Protein AF-A0A534UCF2-F1 (afdb_monomer_lite)

Sequence (1030 aa):
MIGRDHESVDVAGEALGDPFARQGLFRIEEVRRFRKRCRRGGRLLVVQRNRQRVGGQSPPADLVAHGVARLAQIVQGNEEGPVGLVPGPDRGHVPLHASDLVGAHPVEFAGQGWSERLCAGKARGSVERLHHHQHRSVAADPLDQLLDLLHRGNVFGQQFLEAGAYFQTRGQLHAHGHHKGGNQQDRNGPVEARPGQRRDHSAPQGRSVHRRSVPQALRPKRLFALPAAPVSGPRARRSTEGISPASRIVMAEDEMVELVIVVPCFNEGRRLRAQGFRPLLSHPGTRILFVDDGSRDDTREVLASVCAQLGPGALRLDLPRNQGKAEAVRQGLLEALQMGARMVGFLDADLATPAEEMLRLVSTLRSSRAQAAFAARVALLGTTIERHATRHYLGRVFATAASLILDLRVYDTQCGAKAFHATPLLAAALEEPFHARWAFDVELIGRLLAGAPGIPGLQATDLLEMPLRTWTDVPESKLRFMQFPRLGIELARIHFALGRRRASAAARGQAGKVALTDPPAAAGRAPRQLWAVPALLAAIVALRSAGFVFGVLNIDESDFAVIAKRMLQGAVPFAEIADIKPPLAYLPFTSAALFGGLSILPVHILGVFWVLATCLVLGRAARRLTGSQVAAAAAPWLALLASQCELPSVSTELLMALPAAGALLFHVRAETGGSLADVLLAGVCIGGASLIRQQAGILLAAFGLALCWHALRNGDHRRLLRLLPLTAGFALPWALTVMAFAKVGALSEFWDWVVARNVHYGAPSGPRDAFLLAAQAVPLCVGSAIVPWVLATRETIRPTVRGPARTGLVLALWLTWISVSVGGRFYEHYFLQFVAPLALLASPQAAALVQSWPAFPRARRALVVLACVFPALIVVSYSFGRGIAGRYPDQEPHARALAGWLARNTTAEERLFIWGHYSPIYFLAGRLPGTRYVTTSVHVGNFDPAHLPDGIDLAAFRSDRDVAFTLRDLETNRVPIFVDTAPAGIHHWERVPLSVVPALDRYLHEHYALVADVEGSRVYRRLSHGAGRP

Foldseek 3Di:
DDDDDDDDDDDDDDDDDDPPPPDPDDDDDDDPDPDDDDPDDDDDDDDDDDDDDDDDDDDDDDDDDDDPPPVVPPPDDDDDDDDDWDDDPDDDTDDDDPVPDDDDDDDDDDDDDDDDDDDDDDDDDDDDDDDDDDDDDDPDDPVVVLVVVLVLAALLSCLVVVVVVVVVVVVPPDDDDDDDDDDDDDDDDDDDDDDDDDDDDDDDDDDDDDDDDDDDDDDDDDDDDDDDDDDDDDDDDDDDDDDDDDDDPDDDPDQQQAEEAEEEDAPCLVQQDLVQQLVQPPDGNYAYEYEYQAYDDCVVVSLVVSCVVNDPSYHYHYDNHHPAPQVSQLVSQLVCVVVVHQKYKYAYRNPLPGPVQLVVQVVVLVVAQAFKEAEDADDDVQAARADDPVVVVVQQVVQVLLCLLQVHNGHGLQHRIMMGGSDPQQVQLSVDGALDRRCVSSLSLLSQQLTDVVGHHDDNRNYHYHYDRYGHDDPPDPDDPVCVVVVVVSSVVSSVVSVVSNVVSVVVVVVVVPDDDDDDDDPDPDPVVSCLLVVLLVLLCLLLVLCVVQVFADLLLLLLLQQLVCVVVVADELPFAAAQFFDVQSVLSVLLCVPVFGGCVSSLVVLSVLLSLLLQLLLLQLCLQPVDNQLSSQLSLLLVLLQLLDASDCDLLSVLSNLLSQLLSLLSQCFSPHDLVSLLSNLLSLLVSCSSPVLSVLLLVLLQVLLVCCCVVVVVVVSNVSNVSNPCSNCVSVVVVLVVCVVVVNNVSCCVRHPVLVVVLLPADDPVQLVSQCVPQVVSSCQSSVLLNVLLVCCVVPPPGDGSSVSSLNSQQPSLVVSCSRRSNNDSSSSSSNSNSSSSSSSVSSSVCVVCVVVDDPVVNVVVVCSSVVSSCSSSVSSVVCSVVLNRLLSDVQLLQQLVVLLVVDDLAQAEAEAASGSSSCSSNSHHHLGNYSYDCQQQQNDQLSPDDPPDLSLVRGDVVVVVRVLVSCVVSVRFKYKYCLQLCSSPSVSPGPVSPVVVVVCCVVFWDFDDQGSRMTMTGGDDPVDDDD

Secondary structure (DSSP, 8-state):
------------------TT---------------SS------------SS----------------TTSSSSSSSS---PPP---PPSSS------TTS-----------------------------------------HHHHHHHHHHSS-HHHHHHHHHHHHHHHTTSS-------------------------------------------------------------------------------------EEEEEEESS-TTT--HHHHGGGGGSTTEEEEEEE---SSTHHHHHHHHHHHH-TTEEEEE-SS---HHHHHHHHHHHHHHTT-SEEEEE-TT-SS-HHHHHHHHHHHHTSS-SEEEEE----TT-EEE--HHHHHHHHHHHHHHHHHHTS--S-TT-SEEEEE--HHHHHHHSSPPS-SSTHHHHHHHHHHH-BTTBPPPPGGGEEEEE-SEEE--TT-S--GGGHHHHHHHHHHHHHHHHHHHHHHHHHHHHTT-SS-PPP------GGGTTHHHHHHHHHHHHTHHHHHT----HHHHHHHHHHHHHHTTPPBTTTBB-SS-GGGSGGGGGGGTTSS--SHHHHHHHHHHHHHHHHHHHHHHHHHH--HHHHHHHHHHHHHHT-SS-SS--HHHHHHHHHHHHHHHHHHHHTT--HHHHHHHHHHHHHHHTT-GGGGHHHHHHHHHHHHHHHHHT-GGGGGGHHHHHHHHHHHHHHHHHHHHHHT-HHHHIIIIIIHHHHHTPPPPHHHHHHHHHHHHHHHHHHTHHHHHHHHHHHHS-SS-SHHHHHHHHHHHHHHHHHHTTS---GGGGGGGHHHHHHHHHHHHHHHHHHGGGS-HHHHHHHHHHHHHHHHHHHHHHHHHHHTT-SGGG-HHHHHHHHHHHHHS-SS--EEEESS-THHHHHHT--BSSSBSSSGGGBTT--GGGPPTT--SGGGB-HHHHHHHHHHHHHTT-SEEEE-TTTTGGGGGGS-GGGSHHHHHHHHHHEEEEEEETTEEEEEEPPTT----

Structure (mmCIF, N/CA/C/O backbone):
data_AF-A0A534UCF2-F1
#
_entry.id   AF-A0A534UCF2-F1
#
loop_
_atom_site.group_PDB
_atom_site.id
_atom_site.type_symbol
_atom_site.label_atom_id
_atom_site.label_alt_id
_atom_site.label_comp_id
_atom_site.label_asym_id
_atom_site.label_entity_id
_atom_site.label_seq_id
_atom_site.pdbx_PDB_ins_code
_atom_site.Cartn_x
_atom_site.Cartn_y
_atom_site.Cartn_z
_atom_site.occupancy
_atom_site.B_iso_or_equiv
_atom_site.auth_seq_id
_atom_site.auth_comp_id
_atom_site.auth_asym_id
_atom_site.auth_atom_id
_atom_site.pdbx_PDB_model_num
ATOM 1 N N . MET A 1 1 ? -40.288 -41.199 16.483 1.00 24.20 1 MET A N 1
ATOM 2 C CA . MET A 1 1 ? -39.667 -42.544 16.549 1.00 24.20 1 MET A CA 1
ATOM 3 C C . MET A 1 1 ? -38.736 -42.721 15.341 1.00 24.20 1 MET A C 1
ATOM 5 O O . MET A 1 1 ? -38.550 -41.755 14.613 1.00 24.20 1 MET A O 1
ATOM 9 N N . ILE A 1 2 ? -38.092 -43.881 15.187 1.00 29.44 2 ILE A N 1
ATOM 10 C CA . ILE A 1 2 ? -37.166 -44.258 14.087 1.00 29.44 2 ILE A CA 1
ATOM 11 C C . ILE A 1 2 ? -37.981 -44.476 12.781 1.00 29.44 2 ILE A C 1
ATOM 13 O O . ILE A 1 2 ? -39.144 -44.839 12.909 1.00 29.44 2 ILE A O 1
ATOM 17 N N . GLY A 1 3 ? -37.502 -44.320 11.531 1.00 29.16 3 GLY A N 1
ATOM 18 C CA . GLY A 1 3 ? -36.207 -43.889 10.949 1.00 29.16 3 GLY A CA 1
ATOM 19 C C . GLY A 1 3 ? -35.920 -44.599 9.591 1.00 29.16 3 GLY A C 1
ATOM 20 O O . GLY A 1 3 ? -36.719 -45.453 9.221 1.00 29.16 3 GLY A O 1
ATOM 21 N N . ARG A 1 4 ? -34.755 -44.335 8.945 1.00 32.19 4 ARG A N 1
ATOM 22 C CA . ARG A 1 4 ? -34.167 -45.003 7.728 1.00 32.19 4 ARG A CA 1
ATOM 23 C C . ARG A 1 4 ? -34.731 -44.624 6.337 1.00 32.19 4 ARG A C 1
ATOM 25 O O . ARG A 1 4 ? -35.885 -44.230 6.267 1.00 32.19 4 ARG A O 1
ATOM 32 N N . ASP A 1 5 ? -34.012 -44.756 5.203 1.00 31.56 5 ASP A N 1
ATOM 33 C CA . ASP A 1 5 ? -32.551 -44.895 4.906 1.00 31.56 5 ASP A CA 1
ATOM 34 C C . ASP A 1 5 ? -32.229 -44.409 3.449 1.00 31.56 5 ASP A C 1
ATOM 36 O O . ASP A 1 5 ? -33.086 -43.810 2.807 1.00 31.56 5 ASP A O 1
ATOM 40 N N . HIS A 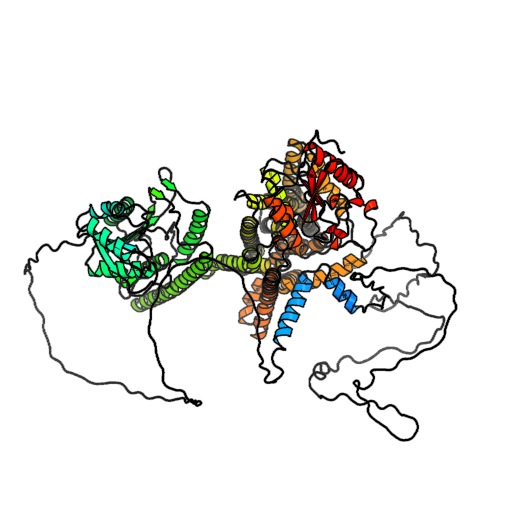1 6 ? -30.984 -44.595 2.969 1.00 32.12 6 HIS A N 1
ATOM 41 C CA . HIS A 1 6 ? -30.297 -43.844 1.889 1.00 32.12 6 HIS A CA 1
ATOM 42 C C . HIS A 1 6 ? -30.399 -44.326 0.417 1.00 32.12 6 HIS A C 1
ATOM 44 O O . HIS A 1 6 ? -30.839 -45.432 0.115 1.00 32.12 6 HIS A O 1
ATOM 50 N N . GLU A 1 7 ? -29.881 -43.458 -0.468 1.00 27.20 7 GLU A N 1
ATOM 51 C CA . GLU A 1 7 ? -29.681 -43.587 -1.922 1.00 27.20 7 GLU A CA 1
ATOM 52 C C . GLU A 1 7 ? -28.646 -44.649 -2.367 1.00 27.20 7 GLU A C 1
ATOM 54 O O . GLU A 1 7 ? -27.838 -45.151 -1.581 1.00 27.20 7 GLU A O 1
ATOM 59 N N . SER A 1 8 ? -28.591 -44.880 -3.685 1.00 22.31 8 SER A N 1
ATOM 60 C CA . SER A 1 8 ? -27.464 -45.485 -4.410 1.00 22.31 8 SER A CA 1
ATOM 61 C C . SER A 1 8 ? -26.837 -44.475 -5.380 1.00 22.31 8 SER A C 1
ATOM 63 O O . SER A 1 8 ? -27.562 -43.819 -6.125 1.00 22.31 8 SER A O 1
ATOM 65 N N . VAL A 1 9 ? -25.504 -44.396 -5.417 1.00 25.36 9 VAL A N 1
ATOM 66 C CA . VAL A 1 9 ? -24.736 -43.618 -6.408 1.00 25.36 9 VAL A CA 1
ATOM 67 C C . VAL A 1 9 ? -24.035 -44.587 -7.352 1.00 25.36 9 VAL A C 1
ATOM 69 O O . VAL A 1 9 ? -23.456 -45.569 -6.888 1.00 25.36 9 VAL A O 1
ATOM 72 N N . ASP A 1 10 ? -24.062 -44.282 -8.647 1.00 24.77 10 ASP A N 1
ATOM 73 C CA . ASP A 1 10 ? -23.341 -45.009 -9.692 1.00 24.77 10 ASP A CA 1
ATOM 74 C C . ASP A 1 10 ? -22.296 -44.084 -10.340 1.00 24.77 10 ASP A C 1
ATOM 76 O O . ASP A 1 10 ? -22.509 -42.870 -10.421 1.00 24.77 10 ASP A O 1
ATOM 80 N N . VAL A 1 11 ? -21.149 -44.630 -10.750 1.00 26.92 11 VAL A N 1
ATOM 81 C CA . VAL A 1 11 ? -20.021 -43.855 -11.303 1.00 26.92 11 VAL A CA 1
ATOM 82 C C . VAL A 1 11 ? -19.381 -44.623 -12.454 1.00 26.92 11 VAL A C 1
ATOM 84 O O . VAL A 1 11 ? -18.556 -45.512 -12.246 1.00 26.92 11 VAL A O 1
ATOM 87 N N . ALA A 1 12 ? -19.719 -44.225 -13.679 1.00 26.69 12 ALA A N 1
ATOM 88 C CA . ALA A 1 12 ? -18.949 -44.590 -14.861 1.00 26.69 12 ALA A CA 1
ATOM 89 C C . ALA A 1 12 ? -17.615 -43.822 -14.885 1.00 26.69 12 ALA A C 1
ATOM 91 O O . ALA A 1 12 ? -17.548 -42.665 -14.462 1.00 26.69 12 ALA A O 1
ATOM 92 N N . GLY A 1 13 ? -16.562 -44.445 -15.413 1.00 23.77 13 GLY A N 1
ATOM 93 C CA . GLY A 1 13 ? -15.265 -43.800 -15.580 1.00 23.77 13 GLY A CA 1
ATOM 94 C C . GLY A 1 13 ? -14.478 -44.396 -16.738 1.00 23.77 13 GLY A C 1
ATOM 95 O O . GLY A 1 13 ? -14.223 -45.591 -16.748 1.00 23.77 13 GLY A O 1
ATOM 96 N N . GLU A 1 14 ? -14.088 -43.535 -17.675 1.00 29.67 14 GLU A N 1
ATOM 97 C CA . GLU A 1 14 ? -13.064 -43.713 -18.711 1.00 29.67 14 GLU A CA 1
ATOM 98 C C . GLU A 1 14 ? -12.820 -42.313 -19.333 1.00 29.67 14 GLU A C 1
ATOM 100 O O . GLU A 1 14 ? -13.728 -41.484 -19.337 1.00 29.67 14 GLU A O 1
ATOM 105 N N . ALA A 1 15 ? -11.634 -41.930 -19.811 1.00 26.53 15 ALA A N 1
ATOM 106 C CA . ALA A 1 15 ? -10.360 -42.644 -19.852 1.00 26.53 15 ALA A CA 1
ATOM 107 C C . ALA A 1 15 ? -9.169 -41.684 -19.636 1.00 26.53 15 ALA A C 1
ATOM 109 O O . ALA A 1 15 ? -9.212 -40.518 -20.023 1.00 26.53 15 ALA A O 1
ATOM 110 N N . LEU A 1 16 ? -8.074 -42.215 -19.085 1.00 27.73 16 LEU A N 1
ATOM 111 C CA . LEU A 1 16 ? -6.719 -41.658 -19.165 1.00 27.73 16 LEU A CA 1
ATOM 112 C C . LEU A 1 16 ? -5.758 -42.834 -19.383 1.00 27.73 16 LEU A C 1
ATOM 114 O O . LEU A 1 16 ? -5.837 -43.827 -18.662 1.00 27.73 16 LEU A O 1
ATOM 118 N N . GLY A 1 17 ? -4.895 -42.750 -20.397 1.00 27.17 17 GLY A N 1
ATOM 119 C CA . GLY A 1 17 ? -3.964 -43.828 -20.748 1.00 27.17 17 GLY A CA 1
ATOM 120 C C . GLY A 1 17 ? -2.741 -43.876 -19.828 1.00 27.17 17 GLY A C 1
ATOM 121 O O . GLY A 1 17 ? -2.155 -42.837 -19.534 1.00 27.17 17 GLY A O 1
ATOM 122 N N . ASP A 1 18 ? -2.336 -45.080 -19.416 1.00 32.44 18 ASP A N 1
ATOM 123 C CA . ASP A 1 18 ? -1.214 -45.321 -18.498 1.00 32.44 18 ASP A CA 1
ATOM 124 C C . ASP A 1 18 ? -0.119 -46.211 -19.136 1.00 32.44 18 ASP A C 1
ATOM 126 O O . ASP A 1 18 ? -0.413 -47.341 -19.540 1.00 32.44 18 ASP A O 1
ATOM 130 N N . PRO A 1 19 ? 1.153 -45.764 -19.201 1.00 32.53 19 PRO A N 1
ATOM 131 C CA . PRO A 1 19 ? 2.280 -46.599 -19.625 1.00 32.53 19 PRO A CA 1
ATOM 132 C C . PRO A 1 19 ? 2.721 -47.676 -18.612 1.00 32.53 19 PRO A C 1
ATOM 134 O O . PRO A 1 19 ? 3.445 -48.598 -18.992 1.00 32.53 19 PRO A O 1
ATOM 137 N N . PHE A 1 20 ? 2.344 -47.585 -17.329 1.00 32.44 20 PHE A N 1
ATOM 138 C CA . PHE A 1 20 ? 2.945 -48.389 -16.250 1.00 32.44 20 PHE A CA 1
ATOM 139 C C . PHE A 1 20 ? 2.372 -49.807 -16.073 1.00 32.44 20 PHE A C 1
ATOM 141 O O . PHE A 1 20 ? 2.875 -50.581 -15.253 1.00 32.44 20 PHE A O 1
ATOM 148 N N . ALA A 1 21 ? 1.406 -50.223 -16.895 1.00 31.33 21 ALA A N 1
ATOM 149 C CA . ALA A 1 21 ? 0.732 -51.527 -16.820 1.00 31.33 21 ALA A CA 1
ATOM 150 C C . ALA A 1 21 ? 1.601 -52.777 -17.149 1.00 31.33 21 ALA A C 1
ATOM 152 O O . ALA A 1 21 ? 1.064 -53.857 -17.402 1.00 31.33 21 ALA A O 1
ATOM 153 N N . ARG A 1 22 ? 2.942 -52.683 -17.149 1.00 37.84 22 ARG A N 1
ATOM 154 C CA . ARG A 1 22 ? 3.878 -53.778 -17.499 1.00 37.84 22 ARG A CA 1
ATOM 155 C C . ARG A 1 22 ? 4.992 -54.025 -16.467 1.00 37.84 22 ARG A C 1
ATOM 157 O O . ARG A 1 22 ? 6.164 -54.098 -16.829 1.00 37.84 22 ARG A O 1
ATOM 164 N N . GLN A 1 23 ? 4.649 -54.215 -15.186 1.00 37.00 23 GLN A N 1
ATOM 165 C CA . GLN A 1 23 ? 5.627 -54.757 -14.215 1.00 37.00 23 GLN A CA 1
ATOM 166 C C . GLN A 1 23 ? 5.097 -55.666 -13.083 1.00 37.00 23 GLN A C 1
ATOM 168 O O . GLN A 1 23 ? 5.863 -56.049 -12.206 1.00 37.00 23 GLN A O 1
ATOM 173 N N . GLY A 1 24 ? 3.823 -56.082 -13.120 1.00 38.62 24 GLY A N 1
ATOM 174 C CA . GLY A 1 24 ? 3.353 -57.376 -12.575 1.00 38.62 24 GLY A CA 1
ATOM 175 C C . GLY A 1 24 ? 3.557 -57.718 -11.085 1.00 38.62 24 GLY A C 1
ATOM 176 O O . GLY A 1 24 ? 3.367 -58.875 -10.721 1.00 38.62 24 GLY A O 1
ATOM 177 N N . LEU A 1 25 ? 3.941 -56.771 -10.222 1.00 31.78 25 LEU A N 1
ATOM 178 C CA . LEU A 1 25 ? 4.462 -57.069 -8.874 1.00 31.78 25 LEU A CA 1
ATOM 179 C C . LEU A 1 25 ? 3.467 -56.949 -7.705 1.00 31.78 25 LEU A C 1
ATOM 181 O O . LEU A 1 25 ? 3.831 -57.270 -6.574 1.00 31.78 25 LEU A O 1
ATOM 185 N N . PHE A 1 26 ? 2.217 -56.536 -7.943 1.00 27.55 26 PHE A N 1
ATOM 186 C CA . PHE A 1 26 ? 1.219 -56.352 -6.882 1.00 27.55 26 PHE A CA 1
ATOM 187 C C . PHE A 1 26 ? -0.148 -56.929 -7.268 1.00 27.55 26 PHE A C 1
ATOM 189 O O . PHE A 1 26 ? -0.725 -56.550 -8.285 1.00 27.55 26 PHE A O 1
ATOM 196 N N . ARG A 1 27 ? -0.696 -57.809 -6.418 1.00 29.84 27 ARG A N 1
ATOM 197 C CA . ARG A 1 27 ? -2.084 -58.292 -6.491 1.00 29.84 27 ARG A CA 1
ATOM 198 C C . ARG A 1 27 ? -2.837 -57.799 -5.259 1.00 29.84 27 ARG A C 1
ATOM 200 O O . ARG A 1 27 ? -2.480 -58.159 -4.140 1.00 29.84 27 ARG A O 1
ATOM 207 N N . ILE A 1 28 ? -3.859 -56.973 -5.463 1.00 30.86 28 ILE A N 1
ATOM 208 C CA . ILE A 1 28 ? -4.724 -56.471 -4.390 1.00 30.86 28 ILE A CA 1
ATOM 209 C C . ILE A 1 28 ? -5.982 -57.343 -4.366 1.00 30.86 28 ILE A C 1
ATOM 211 O O . ILE A 1 28 ? -6.769 -57.308 -5.307 1.00 30.86 28 ILE A O 1
ATOM 215 N N . GLU A 1 29 ? -6.173 -58.126 -3.305 1.00 29.84 29 GLU A N 1
ATOM 216 C CA . GLU A 1 29 ? -7.404 -58.896 -3.085 1.00 29.84 29 GLU A CA 1
ATOM 217 C C . GLU A 1 29 ? -8.283 -58.204 -2.036 1.00 29.84 29 GLU A C 1
ATOM 219 O O . GLU A 1 29 ? -7.853 -57.934 -0.912 1.00 29.84 29 GLU A O 1
ATOM 224 N N . GLU A 1 30 ? -9.531 -57.897 -2.401 1.00 28.48 30 GLU A N 1
ATOM 225 C CA . GLU A 1 30 ? -10.468 -57.200 -1.519 1.00 28.48 30 GLU A CA 1
ATOM 226 C C . GLU A 1 30 ? -11.170 -58.184 -0.565 1.00 28.48 30 GLU A C 1
ATOM 228 O O . GLU A 1 30 ? -12.135 -58.868 -0.916 1.00 28.48 30 GLU A O 1
ATOM 233 N N . VAL A 1 31 ? -10.706 -58.248 0.687 1.00 29.86 31 VAL A N 1
ATOM 234 C CA . VAL A 1 31 ? -11.308 -59.114 1.713 1.00 29.86 31 VAL A CA 1
ATOM 235 C C . VAL A 1 31 ? -12.661 -58.552 2.172 1.00 29.86 31 VAL A C 1
ATOM 237 O O . VAL A 1 31 ? -12.749 -57.664 3.025 1.00 29.86 31 VAL A O 1
ATOM 240 N N . ARG A 1 32 ? -13.749 -59.102 1.621 1.00 30.08 32 ARG A N 1
ATOM 241 C CA . ARG A 1 32 ? -15.132 -58.714 1.942 1.00 30.08 32 ARG A CA 1
ATOM 242 C C . ARG A 1 32 ? -15.470 -58.873 3.436 1.00 30.08 32 ARG A C 1
ATOM 244 O O . ARG A 1 32 ? -15.583 -59.980 3.947 1.00 30.08 32 ARG A O 1
ATOM 251 N N . ARG A 1 33 ? -15.758 -57.739 4.092 1.00 31.53 33 ARG A N 1
ATOM 252 C CA . ARG A 1 33 ? -16.539 -57.564 5.344 1.00 31.53 33 ARG A CA 1
ATOM 253 C C . ARG A 1 33 ? -16.366 -58.628 6.453 1.00 31.53 33 ARG A C 1
ATOM 255 O O . ARG A 1 33 ? -17.205 -59.516 6.592 1.00 31.53 33 ARG A O 1
ATOM 262 N N . PHE A 1 34 ? -15.486 -58.369 7.425 1.00 29.33 34 PHE A N 1
ATOM 263 C CA . PHE A 1 34 ? -15.697 -58.884 8.790 1.00 29.33 34 PHE A CA 1
ATOM 264 C C . PHE A 1 34 ? -16.525 -57.879 9.613 1.00 29.33 34 PHE A C 1
ATOM 266 O O . PHE A 1 34 ? -16.028 -56.829 10.017 1.00 29.33 34 PHE A O 1
ATOM 273 N N . ARG A 1 35 ? -17.824 -58.152 9.822 1.00 34.50 35 ARG A N 1
ATOM 274 C CA . ARG A 1 35 ? -18.783 -57.183 10.403 1.00 34.50 35 ARG A CA 1
ATOM 275 C C . ARG A 1 35 ? -19.434 -57.672 11.706 1.00 34.50 35 ARG A C 1
ATOM 277 O O . ARG A 1 35 ? -20.642 -57.881 11.743 1.00 34.50 35 ARG A O 1
ATOM 284 N N . LYS A 1 36 ? -18.662 -57.786 12.796 1.00 32.62 36 LYS A N 1
ATOM 285 C CA . LYS A 1 36 ? -19.182 -57.892 14.181 1.00 32.62 36 LYS A CA 1
ATOM 286 C C . LYS A 1 36 ? -18.210 -57.251 15.192 1.00 32.62 36 LYS A C 1
ATOM 288 O O . LYS A 1 36 ? -17.024 -57.535 15.168 1.00 32.62 36 LYS A O 1
ATOM 293 N N . ARG A 1 37 ? -18.751 -56.376 16.056 1.00 38.97 37 ARG A N 1
ATOM 294 C CA . ARG A 1 37 ? -18.143 -55.741 17.254 1.00 38.97 37 ARG A CA 1
ATOM 295 C C . ARG A 1 37 ? -16.649 -55.338 17.192 1.00 38.97 37 ARG A C 1
ATOM 297 O O . ARG A 1 37 ? -15.822 -55.959 17.843 1.00 38.97 37 ARG A O 1
ATOM 304 N N . CYS A 1 38 ? -16.351 -54.172 16.604 1.00 28.02 38 CYS A N 1
ATOM 305 C CA . CYS A 1 38 ? -15.397 -53.223 17.210 1.00 28.02 38 CYS A CA 1
ATOM 306 C C . CYS A 1 38 ? -15.604 -51.787 16.677 1.00 28.02 38 CYS A C 1
ATOM 308 O O . CYS A 1 38 ? -15.941 -51.606 15.508 1.00 28.02 38 CYS A O 1
ATOM 310 N N . ARG A 1 39 ? -15.435 -50.752 17.518 1.00 41.03 39 ARG A N 1
ATOM 311 C CA . ARG A 1 39 ? -15.599 -49.325 17.143 1.00 41.03 39 ARG A CA 1
ATOM 312 C C . ARG A 1 39 ? -14.241 -48.616 17.022 1.00 41.03 39 ARG A C 1
ATOM 314 O O . ARG A 1 39 ? -13.848 -47.897 17.934 1.00 41.03 39 ARG A O 1
ATOM 321 N N . ARG A 1 40 ? -13.553 -48.783 15.887 1.00 35.09 40 ARG A N 1
ATOM 322 C CA . ARG A 1 40 ? -12.526 -47.861 15.341 1.00 35.09 40 ARG A CA 1
ATOM 323 C C . ARG A 1 40 ? -12.137 -48.329 13.936 1.00 35.09 40 ARG A C 1
ATOM 325 O O . ARG A 1 40 ? -11.763 -49.482 13.761 1.00 35.09 40 ARG A O 1
ATOM 332 N N . GLY A 1 41 ? -12.248 -47.451 12.941 1.00 26.97 41 GLY A N 1
ATOM 333 C CA . GLY A 1 41 ? -11.929 -47.764 11.544 1.00 26.97 41 GLY A CA 1
ATOM 334 C C . GLY A 1 41 ? -10.437 -47.638 11.243 1.00 26.97 41 GLY A C 1
ATOM 335 O O . GLY A 1 41 ? -10.031 -46.675 10.603 1.00 26.97 41 GLY A O 1
ATOM 336 N N . GLY A 1 42 ? -9.624 -48.584 11.715 1.00 26.36 42 GLY A N 1
ATOM 337 C CA . GLY A 1 42 ? -8.231 -48.712 11.281 1.00 26.36 42 GLY A CA 1
ATOM 338 C C . GLY A 1 42 ? -8.133 -49.528 9.990 1.00 26.36 42 GLY A C 1
ATOM 339 O O . GLY A 1 42 ? -8.725 -50.603 9.906 1.00 26.36 42 GLY A O 1
ATOM 340 N N . ARG A 1 43 ? -7.374 -49.051 8.997 1.00 26.56 43 ARG A N 1
ATOM 341 C CA . ARG A 1 43 ? -6.910 -49.897 7.884 1.00 26.56 43 ARG A CA 1
ATOM 342 C C . ARG A 1 43 ? -5.634 -50.603 8.342 1.00 26.56 43 ARG A C 1
ATOM 344 O O . ARG A 1 43 ? -4.660 -49.926 8.660 1.00 26.56 43 ARG A O 1
ATOM 351 N N . LEU A 1 44 ? -5.637 -51.933 8.394 1.00 25.08 44 LEU A N 1
ATOM 352 C CA . LEU A 1 44 ? -4.437 -52.709 8.708 1.00 25.08 44 LEU A CA 1
ATOM 353 C C . LEU A 1 44 ? -3.647 -52.947 7.415 1.00 25.08 44 LEU A C 1
ATOM 355 O O . LEU A 1 44 ? -4.104 -53.688 6.547 1.00 25.08 44 LEU A O 1
ATOM 359 N N . LEU A 1 45 ? -2.479 -52.319 7.278 1.00 26.22 45 LEU A N 1
ATOM 360 C CA . LEU A 1 45 ? -1.574 -52.575 6.159 1.00 26.22 45 LEU A CA 1
ATOM 361 C C . LEU A 1 45 ? -0.664 -53.760 6.516 1.00 26.22 45 LEU A C 1
ATOM 363 O O . LEU A 1 45 ? 0.263 -53.613 7.309 1.00 26.22 45 LEU A O 1
ATOM 367 N N . VAL A 1 46 ? -0.932 -54.938 5.951 1.00 26.27 46 VAL A N 1
ATOM 368 C CA . VAL A 1 46 ? -0.082 -56.124 6.143 1.00 26.27 46 VAL A CA 1
ATOM 369 C C . VAL A 1 46 ? 0.951 -56.182 5.021 1.00 26.27 46 VAL A C 1
ATOM 371 O O . VAL A 1 46 ? 0.653 -56.616 3.912 1.00 26.27 46 VAL A O 1
ATOM 374 N N . VAL A 1 47 ? 2.178 -55.751 5.314 1.00 25.72 47 VAL A N 1
ATOM 375 C CA . VAL A 1 47 ? 3.329 -55.936 4.421 1.00 25.72 47 VAL A CA 1
ATOM 376 C C . VAL A 1 47 ? 3.971 -57.285 4.744 1.00 25.72 47 VAL A C 1
ATOM 378 O O . VAL A 1 47 ? 4.554 -57.444 5.814 1.00 25.72 47 VAL A O 1
ATOM 381 N N . GLN A 1 48 ? 3.875 -58.260 3.836 1.00 27.09 48 GLN A N 1
ATOM 382 C CA . GLN A 1 48 ? 4.528 -59.563 4.000 1.00 27.09 48 GLN A CA 1
ATOM 383 C C . GLN A 1 48 ? 5.729 -59.689 3.055 1.00 27.09 48 GLN A C 1
ATOM 385 O O . GLN A 1 48 ? 5.578 -59.676 1.835 1.00 27.09 48 GLN A O 1
ATOM 390 N N . ARG A 1 49 ? 6.927 -59.859 3.624 1.00 27.92 49 ARG A N 1
ATOM 391 C CA . ARG A 1 49 ? 8.161 -60.185 2.893 1.00 27.92 49 ARG A CA 1
ATOM 392 C C . ARG A 1 49 ? 8.465 -61.679 3.063 1.00 27.92 49 ARG A C 1
ATOM 394 O O . ARG A 1 49 ? 8.350 -62.205 4.162 1.00 27.92 49 ARG A O 1
ATOM 401 N N . ASN A 1 50 ? 8.844 -62.351 1.977 1.00 35.72 50 ASN A N 1
ATOM 402 C CA . ASN A 1 50 ? 9.408 -63.711 1.940 1.00 35.72 50 ASN A CA 1
ATOM 403 C C . ASN A 1 50 ? 8.659 -64.821 2.725 1.00 35.72 50 ASN A C 1
ATOM 405 O O . ASN A 1 50 ? 9.238 -65.485 3.577 1.00 35.72 50 ASN A O 1
ATOM 409 N N . ARG A 1 51 ? 7.402 -65.100 2.343 1.00 34.78 51 ARG A N 1
ATOM 410 C CA . ARG A 1 51 ? 6.770 -66.446 2.392 1.00 34.78 51 ARG A CA 1
ATOM 411 C C . ARG A 1 51 ? 6.891 -67.290 3.688 1.00 34.78 51 ARG A C 1
ATOM 413 O O . ARG A 1 51 ? 6.840 -68.514 3.611 1.00 34.78 51 ARG A O 1
ATOM 420 N N . GLN A 1 52 ? 6.922 -66.691 4.878 1.00 28.97 52 GLN A N 1
ATOM 421 C CA . GLN A 1 52 ? 6.649 -67.425 6.125 1.00 28.97 52 GLN A CA 1
ATOM 422 C C . GLN A 1 52 ? 5.438 -66.866 6.881 1.00 28.97 52 GLN A C 1
ATOM 424 O O . GLN A 1 52 ? 5.145 -65.668 6.844 1.00 28.97 52 GLN A O 1
ATOM 429 N N . ARG A 1 53 ? 4.715 -67.772 7.551 1.00 30.44 53 ARG A N 1
ATOM 430 C CA . ARG A 1 53 ? 3.720 -67.476 8.589 1.00 30.44 53 ARG A CA 1
ATOM 431 C C . ARG A 1 53 ? 4.318 -67.874 9.932 1.00 30.44 53 ARG A C 1
ATOM 433 O O . ARG A 1 53 ? 4.780 -69.000 10.070 1.00 30.44 53 ARG A O 1
ATOM 440 N N . VAL A 1 54 ? 4.204 -66.996 10.919 1.00 29.19 54 VAL A N 1
ATOM 441 C CA . VAL A 1 54 ? 4.437 -67.308 12.331 1.00 29.19 54 VAL A CA 1
ATOM 442 C C . VAL A 1 54 ? 3.200 -66.833 13.094 1.00 29.19 54 VAL A C 1
ATOM 444 O O . VAL A 1 54 ? 2.787 -65.684 12.939 1.00 29.19 54 VAL A O 1
ATOM 447 N N . GLY A 1 55 ? 2.560 -67.727 13.853 1.00 27.48 55 GLY A N 1
ATOM 448 C CA . GLY A 1 55 ? 1.570 -67.331 14.862 1.00 27.48 55 GLY A CA 1
ATOM 449 C C . GLY A 1 55 ? 2.292 -66.713 16.068 1.00 27.48 55 GLY A C 1
ATOM 450 O O . GLY A 1 55 ? 3.441 -67.041 16.320 1.00 27.48 55 GLY A O 1
ATOM 451 N N . GLY A 1 56 ? 1.718 -65.805 16.849 1.00 26.09 56 GLY A N 1
ATOM 452 C CA . GLY A 1 56 ? 0.294 -65.579 17.061 1.00 26.09 56 GLY A CA 1
ATOM 453 C C . GLY A 1 56 ? -0.126 -66.192 18.394 1.00 26.09 56 GLY A C 1
ATOM 454 O O . GLY A 1 56 ? -0.439 -67.376 18.441 1.00 26.09 56 GLY A O 1
ATOM 455 N N . GLN A 1 57 ? -0.156 -65.380 19.456 1.00 26.61 57 GLN A N 1
ATOM 456 C CA . GLN A 1 57 ? -0.817 -65.698 20.724 1.00 26.61 57 GLN A CA 1
ATOM 457 C C . GLN A 1 57 ? -1.159 -64.419 21.510 1.00 26.61 57 GLN A C 1
ATOM 459 O O . GLN A 1 57 ? -0.306 -63.560 21.696 1.00 26.61 57 GLN A O 1
ATOM 464 N N . SER A 1 58 ? -2.404 -64.381 21.995 1.00 25.81 58 SER A N 1
ATOM 465 C CA . SER A 1 58 ? -2.946 -63.598 23.122 1.00 25.81 58 SER A CA 1
ATOM 466 C C . SER A 1 58 ? -2.944 -62.046 23.096 1.00 25.81 58 SER A C 1
ATOM 468 O O . SER A 1 58 ? -2.173 -61.435 22.360 1.00 25.81 58 SER A O 1
ATOM 470 N N . PRO A 1 59 ? -3.878 -61.378 23.827 1.00 29.64 59 PRO A N 1
ATOM 471 C CA . PRO A 1 59 ? -4.237 -59.976 23.573 1.00 29.64 59 PRO A CA 1
ATOM 472 C C . PRO A 1 59 ? -4.250 -59.145 24.909 1.00 29.64 59 PRO A C 1
ATOM 474 O O . PRO A 1 59 ? -3.399 -59.433 25.746 1.00 29.64 59 PRO A O 1
ATOM 477 N N . PRO A 1 60 ? -5.054 -58.076 25.163 1.00 46.41 60 PRO A N 1
ATOM 478 C CA . PRO A 1 60 ? -4.461 -56.830 25.675 1.00 46.41 60 PRO A CA 1
ATOM 479 C C . PRO A 1 60 ? -5.095 -56.249 26.962 1.00 46.41 60 PRO A C 1
ATOM 481 O O . PRO A 1 60 ? -6.269 -55.868 26.966 1.00 46.41 60 PRO A O 1
ATOM 484 N N . ALA A 1 61 ? -4.297 -56.045 28.011 1.00 25.58 61 ALA A N 1
ATOM 485 C CA . ALA A 1 61 ? -4.675 -55.250 29.184 1.00 25.58 61 ALA A CA 1
ATOM 486 C C . ALA A 1 61 ? -3.457 -54.540 29.802 1.00 25.58 61 ALA A C 1
ATOM 488 O O . ALA A 1 61 ? -2.339 -55.027 29.667 1.00 25.58 61 ALA A O 1
ATOM 489 N N . ASP A 1 62 ? -3.737 -53.422 30.481 1.00 24.08 62 ASP A N 1
ATOM 490 C CA . ASP A 1 62 ? -2.888 -52.670 31.420 1.00 24.08 62 ASP A CA 1
ATOM 491 C C . ASP A 1 62 ? -1.547 -52.079 30.896 1.00 24.08 62 ASP A C 1
ATOM 493 O O . ASP A 1 62 ? -0.889 -52.613 30.013 1.00 24.08 62 ASP A O 1
ATOM 497 N N . LEU A 1 63 ? -1.069 -50.915 31.357 1.00 27.75 63 LEU A N 1
ATOM 498 C CA . LEU A 1 63 ? -1.630 -49.968 32.329 1.00 27.75 63 LEU A CA 1
ATOM 499 C C . LEU A 1 63 ? -1.992 -48.627 31.666 1.00 27.75 63 LEU A C 1
ATOM 501 O O . LEU A 1 63 ? -1.196 -48.031 30.938 1.00 27.75 63 LEU A O 1
ATOM 505 N N . VAL A 1 64 ? -3.139 -48.066 32.055 1.00 33.66 64 VAL A N 1
ATOM 506 C CA . VAL A 1 64 ? -3.274 -46.605 32.169 1.00 33.66 64 VAL A CA 1
ATOM 507 C C . VAL A 1 64 ? -2.700 -46.192 33.527 1.00 33.66 64 VAL A C 1
ATOM 509 O O . VAL A 1 64 ? -2.870 -46.908 34.506 1.00 33.66 64 VAL A O 1
ATOM 512 N N . ALA A 1 65 ? -2.066 -45.017 33.575 1.00 27.80 65 ALA A N 1
ATOM 513 C CA . ALA A 1 65 ? -1.401 -44.430 34.740 1.00 27.80 65 ALA A CA 1
ATOM 514 C C . ALA A 1 65 ? -0.139 -45.168 35.231 1.00 27.80 65 ALA A C 1
ATOM 516 O O . ALA A 1 65 ? -0.196 -46.030 36.100 1.00 27.80 65 ALA A O 1
ATOM 517 N N . HIS A 1 66 ? 1.020 -44.689 34.766 1.00 24.89 66 HIS A N 1
ATOM 518 C CA . HIS A 1 66 ? 2.144 -44.289 35.625 1.00 24.89 66 HIS A CA 1
ATOM 519 C C . HIS A 1 66 ? 3.033 -43.270 34.881 1.00 24.89 66 HIS A C 1
ATOM 521 O O . HIS A 1 66 ? 3.161 -43.327 33.661 1.00 24.89 66 HIS A O 1
ATOM 527 N N . GLY A 1 67 ? 3.676 -42.349 35.609 1.00 27.25 67 GLY A N 1
ATOM 528 C CA . GLY A 1 67 ? 4.934 -41.748 35.142 1.00 27.25 67 GLY A CA 1
ATOM 529 C C . GLY A 1 67 ? 4.910 -40.535 34.196 1.00 27.25 67 GLY A C 1
ATOM 530 O O . GLY A 1 67 ? 5.769 -40.464 33.318 1.00 27.25 67 GLY A O 1
ATOM 531 N N . VAL A 1 68 ? 4.102 -39.491 34.444 1.00 30.08 68 VAL A N 1
ATOM 532 C CA . VAL A 1 68 ? 4.402 -38.116 33.941 1.00 30.08 68 VAL A CA 1
ATOM 533 C C . VAL A 1 68 ? 5.577 -37.515 34.748 1.00 30.08 68 VAL A C 1
ATOM 535 O O . VAL A 1 68 ? 5.476 -36.466 35.372 1.00 30.08 68 VAL A O 1
ATOM 538 N N . ALA A 1 69 ? 6.681 -38.265 34.817 1.00 29.38 69 ALA A N 1
ATOM 539 C CA . ALA A 1 69 ? 7.787 -38.072 35.759 1.00 29.38 69 ALA A CA 1
ATOM 540 C C . ALA A 1 69 ? 9.163 -38.524 35.217 1.00 29.38 69 ALA A C 1
ATOM 542 O O . ALA A 1 69 ? 10.168 -38.323 35.888 1.00 29.38 69 ALA A O 1
ATOM 543 N N . ARG A 1 70 ? 9.247 -39.098 34.002 1.00 28.66 70 ARG A N 1
ATOM 544 C CA . ARG A 1 70 ? 10.518 -39.523 33.363 1.00 28.66 70 ARG A CA 1
ATOM 545 C C . ARG A 1 70 ? 10.915 -38.733 32.105 1.00 28.66 70 ARG A C 1
ATOM 547 O O . ARG A 1 70 ? 11.679 -39.215 31.282 1.00 28.66 70 ARG A O 1
ATOM 554 N N . LEU A 1 71 ? 10.451 -37.486 31.993 1.00 27.86 71 LEU A N 1
ATOM 555 C CA . LEU A 1 71 ? 10.964 -36.500 31.021 1.00 27.86 71 LEU A CA 1
ATOM 556 C C . LEU A 1 71 ? 11.618 -35.270 31.683 1.00 27.86 71 LEU A C 1
ATOM 558 O O . LEU A 1 71 ? 12.027 -34.343 30.996 1.00 27.86 71 LEU A O 1
ATOM 562 N N . ALA A 1 72 ? 11.757 -35.284 33.013 1.00 28.12 72 ALA A N 1
ATOM 563 C CA . ALA A 1 72 ? 12.428 -34.247 33.805 1.00 28.12 72 ALA A CA 1
ATOM 564 C C . ALA A 1 72 ? 13.716 -34.756 34.493 1.00 28.12 72 ALA A C 1
ATOM 566 O O . ALA A 1 72 ? 14.230 -34.104 35.395 1.00 28.12 72 ALA A O 1
ATOM 567 N N . GLN A 1 73 ? 14.222 -35.931 34.093 1.00 29.56 73 GLN A N 1
ATOM 568 C CA . GLN A 1 73 ? 15.337 -36.626 34.760 1.00 29.56 73 GLN A CA 1
ATOM 569 C C . GLN A 1 73 ? 16.403 -37.176 33.788 1.00 29.56 73 GLN A C 1
ATOM 571 O O . GLN A 1 73 ? 17.105 -38.127 34.109 1.00 29.56 73 GLN A O 1
ATOM 576 N N . ILE A 1 74 ? 16.537 -36.565 32.602 1.00 30.48 74 ILE A N 1
ATOM 577 C CA . ILE A 1 74 ? 17.662 -36.790 31.662 1.00 30.48 74 ILE A CA 1
ATOM 578 C C . ILE A 1 74 ? 18.212 -35.434 31.155 1.00 30.48 74 ILE A C 1
ATOM 580 O O . ILE A 1 74 ? 18.527 -35.260 29.985 1.00 30.48 74 ILE A O 1
ATOM 584 N N . VAL A 1 75 ? 18.243 -34.426 32.040 1.00 31.22 75 VAL A N 1
ATOM 585 C CA . VAL A 1 75 ? 18.847 -33.090 31.794 1.00 31.22 75 VAL A CA 1
ATOM 586 C C . VAL A 1 75 ? 19.624 -32.582 33.032 1.00 31.22 75 VAL A C 1
ATOM 588 O O . VAL A 1 75 ? 20.200 -31.500 33.017 1.00 31.22 75 VAL A O 1
ATOM 591 N N . GLN A 1 76 ? 19.656 -33.350 34.128 1.00 35.09 76 GLN A N 1
ATOM 592 C CA . GLN A 1 76 ? 20.417 -33.040 35.342 1.00 35.09 76 GLN A CA 1
ATOM 593 C C . GLN A 1 76 ? 20.976 -34.338 35.931 1.00 35.09 76 GLN A C 1
ATOM 595 O O . GLN A 1 76 ? 20.221 -35.130 36.494 1.00 35.09 76 GLN A O 1
ATOM 600 N N . GLY A 1 77 ? 22.283 -34.550 35.778 1.00 29.39 77 GLY A N 1
ATOM 601 C CA . GLY A 1 77 ? 22.993 -35.721 36.294 1.00 29.39 77 GLY A CA 1
ATOM 602 C C . GLY A 1 77 ? 24.124 -36.168 35.369 1.00 29.39 77 GLY A C 1
ATOM 603 O O . GLY A 1 77 ? 23.853 -36.616 34.263 1.00 29.39 77 GLY A O 1
ATOM 604 N N . ASN A 1 78 ? 25.346 -36.074 35.891 1.00 27.23 78 ASN A N 1
ATOM 605 C CA . ASN A 1 78 ? 26.602 -36.658 35.414 1.00 27.23 78 ASN A CA 1
ATOM 606 C C . ASN A 1 78 ? 27.168 -36.224 34.046 1.00 27.23 78 ASN A C 1
ATOM 608 O O . ASN A 1 78 ? 26.663 -36.533 32.969 1.00 27.23 78 ASN A O 1
ATOM 612 N N . GLU A 1 79 ? 28.331 -35.580 34.153 1.00 43.41 79 GLU A N 1
ATOM 613 C CA . GLU A 1 79 ? 29.456 -35.709 33.225 1.00 43.41 79 GLU A CA 1
ATOM 614 C C . GLU A 1 79 ? 30.001 -37.164 33.250 1.00 43.41 79 GLU A C 1
ATOM 616 O O . GLU A 1 79 ? 29.581 -37.967 34.080 1.00 43.41 79 GLU A O 1
ATOM 621 N N . GLU A 1 80 ? 30.955 -37.482 32.368 1.00 36.47 80 GLU A N 1
ATOM 622 C CA . GLU A 1 80 ? 31.549 -38.821 32.137 1.00 36.47 80 GLU A CA 1
ATOM 623 C C . GLU A 1 80 ? 30.642 -39.855 31.427 1.00 36.47 80 GLU A C 1
ATOM 625 O O . GLU A 1 80 ? 29.680 -40.396 31.971 1.00 36.47 80 GLU A O 1
ATOM 630 N N . GLY A 1 81 ? 30.999 -40.173 30.174 1.00 29.14 81 GLY A N 1
ATOM 631 C CA . GLY A 1 81 ? 30.459 -41.307 29.413 1.00 29.14 81 GLY A CA 1
ATOM 632 C C . GLY A 1 81 ? 31.367 -42.546 29.527 1.00 29.14 81 GLY A C 1
ATOM 633 O O . GLY A 1 81 ? 32.585 -42.385 29.621 1.00 29.14 81 GLY A O 1
ATOM 634 N N . PRO A 1 82 ? 30.820 -43.777 29.529 1.00 28.91 82 PRO A N 1
ATOM 635 C CA . PRO A 1 82 ? 31.564 -44.974 29.925 1.00 28.91 82 PRO A CA 1
ATOM 636 C C . PRO A 1 82 ? 32.518 -45.528 28.853 1.00 28.91 82 PRO A C 1
ATOM 638 O O . PRO A 1 82 ? 32.262 -45.457 27.651 1.00 28.91 82 PRO A O 1
ATOM 641 N N . VAL A 1 83 ? 33.594 -46.163 29.327 1.00 28.48 83 VAL A N 1
ATOM 642 C CA . VAL A 1 83 ? 34.627 -46.844 28.528 1.00 28.48 83 VAL A CA 1
ATOM 643 C C . VAL A 1 83 ? 34.115 -48.168 27.945 1.00 28.48 83 VAL A C 1
ATOM 645 O O . VAL A 1 83 ? 33.474 -48.953 28.644 1.00 28.48 83 VAL A O 1
ATOM 648 N N . GLY A 1 84 ? 34.477 -48.460 26.692 1.00 26.69 84 GLY A N 1
ATOM 649 C CA . GLY A 1 84 ? 34.378 -49.792 26.084 1.00 26.69 84 GLY A CA 1
ATOM 650 C C . GLY A 1 84 ? 35.767 -50.372 25.801 1.00 26.69 84 GLY A C 1
ATOM 651 O O . GLY A 1 84 ? 36.580 -49.722 25.150 1.00 26.69 84 GLY A O 1
ATOM 652 N N . LEU A 1 85 ? 36.043 -51.584 26.289 1.00 29.78 85 LEU A N 1
ATOM 653 C CA . LEU A 1 85 ? 37.305 -52.304 26.067 1.00 29.78 85 LEU A CA 1
ATOM 654 C C . LEU A 1 85 ? 37.186 -53.294 24.900 1.00 29.78 85 LEU A C 1
ATOM 656 O O . LEU A 1 85 ? 36.142 -53.915 24.709 1.00 29.78 85 LEU A O 1
ATOM 660 N N . VAL A 1 86 ? 38.290 -53.500 24.178 1.00 32.72 86 VAL A N 1
ATOM 661 C CA . VAL A 1 86 ? 38.448 -54.549 23.156 1.00 32.72 86 VAL A CA 1
ATOM 662 C C . VAL A 1 86 ? 39.683 -55.393 23.519 1.00 32.72 86 VAL A C 1
ATOM 664 O O . VAL A 1 86 ? 40.692 -54.823 23.945 1.00 32.72 86 VAL A O 1
ATOM 667 N N . PRO A 1 87 ? 39.635 -56.736 23.425 1.00 29.25 87 PRO A N 1
ATOM 668 C CA . PRO A 1 87 ? 40.783 -57.585 23.730 1.00 29.25 87 PRO A CA 1
ATOM 669 C C . PRO A 1 87 ? 41.758 -57.669 22.547 1.00 29.25 87 PRO A C 1
ATOM 671 O O . PRO A 1 87 ? 41.355 -57.964 21.423 1.00 29.25 87 PRO A O 1
ATOM 674 N N . GLY A 1 88 ? 43.050 -57.473 22.817 1.00 35.62 88 GLY A N 1
ATOM 675 C CA . GLY A 1 88 ? 44.129 -57.923 21.934 1.00 35.62 88 GLY A CA 1
ATOM 676 C C . GLY A 1 88 ? 44.574 -59.350 22.290 1.00 35.62 88 GLY A C 1
ATOM 677 O O . GLY A 1 88 ? 44.363 -59.780 23.431 1.00 35.62 88 GLY A O 1
ATOM 678 N N . PRO A 1 89 ? 45.188 -60.099 21.355 1.00 36.66 89 PRO A N 1
ATOM 679 C CA . PRO A 1 89 ? 45.874 -61.340 21.696 1.00 36.66 89 PRO A CA 1
ATOM 680 C C . PRO A 1 89 ? 47.054 -61.055 22.642 1.00 36.66 89 PRO A C 1
ATOM 682 O O . PRO A 1 89 ? 47.732 -60.041 22.514 1.00 36.66 89 PRO A O 1
ATOM 685 N N . ASP A 1 90 ? 47.269 -61.964 23.593 1.00 38.91 90 ASP A N 1
ATOM 686 C CA . ASP A 1 90 ? 48.369 -61.982 24.565 1.00 38.91 90 ASP A CA 1
ATOM 687 C C . ASP A 1 90 ? 48.549 -60.754 25.487 1.00 38.91 90 ASP A C 1
ATOM 689 O O . ASP A 1 90 ? 49.495 -59.976 25.410 1.00 38.91 90 ASP A O 1
ATOM 693 N N . ARG A 1 91 ? 47.701 -60.740 26.529 1.00 40.28 91 ARG A N 1
ATOM 694 C CA . ARG A 1 91 ? 47.996 -60.216 27.883 1.00 40.28 91 ARG A CA 1
ATOM 695 C C . ARG A 1 91 ? 48.258 -58.705 28.028 1.00 40.28 91 ARG A C 1
ATOM 697 O O . ARG A 1 91 ? 49.187 -58.298 28.721 1.00 40.28 91 ARG A O 1
ATOM 704 N N . GLY A 1 92 ? 47.337 -57.872 27.546 1.00 35.50 92 GLY A N 1
ATOM 705 C CA . GLY A 1 92 ? 47.227 -56.487 28.018 1.00 35.50 92 GLY A CA 1
ATOM 706 C C . GLY A 1 92 ? 46.016 -55.740 27.463 1.00 35.50 92 GLY A C 1
ATOM 707 O O . GLY A 1 92 ? 45.686 -55.881 26.290 1.00 35.50 92 GLY A O 1
ATOM 708 N N . HIS A 1 93 ? 45.367 -54.918 28.291 1.00 32.16 93 HIS A N 1
ATOM 709 C CA . HIS A 1 93 ? 44.440 -53.887 27.815 1.00 32.16 93 HIS A CA 1
ATOM 710 C C . HIS A 1 93 ? 45.163 -52.538 27.805 1.00 32.16 93 HIS A C 1
ATOM 712 O O . HIS A 1 93 ? 45.702 -52.123 28.829 1.00 32.16 93 HIS A O 1
ATOM 718 N N . VAL A 1 94 ? 45.144 -51.850 26.663 1.00 36.72 94 VAL A N 1
ATOM 719 C CA . VAL A 1 94 ? 45.706 -50.504 26.491 1.00 36.72 94 VAL A CA 1
ATOM 720 C C . VAL A 1 94 ? 44.618 -49.601 25.896 1.00 36.72 94 VAL A C 1
ATOM 722 O O . VAL A 1 94 ? 44.021 -49.985 24.889 1.00 36.72 94 VAL A O 1
ATOM 725 N N . PRO A 1 95 ? 44.320 -48.431 26.490 1.00 32.81 95 PRO A N 1
ATOM 726 C CA . PRO A 1 95 ? 43.426 -47.451 25.885 1.00 32.81 95 PRO A CA 1
ATOM 727 C C . PRO A 1 95 ? 44.146 -46.688 24.762 1.00 32.81 95 PRO A C 1
ATOM 729 O O . PRO A 1 95 ? 45.285 -46.261 24.931 1.00 32.81 95 PRO A O 1
ATOM 732 N N . LEU A 1 96 ? 43.463 -46.480 23.635 1.00 30.73 96 LEU A N 1
ATOM 733 C CA . LEU A 1 96 ? 43.919 -45.647 22.517 1.00 30.73 96 LEU A CA 1
ATOM 734 C C . LEU A 1 96 ? 42.962 -44.467 22.337 1.00 30.73 96 LEU A C 1
ATOM 736 O O . LEU A 1 96 ? 41.743 -44.650 22.369 1.00 30.73 96 LEU A O 1
ATOM 740 N N . HIS A 1 97 ? 43.506 -43.266 22.135 1.00 34.28 97 HIS A N 1
ATOM 741 C CA . HIS A 1 97 ? 42.713 -42.073 21.845 1.00 34.28 97 HIS A CA 1
ATOM 742 C C . HIS A 1 97 ? 42.606 -41.830 20.333 1.00 34.28 97 HIS A C 1
ATOM 744 O O . HIS A 1 97 ? 43.452 -42.236 19.540 1.00 34.28 97 HIS A O 1
ATOM 750 N N . ALA A 1 98 ? 41.552 -41.120 19.922 1.00 32.31 98 ALA A N 1
ATOM 751 C CA . ALA A 1 98 ? 41.251 -40.839 18.514 1.00 32.31 98 ALA A CA 1
ATOM 752 C C . ALA A 1 98 ? 42.269 -39.914 17.800 1.00 32.31 98 ALA A C 1
ATOM 754 O O . ALA A 1 98 ? 42.078 -39.585 16.632 1.00 32.31 98 ALA A O 1
ATOM 755 N N . SER A 1 99 ? 43.334 -39.487 18.483 1.00 33.38 99 SER A N 1
ATOM 756 C CA . SER A 1 99 ? 44.473 -38.751 17.923 1.00 33.38 99 SER A CA 1
ATOM 757 C C . SER A 1 99 ? 45.467 -39.636 17.164 1.00 33.38 99 SER A C 1
ATOM 759 O O . SER A 1 99 ? 46.196 -39.130 16.315 1.00 33.38 99 SER A O 1
ATOM 761 N N . ASP A 1 100 ? 45.500 -40.942 17.448 1.00 33.31 100 ASP A N 1
ATOM 762 C CA . ASP A 1 100 ? 46.705 -41.757 17.224 1.00 33.31 100 ASP A CA 1
ATOM 763 C C . ASP A 1 100 ? 46.660 -42.607 15.935 1.00 33.31 100 ASP A C 1
ATOM 765 O O . ASP A 1 100 ? 47.536 -43.437 15.697 1.00 33.31 100 ASP A O 1
ATOM 769 N N . LEU A 1 101 ? 45.647 -42.409 15.079 1.00 31.28 101 LEU A N 1
ATOM 770 C CA . LEU A 1 101 ? 45.440 -43.167 13.835 1.00 31.28 101 LEU A CA 1
ATOM 771 C C . LEU A 1 101 ? 45.381 -42.265 12.593 1.00 31.28 101 LEU A C 1
ATOM 773 O O . LEU A 1 101 ? 44.375 -42.193 11.887 1.00 31.28 101 LEU A O 1
ATOM 777 N N . VAL A 1 102 ? 46.510 -41.620 12.289 1.00 32.22 102 VAL A N 1
ATOM 778 C CA . VAL A 1 102 ? 46.771 -40.997 10.982 1.00 32.22 102 VAL A CA 1
ATOM 779 C C . VAL A 1 102 ? 48.054 -41.571 10.381 1.00 32.22 102 VAL A C 1
ATOM 781 O O . VAL A 1 102 ? 49.146 -41.288 10.861 1.00 32.22 102 VAL A O 1
ATOM 784 N N . GLY A 1 103 ? 47.913 -42.305 9.271 1.00 30.39 103 GLY A N 1
ATOM 785 C CA . GLY A 1 103 ? 49.004 -42.582 8.330 1.00 30.39 103 GLY A CA 1
ATOM 786 C C . GLY A 1 103 ? 49.407 -44.050 8.159 1.00 30.39 103 GLY A C 1
ATOM 787 O O . GLY A 1 103 ? 50.184 -44.574 8.947 1.00 30.39 103 GLY A O 1
ATOM 788 N N . ALA A 1 104 ? 48.976 -44.659 7.047 1.00 23.92 104 ALA A N 1
ATOM 789 C CA . ALA A 1 104 ? 49.739 -45.666 6.298 1.00 23.92 104 ALA A CA 1
ATOM 790 C C . ALA A 1 104 ? 49.122 -45.901 4.901 1.00 23.92 104 ALA A C 1
ATOM 792 O O . ALA A 1 104 ? 47.948 -46.237 4.774 1.00 23.92 104 ALA A O 1
ATOM 793 N N . HIS A 1 105 ? 49.938 -45.763 3.855 1.00 30.23 105 HIS A N 1
ATOM 794 C CA . HIS A 1 105 ? 49.801 -46.516 2.596 1.00 30.23 105 HIS A CA 1
ATOM 795 C C . HIS A 1 105 ? 50.508 -47.889 2.799 1.00 30.23 105 HIS A C 1
ATOM 797 O O . HIS A 1 105 ? 51.314 -47.958 3.733 1.00 30.23 105 HIS A O 1
ATOM 803 N N . PRO A 1 106 ? 50.304 -48.953 1.975 1.00 34.81 106 PRO A N 1
ATOM 804 C CA . PRO A 1 106 ? 50.455 -48.874 0.513 1.00 34.81 106 PRO A CA 1
ATOM 805 C C . PRO A 1 106 ? 49.656 -49.911 -0.341 1.00 34.81 106 PRO A C 1
ATOM 807 O O . PRO A 1 106 ? 48.660 -50.465 0.103 1.00 34.81 106 PRO A O 1
ATOM 810 N N . VAL A 1 107 ? 50.102 -50.056 -1.602 1.00 26.58 107 VAL A N 1
ATOM 811 C CA . VAL A 1 107 ? 49.812 -51.012 -2.710 1.00 26.58 107 VAL A CA 1
ATOM 812 C C . VAL A 1 107 ? 48.965 -52.280 -2.449 1.00 26.58 107 VAL A C 1
ATOM 814 O O . VAL A 1 107 ? 49.188 -52.967 -1.464 1.00 26.58 107 VAL A O 1
ATOM 817 N N . GLU A 1 108 ? 48.139 -52.694 -3.432 1.00 24.52 108 GLU A N 1
ATOM 818 C CA . GLU A 1 108 ? 48.467 -53.803 -4.371 1.00 24.52 108 GLU A CA 1
ATOM 819 C C . GLU A 1 108 ? 47.387 -54.086 -5.459 1.00 24.52 108 GLU A C 1
ATOM 821 O O . GLU A 1 108 ? 46.294 -53.524 -5.447 1.00 24.52 108 GLU A O 1
ATOM 826 N N . PHE A 1 109 ? 47.763 -54.965 -6.403 1.00 26.45 109 PHE A N 1
ATOM 827 C CA . PHE A 1 109 ? 47.049 -55.563 -7.548 1.00 26.45 109 PHE A CA 1
ATOM 828 C C . PHE A 1 109 ? 46.717 -54.721 -8.796 1.00 26.45 109 PHE A C 1
ATOM 830 O O . PHE A 1 109 ? 46.010 -53.717 -8.782 1.00 26.45 109 PHE A O 1
ATOM 837 N N . ALA A 1 110 ? 47.247 -55.207 -9.926 1.00 25.88 110 ALA A N 1
ATOM 838 C CA . ALA A 1 110 ? 47.224 -54.585 -11.246 1.00 25.88 110 ALA A CA 1
ATOM 839 C C . ALA A 1 110 ? 46.182 -55.215 -12.193 1.00 25.88 110 ALA A C 1
ATOM 841 O O . ALA A 1 110 ? 45.783 -56.366 -12.025 1.00 25.88 110 ALA A O 1
ATOM 842 N N . GLY A 1 111 ? 45.817 -54.478 -13.248 1.00 25.56 111 GLY A N 1
ATOM 843 C CA . GLY A 1 111 ? 44.979 -54.947 -14.357 1.00 25.56 111 GLY A CA 1
ATOM 844 C C . GLY A 1 111 ? 45.410 -54.293 -15.674 1.00 25.56 111 GLY A C 1
ATOM 845 O O . GLY A 1 111 ? 45.344 -53.077 -15.813 1.00 25.56 111 GLY A O 1
ATOM 846 N N . GLN A 1 112 ? 45.907 -55.107 -16.605 1.00 28.20 112 GLN A N 1
ATOM 847 C CA . GLN A 1 112 ? 46.469 -54.727 -17.914 1.00 28.20 112 GLN A CA 1
ATOM 848 C C . GLN A 1 112 ? 45.429 -54.014 -18.815 1.00 28.20 112 GLN A C 1
ATOM 850 O O . GLN A 1 112 ? 44.240 -54.288 -18.693 1.00 28.20 112 GLN A O 1
ATOM 855 N N . GLY A 1 113 ? 45.787 -53.156 -19.781 1.00 25.28 113 GLY A N 1
ATOM 856 C CA . GLY A 1 113 ? 47.106 -52.667 -20.217 1.00 25.28 113 GLY A CA 1
ATOM 857 C C . GLY A 1 113 ? 47.027 -51.992 -21.608 1.00 25.28 113 GLY A C 1
ATOM 858 O O . GLY A 1 113 ? 45.930 -51.834 -22.130 1.00 25.28 113 GLY A O 1
ATOM 859 N N . TRP A 1 114 ? 48.190 -51.693 -22.217 1.00 25.69 114 TRP A N 1
ATOM 860 C CA . TRP A 1 114 ? 48.394 -51.159 -23.592 1.00 25.69 114 TRP A CA 1
ATOM 861 C C . TRP A 1 114 ? 47.887 -49.720 -23.880 1.00 25.69 114 TRP A C 1
ATOM 863 O O . TRP A 1 114 ? 46.840 -49.312 -23.398 1.00 25.69 114 TRP A O 1
ATOM 873 N N . SER A 1 115 ? 48.546 -48.889 -24.704 1.00 26.02 115 SER A N 1
ATOM 874 C CA . SER A 1 115 ? 49.964 -48.828 -25.132 1.00 26.02 115 SER A CA 1
ATOM 875 C C . SER A 1 115 ? 50.248 -47.479 -25.828 1.00 26.02 115 SER A C 1
ATOM 877 O O . SER A 1 115 ? 49.410 -47.043 -26.603 1.00 26.02 115 SER A O 1
ATOM 879 N N . GLU A 1 116 ? 51.423 -46.884 -25.564 1.00 27.28 116 GLU A N 1
ATOM 880 C CA . GLU A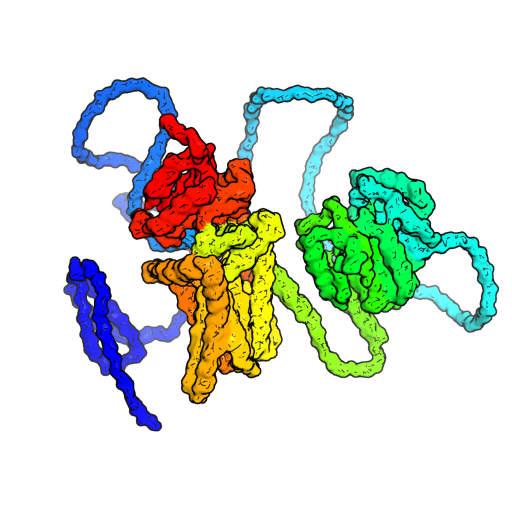 1 116 ? 52.274 -45.979 -26.390 1.00 27.28 116 GLU A CA 1
ATOM 881 C C . GLU A 1 116 ? 51.670 -45.129 -27.557 1.00 27.28 116 GLU A C 1
ATOM 883 O O . GLU A 1 116 ? 50.880 -45.603 -28.361 1.00 27.28 116 GLU A O 1
ATOM 888 N N . ARG A 1 117 ? 52.112 -43.889 -27.843 1.00 26.50 117 ARG A N 1
ATOM 889 C CA . ARG A 1 117 ? 53.514 -43.452 -28.087 1.00 26.50 117 ARG A CA 1
ATOM 890 C C . ARG A 1 117 ? 53.771 -41.957 -27.822 1.00 26.50 117 ARG A C 1
ATOM 892 O O . ARG A 1 117 ? 52.847 -41.159 -27.705 1.00 26.50 117 ARG A O 1
ATOM 899 N N . LEU A 1 118 ? 55.057 -41.591 -27.759 1.00 24.00 118 LEU A N 1
ATOM 900 C CA . LEU A 1 118 ? 55.576 -40.232 -27.533 1.00 24.00 118 LEU A CA 1
ATOM 901 C C . LEU A 1 118 ? 56.179 -39.593 -28.799 1.00 24.00 118 LEU A C 1
ATOM 903 O O . LEU A 1 118 ? 56.743 -40.308 -29.618 1.00 24.00 118 LEU A O 1
ATOM 907 N N . CYS A 1 119 ? 56.147 -38.253 -28.866 1.00 25.20 119 CYS A N 1
ATOM 908 C CA . CYS A 1 119 ? 57.212 -37.329 -29.330 1.00 25.20 119 CYS A CA 1
ATOM 909 C C . CYS A 1 119 ? 56.678 -35.880 -29.168 1.00 25.20 119 CYS A C 1
ATOM 911 O O . CYS A 1 119 ? 55.642 -35.549 -29.726 1.00 25.20 119 CYS A O 1
ATOM 913 N N . ALA A 1 120 ? 57.161 -35.045 -28.238 1.00 25.50 120 ALA A N 1
ATOM 914 C CA . ALA A 1 120 ? 58.434 -34.300 -28.235 1.00 25.50 120 ALA A CA 1
ATOM 915 C C . ALA A 1 120 ? 58.495 -33.165 -29.296 1.00 25.50 120 ALA A C 1
ATOM 917 O O . ALA A 1 120 ? 58.507 -33.456 -30.482 1.00 25.50 120 ALA A O 1
ATOM 918 N N . GLY A 1 121 ? 58.589 -31.869 -28.943 1.00 25.67 121 GLY A N 1
ATOM 919 C CA . GLY A 1 121 ? 58.544 -31.245 -27.606 1.00 25.67 121 GLY A CA 1
ATOM 920 C C . GLY A 1 121 ? 58.942 -29.748 -27.577 1.00 25.67 121 GLY A C 1
ATOM 921 O O . GLY A 1 121 ? 59.111 -29.128 -28.617 1.00 25.67 121 GLY A O 1
ATOM 922 N N . LYS A 1 122 ? 59.168 -29.215 -26.359 1.00 26.23 122 LYS A N 1
ATOM 923 C CA . LYS A 1 122 ? 59.728 -27.881 -25.997 1.00 26.23 122 LYS A CA 1
ATOM 924 C C . LYS A 1 122 ? 58.906 -26.602 -26.290 1.00 26.23 122 LYS A C 1
ATOM 926 O O . LYS A 1 122 ? 59.136 -25.913 -27.274 1.00 26.23 122 LYS A O 1
ATOM 931 N N . ALA A 1 123 ? 58.179 -26.145 -25.266 1.00 27.14 123 ALA A N 1
ATOM 932 C CA . ALA A 1 123 ? 58.223 -24.754 -24.783 1.00 27.14 123 ALA A CA 1
ATOM 933 C C . ALA A 1 123 ? 57.899 -24.732 -23.271 1.00 27.14 123 ALA A C 1
ATOM 935 O O . ALA A 1 123 ? 57.211 -25.630 -22.785 1.00 27.14 123 ALA A O 1
ATOM 936 N N . ARG A 1 124 ? 58.408 -23.752 -22.508 1.00 25.38 124 ARG A N 1
ATOM 937 C CA . ARG A 1 124 ? 58.073 -23.550 -21.081 1.00 25.38 124 ARG A CA 1
ATOM 938 C C . ARG A 1 124 ? 57.297 -22.243 -20.912 1.00 25.38 124 ARG A C 1
ATOM 940 O O . ARG A 1 124 ? 57.797 -21.195 -21.298 1.00 25.38 124 ARG A O 1
ATOM 947 N N . GLY A 1 125 ? 56.132 -22.317 -20.277 1.00 25.58 125 GLY A N 1
ATOM 948 C CA . GLY A 1 125 ? 55.315 -21.180 -19.849 1.00 25.58 125 GLY A CA 1
ATOM 949 C C . GLY A 1 125 ? 54.203 -21.689 -18.932 1.00 25.58 125 GLY A C 1
ATOM 950 O O . GLY A 1 125 ? 53.602 -22.724 -19.221 1.00 25.58 125 GLY A O 1
ATOM 951 N N . SER A 1 126 ? 53.989 -21.043 -17.788 1.00 23.62 126 SER A N 1
ATOM 952 C CA . SER A 1 126 ? 53.044 -21.503 -16.764 1.00 23.62 126 SER A CA 1
ATOM 953 C C . SER A 1 126 ? 51.601 -21.169 -17.137 1.00 23.62 126 SER A C 1
ATOM 955 O O . SER A 1 126 ? 51.266 -20.002 -17.310 1.00 23.62 126 SER A O 1
ATOM 957 N N . VAL A 1 127 ? 50.750 -22.195 -17.198 1.00 24.39 127 VAL A N 1
ATOM 958 C CA . VAL A 1 127 ? 49.296 -22.076 -17.363 1.00 24.39 127 VAL A CA 1
ATOM 959 C C . VAL A 1 127 ? 48.633 -22.699 -16.140 1.00 24.39 127 VAL A C 1
ATOM 961 O O . VAL A 1 127 ? 48.869 -23.874 -15.844 1.00 24.39 127 VAL A O 1
ATOM 964 N N . GLU A 1 128 ? 47.819 -21.916 -15.434 1.00 25.84 128 GLU A N 1
ATOM 965 C CA . GLU A 1 128 ? 46.968 -22.402 -14.346 1.00 25.84 128 GLU A CA 1
ATOM 966 C C . GLU A 1 128 ? 45.978 -23.436 -14.894 1.00 25.84 128 GLU A C 1
ATOM 968 O O . GLU A 1 128 ? 45.393 -23.245 -15.961 1.00 25.84 128 GLU A O 1
ATOM 973 N N . ARG A 1 129 ? 45.804 -24.565 -14.197 1.00 24.50 129 ARG A N 1
ATOM 974 C CA . ARG A 1 129 ? 44.992 -25.679 -14.701 1.00 24.50 129 ARG A CA 1
ATOM 975 C C . ARG A 1 129 ? 43.846 -25.989 -13.749 1.00 24.50 129 ARG A C 1
ATOM 977 O O . ARG A 1 129 ? 44.070 -26.264 -12.574 1.00 24.50 129 ARG A O 1
ATOM 984 N N . LEU A 1 130 ? 42.625 -25.960 -14.284 1.00 24.70 130 LEU A N 1
ATOM 985 C CA . LEU A 1 130 ? 41.406 -26.268 -13.543 1.00 24.70 130 LEU A CA 1
ATOM 986 C C . LEU A 1 130 ? 41.449 -27.703 -13.000 1.00 24.70 130 LEU A C 1
ATOM 988 O O . LEU A 1 130 ? 41.794 -28.638 -13.726 1.00 24.70 130 LEU A O 1
ATOM 992 N N . HIS A 1 131 ? 41.007 -27.884 -11.756 1.00 24.55 131 HIS A N 1
ATOM 993 C CA . HIS A 1 131 ? 40.698 -29.203 -11.212 1.00 24.55 131 HIS A CA 1
ATOM 994 C C . HIS A 1 131 ? 39.228 -29.555 -11.467 1.00 24.55 131 HIS A C 1
ATOM 996 O O . HIS A 1 131 ? 38.323 -28.997 -10.851 1.00 24.55 131 HIS A O 1
ATOM 1002 N N . HIS A 1 132 ? 38.992 -30.534 -12.343 1.00 24.28 132 HIS A N 1
ATOM 1003 C CA . HIS A 1 132 ? 37.715 -31.245 -12.387 1.00 24.28 132 HIS A CA 1
ATOM 1004 C C . HIS A 1 132 ? 37.538 -32.060 -11.098 1.00 24.28 132 HIS A C 1
ATOM 1006 O O . HIS A 1 132 ? 38.305 -32.991 -10.853 1.00 24.28 132 HIS A O 1
ATOM 1012 N N . HIS A 1 133 ? 36.482 -31.787 -10.331 1.00 26.67 133 HIS A N 1
ATOM 1013 C CA . HIS A 1 133 ? 35.957 -32.748 -9.362 1.00 26.67 133 HIS A CA 1
ATOM 1014 C C . HIS A 1 133 ? 34.828 -33.563 -9.997 1.00 26.67 133 HIS A C 1
ATOM 1016 O O . HIS A 1 133 ? 33.758 -33.042 -10.305 1.00 26.67 133 HIS A O 1
ATOM 1022 N N . GLN A 1 134 ? 35.059 -34.865 -10.178 1.00 26.56 134 GLN A N 1
ATOM 1023 C CA . GLN A 1 134 ? 33.987 -35.818 -10.455 1.00 26.56 134 GLN A CA 1
ATOM 1024 C C . GLN A 1 134 ? 33.260 -36.137 -9.144 1.00 26.56 134 GLN A C 1
ATOM 1026 O O . GLN A 1 134 ? 33.845 -36.734 -8.238 1.00 26.56 134 GLN A O 1
ATOM 1031 N N . HIS A 1 135 ? 31.982 -35.776 -9.039 1.00 28.83 135 HIS A N 1
ATOM 1032 C CA . HIS A 1 135 ? 31.155 -36.201 -7.913 1.00 28.83 135 HIS A CA 1
ATOM 1033 C C . HIS A 1 135 ? 30.799 -37.688 -8.043 1.00 28.83 135 HIS A C 1
ATOM 1035 O O . HIS A 1 135 ? 30.003 -38.074 -8.897 1.00 28.83 135 HIS A O 1
ATOM 1041 N N . ARG A 1 136 ? 31.330 -38.524 -7.143 1.00 25.16 136 ARG A N 1
ATOM 1042 C CA . ARG A 1 136 ? 30.664 -39.783 -6.779 1.00 25.16 136 ARG A CA 1
ATOM 1043 C C . ARG A 1 136 ? 29.572 -39.467 -5.761 1.00 25.16 136 ARG A C 1
ATOM 1045 O O . ARG A 1 136 ? 29.833 -38.799 -4.764 1.00 25.16 136 ARG A O 1
ATOM 1052 N N . SER A 1 137 ? 28.361 -39.951 -6.009 1.00 27.67 137 SER A N 1
ATOM 1053 C CA . SER A 1 137 ? 27.215 -39.753 -5.124 1.00 27.67 137 SER A CA 1
ATOM 1054 C C . SER A 1 137 ? 27.365 -40.560 -3.830 1.00 27.67 137 SER A C 1
ATOM 1056 O O . SER A 1 137 ? 27.125 -41.770 -3.816 1.00 27.67 137 SER A O 1
ATOM 1058 N N . VAL A 1 138 ? 27.710 -39.888 -2.733 1.00 28.88 138 VAL A N 1
ATOM 1059 C CA . VAL A 1 138 ? 27.354 -40.370 -1.391 1.00 28.88 138 VAL A CA 1
ATOM 1060 C C . VAL A 1 138 ? 25.840 -40.201 -1.235 1.00 28.88 138 VAL A C 1
ATOM 1062 O O . VAL A 1 138 ? 25.277 -39.213 -1.707 1.00 28.88 138 VAL A O 1
ATOM 1065 N N . ALA A 1 139 ? 25.164 -41.168 -0.615 1.00 30.09 139 ALA A N 1
ATOM 1066 C CA . ALA A 1 139 ? 23.742 -41.039 -0.316 1.00 30.09 139 ALA A CA 1
ATOM 1067 C C . ALA A 1 139 ? 23.546 -39.932 0.733 1.00 30.09 139 ALA A C 1
ATOM 1069 O O . ALA A 1 139 ? 23.933 -40.111 1.885 1.00 30.09 139 ALA A O 1
ATOM 1070 N N . ALA A 1 140 ? 22.992 -38.791 0.316 1.00 33.31 140 ALA A N 1
ATOM 1071 C CA . ALA A 1 140 ? 22.760 -37.647 1.196 1.00 33.31 140 ALA A CA 1
ATOM 1072 C C . ALA A 1 140 ? 21.803 -38.009 2.341 1.00 33.31 140 ALA A C 1
ATOM 1074 O O . ALA A 1 140 ? 20.801 -38.698 2.116 1.00 33.31 140 ALA A O 1
ATOM 1075 N N . ASP A 1 141 ? 22.095 -37.513 3.544 1.00 34.97 141 ASP A N 1
ATOM 1076 C CA . ASP A 1 141 ? 21.237 -37.706 4.710 1.00 34.97 141 ASP A CA 1
ATOM 1077 C C . ASP A 1 141 ? 19.851 -37.074 4.446 1.00 34.97 141 ASP A C 1
ATOM 1079 O O . ASP A 1 141 ? 19.768 -35.995 3.842 1.00 34.97 141 ASP A O 1
ATOM 1083 N N . PRO A 1 142 ? 18.735 -37.693 4.876 1.00 35.03 142 PRO A N 1
ATOM 1084 C CA . PRO A 1 142 ? 17.423 -37.048 4.848 1.00 35.03 142 PRO A CA 1
ATOM 1085 C C . PRO A 1 142 ? 17.396 -35.655 5.503 1.00 35.03 142 PRO A C 1
ATOM 1087 O O . PRO A 1 142 ? 16.589 -34.818 5.100 1.00 35.03 142 PRO A O 1
ATOM 1090 N N . LEU A 1 143 ? 18.274 -35.388 6.476 1.00 34.66 143 LEU A N 1
ATOM 1091 C CA . LEU A 1 143 ? 18.466 -34.072 7.082 1.00 34.66 143 LEU A CA 1
ATOM 1092 C C . LEU A 1 143 ? 19.126 -33.077 6.115 1.00 34.66 143 LEU A C 1
ATOM 1094 O O . LEU A 1 143 ? 18.649 -31.949 6.012 1.00 34.66 143 LEU A O 1
ATOM 1098 N N . ASP A 1 144 ? 20.153 -33.486 5.367 1.00 34.94 144 ASP A N 1
ATOM 1099 C CA . ASP A 1 144 ? 20.812 -32.634 4.365 1.00 34.94 144 ASP A CA 1
ATOM 1100 C C . ASP A 1 144 ? 19.849 -32.276 3.230 1.00 34.94 144 ASP A C 1
ATOM 1102 O O . ASP A 1 144 ? 19.755 -31.115 2.835 1.00 34.94 144 ASP A O 1
ATOM 1106 N N . GLN A 1 145 ? 19.052 -33.245 2.758 1.00 37.59 145 GLN A N 1
ATOM 1107 C CA . GLN A 1 145 ? 17.997 -32.981 1.771 1.00 37.59 145 GLN A CA 1
ATOM 1108 C C . GLN A 1 145 ? 16.941 -32.005 2.312 1.00 37.59 145 GLN A C 1
ATOM 1110 O O . GLN A 1 145 ? 16.458 -31.146 1.574 1.00 37.59 145 GLN A O 1
ATOM 1115 N N . LEU A 1 146 ? 16.589 -32.097 3.600 1.00 34.53 146 LEU A N 1
ATOM 1116 C CA . LEU A 1 146 ? 15.660 -31.164 4.239 1.00 34.53 146 LEU A CA 1
ATOM 1117 C C . LEU A 1 146 ? 16.259 -29.751 4.361 1.00 34.53 146 LEU A C 1
ATOM 1119 O O . LEU A 1 146 ? 15.550 -28.770 4.143 1.00 34.53 146 LEU A O 1
ATOM 1123 N N . LEU A 1 147 ? 17.549 -29.645 4.691 1.00 38.44 147 LEU A N 1
ATOM 1124 C CA . LEU A 1 147 ? 18.279 -28.381 4.825 1.00 38.44 147 LEU A CA 1
ATOM 1125 C C . LEU A 1 147 ? 18.501 -27.692 3.473 1.00 38.44 147 LEU A C 1
ATOM 1127 O O . LEU A 1 147 ? 18.320 -26.478 3.384 1.00 38.44 147 LEU A O 1
ATOM 1131 N N . ASP A 1 148 ? 18.819 -28.437 2.417 1.00 39.00 148 ASP A N 1
ATOM 1132 C CA . ASP A 1 148 ? 18.940 -27.912 1.051 1.00 39.00 148 ASP A CA 1
ATOM 1133 C C . ASP A 1 148 ? 17.571 -27.436 0.519 1.00 39.00 148 ASP A C 1
ATOM 1135 O O . ASP A 1 148 ? 17.429 -26.306 0.048 1.00 39.00 148 ASP A O 1
ATOM 1139 N N . LEU A 1 149 ? 16.499 -28.210 0.741 1.00 40.03 149 LEU A N 1
ATOM 1140 C CA . LEU A 1 149 ? 15.126 -27.767 0.450 1.00 40.03 149 LEU A CA 1
ATOM 1141 C C . LEU A 1 149 ? 14.708 -26.513 1.244 1.00 40.03 149 LEU A C 1
ATOM 1143 O O . LEU A 1 149 ? 13.911 -25.724 0.744 1.00 40.03 149 LEU A O 1
ATOM 1147 N N . LEU A 1 150 ? 15.233 -26.298 2.456 1.00 40.31 150 LEU A N 1
ATOM 1148 C CA . LEU A 1 150 ? 15.012 -25.065 3.227 1.00 40.31 150 LEU A CA 1
ATOM 1149 C C . LEU A 1 150 ? 15.787 -23.855 2.668 1.00 40.31 150 LEU A C 1
ATOM 1151 O O . LEU A 1 150 ? 15.373 -22.716 2.891 1.00 40.31 150 LEU A O 1
ATOM 1155 N N . HIS A 1 151 ? 16.879 -24.069 1.926 1.00 44.75 151 HIS A N 1
ATOM 1156 C CA . HIS A 1 151 ? 17.632 -22.989 1.277 1.00 44.75 151 HIS A CA 1
ATOM 1157 C C . HIS A 1 151 ? 16.992 -22.532 -0.043 1.00 44.75 151 HIS A C 1
ATOM 1159 O O . HIS A 1 151 ? 16.989 -21.335 -0.329 1.00 44.75 151 HIS A O 1
ATOM 1165 N N . ARG A 1 152 ? 16.406 -23.452 -0.818 1.00 42.38 152 ARG A N 1
ATOM 1166 C CA . ARG A 1 152 ? 15.970 -23.242 -2.217 1.00 42.38 152 ARG A CA 1
ATOM 1167 C C . ARG A 1 152 ? 14.669 -22.441 -2.437 1.00 42.38 152 ARG A C 1
ATOM 1169 O O . ARG A 1 152 ? 14.103 -22.520 -3.521 1.00 42.38 152 ARG A O 1
ATOM 1176 N N . GLY A 1 153 ? 14.188 -21.654 -1.467 1.00 42.19 153 GLY A N 1
ATOM 1177 C CA . GLY A 1 153 ? 13.072 -20.718 -1.725 1.00 42.19 153 GLY A CA 1
ATOM 1178 C C . GLY A 1 153 ? 12.248 -20.218 -0.532 1.00 42.19 153 GLY A C 1
ATOM 1179 O O . GLY A 1 153 ? 11.444 -19.305 -0.703 1.00 42.19 153 GLY A O 1
ATOM 1180 N N . ASN A 1 154 ? 12.421 -20.772 0.674 1.00 49.78 154 ASN A N 1
ATOM 1181 C CA . ASN A 1 154 ? 11.597 -20.415 1.836 1.00 49.78 154 ASN A CA 1
ATOM 1182 C C . ASN A 1 154 ? 12.269 -19.332 2.704 1.00 49.78 154 ASN A C 1
ATOM 1184 O O . ASN A 1 154 ? 12.985 -19.617 3.670 1.00 49.78 154 ASN A O 1
ATOM 1188 N N . VAL A 1 155 ? 12.021 -18.070 2.353 1.00 51.91 155 VAL A N 1
ATOM 1189 C CA . VAL A 1 155 ? 12.543 -16.872 3.031 1.00 51.91 155 VAL A CA 1
ATOM 1190 C C . VAL A 1 155 ? 12.068 -16.807 4.489 1.00 51.91 155 VAL A C 1
ATOM 1192 O O . VAL A 1 155 ? 12.799 -16.334 5.361 1.00 51.91 155 VAL A O 1
ATOM 1195 N N . PHE A 1 156 ? 10.888 -17.340 4.804 1.00 48.50 156 PHE A N 1
ATOM 1196 C CA . PHE A 1 156 ? 10.379 -17.442 6.174 1.00 48.50 156 PHE A CA 1
ATOM 1197 C C . PHE A 1 156 ? 11.022 -18.578 6.989 1.00 48.50 156 PHE A C 1
ATOM 1199 O O . PHE A 1 156 ? 11.202 -18.461 8.205 1.00 48.50 156 PHE A O 1
ATOM 1206 N N . GLY A 1 157 ? 11.437 -19.663 6.335 1.00 51.56 157 GLY A N 1
ATOM 1207 C CA . GLY A 1 157 ? 12.255 -20.708 6.951 1.00 51.56 157 GLY A CA 1
ATOM 1208 C C . GLY A 1 157 ? 13.606 -20.140 7.377 1.00 51.56 157 GLY A C 1
ATOM 1209 O O . GLY A 1 157 ? 14.014 -20.279 8.532 1.00 51.56 157 GLY A O 1
ATOM 1210 N N . GLN A 1 158 ? 14.241 -19.389 6.474 1.00 56.62 158 GLN A N 1
ATOM 1211 C CA . GLN A 1 158 ? 15.475 -18.655 6.754 1.00 56.62 158 GLN A CA 1
ATOM 1212 C C . GLN A 1 158 ? 15.293 -17.609 7.866 1.00 56.62 158 GLN A C 1
ATOM 1214 O O . GLN A 1 158 ? 16.143 -17.535 8.748 1.00 56.62 158 GLN A O 1
ATOM 1219 N N . GLN A 1 159 ? 14.172 -16.873 7.911 1.00 59.41 159 GLN A N 1
ATOM 1220 C CA . GLN A 1 159 ? 13.860 -15.933 9.005 1.00 59.41 159 GLN A CA 1
ATOM 1221 C C . GLN A 1 159 ? 13.968 -16.573 10.395 1.00 59.41 159 GLN A C 1
ATOM 1223 O O . GLN A 1 159 ? 14.558 -15.980 11.300 1.00 59.41 159 GLN A O 1
ATOM 1228 N N . PHE A 1 160 ? 13.419 -17.777 10.580 1.00 56.38 160 PHE A N 1
ATOM 1229 C CA . PHE A 1 160 ? 13.467 -18.473 11.869 1.00 56.38 160 PHE A CA 1
ATOM 1230 C C . PHE A 1 160 ? 14.835 -19.114 12.151 1.00 56.38 160 PHE A C 1
ATOM 1232 O O . PHE A 1 160 ? 15.305 -19.064 13.291 1.00 56.38 160 PHE A O 1
ATOM 1239 N N . LEU A 1 161 ? 15.493 -19.675 11.132 1.00 56.38 161 LEU A N 1
ATOM 1240 C CA . LEU A 1 161 ? 16.796 -20.335 11.268 1.00 56.38 161 LEU A CA 1
ATOM 1241 C C . LEU A 1 161 ? 17.944 -19.334 11.491 1.00 56.38 161 LEU A C 1
ATOM 1243 O O . LEU A 1 161 ? 18.702 -19.491 12.449 1.00 56.38 161 LEU A O 1
ATOM 1247 N N . GLU A 1 162 ? 18.040 -18.269 10.686 1.00 54.91 162 GLU A N 1
ATOM 1248 C CA . GLU A 1 162 ? 19.051 -17.215 10.863 1.00 54.91 162 GLU A CA 1
ATOM 1249 C C . GLU A 1 162 ? 18.856 -16.474 12.195 1.00 54.91 162 GLU A C 1
ATOM 1251 O O . GLU A 1 162 ? 19.837 -16.190 12.883 1.00 54.91 162 GLU A O 1
ATOM 1256 N N . ALA A 1 163 ? 17.611 -16.221 12.626 1.00 46.47 163 ALA A N 1
ATOM 1257 C CA . ALA A 1 163 ? 17.352 -15.654 13.951 1.00 46.47 163 ALA A CA 1
ATOM 1258 C C . ALA A 1 163 ? 17.832 -16.589 15.077 1.00 46.47 163 ALA A C 1
ATOM 1260 O O . ALA A 1 163 ? 18.494 -16.131 16.011 1.00 46.47 163 ALA A O 1
ATOM 1261 N N . GLY A 1 164 ? 17.556 -17.895 14.980 1.00 43.75 164 GLY A N 1
ATOM 1262 C CA . GLY A 1 164 ? 18.053 -18.898 15.927 1.00 43.75 164 GLY A CA 1
ATOM 1263 C C . GLY A 1 164 ? 19.584 -18.914 16.018 1.00 43.75 164 GLY A C 1
ATOM 1264 O O . GLY A 1 164 ? 20.139 -18.792 17.113 1.00 43.75 164 GLY A O 1
ATOM 1265 N N . ALA A 1 165 ? 20.265 -18.961 14.870 1.00 42.53 165 ALA A N 1
ATOM 1266 C CA . ALA A 1 165 ? 21.725 -18.922 14.782 1.00 42.53 165 ALA A CA 1
ATOM 1267 C C . ALA A 1 165 ? 22.321 -17.604 15.321 1.00 42.53 165 ALA A C 1
ATOM 1269 O O . ALA A 1 165 ? 23.349 -17.614 16.003 1.00 42.53 165 ALA A O 1
ATOM 1270 N N . TYR A 1 166 ? 21.662 -16.464 15.091 1.00 38.25 166 TYR A N 1
ATOM 1271 C CA . TYR A 1 166 ? 22.089 -15.158 15.606 1.00 38.25 166 TYR A CA 1
ATOM 1272 C C . TYR A 1 166 ? 21.963 -15.054 17.137 1.00 38.25 166 TYR A C 1
ATOM 1274 O O . TYR A 1 166 ? 22.796 -14.430 17.798 1.00 38.25 166 TYR A O 1
ATOM 1282 N N . PHE A 1 167 ? 20.956 -15.704 17.733 1.00 36.72 167 PHE A N 1
ATOM 1283 C CA . PHE A 1 167 ? 20.849 -15.804 19.190 1.00 36.72 167 PHE A CA 1
ATOM 1284 C C . PHE A 1 167 ? 21.846 -16.811 19.787 1.00 36.72 167 PHE A C 1
ATOM 1286 O O . PHE A 1 167 ? 22.398 -16.537 20.853 1.00 36.72 167 PHE A O 1
ATOM 1293 N N . GLN A 1 168 ? 22.146 -17.923 19.104 1.00 37.38 168 GLN A N 1
ATOM 1294 C CA . GLN A 1 168 ? 23.160 -18.889 19.553 1.00 37.38 168 GLN A CA 1
ATOM 1295 C C . GLN A 1 168 ? 24.596 -18.345 19.469 1.00 37.38 168 GLN A C 1
ATOM 1297 O O . GLN A 1 168 ? 25.363 -18.509 20.417 1.00 37.38 168 GLN A O 1
ATOM 1302 N N . THR A 1 169 ? 24.965 -17.634 18.398 1.00 35.75 169 THR A N 1
ATOM 1303 C CA . THR A 1 169 ? 26.333 -17.095 18.215 1.00 35.75 169 THR A CA 1
ATOM 1304 C C . THR A 1 169 ? 26.709 -16.007 19.229 1.00 35.75 169 THR A C 1
ATOM 1306 O O . THR A 1 169 ? 27.891 -15.808 19.505 1.00 35.75 169 THR A O 1
ATOM 1309 N N . ARG A 1 170 ? 25.734 -15.362 19.888 1.00 33.75 170 ARG A N 1
ATOM 1310 C CA . ARG A 1 170 ? 25.986 -14.502 21.064 1.00 33.75 170 ARG A CA 1
ATOM 1311 C C . ARG A 1 170 ? 26.179 -15.254 22.387 1.00 33.75 170 ARG A C 1
ATOM 1313 O O . ARG A 1 170 ? 26.579 -14.627 23.363 1.00 33.75 170 ARG A O 1
ATOM 1320 N N . GLY A 1 171 ? 25.944 -16.565 22.427 1.00 29.66 171 GLY A N 1
ATOM 1321 C CA . GLY A 1 171 ? 26.207 -17.420 23.589 1.00 29.66 171 GLY A CA 1
ATOM 1322 C C . GLY A 1 171 ? 27.641 -17.958 23.685 1.00 29.66 171 GLY A C 1
ATOM 1323 O O . GLY A 1 171 ? 28.031 -18.416 24.753 1.00 29.66 171 GLY A O 1
ATOM 1324 N N . GLN A 1 172 ? 28.437 -17.894 22.609 1.00 31.25 172 GLN A N 1
ATOM 1325 C CA . GLN A 1 172 ? 29.759 -18.546 22.518 1.00 31.25 172 GLN A CA 1
ATOM 1326 C C . GLN A 1 172 ? 30.955 -17.573 22.443 1.00 31.25 172 GLN A C 1
ATOM 1328 O O . GLN A 1 172 ? 32.036 -17.946 22.001 1.00 31.25 172 GLN A O 1
ATOM 1333 N N . LEU A 1 173 ? 30.803 -16.333 22.924 1.00 29.06 173 LEU A N 1
ATOM 1334 C CA . LEU A 1 173 ? 31.883 -15.329 22.977 1.00 29.06 173 LEU A CA 1
ATOM 1335 C C . LEU A 1 173 ? 32.418 -15.059 24.399 1.00 29.06 173 LEU A C 1
ATOM 1337 O O . LEU A 1 173 ? 32.784 -13.935 24.730 1.00 29.06 173 LEU A O 1
ATOM 1341 N N . HIS A 1 174 ? 32.498 -16.101 25.236 1.00 31.75 174 HIS A N 1
ATOM 1342 C CA . HIS A 1 174 ? 33.191 -16.062 26.535 1.00 31.75 174 HIS A CA 1
ATOM 1343 C C . HIS A 1 174 ? 33.842 -17.412 26.909 1.00 31.75 174 HIS A C 1
ATOM 1345 O O . HIS A 1 174 ? 33.484 -18.034 27.906 1.00 31.75 174 HIS A O 1
ATOM 1351 N N . ALA A 1 175 ? 34.843 -17.846 26.139 1.00 26.61 175 ALA A N 1
ATOM 1352 C CA . ALA A 1 175 ? 35.787 -18.884 26.561 1.00 26.61 175 ALA A CA 1
ATOM 1353 C C . ALA A 1 175 ? 37.155 -18.682 25.886 1.00 26.61 175 ALA A C 1
ATOM 1355 O O . ALA A 1 175 ? 37.209 -18.537 24.671 1.00 26.61 175 ALA A O 1
ATOM 1356 N N . HIS A 1 176 ? 38.233 -18.740 26.681 1.00 27.25 176 HIS A N 1
ATOM 1357 C CA . HIS A 1 176 ? 39.648 -18.639 26.275 1.00 27.25 176 HIS A CA 1
ATOM 1358 C C . HIS A 1 176 ? 40.082 -17.309 25.606 1.00 27.25 176 HIS A C 1
ATOM 1360 O O . HIS A 1 176 ? 39.312 -16.608 24.964 1.00 27.25 176 HIS A O 1
ATOM 1366 N N . GLY A 1 177 ? 41.334 -16.869 25.749 1.00 25.23 177 GLY A N 1
ATOM 1367 C CA . GLY A 1 177 ? 42.409 -17.408 26.591 1.00 25.23 177 GLY A CA 1
ATOM 1368 C C . GLY A 1 177 ? 43.775 -16.931 26.096 1.00 25.23 177 GLY A C 1
ATOM 1369 O O . GLY A 1 177 ? 44.132 -17.192 24.958 1.00 25.23 177 GLY A O 1
ATOM 1370 N N . HIS A 1 178 ? 44.509 -16.197 26.934 1.00 25.31 178 HIS A N 1
ATOM 1371 C CA . HIS A 1 178 ? 45.806 -15.570 26.639 1.00 25.31 178 HIS A CA 1
ATOM 1372 C C . HIS A 1 178 ? 46.757 -16.325 25.690 1.00 25.31 178 HIS A C 1
ATOM 1374 O O . HIS A 1 178 ? 47.151 -17.446 25.987 1.00 25.31 178 HIS A O 1
ATOM 1380 N N . HIS A 1 179 ? 47.346 -15.594 24.737 1.00 25.44 179 HIS A N 1
ATOM 1381 C CA . HIS A 1 179 ? 48.790 -15.679 24.487 1.00 25.44 179 HIS A CA 1
ATOM 1382 C C . HIS A 1 179 ? 49.396 -14.283 24.262 1.00 25.44 179 HIS A C 1
ATOM 1384 O O . HIS A 1 179 ? 48.688 -13.327 23.942 1.00 25.44 179 HIS A O 1
ATOM 1390 N N . LYS A 1 180 ? 50.703 -14.140 24.520 1.00 26.39 180 LYS A N 1
ATOM 1391 C CA . LYS A 1 180 ? 51.452 -12.871 24.464 1.00 26.39 180 LYS A CA 1
ATOM 1392 C C . LYS A 1 180 ? 52.501 -12.885 23.352 1.00 26.39 180 LYS A C 1
ATOM 1394 O O . LYS A 1 180 ? 53.254 -13.846 23.266 1.00 26.39 180 LYS A O 1
ATOM 1399 N N . GLY A 1 181 ? 52.695 -11.719 22.733 1.00 24.27 181 GLY A N 1
ATOM 1400 C CA . GLY A 1 181 ? 54.015 -11.249 22.293 1.00 24.27 181 GLY A CA 1
ATOM 1401 C C . GLY A 1 181 ? 54.456 -11.662 20.887 1.00 24.27 181 GLY A C 1
ATOM 1402 O O . GLY A 1 181 ? 54.257 -12.789 20.458 1.00 24.27 181 GLY A O 1
ATOM 1403 N N . GLY A 1 182 ? 55.092 -10.717 20.192 1.00 23.22 182 GLY A N 1
ATOM 1404 C CA . GLY A 1 182 ? 55.611 -10.876 18.833 1.00 23.22 182 GLY A CA 1
ATOM 1405 C C . GLY A 1 182 ? 55.642 -9.520 18.131 1.00 23.22 182 GLY A C 1
ATOM 1406 O O . GLY A 1 182 ? 54.627 -9.075 17.611 1.00 23.22 182 GLY A O 1
ATOM 1407 N N . ASN A 1 183 ? 56.782 -8.827 18.181 1.00 26.48 183 ASN A N 1
ATOM 1408 C CA . ASN A 1 183 ? 56.956 -7.497 17.593 1.00 26.48 183 ASN A CA 1
ATOM 1409 C C . ASN A 1 183 ? 58.241 -7.473 16.766 1.00 26.48 183 ASN A C 1
ATOM 1411 O O . ASN A 1 183 ? 59.321 -7.638 17.334 1.00 26.48 183 ASN A O 1
ATOM 1415 N N . GLN A 1 184 ? 58.134 -7.223 15.462 1.00 26.53 184 GLN A N 1
ATOM 1416 C CA . GLN A 1 184 ? 59.291 -6.988 14.601 1.00 26.53 184 GLN A CA 1
ATOM 1417 C C . GLN A 1 184 ? 58.937 -6.079 13.419 1.00 26.53 184 GLN A C 1
ATOM 1419 O O . GLN A 1 184 ? 57.770 -5.910 13.069 1.00 26.53 184 GLN A O 1
ATOM 1424 N N . GLN A 1 185 ? 59.963 -5.439 12.868 1.00 28.16 185 GLN A N 1
ATOM 1425 C CA . GLN A 1 185 ? 59.884 -4.360 11.884 1.00 28.16 185 GLN A CA 1
ATOM 1426 C C . GLN A 1 185 ? 60.524 -4.828 10.571 1.00 28.16 185 GLN A C 1
ATOM 1428 O O . GLN A 1 185 ? 61.519 -5.541 10.634 1.00 28.16 185 GLN A O 1
ATOM 1433 N N . ASP A 1 186 ? 60.035 -4.378 9.412 1.00 27.72 186 ASP A N 1
ATOM 1434 C CA . ASP A 1 186 ? 60.709 -3.334 8.612 1.00 27.72 186 ASP A CA 1
ATOM 1435 C C . ASP A 1 186 ? 60.102 -3.160 7.193 1.00 27.72 186 ASP A C 1
ATOM 1437 O O . ASP A 1 186 ? 59.772 -4.112 6.498 1.00 27.72 186 ASP A O 1
ATOM 1441 N N . ARG A 1 187 ? 59.961 -1.882 6.805 1.00 26.70 187 ARG A N 1
ATOM 1442 C CA . ARG A 1 187 ? 60.410 -1.230 5.551 1.00 26.70 187 ARG A CA 1
ATOM 1443 C C . ARG A 1 187 ? 60.279 -1.954 4.191 1.00 26.70 187 ARG A C 1
ATOM 1445 O O . ARG A 1 187 ? 61.023 -2.884 3.906 1.00 26.70 187 ARG A O 1
ATOM 1452 N N . ASN A 1 188 ? 59.590 -1.308 3.238 1.00 27.23 188 ASN A N 1
ATOM 1453 C CA . ASN A 1 188 ? 60.237 -0.405 2.254 1.00 27.23 188 ASN A CA 1
ATOM 1454 C C . ASN A 1 188 ? 59.227 0.264 1.284 1.00 27.23 188 ASN A C 1
ATOM 1456 O O . ASN A 1 188 ? 58.283 -0.371 0.827 1.00 27.23 188 ASN A O 1
ATOM 1460 N N . GLY A 1 189 ? 59.462 1.545 0.955 1.00 26.05 189 GLY A N 1
ATOM 1461 C CA . GLY A 1 189 ? 59.061 2.180 -0.323 1.00 26.05 189 GLY A CA 1
ATOM 1462 C C . GLY A 1 189 ? 60.236 2.132 -1.325 1.00 26.05 189 GLY A C 1
ATOM 1463 O O . GLY A 1 189 ? 61.235 1.497 -0.977 1.00 26.05 189 GLY A O 1
ATOM 1464 N N . PRO A 1 190 ? 60.199 2.778 -2.518 1.00 37.34 190 PRO A N 1
ATOM 1465 C CA . PRO A 1 190 ? 59.833 4.200 -2.741 1.00 37.34 190 PRO A CA 1
ATOM 1466 C C . PRO A 1 190 ? 58.621 4.414 -3.701 1.00 37.34 190 PRO A C 1
ATOM 1468 O O . PRO A 1 190 ? 58.163 3.450 -4.299 1.00 37.34 190 PRO A O 1
ATOM 1471 N N . VAL A 1 191 ? 57.901 5.557 -3.756 1.00 29.58 191 VAL A N 1
ATOM 1472 C CA . VAL A 1 191 ? 58.217 6.943 -4.246 1.00 29.58 191 VAL A CA 1
ATOM 1473 C C . VAL A 1 191 ? 58.467 6.964 -5.774 1.00 29.58 191 VAL A C 1
ATOM 1475 O O . VAL A 1 191 ? 59.306 6.214 -6.243 1.00 29.58 191 VAL A O 1
ATOM 1478 N N . GLU A 1 192 ? 57.649 7.634 -6.607 1.00 29.00 192 GLU A N 1
ATOM 1479 C CA . GLU A 1 192 ? 57.665 9.073 -7.000 1.00 29.00 192 GLU A CA 1
ATOM 1480 C C . GLU A 1 192 ? 56.326 9.502 -7.684 1.00 29.00 192 GLU A C 1
ATOM 1482 O O . GLU A 1 192 ? 55.564 8.634 -8.094 1.00 29.00 192 GLU A O 1
ATOM 1487 N N . ALA A 1 193 ? 55.928 10.776 -7.881 1.00 25.59 193 ALA A N 1
ATOM 1488 C CA . ALA A 1 193 ? 56.389 12.093 -7.395 1.00 25.59 193 ALA A CA 1
ATOM 1489 C C . ALA A 1 193 ? 55.271 13.178 -7.523 1.00 25.59 193 ALA A C 1
ATOM 1491 O O . ALA A 1 193 ? 54.238 12.968 -8.159 1.00 25.59 193 ALA A O 1
ATOM 1492 N N . ARG A 1 194 ? 55.498 14.372 -6.944 1.00 34.19 194 ARG A N 1
ATOM 1493 C CA . ARG A 1 194 ? 54.758 15.639 -7.179 1.00 34.19 194 ARG A CA 1
ATOM 1494 C C . ARG A 1 194 ? 55.730 16.833 -7.182 1.00 34.19 194 ARG A C 1
ATOM 1496 O O . ARG A 1 194 ? 56.611 16.870 -6.324 1.00 34.19 194 ARG A O 1
ATOM 1503 N N . PRO A 1 195 ? 55.460 17.881 -7.976 1.00 41.25 195 PRO A N 1
ATOM 1504 C CA . PRO A 1 195 ? 55.754 19.276 -7.604 1.00 41.25 195 PRO A CA 1
ATOM 1505 C C . PRO A 1 195 ? 54.487 20.167 -7.695 1.00 41.25 195 PRO A C 1
ATOM 1507 O O . PRO A 1 195 ? 53.532 19.801 -8.370 1.00 41.25 195 PRO A O 1
ATOM 1510 N N . GLY A 1 196 ? 54.364 21.336 -7.052 1.00 29.06 196 GLY A N 1
ATOM 1511 C CA . GLY A 1 196 ? 55.190 22.042 -6.054 1.00 29.06 196 GLY A CA 1
ATOM 1512 C C . GLY A 1 196 ? 54.293 23.020 -5.244 1.00 29.06 196 GLY A C 1
ATOM 1513 O O . GLY A 1 196 ? 53.181 23.296 -5.673 1.00 29.06 196 GLY A O 1
ATOM 1514 N N . GLN A 1 197 ? 54.595 23.374 -3.983 1.00 32.72 197 GLN A N 1
ATOM 1515 C CA . GLN A 1 197 ? 55.534 24.438 -3.533 1.00 32.72 197 GLN A CA 1
ATOM 1516 C C . GLN A 1 197 ? 54.999 25.870 -3.776 1.00 32.72 197 GLN A C 1
ATOM 1518 O O . GLN A 1 197 ? 54.373 26.098 -4.798 1.00 32.72 197 GLN A O 1
ATOM 1523 N N . ARG A 1 198 ? 55.175 26.890 -2.914 1.00 29.17 198 ARG A N 1
ATOM 1524 C CA . ARG A 1 198 ? 56.014 27.187 -1.708 1.00 29.17 198 ARG A CA 1
ATOM 1525 C C . ARG A 1 198 ? 55.245 28.243 -0.854 1.00 29.17 198 ARG A C 1
ATOM 1527 O O . ARG A 1 198 ? 54.341 28.850 -1.412 1.00 29.17 198 ARG A O 1
ATOM 1534 N N . ARG A 1 199 ? 55.503 28.596 0.420 1.00 31.52 199 ARG A N 1
ATOM 1535 C CA . ARG A 1 199 ? 56.343 28.166 1.584 1.00 31.52 199 ARG A CA 1
ATOM 1536 C C . ARG A 1 199 ? 55.625 28.750 2.853 1.00 31.52 199 ARG A C 1
ATOM 1538 O O . ARG A 1 199 ? 54.433 28.997 2.719 1.00 31.52 199 ARG A O 1
ATOM 1545 N N . ASP A 1 200 ? 56.093 29.005 4.086 1.00 25.53 200 ASP A N 1
ATOM 1546 C CA . ASP A 1 200 ? 57.304 28.914 4.951 1.00 25.53 200 ASP A CA 1
ATOM 1547 C C . ASP A 1 200 ? 56.765 28.593 6.391 1.00 25.53 200 ASP A C 1
ATOM 1549 O O . ASP A 1 200 ? 55.567 28.731 6.624 1.00 25.53 200 ASP A O 1
ATOM 1553 N N . HIS A 1 201 ? 57.435 27.912 7.336 1.00 30.95 201 HIS A N 1
ATOM 1554 C CA . HIS A 1 201 ? 58.518 28.324 8.266 1.00 30.95 201 HIS A CA 1
ATOM 1555 C C . HIS A 1 201 ? 58.187 29.570 9.134 1.00 30.95 201 HIS A C 1
ATOM 1557 O O . HIS A 1 201 ? 57.668 30.547 8.615 1.00 30.95 201 HIS A O 1
ATOM 1563 N N . SER A 1 202 ? 58.458 29.617 10.451 1.00 27.03 202 SER A N 1
ATOM 1564 C CA . SER A 1 202 ? 59.370 28.818 11.308 1.00 27.03 202 SER A CA 1
ATOM 1565 C C . SER A 1 202 ? 58.837 28.593 12.753 1.00 27.03 202 SER A C 1
ATOM 1567 O O . SER A 1 202 ? 57.722 28.996 13.072 1.00 27.03 202 SER A O 1
ATOM 1569 N N . ALA A 1 203 ? 59.606 27.911 13.626 1.00 26.75 203 ALA A N 1
ATOM 1570 C CA . ALA A 1 203 ? 59.256 27.629 15.034 1.00 26.75 203 ALA A CA 1
ATOM 1571 C C . ALA A 1 203 ? 60.496 27.364 15.930 1.00 26.75 203 ALA A C 1
ATOM 1573 O O . ALA A 1 203 ? 61.532 26.944 15.412 1.00 26.75 203 ALA A O 1
ATOM 1574 N N . PRO A 1 204 ? 60.364 27.483 17.268 1.00 38.25 204 PRO A N 1
ATOM 1575 C CA . PRO A 1 204 ? 61.057 26.645 18.265 1.00 38.25 204 PRO A CA 1
ATOM 1576 C C . PRO A 1 204 ? 60.031 25.876 19.148 1.00 38.25 204 PRO A C 1
ATOM 1578 O O . PRO A 1 204 ? 58.922 26.350 19.365 1.00 38.25 204 PRO A O 1
ATOM 1581 N N . GLN A 1 205 ? 60.211 24.607 19.547 1.00 27.92 205 GLN A N 1
ATOM 1582 C CA . GLN A 1 205 ? 61.189 24.037 20.504 1.00 27.92 205 GLN A CA 1
ATOM 1583 C C . GLN A 1 205 ? 61.131 24.669 21.919 1.00 27.92 205 GLN A C 1
ATOM 1585 O O . GLN A 1 205 ? 61.170 25.884 22.032 1.00 27.92 205 GLN A O 1
ATOM 1590 N N . GLY A 1 206 ? 61.097 23.927 23.041 1.00 26.03 206 GLY A N 1
ATOM 1591 C CA . GLY A 1 206 ? 60.985 22.468 23.245 1.00 26.03 206 GLY A CA 1
ATOM 1592 C C . GLY A 1 206 ? 61.378 22.014 24.676 1.00 26.03 206 GLY A C 1
ATOM 1593 O O . GLY A 1 206 ? 62.042 22.760 25.385 1.00 26.03 206 GLY A O 1
ATOM 1594 N N . ARG A 1 207 ? 61.048 20.755 25.043 1.00 24.97 207 ARG A N 1
ATOM 1595 C CA . ARG A 1 207 ? 61.259 20.048 26.349 1.00 24.97 207 ARG A CA 1
ATOM 1596 C C . ARG A 1 207 ? 60.309 20.461 27.499 1.00 24.97 207 ARG A C 1
ATOM 1598 O O . ARG A 1 207 ? 60.062 21.644 27.657 1.00 24.97 207 ARG A O 1
ATOM 1605 N N . SER A 1 208 ? 59.676 19.617 28.339 1.00 25.48 208 SER A N 1
ATOM 1606 C CA . SER A 1 208 ? 59.642 18.159 28.667 1.00 25.48 208 SER A CA 1
ATOM 1607 C C . SER A 1 208 ? 60.368 17.703 29.953 1.00 25.48 208 SER A C 1
ATOM 1609 O O . SER A 1 208 ? 61.596 17.652 29.964 1.00 25.48 208 SER A O 1
ATOM 1611 N N . VAL A 1 209 ? 59.617 17.227 30.965 1.00 26.86 209 VAL A N 1
ATOM 1612 C CA . VAL A 1 209 ? 60.116 16.470 32.144 1.00 26.86 209 VAL A CA 1
ATOM 1613 C C . VAL A 1 209 ? 59.162 15.299 32.505 1.00 26.86 209 VAL A C 1
ATOM 1615 O O . VAL A 1 209 ? 57.987 15.305 32.160 1.00 26.86 209 VAL A O 1
ATOM 1618 N N . HIS A 1 210 ? 59.733 14.266 33.128 1.00 25.12 210 HIS A N 1
ATOM 1619 C CA . HIS A 1 210 ? 59.343 12.863 33.372 1.00 25.12 210 HIS A CA 1
ATOM 1620 C C . HIS A 1 210 ? 57.906 12.392 33.749 1.00 25.12 210 HIS A C 1
ATOM 1622 O O . HIS A 1 210 ? 57.192 12.994 34.538 1.00 25.12 210 HIS A O 1
ATOM 1628 N N . ARG A 1 211 ? 57.608 11.158 33.272 1.00 27.38 211 ARG A N 1
ATOM 1629 C CA . ARG A 1 211 ? 57.220 9.906 34.009 1.00 27.38 211 ARG A CA 1
ATOM 1630 C C . ARG A 1 211 ? 57.076 10.024 35.556 1.00 27.38 211 ARG A C 1
ATOM 1632 O O . ARG A 1 211 ? 57.902 10.685 36.166 1.00 27.38 211 ARG A O 1
ATOM 1639 N N . ARG A 1 212 ? 56.218 9.265 36.277 1.00 26.00 212 ARG A N 1
ATOM 1640 C CA . ARG A 1 212 ? 55.998 7.781 36.269 1.00 26.00 212 ARG A CA 1
ATOM 1641 C C . ARG A 1 212 ? 54.795 7.363 37.188 1.00 26.00 212 ARG A C 1
ATOM 1643 O O . ARG A 1 212 ? 54.325 8.204 37.936 1.00 26.00 212 ARG A O 1
ATOM 1650 N N . SER A 1 213 ? 54.393 6.069 37.179 1.00 24.97 213 SER A N 1
ATOM 1651 C CA . SER A 1 213 ? 53.613 5.291 38.215 1.00 24.97 213 SER A CA 1
ATOM 1652 C C . SER A 1 213 ? 52.229 5.810 38.707 1.00 24.97 213 SER A C 1
ATOM 1654 O O . SER A 1 213 ? 52.159 6.857 39.326 1.00 24.97 213 SER A O 1
ATOM 1656 N N . VAL A 1 214 ? 51.074 5.157 38.449 1.00 25.81 214 VAL A N 1
ATOM 1657 C CA . VAL A 1 214 ? 50.516 3.923 39.101 1.00 25.81 214 VAL A CA 1
ATOM 1658 C C . VAL A 1 214 ? 50.485 4.045 40.645 1.00 25.81 214 VAL A C 1
ATOM 1660 O O . VAL A 1 214 ? 51.576 4.134 41.204 1.00 25.81 214 VAL A O 1
ATOM 1663 N N . PRO A 1 215 ? 49.311 4.021 41.347 1.00 31.12 215 PRO A N 1
ATOM 1664 C CA . PRO A 1 215 ? 48.548 2.770 41.530 1.00 31.12 215 PRO A CA 1
ATOM 1665 C C . PRO A 1 215 ? 46.998 2.835 41.713 1.00 31.12 215 PRO A C 1
ATOM 1667 O O . PRO A 1 215 ? 46.326 3.836 41.500 1.00 31.12 215 PRO A O 1
ATOM 1670 N N . GLN A 1 216 ? 46.483 1.651 42.063 1.00 25.92 216 GLN A N 1
ATOM 1671 C CA . GLN A 1 216 ? 45.131 1.111 42.266 1.00 25.92 216 GLN A CA 1
ATOM 1672 C C . GLN A 1 216 ? 44.125 1.860 43.183 1.00 25.92 216 GLN A C 1
ATOM 1674 O O . GLN A 1 216 ? 44.491 2.449 44.188 1.00 25.92 216 GLN A O 1
ATOM 1679 N N . ALA A 1 217 ? 42.836 1.658 42.855 1.00 24.94 217 ALA A N 1
ATOM 1680 C CA . ALA A 1 217 ? 41.667 1.329 43.706 1.00 24.94 217 ALA A CA 1
ATOM 1681 C C . ALA A 1 217 ? 41.431 1.965 45.102 1.00 24.94 217 ALA A C 1
ATOM 1683 O O . ALA A 1 217 ? 42.248 1.819 46.000 1.00 24.94 217 ALA A O 1
ATOM 1684 N N . LEU A 1 218 ? 40.178 2.410 45.349 1.00 27.33 218 LEU A N 1
ATOM 1685 C CA . LEU A 1 218 ? 39.253 1.846 46.371 1.00 27.33 218 LEU A CA 1
ATOM 1686 C C . LEU A 1 218 ? 37.847 2.513 46.360 1.00 27.33 218 LEU A C 1
ATOM 1688 O O . LEU A 1 218 ? 37.652 3.577 45.779 1.00 27.33 218 LEU A O 1
ATOM 1692 N N . ARG A 1 219 ? 36.852 1.874 47.005 1.00 32.81 219 ARG A N 1
ATOM 1693 C CA . ARG A 1 219 ? 35.523 2.431 47.377 1.00 32.81 219 ARG A CA 1
ATOM 1694 C C . ARG A 1 219 ? 35.351 2.320 48.903 1.00 32.81 219 ARG A C 1
ATOM 1696 O O . ARG A 1 219 ? 35.685 1.265 49.438 1.00 32.81 219 ARG A O 1
ATOM 1703 N N . PRO A 1 220 ? 34.738 3.307 49.583 1.00 33.69 220 PRO A N 1
ATOM 1704 C CA . PRO A 1 220 ? 33.395 3.110 50.181 1.00 33.69 220 PRO A CA 1
ATOM 1705 C C . PRO A 1 220 ? 32.463 4.334 49.949 1.00 33.69 220 PRO A C 1
ATOM 1707 O O . PRO A 1 220 ? 32.936 5.369 49.508 1.00 33.69 220 PRO A O 1
ATOM 1710 N N . LYS A 1 221 ? 31.117 4.328 50.036 1.00 25.16 221 LYS A N 1
ATOM 1711 C CA . LYS A 1 221 ? 30.068 3.711 50.900 1.00 25.16 221 LYS A CA 1
ATOM 1712 C C . LYS A 1 221 ? 29.733 4.481 52.211 1.00 25.16 221 LYS A C 1
ATOM 1714 O O . LYS A 1 221 ? 30.470 4.360 53.176 1.00 25.16 221 LYS A O 1
ATOM 1719 N N . ARG A 1 222 ? 28.483 4.999 52.254 1.00 26.39 222 ARG A N 1
ATOM 1720 C CA . ARG A 1 222 ? 27.526 5.142 53.398 1.00 26.39 222 ARG A CA 1
ATOM 1721 C C . ARG A 1 222 ? 27.500 6.395 54.316 1.00 26.39 222 ARG A C 1
ATOM 1723 O O . ARG A 1 222 ? 28.525 6.975 54.621 1.00 26.39 222 ARG A O 1
ATOM 1730 N N . LEU A 1 223 ? 26.269 6.612 54.834 1.00 24.45 223 LEU A N 1
ATOM 1731 C CA . LEU A 1 223 ? 25.777 7.409 55.992 1.00 24.45 223 LEU A CA 1
ATOM 1732 C C . LEU A 1 223 ? 25.833 8.951 55.838 1.00 24.45 223 LEU A C 1
ATOM 1734 O O . LEU A 1 223 ? 26.828 9.464 55.355 1.00 24.45 223 LEU A O 1
ATOM 1738 N N . PHE A 1 224 ? 24.767 9.755 56.027 1.00 27.36 224 PHE A N 1
ATOM 1739 C CA . PHE A 1 224 ? 23.665 9.897 57.026 1.00 27.36 224 PHE A CA 1
ATOM 1740 C C . PHE A 1 224 ? 23.984 10.880 58.173 1.00 27.36 224 PHE A C 1
ATOM 1742 O O . PHE A 1 224 ? 24.636 10.491 59.134 1.00 27.36 224 PHE A O 1
ATOM 1749 N N . ALA A 1 225 ? 23.410 12.093 58.116 1.00 24.38 225 ALA A N 1
ATOM 1750 C CA . ALA A 1 225 ? 23.045 12.927 59.275 1.00 24.38 225 ALA A CA 1
ATOM 1751 C C . ALA A 1 225 ? 22.049 14.048 58.875 1.00 24.38 225 ALA A C 1
ATOM 1753 O O . ALA A 1 225 ? 22.066 14.519 57.740 1.00 24.38 225 ALA A O 1
ATOM 1754 N N . LEU A 1 226 ? 21.196 14.456 59.822 1.00 30.70 226 LEU A N 1
ATOM 1755 C CA . LEU A 1 226 ? 20.332 15.657 59.830 1.00 30.70 226 LEU A CA 1
ATOM 1756 C C . LEU A 1 226 ? 20.883 16.633 60.906 1.00 30.70 226 LEU A C 1
ATOM 1758 O O . LEU A 1 226 ? 21.695 16.183 61.719 1.00 30.70 226 LEU A O 1
ATOM 1762 N N . PRO A 1 227 ? 20.516 17.936 60.937 1.00 32.94 227 PRO A N 1
ATOM 1763 C CA . PRO A 1 227 ? 19.308 18.377 61.669 1.00 32.94 227 PRO A CA 1
ATOM 1764 C C . PRO A 1 227 ? 18.588 19.601 61.040 1.00 32.94 227 PRO A C 1
ATOM 1766 O O . PRO A 1 227 ? 18.911 20.021 59.931 1.00 32.94 227 PRO A O 1
ATOM 1769 N N . ALA A 1 228 ? 17.584 20.162 61.733 1.00 26.67 228 ALA A N 1
ATOM 1770 C CA . ALA A 1 228 ? 16.756 21.283 61.262 1.00 26.67 228 ALA A CA 1
ATOM 1771 C C . ALA A 1 228 ? 16.271 22.222 62.395 1.00 26.67 228 ALA A C 1
ATOM 1773 O O . ALA A 1 228 ? 16.052 21.756 63.511 1.00 26.67 228 ALA A O 1
ATOM 1774 N N . ALA A 1 229 ? 15.977 23.488 62.036 1.00 24.23 229 ALA A N 1
ATOM 1775 C CA . ALA A 1 229 ? 15.227 24.507 62.812 1.00 24.23 229 ALA A CA 1
ATOM 1776 C C . ALA A 1 229 ? 15.874 24.957 64.159 1.00 24.23 229 ALA A C 1
ATOM 1778 O O . ALA A 1 229 ? 16.962 24.470 64.467 1.00 24.23 229 ALA A O 1
ATOM 1779 N N . PRO A 1 230 ? 15.255 25.828 65.005 1.00 41.38 230 PRO A N 1
ATOM 1780 C CA . PRO A 1 230 ? 14.143 26.799 64.819 1.00 41.38 230 PRO A CA 1
ATOM 1781 C C . PRO A 1 230 ? 14.427 28.228 65.421 1.00 41.38 230 PRO A C 1
ATOM 1783 O O . PRO A 1 230 ? 15.549 28.517 65.814 1.00 41.38 230 PRO A O 1
ATOM 1786 N N . VAL A 1 231 ? 13.363 29.053 65.598 1.00 27.73 231 VAL A N 1
ATOM 1787 C CA . VAL A 1 231 ? 13.103 30.060 66.691 1.00 27.73 231 VAL A CA 1
ATOM 1788 C C . VAL A 1 231 ? 12.979 31.577 66.330 1.00 27.73 231 VAL A C 1
ATOM 1790 O O . VAL A 1 231 ? 13.707 32.120 65.513 1.00 27.73 231 VAL A O 1
ATOM 1793 N N . SER A 1 232 ? 11.975 32.215 66.972 1.00 27.61 232 SER A N 1
ATOM 1794 C CA . SER A 1 232 ? 11.442 33.614 67.005 1.00 27.61 232 SER A CA 1
ATOM 1795 C C . SER A 1 232 ? 12.440 34.778 67.222 1.00 27.61 232 SER A C 1
ATOM 1797 O O . SER A 1 232 ? 13.562 34.507 67.619 1.00 27.61 232 SER A O 1
ATOM 1799 N N . GLY A 1 233 ? 12.129 36.093 67.134 1.00 24.19 233 GLY A N 1
ATOM 1800 C CA . GLY A 1 233 ? 10.901 36.951 67.145 1.00 24.19 233 GLY A CA 1
ATOM 1801 C C . GLY A 1 233 ? 11.300 38.385 67.635 1.00 24.19 233 GLY A C 1
ATOM 1802 O O . GLY A 1 233 ? 12.505 38.625 67.645 1.00 24.19 233 GLY A O 1
ATOM 1803 N N . PRO A 1 234 ? 10.428 39.326 68.111 1.00 37.41 234 PRO A N 1
ATOM 1804 C CA . PRO A 1 234 ? 8.955 39.362 68.201 1.00 37.41 234 PRO A CA 1
ATOM 1805 C C . PRO A 1 234 ? 8.241 40.700 67.770 1.00 37.41 234 PRO A C 1
ATOM 1807 O O . PRO A 1 234 ? 8.849 41.735 67.541 1.00 37.41 234 PRO A O 1
ATOM 1810 N N . ARG A 1 235 ? 6.895 40.643 67.738 1.00 28.56 235 ARG A N 1
ATOM 1811 C CA . ARG A 1 235 ? 5.811 41.680 67.762 1.00 28.56 235 ARG A CA 1
ATOM 1812 C C . ARG A 1 235 ? 6.086 43.210 67.849 1.00 28.56 235 ARG A C 1
ATOM 1814 O O . ARG A 1 235 ? 6.661 43.687 68.820 1.00 28.56 235 ARG A O 1
ATOM 1821 N N . ALA A 1 236 ? 5.290 43.958 67.062 1.00 27.08 236 ALA A N 1
ATOM 1822 C CA . ALA A 1 236 ? 4.591 45.209 67.447 1.00 27.08 236 ALA A CA 1
ATOM 1823 C C . ALA A 1 236 ? 3.142 45.231 66.859 1.00 27.08 236 ALA A C 1
ATOM 1825 O O . ALA A 1 236 ? 2.746 44.257 66.215 1.00 27.08 236 ALA A O 1
ATOM 1826 N N . ARG A 1 237 ? 2.305 46.260 67.116 1.00 26.77 237 ARG A N 1
ATOM 1827 C CA . ARG A 1 237 ? 0.839 46.277 66.828 1.00 26.77 237 ARG A CA 1
ATOM 1828 C C . ARG A 1 237 ? 0.325 47.588 66.191 1.00 26.77 237 ARG A C 1
ATOM 1830 O O . ARG A 1 237 ? 0.644 48.634 66.736 1.00 26.77 237 ARG A O 1
ATOM 1837 N N . ARG A 1 238 ? -0.682 47.462 65.294 1.00 27.80 238 ARG A N 1
ATOM 1838 C CA . ARG A 1 238 ? -1.763 48.452 64.971 1.00 27.80 238 ARG A CA 1
ATOM 1839 C C . ARG A 1 238 ? -1.293 49.788 64.322 1.00 27.80 238 ARG A C 1
ATOM 1841 O O . ARG A 1 238 ? -0.109 50.072 64.360 1.00 27.80 238 ARG A O 1
ATOM 1848 N N . SER A 1 239 ? -2.126 50.609 63.657 1.00 24.16 239 SER A N 1
ATOM 1849 C CA . SER A 1 239 ? -3.559 50.524 63.264 1.00 24.16 239 SER A CA 1
ATOM 1850 C C . SER A 1 239 ? -3.879 51.387 62.015 1.00 24.16 239 SER A C 1
ATOM 1852 O O . SER A 1 239 ? -3.046 52.166 61.580 1.00 24.16 239 SER A O 1
ATOM 1854 N N . THR A 1 240 ? -5.093 51.178 61.489 1.00 27.97 240 THR A N 1
ATOM 1855 C CA . THR A 1 240 ? -5.945 51.926 60.525 1.00 27.97 240 THR A CA 1
ATOM 1856 C C . THR A 1 240 ? -5.684 53.409 60.179 1.00 27.97 240 THR A C 1
ATOM 1858 O O . THR A 1 240 ? -5.193 54.164 61.006 1.00 27.97 240 THR A O 1
ATOM 1861 N N . GLU A 1 241 ? -6.231 53.803 59.007 1.00 26.69 241 GLU A N 1
ATOM 1862 C CA . GLU A 1 241 ? -6.363 55.168 58.427 1.00 26.69 241 GLU A CA 1
ATOM 1863 C C . GLU A 1 241 ? -5.056 55.786 57.872 1.00 26.69 241 GLU A C 1
ATOM 1865 O O . GLU A 1 241 ? -3.976 55.530 58.387 1.00 26.69 241 GLU A O 1
ATOM 1870 N N . GLY A 1 242 ? -5.053 56.565 56.778 1.00 28.70 242 GLY A N 1
ATOM 1871 C CA . GLY A 1 242 ? -6.128 56.952 55.846 1.00 28.70 242 GLY A CA 1
ATOM 1872 C C . GLY A 1 242 ? -5.611 57.899 54.733 1.00 28.70 242 GLY A C 1
ATOM 1873 O O . GLY A 1 242 ? -4.408 58.108 54.623 1.00 28.70 242 GLY A O 1
ATOM 1874 N N . ILE A 1 243 ? -6.528 58.525 53.974 1.00 28.16 243 ILE A N 1
ATOM 1875 C CA . ILE A 1 243 ? -6.290 59.640 53.013 1.00 28.16 243 ILE A CA 1
ATOM 1876 C C . ILE A 1 243 ? -5.680 59.252 51.634 1.00 28.16 243 ILE A C 1
ATOM 1878 O O . ILE A 1 243 ? -5.061 58.212 51.440 1.00 28.16 243 ILE A O 1
ATOM 1882 N N . SER A 1 244 ? -5.981 60.093 50.637 1.00 26.58 244 SER A N 1
ATOM 1883 C CA . SER A 1 244 ? -5.753 60.013 49.182 1.00 26.58 244 SER A CA 1
ATOM 1884 C C . SER A 1 244 ? -5.756 61.463 48.632 1.00 26.58 244 SER A C 1
ATOM 1886 O O . SER A 1 244 ? -6.246 62.332 49.359 1.00 26.58 244 SER A O 1
ATOM 1888 N N . PRO A 1 245 ? -5.374 61.790 47.377 1.00 45.81 245 PRO A N 1
ATOM 1889 C CA . PRO A 1 245 ? -4.394 61.206 46.454 1.00 45.81 245 PRO A CA 1
ATOM 1890 C C . PRO A 1 245 ? -3.229 62.206 46.173 1.00 45.81 245 PRO A C 1
ATOM 1892 O O . PRO A 1 245 ? -3.027 63.168 46.903 1.00 45.81 245 PRO A O 1
ATOM 1895 N N . ALA A 1 246 ? -2.541 62.022 45.037 1.00 37.22 246 ALA A N 1
ATOM 1896 C CA . ALA A 1 246 ? -1.745 63.018 44.301 1.00 37.22 246 ALA A CA 1
ATOM 1897 C C . ALA A 1 246 ? -0.355 63.422 44.846 1.00 37.22 246 ALA A C 1
ATOM 1899 O O . ALA A 1 246 ? -0.168 64.466 45.463 1.00 37.22 246 ALA A O 1
ATOM 1900 N N . SER A 1 247 ? 0.667 62.714 44.357 1.00 27.78 247 SER A N 1
ATOM 1901 C CA . SER A 1 247 ? 1.929 63.338 43.942 1.00 27.78 247 SER A CA 1
ATOM 1902 C C . SER A 1 247 ? 2.233 62.950 42.488 1.00 27.78 247 SER A C 1
ATOM 1904 O O . SER A 1 247 ? 2.454 61.786 42.160 1.00 27.78 247 SER A O 1
ATOM 1906 N N . ARG A 1 248 ? 2.200 63.929 41.571 1.00 35.03 248 ARG A N 1
ATOM 1907 C CA . ARG A 1 248 ? 2.679 63.735 40.192 1.00 35.03 248 ARG A CA 1
ATOM 1908 C C . ARG A 1 248 ? 4.204 63.717 40.216 1.00 35.03 248 ARG A C 1
ATOM 1910 O O . ARG A 1 248 ? 4.821 64.777 40.238 1.00 35.03 248 ARG A O 1
ATOM 1917 N N . ILE A 1 249 ? 4.806 62.534 40.158 1.00 33.12 249 ILE A N 1
ATOM 1918 C CA . ILE A 1 249 ? 6.198 62.424 39.718 1.00 33.12 249 ILE A CA 1
ATOM 1919 C C . ILE A 1 249 ? 6.184 62.525 38.191 1.00 33.12 249 ILE A C 1
ATOM 1921 O O . ILE A 1 249 ? 5.796 61.585 37.501 1.00 33.12 249 ILE A O 1
ATOM 1925 N N . VAL A 1 250 ? 6.571 63.689 37.669 1.00 36.22 250 VAL A N 1
ATOM 1926 C CA . VAL A 1 250 ? 6.854 63.863 36.241 1.00 36.22 250 VAL A CA 1
ATOM 1927 C C . VAL A 1 250 ? 8.227 63.253 35.978 1.00 36.22 250 VAL A C 1
ATOM 1929 O O . VAL A 1 250 ? 9.252 63.892 36.206 1.00 36.22 250 VAL A O 1
ATOM 1932 N N . MET A 1 251 ? 8.246 61.995 35.543 1.00 29.25 251 MET A N 1
ATOM 1933 C CA . MET A 1 251 ? 9.395 61.459 34.815 1.00 29.25 251 MET A CA 1
ATOM 1934 C C . MET A 1 251 ? 9.338 61.956 33.370 1.00 29.25 251 MET A C 1
ATOM 1936 O O . MET A 1 251 ? 8.253 62.199 32.838 1.00 29.25 251 MET A O 1
ATOM 1940 N N . ALA A 1 252 ? 10.510 62.142 32.767 1.00 30.34 252 ALA A N 1
ATOM 1941 C CA . ALA A 1 252 ? 10.624 62.522 31.366 1.00 30.34 252 ALA A CA 1
ATOM 1942 C C . ALA A 1 252 ? 10.100 61.409 30.442 1.00 30.34 252 ALA A C 1
ATOM 1944 O O . ALA A 1 252 ? 9.958 60.256 30.853 1.00 30.34 252 ALA A O 1
ATOM 1945 N N . GLU A 1 253 ? 9.831 61.762 29.187 1.00 37.44 253 GLU A N 1
ATOM 1946 C CA . GLU A 1 253 ? 9.392 60.827 28.150 1.00 37.44 253 GLU A CA 1
ATOM 1947 C C . GLU A 1 253 ? 10.561 59.946 27.673 1.00 37.44 253 GLU A C 1
ATOM 1949 O O . GLU A 1 253 ? 11.100 60.129 26.584 1.00 37.44 253 GLU A O 1
ATOM 1954 N N . ASP A 1 254 ? 10.942 58.963 28.495 1.00 45.38 254 ASP A N 1
ATOM 1955 C CA . ASP A 1 254 ? 11.628 57.766 28.001 1.00 45.38 254 ASP A CA 1
ATOM 1956 C C . ASP A 1 254 ? 10.759 57.138 26.899 1.00 45.38 254 ASP A C 1
ATOM 1958 O O . ASP A 1 254 ? 9.562 56.905 27.099 1.00 45.38 254 ASP A O 1
ATOM 1962 N N . GLU A 1 255 ? 11.347 56.864 25.729 1.00 57.50 255 GLU A N 1
ATOM 1963 C CA . GLU A 1 255 ? 10.632 56.273 24.593 1.00 57.50 255 GLU A CA 1
ATOM 1964 C C . GLU A 1 255 ? 9.968 54.946 24.996 1.00 57.50 255 GLU A C 1
ATOM 1966 O O . GLU A 1 255 ? 10.634 53.905 25.070 1.00 57.50 255 GLU A O 1
ATOM 1971 N N . MET A 1 256 ? 8.645 54.959 25.206 1.00 67.19 256 MET A N 1
ATOM 1972 C CA . MET A 1 256 ? 7.889 53.742 25.494 1.00 67.19 256 MET A CA 1
ATOM 1973 C C . MET A 1 256 ? 8.079 52.727 24.367 1.00 67.19 256 MET A C 1
ATOM 1975 O O . MET A 1 256 ? 7.673 52.945 23.224 1.00 67.19 256 MET A O 1
ATOM 1979 N N . VAL A 1 257 ? 8.665 51.585 24.720 1.00 83.25 257 VAL A N 1
ATOM 1980 C CA . VAL A 1 257 ? 8.937 50.493 23.790 1.00 83.25 257 VAL A CA 1
ATOM 1981 C C . VAL A 1 257 ? 7.613 49.809 23.453 1.00 83.25 257 VAL A C 1
ATOM 1983 O O . VAL A 1 257 ? 7.110 48.967 24.197 1.00 83.25 257 VAL A O 1
ATOM 1986 N N . GLU A 1 258 ? 6.983 50.199 22.348 1.00 90.31 258 GLU A N 1
ATOM 1987 C CA . GLU A 1 258 ? 5.684 49.635 21.984 1.00 90.31 258 GLU A CA 1
ATOM 1988 C C . GLU A 1 258 ? 5.829 48.193 21.483 1.00 90.31 258 GLU A C 1
ATOM 1990 O O . GLU A 1 258 ? 4.996 47.340 21.798 1.00 90.31 258 GLU A O 1
ATOM 1995 N N . LEU A 1 259 ? 6.902 47.915 20.733 1.00 95.00 259 LEU A N 1
ATOM 1996 C CA . LEU A 1 259 ? 7.119 46.645 20.048 1.00 95.00 259 LEU A CA 1
ATOM 1997 C C . LEU A 1 259 ? 8.605 46.267 19.997 1.00 95.00 259 LEU A C 1
ATOM 1999 O O . LEU A 1 259 ? 9.434 47.066 19.569 1.00 95.00 259 LEU A O 1
ATOM 2003 N N . VAL A 1 260 ? 8.937 45.015 20.325 1.00 97.56 260 VAL A N 1
ATOM 2004 C CA . VAL A 1 260 ? 10.253 44.429 20.006 1.00 97.56 260 VAL A CA 1
ATOM 2005 C C . VAL A 1 260 ? 10.093 43.190 19.131 1.00 97.56 260 VAL A C 1
ATOM 2007 O O . VAL A 1 260 ? 9.355 42.265 19.478 1.00 97.56 260 VAL A O 1
ATOM 2010 N N . ILE A 1 261 ? 10.804 43.154 18.001 1.00 97.75 261 ILE A N 1
ATOM 2011 C CA . ILE A 1 261 ? 10.842 42.006 17.085 1.00 97.75 261 ILE A CA 1
ATOM 2012 C C . ILE A 1 261 ? 12.203 41.315 17.190 1.00 97.75 261 ILE A C 1
ATOM 2014 O O . ILE A 1 261 ? 13.235 41.868 16.817 1.00 97.75 261 ILE A O 1
ATOM 2018 N N . VAL A 1 262 ? 12.191 40.083 17.687 1.00 98.06 262 VAL A N 1
ATOM 2019 C CA . VAL A 1 262 ? 13.367 39.225 17.852 1.00 98.06 262 VAL A CA 1
ATOM 2020 C C . VAL A 1 262 ? 13.708 38.535 16.530 1.00 98.06 262 VAL A C 1
ATOM 2022 O O . VAL A 1 262 ? 12.846 37.904 15.919 1.00 98.06 262 VAL A O 1
ATOM 2025 N N . VAL A 1 263 ? 14.969 38.599 16.102 1.00 97.50 263 VAL A N 1
ATOM 2026 C CA . VAL A 1 263 ? 15.452 37.965 14.865 1.00 97.50 263 VAL A CA 1
ATOM 2027 C C . VAL A 1 263 ? 16.565 36.961 15.205 1.00 97.50 263 VAL A C 1
ATOM 2029 O O . VAL A 1 263 ? 17.716 37.361 15.408 1.00 97.50 263 VAL A O 1
ATOM 2032 N N . PRO A 1 264 ? 16.257 35.652 15.322 1.00 96.25 264 PRO A N 1
ATOM 2033 C CA . PRO A 1 264 ? 17.234 34.635 15.700 1.00 96.25 264 PRO A CA 1
ATOM 2034 C C . PRO A 1 264 ? 18.173 34.311 14.530 1.00 96.25 264 PRO A C 1
ATOM 2036 O O . PRO A 1 264 ? 17.735 33.879 13.463 1.00 96.25 264 PRO A O 1
ATOM 2039 N N . CYS A 1 265 ? 19.474 34.471 14.752 1.00 94.12 265 CYS A N 1
ATOM 2040 C CA . CYS A 1 265 ? 20.527 34.298 13.757 1.00 94.12 265 CYS A CA 1
ATOM 2041 C C . CYS A 1 265 ? 21.462 33.144 14.154 1.00 94.12 265 CYS A C 1
ATOM 2043 O O . CYS A 1 265 ? 21.920 33.075 15.289 1.00 94.12 265 CYS A O 1
ATOM 2045 N N . PHE A 1 266 ? 21.778 32.244 13.220 1.00 92.75 266 PHE A N 1
ATOM 2046 C CA . PHE A 1 266 ? 22.868 31.274 13.379 1.00 92.75 266 PHE A CA 1
ATOM 2047 C C . PHE A 1 266 ? 23.476 30.926 12.026 1.00 92.75 266 PHE A C 1
ATOM 2049 O O . PHE A 1 266 ? 22.880 30.150 11.277 1.00 92.75 266 PHE A O 1
ATOM 2056 N N . ASN A 1 267 ? 24.662 31.440 11.715 1.00 92.31 267 ASN A N 1
ATOM 2057 C CA . ASN A 1 267 ? 25.275 31.344 10.392 1.00 92.31 267 ASN A CA 1
ATOM 2058 C C . ASN A 1 267 ? 24.348 31.904 9.287 1.00 92.31 267 ASN A C 1
ATOM 2060 O O . ASN A 1 267 ? 23.779 31.154 8.477 1.00 92.31 267 ASN A O 1
ATOM 2064 N N . GLU A 1 268 ? 24.136 33.224 9.321 1.00 88.75 268 GLU A N 1
ATOM 2065 C CA . GLU A 1 268 ? 23.263 34.017 8.437 1.00 88.75 268 GLU A CA 1
ATOM 2066 C C . GLU A 1 268 ? 24.010 35.068 7.590 1.00 88.75 268 GLU A C 1
ATOM 2068 O O . GLU A 1 268 ? 23.418 35.597 6.647 1.00 88.75 268 GLU A O 1
ATOM 2073 N N . GLY A 1 269 ? 25.290 35.357 7.874 1.00 86.75 269 GLY A N 1
ATOM 2074 C CA . GLY A 1 269 ? 26.041 36.510 7.342 1.00 86.75 269 GLY A CA 1
ATOM 2075 C C . GLY A 1 269 ? 25.911 36.748 5.831 1.00 86.75 269 GLY A C 1
ATOM 2076 O O . GLY A 1 269 ? 25.681 37.872 5.392 1.00 86.75 269 GLY A O 1
ATOM 2077 N N . ARG A 1 270 ? 25.924 35.682 5.020 1.00 86.00 270 ARG A N 1
ATOM 2078 C CA . ARG A 1 270 ? 25.796 35.765 3.549 1.00 86.00 270 ARG A CA 1
ATOM 2079 C C . ARG A 1 270 ? 24.452 36.303 3.032 1.00 86.00 270 ARG A C 1
ATOM 2081 O O . ARG A 1 270 ? 24.404 36.837 1.919 1.00 86.00 270 ARG A O 1
ATOM 2088 N N . ARG A 1 271 ? 23.360 36.137 3.789 1.00 83.44 271 ARG A N 1
ATOM 2089 C CA . ARG A 1 271 ? 21.982 36.459 3.354 1.00 83.44 271 ARG A CA 1
ATOM 2090 C C . ARG A 1 271 ? 21.267 37.506 4.207 1.00 83.44 271 ARG A C 1
ATOM 2092 O O . ARG A 1 271 ? 20.245 38.020 3.768 1.00 83.44 271 ARG A O 1
ATOM 2099 N N . LEU A 1 272 ? 21.810 37.880 5.363 1.00 88.25 272 LEU A N 1
ATOM 2100 C CA . LEU A 1 272 ? 21.231 38.917 6.218 1.00 88.25 272 LEU A CA 1
ATOM 2101 C C . LEU A 1 272 ? 21.427 40.308 5.576 1.00 88.25 272 LEU A C 1
ATOM 2103 O O . LEU A 1 272 ? 22.551 40.729 5.311 1.00 88.25 272 LEU A O 1
ATOM 2107 N N . ARG A 1 273 ? 20.331 41.025 5.280 1.00 87.50 273 ARG A N 1
ATOM 2108 C CA . ARG A 1 273 ? 20.351 42.328 4.578 1.00 87.50 273 ARG A CA 1
ATOM 2109 C C . ARG A 1 273 ? 19.543 43.380 5.337 1.00 87.50 273 ARG A C 1
ATOM 2111 O O . ARG A 1 273 ? 18.329 43.249 5.450 1.00 87.50 273 ARG A O 1
ATOM 2118 N N . ALA A 1 274 ? 20.192 44.465 5.772 1.00 89.12 274 ALA A N 1
ATOM 2119 C CA . ALA A 1 274 ? 19.555 45.552 6.532 1.00 89.12 274 ALA A CA 1
ATOM 2120 C C . ALA A 1 274 ? 18.278 46.102 5.871 1.00 89.12 274 ALA A C 1
ATOM 2122 O O . ALA A 1 274 ? 17.282 46.346 6.547 1.00 89.12 274 ALA A O 1
ATOM 2123 N N . GLN A 1 275 ? 18.288 46.260 4.544 1.00 88.38 275 GLN A N 1
ATOM 2124 C CA . GLN A 1 275 ? 17.180 46.848 3.783 1.00 88.38 275 GLN A CA 1
ATOM 2125 C C . GLN A 1 275 ? 15.837 46.136 4.014 1.00 88.38 275 GLN A C 1
ATOM 2127 O O . GLN A 1 275 ? 14.828 46.817 4.161 1.00 88.38 275 GLN A O 1
ATOM 2132 N N . GLY A 1 276 ? 15.824 44.802 4.124 1.00 89.06 276 GLY A N 1
ATOM 2133 C CA . GLY A 1 276 ? 14.592 44.028 4.325 1.00 89.06 276 GLY A CA 1
ATOM 2134 C C . GLY A 1 276 ? 13.977 44.161 5.723 1.00 89.06 276 GLY A C 1
ATOM 2135 O O . GLY A 1 276 ? 12.798 43.875 5.897 1.00 89.06 276 GLY A O 1
ATOM 2136 N N . PHE A 1 277 ? 14.742 44.633 6.713 1.00 92.94 277 PHE A N 1
ATOM 2137 C CA . PHE A 1 277 ? 14.246 44.881 8.072 1.00 92.94 277 PHE A CA 1
ATOM 2138 C C . PHE A 1 277 ? 13.808 46.338 8.297 1.00 92.94 277 PHE A C 1
ATOM 2140 O O . PHE A 1 277 ? 13.073 46.605 9.246 1.00 92.94 277 PHE A O 1
ATOM 2147 N N . ARG A 1 278 ? 14.205 47.279 7.422 1.00 92.12 278 ARG A N 1
ATOM 2148 C CA . ARG A 1 278 ? 13.845 48.709 7.530 1.00 92.12 278 ARG A CA 1
ATOM 2149 C C . ARG A 1 278 ? 12.344 48.987 7.695 1.00 92.12 278 ARG A C 1
ATOM 2151 O O . ARG A 1 278 ? 12.041 49.854 8.511 1.00 92.12 278 ARG A O 1
ATOM 2158 N N . PRO A 1 279 ? 11.411 48.284 7.016 1.00 93.38 279 PRO A N 1
ATOM 2159 C CA . PRO A 1 279 ? 9.980 48.523 7.201 1.00 93.38 279 PRO A CA 1
ATOM 2160 C C . PRO A 1 279 ? 9.526 48.358 8.656 1.00 93.38 279 PRO A C 1
ATOM 2162 O O . PRO A 1 279 ? 8.666 49.099 9.106 1.00 93.38 279 PRO A O 1
ATOM 2165 N N . LEU A 1 280 ? 10.140 47.458 9.435 1.00 91.75 280 LEU A N 1
ATOM 2166 C CA . LEU A 1 280 ? 9.764 47.250 10.839 1.00 91.75 280 LEU A CA 1
ATOM 2167 C C . LEU A 1 280 ? 9.972 48.509 11.697 1.00 91.75 280 LEU A C 1
ATOM 2169 O O . LEU A 1 280 ? 9.184 48.769 12.600 1.00 91.75 280 LEU A O 1
ATOM 2173 N N . LEU A 1 281 ? 10.999 49.308 11.391 1.00 91.50 281 LEU A N 1
ATOM 2174 C CA . LEU A 1 281 ? 11.331 50.539 12.116 1.00 91.50 281 LEU A CA 1
ATOM 2175 C C . LEU A 1 281 ? 10.520 51.762 11.647 1.00 91.50 281 LEU A C 1
ATOM 2177 O O . LEU A 1 281 ? 10.739 52.860 12.151 1.00 91.50 281 LEU A O 1
ATOM 2181 N N . SER A 1 282 ? 9.573 51.609 10.710 1.00 85.31 282 SER A N 1
ATOM 2182 C CA . SER A 1 282 ? 8.692 52.715 10.300 1.00 85.31 282 SER A CA 1
ATOM 2183 C C . SER A 1 282 ? 7.598 53.036 11.327 1.00 85.31 282 SER A C 1
ATOM 2185 O O . SER A 1 282 ? 6.921 54.054 11.198 1.00 85.31 282 SER A O 1
ATOM 2187 N N . HIS A 1 283 ? 7.392 52.171 12.325 1.00 81.62 283 HIS A N 1
ATOM 2188 C CA . HIS A 1 283 ? 6.481 52.414 13.441 1.00 81.62 283 HIS A CA 1
ATOM 2189 C C . HIS A 1 283 ? 7.249 52.957 14.661 1.00 81.62 283 HIS A C 1
ATOM 2191 O O . HIS A 1 283 ? 8.140 52.262 15.159 1.00 81.62 283 HIS A O 1
ATOM 2197 N N . PRO A 1 284 ? 6.891 54.147 15.190 1.00 80.69 284 PRO A N 1
ATOM 2198 C CA . PRO A 1 284 ? 7.468 54.681 16.426 1.00 80.69 284 PRO A CA 1
ATOM 2199 C C . PRO A 1 284 ? 7.424 53.674 17.583 1.00 80.69 284 PRO A C 1
ATOM 2201 O O . PRO A 1 284 ? 6.503 52.863 17.670 1.00 80.69 284 PRO A O 1
ATOM 2204 N N . GLY A 1 285 ? 8.434 53.698 18.455 1.00 85.44 285 GLY A N 1
ATOM 2205 C CA . GLY A 1 285 ? 8.547 52.759 19.577 1.00 85.44 285 GLY A CA 1
ATOM 2206 C C . GLY A 1 285 ? 8.827 51.297 19.187 1.00 85.44 285 GLY A C 1
ATOM 2207 O O . GLY A 1 285 ? 8.844 50.439 20.070 1.00 85.44 285 GLY A O 1
ATOM 2208 N N . THR A 1 286 ? 9.054 50.988 17.902 1.00 92.94 286 THR A N 1
ATOM 2209 C CA . THR A 1 286 ? 9.458 49.644 17.456 1.00 92.94 286 THR A CA 1
ATOM 2210 C C . THR A 1 286 ? 10.975 49.489 17.465 1.00 92.94 286 THR A C 1
ATOM 2212 O O . THR A 1 286 ? 11.694 50.318 16.909 1.00 92.94 286 THR A O 1
ATOM 2215 N N . ARG A 1 287 ? 11.468 48.389 18.044 1.00 95.88 287 ARG A N 1
ATOM 2216 C CA . ARG A 1 287 ? 12.884 47.996 18.013 1.00 95.88 287 ARG A CA 1
ATOM 2217 C C . ARG A 1 287 ? 13.048 46.567 17.479 1.00 95.88 287 ARG A C 1
ATOM 2219 O O . ARG A 1 287 ? 12.161 45.724 17.619 1.00 95.88 287 ARG A O 1
ATOM 2226 N N . ILE A 1 288 ? 14.185 46.283 16.853 1.00 97.38 288 ILE A N 1
ATOM 2227 C CA . ILE A 1 288 ? 14.577 44.950 16.375 1.00 97.38 288 ILE A CA 1
ATOM 2228 C C . ILE A 1 288 ? 15.704 44.443 17.271 1.00 97.38 288 ILE A C 1
ATOM 2230 O O . ILE A 1 288 ? 16.673 45.164 17.496 1.00 97.38 288 ILE A O 1
ATOM 2234 N N . LEU A 1 289 ? 15.610 43.200 17.742 1.00 97.69 289 LEU A N 1
ATOM 2235 C CA . LEU A 1 289 ? 16.654 42.545 18.527 1.00 97.69 289 LEU A CA 1
ATOM 2236 C C . LEU A 1 289 ? 17.197 41.329 17.770 1.00 97.69 289 LEU A C 1
ATOM 2238 O O . LEU A 1 289 ? 16.585 40.259 17.763 1.00 97.69 289 LEU A O 1
ATOM 2242 N N . PHE A 1 290 ? 18.355 41.484 17.134 1.00 97.75 290 PHE A N 1
ATOM 2243 C CA . PHE A 1 290 ? 19.060 40.379 16.487 1.00 97.75 290 PHE A CA 1
ATOM 2244 C C . PHE A 1 290 ? 19.771 39.524 17.543 1.00 97.75 290 PHE A C 1
ATOM 2246 O O . PHE A 1 290 ? 20.575 40.042 18.316 1.00 97.75 290 PHE A O 1
ATOM 2253 N N . VAL A 1 291 ? 19.501 38.217 17.577 1.00 97.62 291 VAL A N 1
ATOM 2254 C CA . VAL A 1 291 ? 20.094 37.296 18.563 1.00 97.62 291 VAL A CA 1
ATOM 2255 C C . VAL A 1 291 ? 21.033 36.320 17.865 1.00 97.62 291 VAL A C 1
ATOM 2257 O O . VAL A 1 291 ? 20.563 35.442 17.143 1.00 97.62 291 VAL A O 1
ATOM 2260 N N . ASP A 1 292 ? 22.342 36.438 18.087 1.00 96.62 292 ASP A N 1
ATOM 2261 C CA . ASP A 1 292 ? 23.319 35.467 17.588 1.00 96.62 292 ASP A CA 1
ATOM 2262 C C . ASP A 1 292 ? 23.353 34.217 18.479 1.00 96.62 292 ASP A C 1
ATOM 2264 O O . ASP A 1 292 ? 23.857 34.242 19.598 1.00 96.62 292 ASP A O 1
ATOM 2268 N N . ASP A 1 293 ? 22.879 33.087 17.961 1.00 94.94 293 ASP A N 1
ATOM 2269 C CA . ASP A 1 293 ? 22.928 31.762 18.589 1.00 94.94 293 ASP A CA 1
ATOM 2270 C C . ASP A 1 293 ? 24.317 31.114 18.410 1.00 94.94 293 ASP A C 1
ATOM 2272 O O . ASP A 1 293 ? 24.452 29.980 17.938 1.00 94.94 293 ASP A O 1
ATOM 2276 N N . GLY A 1 294 ? 25.367 31.867 18.756 1.00 92.88 294 GLY A N 1
ATOM 2277 C CA . GLY A 1 294 ? 26.770 31.457 18.713 1.00 92.88 294 GLY A CA 1
ATOM 2278 C C . GLY A 1 294 ? 27.252 31.017 17.330 1.00 92.88 294 GLY A C 1
ATOM 2279 O O . GLY A 1 294 ? 27.718 29.877 17.194 1.00 92.88 294 GLY A O 1
ATOM 2280 N N . SER A 1 295 ? 27.118 31.886 16.320 1.00 92.50 295 SER A N 1
ATOM 2281 C CA . SER A 1 295 ? 27.569 31.630 14.942 1.00 92.50 295 SER A CA 1
ATOM 2282 C C . SER A 1 295 ? 29.070 31.328 14.839 1.00 92.50 295 SER A C 1
ATOM 2284 O O . SER A 1 295 ? 29.861 31.605 15.741 1.00 92.50 295 SER A O 1
ATOM 2286 N N . ARG A 1 296 ? 29.460 30.714 13.716 1.00 90.69 296 ARG A N 1
ATOM 2287 C CA . ARG A 1 296 ? 30.846 30.306 13.400 1.00 90.69 296 ARG A CA 1
ATOM 2288 C C . ARG A 1 296 ? 31.380 30.878 12.083 1.00 90.69 296 ARG A C 1
ATOM 2290 O O . ARG A 1 296 ? 32.434 30.452 11.620 1.00 90.69 296 ARG A O 1
ATOM 2297 N N . ASP A 1 297 ? 30.618 31.764 11.464 1.00 90.94 297 ASP A N 1
ATOM 2298 C CA . ASP A 1 297 ? 30.978 32.548 10.287 1.00 90.94 297 ASP A CA 1
ATOM 2299 C C . ASP A 1 297 ? 30.923 34.049 10.634 1.00 90.94 297 ASP A C 1
ATOM 2301 O O . ASP A 1 297 ? 30.817 34.420 11.803 1.00 90.94 297 ASP A O 1
ATOM 2305 N N . ASP A 1 298 ? 30.965 34.897 9.611 1.00 91.31 298 ASP A N 1
ATOM 2306 C CA . ASP A 1 298 ? 30.959 36.364 9.650 1.00 91.31 298 ASP A CA 1
ATOM 2307 C C . ASP A 1 298 ? 29.629 37.005 10.110 1.00 91.31 298 ASP A C 1
ATOM 2309 O O . ASP A 1 298 ? 29.424 38.213 9.976 1.00 91.31 298 ASP A O 1
ATOM 2313 N N . THR A 1 299 ? 28.692 36.226 10.664 1.00 92.00 299 THR A N 1
ATOM 2314 C CA . THR A 1 299 ? 27.378 36.733 11.104 1.00 92.00 299 THR A CA 1
ATOM 2315 C C . THR A 1 299 ? 27.487 37.849 12.152 1.00 92.00 299 THR A C 1
ATOM 2317 O O . THR A 1 299 ? 26.651 38.750 12.150 1.00 92.00 299 THR A O 1
ATOM 2320 N N . ARG A 1 300 ? 28.496 37.846 13.034 1.00 92.38 300 ARG A N 1
ATOM 2321 C CA . ARG A 1 300 ? 28.628 38.849 14.115 1.00 92.38 300 ARG A CA 1
ATOM 2322 C C . ARG A 1 300 ? 29.050 40.215 13.581 1.00 92.38 300 ARG A C 1
ATOM 2324 O O . ARG A 1 300 ? 28.502 41.245 13.984 1.00 92.38 300 ARG A O 1
ATOM 2331 N N . GLU A 1 301 ? 29.990 40.200 12.648 1.00 92.31 301 GLU A N 1
ATOM 2332 C CA . GLU A 1 301 ? 30.519 41.338 11.908 1.00 92.31 301 GLU A CA 1
ATOM 2333 C C . GLU A 1 301 ? 29.430 41.921 10.995 1.00 92.31 301 GLU A C 1
ATOM 2335 O O . GLU A 1 301 ? 29.161 43.126 11.027 1.00 92.31 301 GLU A O 1
ATOM 2340 N N . VAL A 1 302 ? 28.714 41.057 10.262 1.00 93.06 302 VAL A N 1
ATOM 2341 C CA . VAL A 1 302 ? 27.563 41.454 9.438 1.00 93.06 302 VAL A CA 1
ATOM 2342 C C . VAL A 1 302 ? 26.467 42.082 10.300 1.00 93.06 302 VAL A C 1
ATOM 2344 O O . VAL A 1 302 ? 25.999 43.170 9.962 1.00 93.06 302 VAL A O 1
ATOM 2347 N N . LEU A 1 303 ? 26.101 41.483 11.439 1.00 93.94 303 LEU A N 1
ATOM 2348 C CA . LEU A 1 303 ? 25.106 42.048 12.358 1.00 93.94 303 LE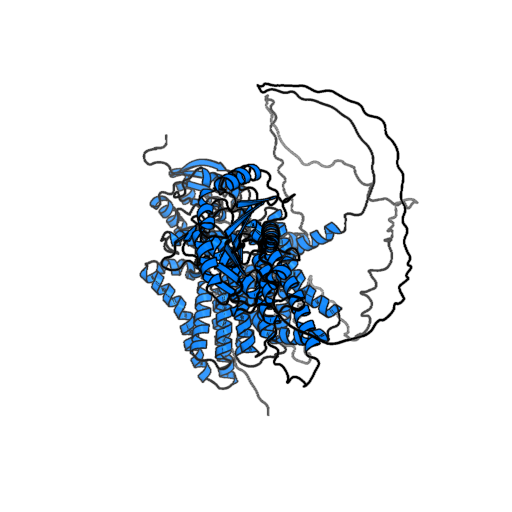U A CA 1
ATOM 2349 C C . LEU A 1 303 ? 25.507 43.430 12.893 1.00 93.94 303 LEU A C 1
ATOM 2351 O O . LEU A 1 303 ? 24.654 44.311 12.950 1.00 93.94 303 LEU A O 1
ATOM 2355 N N . ALA A 1 304 ? 26.786 43.666 13.213 1.00 91.31 304 ALA A N 1
ATOM 2356 C CA . ALA A 1 304 ? 27.251 45.003 13.602 1.00 91.31 304 ALA A CA 1
ATOM 2357 C C . ALA A 1 304 ? 27.022 46.032 12.478 1.00 91.31 304 ALA A C 1
ATOM 2359 O O . ALA A 1 304 ? 26.481 47.113 12.718 1.00 91.31 304 ALA A O 1
ATOM 2360 N N . SER A 1 305 ? 27.364 45.667 11.236 1.00 92.62 305 SER A N 1
ATOM 2361 C CA . SER A 1 305 ? 27.151 46.528 10.065 1.00 92.62 305 SER A CA 1
ATOM 2362 C C . SER A 1 305 ? 25.665 46.776 9.766 1.00 92.62 305 SER A C 1
ATOM 2364 O O . SER A 1 305 ? 25.304 47.841 9.265 1.00 92.62 305 SER A O 1
ATOM 2366 N N . VAL A 1 306 ? 24.796 45.809 10.078 1.00 93.06 306 VAL A N 1
ATOM 2367 C CA . VAL A 1 306 ? 23.349 45.883 9.844 1.00 93.06 306 VAL A CA 1
ATOM 2368 C C . VAL A 1 306 ? 22.656 46.731 10.906 1.00 93.06 306 VAL A C 1
ATOM 2370 O O . VAL A 1 306 ? 21.842 47.572 10.533 1.00 93.06 306 VAL A O 1
ATOM 2373 N N . CYS A 1 307 ? 23.016 46.606 12.188 1.00 93.94 307 CYS A N 1
ATOM 2374 C CA . CYS A 1 307 ? 22.501 47.507 13.222 1.00 93.94 307 CYS A CA 1
ATOM 2375 C C . CYS A 1 307 ? 22.898 48.964 12.925 1.00 93.94 307 CYS A C 1
ATOM 2377 O O . CYS A 1 307 ? 22.043 49.846 12.935 1.00 93.94 307 CYS A O 1
ATOM 2379 N N . ALA A 1 308 ? 24.150 49.216 12.521 1.00 92.00 308 ALA A N 1
ATOM 2380 C CA . ALA A 1 308 ? 24.597 50.551 12.111 1.00 92.00 308 ALA A CA 1
ATOM 2381 C C . ALA A 1 308 ? 23.812 51.123 10.905 1.00 92.00 308 ALA A C 1
ATOM 2383 O O . ALA A 1 308 ? 23.525 52.316 10.867 1.00 92.00 308 ALA A O 1
ATOM 2384 N N . GLN A 1 309 ? 23.410 50.284 9.940 1.00 93.19 309 GLN A N 1
ATOM 2385 C CA . GLN A 1 309 ? 22.585 50.678 8.779 1.00 93.19 309 GLN A CA 1
ATOM 2386 C C . GLN A 1 309 ? 21.087 50.871 9.082 1.00 93.19 309 GLN A C 1
ATOM 2388 O O . GLN A 1 309 ? 20.350 51.383 8.224 1.00 93.19 309 GLN A O 1
ATOM 2393 N N . LEU A 1 310 ? 20.632 50.414 10.251 1.00 92.00 310 LEU A N 1
ATOM 2394 C CA . LEU A 1 310 ? 19.253 50.508 10.739 1.00 92.00 310 LEU A CA 1
ATOM 2395 C C . LEU A 1 310 ? 19.074 51.603 11.805 1.00 92.00 310 LEU A C 1
ATOM 2397 O O . LEU A 1 310 ? 17.959 52.087 11.985 1.00 92.00 310 LEU A O 1
ATOM 2401 N N . GLY A 1 311 ? 20.153 52.030 12.464 1.00 90.62 311 GLY A N 1
ATOM 2402 C CA . GLY A 1 311 ? 20.128 53.072 13.490 1.00 90.62 311 GLY A CA 1
ATOM 2403 C C . GLY A 1 311 ? 19.740 52.548 14.883 1.00 90.62 311 GLY A C 1
ATOM 2404 O O . GLY A 1 311 ? 19.728 51.337 15.108 1.00 90.62 311 GLY A O 1
ATOM 2405 N N . PRO A 1 312 ? 19.415 53.441 15.840 1.00 86.25 312 PRO A N 1
ATOM 2406 C CA . PRO A 1 312 ? 19.241 53.088 17.257 1.00 86.25 312 PRO A CA 1
ATOM 2407 C C . PRO A 1 312 ? 18.071 52.129 17.540 1.00 86.25 312 PRO A C 1
ATOM 2409 O O . PRO A 1 312 ? 18.020 51.521 18.605 1.00 86.25 312 PRO A O 1
ATOM 2412 N N . GLY A 1 313 ? 17.155 51.945 16.584 1.00 88.31 313 GLY A N 1
ATOM 2413 C CA . GLY A 1 313 ? 16.097 50.937 16.665 1.00 88.31 313 GLY A CA 1
ATOM 2414 C C . GLY A 1 313 ? 16.579 49.487 16.498 1.00 88.31 313 GLY A C 1
ATOM 2415 O O . GLY A 1 313 ? 15.782 48.578 16.706 1.00 88.31 313 GLY A O 1
ATOM 2416 N N . ALA A 1 314 ? 17.840 49.237 16.123 1.00 94.75 314 ALA A N 1
ATOM 2417 C CA . ALA A 1 314 ? 18.387 47.892 15.930 1.00 94.75 314 ALA A CA 1
ATOM 2418 C C . ALA A 1 314 ? 19.446 47.530 16.984 1.00 94.75 314 ALA A C 1
ATOM 2420 O O . ALA A 1 314 ? 20.511 48.141 17.070 1.00 94.75 314 ALA A O 1
ATOM 2421 N N . LEU A 1 315 ? 19.158 46.481 17.753 1.00 95.44 315 LEU A N 1
ATOM 2422 C CA . LEU A 1 315 ? 19.948 45.985 18.879 1.00 95.44 315 LEU A CA 1
ATOM 2423 C C . LEU A 1 315 ? 20.486 44.573 18.587 1.00 95.44 315 LEU A C 1
ATOM 2425 O O . LEU A 1 315 ? 19.916 43.838 17.776 1.00 95.44 315 LEU A O 1
ATOM 2429 N N . ARG A 1 316 ? 21.569 44.172 19.267 1.00 95.38 316 ARG A N 1
ATOM 2430 C CA . ARG A 1 316 ? 22.186 42.839 19.137 1.00 95.38 316 ARG A CA 1
ATOM 2431 C C . ARG A 1 316 ? 22.385 42.181 20.505 1.00 95.38 316 ARG A C 1
ATOM 2433 O O . ARG A 1 316 ? 22.853 42.835 21.431 1.00 95.38 316 ARG A O 1
ATOM 2440 N N . LEU A 1 317 ? 22.082 40.888 20.599 1.00 96.19 317 LEU A N 1
ATOM 2441 C CA . LEU A 1 317 ? 22.349 40.022 21.751 1.00 96.19 317 LEU A CA 1
ATOM 2442 C C . LEU A 1 317 ? 23.182 38.815 21.296 1.00 96.19 317 LEU A C 1
ATOM 2444 O O . LEU A 1 317 ? 22.728 38.027 20.468 1.00 96.19 317 LEU A O 1
ATOM 2448 N N . ASP A 1 318 ? 24.388 38.649 21.839 1.00 95.56 318 ASP A N 1
ATOM 2449 C CA . ASP A 1 318 ? 25.309 37.576 21.443 1.00 95.56 318 ASP A CA 1
ATOM 2450 C C . ASP A 1 318 ? 25.313 36.425 22.459 1.00 95.56 318 ASP A C 1
ATOM 2452 O O . ASP A 1 318 ? 25.756 36.586 23.598 1.00 95.56 318 ASP A O 1
ATOM 2456 N N . LEU A 1 319 ? 24.869 35.231 22.056 1.00 94.81 319 LEU A N 1
ATOM 2457 C CA . LEU A 1 319 ? 24.933 34.040 22.904 1.00 94.81 319 LEU A CA 1
ATOM 2458 C C . LEU A 1 319 ? 26.330 33.385 22.830 1.00 94.81 319 LEU A C 1
ATOM 2460 O O . LEU A 1 319 ? 26.961 33.347 21.768 1.00 94.81 319 LEU A O 1
ATOM 2464 N N . PRO A 1 320 ? 26.846 32.810 23.936 1.00 88.75 320 PRO A N 1
ATOM 2465 C CA . PRO A 1 320 ? 28.228 32.317 24.000 1.00 88.75 320 PRO A CA 1
ATOM 2466 C C . PRO A 1 320 ? 28.481 31.028 23.198 1.00 88.75 320 PRO A C 1
ATOM 2468 O O . PRO A 1 320 ? 29.631 30.646 22.990 1.00 88.75 320 PRO A O 1
ATOM 2471 N N . ARG A 1 321 ? 27.426 30.317 22.782 1.00 91.56 321 ARG A N 1
ATOM 2472 C CA . ARG A 1 321 ? 27.484 29.080 21.984 1.00 91.56 321 ARG A CA 1
ATOM 2473 C C . ARG A 1 321 ? 26.119 28.789 21.368 1.00 91.56 321 ARG A C 1
ATOM 2475 O O . ARG A 1 321 ? 25.108 29.195 21.934 1.00 91.56 321 ARG A O 1
ATOM 2482 N N . ASN A 1 322 ? 26.085 27.976 20.313 1.00 92.19 322 ASN A N 1
ATOM 2483 C CA . ASN A 1 322 ? 24.826 27.480 19.762 1.00 92.19 322 ASN A CA 1
ATOM 2484 C C . ASN A 1 322 ? 24.039 26.620 20.763 1.00 92.19 322 ASN A C 1
ATOM 2486 O O . ASN A 1 322 ? 24.513 25.572 21.211 1.00 92.19 322 ASN A O 1
ATOM 2490 N N . GLN A 1 323 ? 22.813 27.045 21.059 1.00 88.81 323 GLN A N 1
ATOM 2491 C CA . GLN A 1 323 ? 21.818 26.330 21.861 1.00 88.81 323 GLN A CA 1
ATOM 2492 C C . GLN A 1 323 ? 20.568 25.996 21.025 1.00 88.81 323 GLN A C 1
ATOM 2494 O O . GLN A 1 323 ? 19.921 24.969 21.254 1.00 88.81 323 GLN A O 1
ATOM 2499 N N . GLY A 1 324 ? 20.336 26.702 19.917 1.00 89.38 324 GLY A N 1
ATOM 2500 C CA . GLY A 1 324 ? 19.318 26.429 18.897 1.00 89.38 324 GLY A CA 1
ATOM 2501 C C . GLY A 1 324 ? 18.232 27.502 18.864 1.00 89.38 324 GLY A C 1
ATOM 2502 O O . GLY A 1 324 ? 17.935 28.109 19.891 1.00 89.38 324 GLY A O 1
ATOM 2503 N N . LYS A 1 325 ? 17.572 27.657 17.704 1.00 91.56 325 LYS A N 1
ATOM 2504 C CA . LYS A 1 325 ? 16.511 28.653 17.440 1.00 91.56 325 LYS A CA 1
ATOM 2505 C C . LYS A 1 325 ? 15.531 28.852 18.604 1.00 91.56 325 LYS A C 1
ATOM 2507 O O . LYS A 1 325 ? 15.265 29.989 18.970 1.00 91.56 325 LYS A O 1
ATOM 2512 N N . ALA A 1 326 ? 15.034 27.766 19.199 1.00 93.19 326 ALA A N 1
ATOM 2513 C CA . ALA A 1 326 ? 14.130 27.814 20.350 1.00 93.19 326 ALA A CA 1
ATOM 2514 C C . ALA A 1 326 ? 14.673 28.635 21.535 1.00 93.19 326 ALA A C 1
ATOM 2516 O O . ALA A 1 326 ? 13.937 29.417 22.130 1.00 93.19 326 ALA A O 1
ATOM 2517 N N . GLU A 1 327 ? 15.955 28.475 21.870 1.00 95.38 327 GLU A N 1
ATOM 2518 C CA . GLU A 1 327 ? 16.603 29.191 22.972 1.00 95.38 327 GLU A CA 1
ATOM 2519 C C . GLU A 1 327 ? 16.988 30.616 22.564 1.00 95.38 327 GLU A C 1
ATOM 2521 O O . GLU A 1 327 ? 16.810 31.531 23.358 1.00 95.38 327 GLU A O 1
ATOM 2526 N N . ALA A 1 328 ? 17.422 30.836 21.318 1.00 95.62 328 ALA A N 1
ATOM 2527 C CA . ALA A 1 328 ? 17.690 32.180 20.797 1.00 95.62 328 ALA A CA 1
ATOM 2528 C C . ALA A 1 328 ? 16.434 33.069 20.812 1.00 95.62 328 ALA A C 1
ATOM 2530 O O . ALA A 1 328 ? 16.473 34.202 21.289 1.00 95.62 328 ALA A O 1
ATOM 2531 N N . VAL A 1 329 ? 15.292 32.522 20.377 1.00 97.00 329 VAL A N 1
ATOM 2532 C CA . VAL A 1 329 ? 13.986 33.187 20.482 1.00 97.00 329 VAL A CA 1
ATOM 2533 C C . VAL A 1 329 ? 13.587 33.388 21.946 1.00 97.00 329 VAL A C 1
ATOM 2535 O O . VAL A 1 329 ? 13.134 34.472 22.296 1.00 97.00 329 VAL A O 1
ATOM 2538 N N . ARG A 1 330 ? 13.785 32.394 22.826 1.00 97.38 330 ARG A N 1
ATOM 2539 C CA . ARG A 1 330 ? 13.455 32.523 24.258 1.00 97.38 330 ARG A CA 1
ATOM 2540 C C . ARG A 1 330 ? 14.239 33.649 24.935 1.00 97.38 330 ARG A C 1
ATOM 2542 O O . ARG A 1 330 ? 13.635 34.460 25.625 1.00 97.38 330 ARG A O 1
ATOM 2549 N N . GLN A 1 331 ? 15.552 33.710 24.712 1.00 97.50 331 GLN A N 1
ATOM 2550 C CA . GLN A 1 331 ? 16.429 34.740 25.272 1.00 97.50 331 GLN A CA 1
ATOM 2551 C C . GLN A 1 331 ? 16.060 36.127 24.736 1.00 97.50 331 GLN A C 1
ATOM 2553 O O . GLN A 1 331 ? 15.832 37.034 25.526 1.00 97.50 331 GLN A O 1
ATOM 2558 N N . GLY A 1 332 ? 15.882 36.279 23.418 1.00 97.19 332 GLY A N 1
ATOM 2559 C CA . GLY A 1 332 ? 15.455 37.556 22.837 1.00 97.19 332 GLY A CA 1
ATOM 2560 C C . GLY A 1 332 ? 14.078 38.026 23.319 1.00 97.19 332 GLY A C 1
ATOM 2561 O O . GLY A 1 332 ? 13.882 39.219 23.524 1.00 97.19 332 GLY A O 1
ATOM 2562 N N . LEU A 1 333 ? 13.123 37.115 23.545 1.00 97.56 333 LEU A N 1
ATOM 2563 C CA . LEU A 1 333 ? 11.809 37.476 24.093 1.00 97.56 333 LEU A CA 1
ATOM 2564 C C . LEU A 1 333 ? 11.877 37.845 25.586 1.00 97.56 333 LEU A C 1
ATOM 2566 O O . LEU A 1 333 ? 11.140 38.726 26.017 1.00 97.56 333 LEU A O 1
ATOM 2570 N N . LEU A 1 334 ? 12.754 37.216 26.376 1.00 97.19 334 LEU A N 1
ATOM 2571 C CA . LEU A 1 334 ? 12.996 37.605 27.773 1.00 97.19 334 LEU A CA 1
ATOM 2572 C C . LEU A 1 334 ? 13.709 38.961 27.874 1.00 97.19 334 LEU A C 1
ATOM 2574 O O . LEU A 1 334 ? 13.369 39.770 28.732 1.00 97.19 334 LEU A O 1
ATOM 2578 N N . GLU A 1 335 ? 14.660 39.229 26.985 1.00 96.75 335 GLU A N 1
ATOM 2579 C CA . GLU A 1 335 ? 15.342 40.520 26.861 1.00 96.75 335 GLU A CA 1
ATOM 2580 C C . GLU A 1 335 ? 14.353 41.630 26.465 1.00 96.75 335 GLU A C 1
ATOM 2582 O O . GLU A 1 335 ? 14.254 42.656 27.133 1.00 96.75 335 GLU A O 1
ATOM 2587 N N . ALA A 1 336 ? 13.509 41.376 25.461 1.00 95.81 336 ALA A N 1
ATOM 2588 C CA . ALA A 1 336 ? 12.435 42.278 25.052 1.00 95.81 336 ALA A CA 1
ATOM 2589 C C . ALA A 1 336 ? 11.446 42.615 26.187 1.00 95.81 336 ALA A C 1
ATOM 2591 O O . ALA A 1 336 ? 10.999 43.756 26.302 1.00 95.81 336 ALA A O 1
ATOM 2592 N N . LEU A 1 337 ? 11.114 41.644 27.046 1.00 95.00 337 LEU A N 1
ATOM 2593 C CA . LEU A 1 337 ? 10.266 41.874 28.221 1.00 95.00 337 LEU A CA 1
ATOM 2594 C C . LEU A 1 337 ? 10.979 42.706 29.304 1.00 95.00 337 LEU A C 1
ATOM 2596 O O . LEU A 1 337 ? 10.331 43.521 29.956 1.00 95.00 337 LEU A O 1
ATOM 2600 N N . GLN A 1 338 ? 12.297 42.550 29.474 1.00 93.56 338 GLN A N 1
ATOM 2601 C CA . GLN A 1 338 ? 13.103 43.384 30.381 1.00 93.56 338 GLN A CA 1
ATOM 2602 C C . GLN A 1 338 ? 13.243 44.829 29.879 1.00 93.56 338 GLN A C 1
ATOM 2604 O O . GLN A 1 338 ? 13.240 45.753 30.686 1.00 93.56 338 GLN A O 1
ATOM 2609 N N . MET A 1 339 ? 13.253 45.042 28.558 1.00 92.19 339 MET A N 1
ATOM 2610 C CA . MET A 1 339 ? 13.172 46.368 27.922 1.00 92.19 339 MET A CA 1
ATOM 2611 C C . MET A 1 339 ? 11.806 47.065 28.099 1.00 92.19 339 MET A C 1
ATOM 2613 O O . MET A 1 339 ? 11.591 48.134 27.533 1.00 92.19 339 MET A O 1
ATOM 2617 N N . GLY A 1 340 ? 10.860 46.472 28.839 1.00 91.19 340 GLY A N 1
ATOM 2618 C CA . GLY A 1 340 ? 9.537 47.051 29.089 1.00 91.19 340 GLY A CA 1
ATOM 2619 C C . GLY A 1 340 ? 8.600 47.036 27.877 1.00 91.19 340 GLY A C 1
ATOM 2620 O O . GLY A 1 340 ? 7.615 47.773 27.865 1.00 91.19 340 GLY A O 1
ATOM 2621 N N . ALA A 1 341 ? 8.890 46.219 26.858 1.00 94.06 341 ALA A N 1
ATOM 2622 C CA . ALA A 1 341 ? 8.126 46.198 25.615 1.00 94.06 341 ALA A CA 1
ATOM 2623 C C . ALA A 1 341 ? 6.650 45.840 25.843 1.00 94.06 341 ALA A C 1
ATOM 2625 O O . ALA A 1 341 ? 6.353 44.822 26.464 1.00 94.06 341 ALA A O 1
ATOM 2626 N N . ARG A 1 342 ? 5.708 46.623 25.298 1.00 94.31 342 ARG A N 1
ATOM 2627 C CA . ARG A 1 342 ? 4.257 46.352 25.423 1.00 94.31 342 ARG A CA 1
ATOM 2628 C C . ARG A 1 342 ? 3.793 45.170 24.562 1.00 94.31 342 ARG A C 1
ATOM 2630 O O . ARG A 1 342 ? 2.857 44.446 24.923 1.00 94.31 342 ARG A O 1
ATOM 2637 N N . MET A 1 343 ? 4.429 44.975 23.414 1.00 95.94 343 MET A N 1
ATOM 2638 C CA . MET A 1 343 ? 4.238 43.834 22.525 1.00 95.94 343 MET A CA 1
ATOM 2639 C C . MET A 1 343 ? 5.599 43.259 22.141 1.00 95.94 343 MET A C 1
ATOM 2641 O O . MET A 1 343 ? 6.577 43.985 21.966 1.00 95.94 343 MET A O 1
ATOM 2645 N N . VAL A 1 344 ? 5.663 41.942 21.985 1.00 97.56 344 VAL A N 1
ATOM 2646 C CA . VAL A 1 344 ? 6.881 41.243 21.568 1.00 97.56 344 VAL A CA 1
ATOM 2647 C C . VAL A 1 344 ? 6.556 40.251 20.466 1.00 97.56 344 VAL A C 1
ATOM 2649 O O . VAL A 1 344 ? 5.470 39.675 20.422 1.00 97.56 344 VAL A O 1
ATOM 2652 N N . GLY A 1 345 ? 7.493 40.025 19.560 1.00 96.75 345 GLY A N 1
ATOM 2653 C CA . GLY A 1 345 ? 7.341 39.036 18.506 1.00 96.75 345 GLY A CA 1
ATOM 2654 C C . GLY A 1 345 ? 8.680 38.507 18.033 1.00 96.75 345 GLY A C 1
ATOM 2655 O O . GLY A 1 345 ? 9.729 38.937 18.505 1.00 96.75 345 GLY A O 1
ATOM 2656 N N . PHE A 1 346 ? 8.647 37.579 17.085 1.00 97.00 346 PHE A N 1
ATOM 2657 C CA . PHE A 1 346 ? 9.849 37.153 16.381 1.00 97.00 346 PHE A CA 1
ATOM 2658 C C . PHE A 1 346 ? 9.591 36.951 14.890 1.00 97.00 346 PHE A C 1
ATOM 2660 O O . PHE A 1 346 ? 8.460 36.670 14.483 1.00 97.00 346 PHE A O 1
ATOM 2667 N N . LEU A 1 347 ? 10.656 37.110 14.105 1.00 95.94 347 LEU A N 1
ATOM 2668 C CA . LEU A 1 347 ? 10.676 36.979 12.652 1.00 95.94 347 LEU A CA 1
ATOM 2669 C C . LEU A 1 347 ? 11.958 36.259 12.213 1.00 95.94 347 LEU A C 1
ATOM 2671 O O . LEU A 1 347 ? 13.040 36.564 12.711 1.00 95.94 347 LEU A O 1
ATOM 2675 N N . ASP A 1 348 ? 11.852 35.308 11.286 1.00 93.19 348 ASP A N 1
ATOM 2676 C CA . ASP A 1 348 ? 13.012 34.552 10.799 1.00 93.19 348 ASP A CA 1
ATOM 2677 C C . ASP A 1 348 ? 13.961 35.408 9.939 1.00 93.19 348 ASP A C 1
ATOM 2679 O O . ASP A 1 348 ? 13.537 36.186 9.085 1.00 93.19 348 ASP A O 1
ATOM 2683 N N . ALA A 1 349 ? 15.270 35.238 10.162 1.00 91.19 349 ALA A N 1
ATOM 2684 C CA . ALA A 1 349 ? 16.331 36.065 9.576 1.00 91.19 349 ALA A CA 1
ATOM 2685 C C . ALA A 1 349 ? 16.495 35.936 8.047 1.00 91.19 349 ALA A C 1
ATOM 2687 O O . ALA A 1 349 ? 17.216 36.731 7.445 1.00 91.19 349 ALA A O 1
ATOM 2688 N N . ASP A 1 350 ? 15.843 34.949 7.421 1.00 88.12 350 ASP A N 1
ATOM 2689 C CA . ASP A 1 350 ? 15.818 34.764 5.966 1.00 88.12 350 ASP A CA 1
ATOM 2690 C C . ASP A 1 350 ? 14.764 35.632 5.253 1.00 88.12 350 ASP A C 1
ATOM 2692 O O . ASP A 1 350 ? 14.777 35.704 4.025 1.00 88.12 350 ASP A O 1
ATOM 2696 N N . LEU A 1 351 ? 13.873 36.292 6.009 1.00 88.69 351 LEU A N 1
ATOM 2697 C CA . LEU A 1 351 ? 12.749 37.095 5.511 1.00 88.69 351 LEU A CA 1
ATOM 2698 C C . LEU A 1 351 ? 11.841 36.362 4.502 1.00 88.69 351 LEU A C 1
ATOM 2700 O O . LEU A 1 351 ? 11.118 36.997 3.736 1.00 88.69 351 LEU A O 1
ATOM 2704 N N . ALA A 1 352 ? 11.779 35.023 4.567 1.00 87.00 352 ALA A N 1
ATOM 2705 C CA . ALA A 1 352 ? 10.806 34.227 3.811 1.00 87.00 352 ALA A CA 1
ATOM 2706 C C . ALA A 1 352 ? 9.355 34.648 4.126 1.00 87.00 352 ALA A C 1
ATOM 2708 O O . ALA A 1 352 ? 8.456 34.513 3.297 1.00 87.00 352 ALA A O 1
ATOM 2709 N N . THR A 1 353 ? 9.130 35.177 5.337 1.00 90.75 353 THR A N 1
ATOM 2710 C CA . THR A 1 353 ? 7.973 36.026 5.658 1.00 90.75 353 THR A CA 1
ATOM 2711 C C . THR A 1 353 ? 8.420 37.494 5.616 1.00 90.75 353 THR A C 1
ATOM 2713 O O . THR A 1 353 ? 9.281 37.854 6.422 1.00 90.75 353 THR A O 1
ATOM 2716 N N . PRO A 1 354 ? 7.865 38.342 4.728 1.00 91.75 354 PRO A N 1
ATOM 2717 C CA . PRO A 1 354 ? 8.253 39.750 4.633 1.00 91.75 354 PRO A CA 1
ATOM 2718 C C . PRO A 1 354 ? 7.944 40.568 5.897 1.00 91.75 354 PRO A C 1
ATOM 2720 O O . PRO A 1 354 ? 7.040 40.239 6.674 1.00 91.75 354 PRO A O 1
ATOM 2723 N N . ALA A 1 355 ? 8.663 41.678 6.075 1.00 93.12 355 ALA A N 1
ATOM 2724 C CA . ALA A 1 355 ? 8.500 42.588 7.209 1.00 93.12 355 ALA A CA 1
ATOM 2725 C C . ALA A 1 355 ? 7.081 43.186 7.287 1.00 93.12 355 ALA A C 1
ATOM 2727 O O . ALA A 1 355 ? 6.505 43.311 8.367 1.00 93.12 355 ALA A O 1
ATOM 2728 N N . GLU A 1 356 ? 6.480 43.480 6.138 1.00 93.38 356 GLU A N 1
ATOM 2729 C CA . GLU A 1 356 ? 5.132 44.032 5.981 1.00 93.38 356 GLU A CA 1
ATOM 2730 C C . GLU A 1 356 ? 4.059 43.074 6.518 1.00 93.38 356 GLU A C 1
ATOM 2732 O O . GLU A 1 356 ? 3.072 43.497 7.122 1.00 93.38 356 GLU A O 1
ATOM 2737 N N . GLU A 1 357 ? 4.265 41.765 6.356 1.00 94.44 357 GLU A N 1
ATOM 2738 C CA . GLU A 1 357 ? 3.358 40.739 6.873 1.00 94.44 357 GLU A CA 1
ATOM 2739 C C . GLU A 1 357 ? 3.495 40.564 8.392 1.00 94.44 357 GLU A C 1
ATOM 2741 O O . GLU A 1 357 ? 2.499 40.299 9.068 1.00 94.44 357 GLU A O 1
ATOM 2746 N N . MET A 1 358 ? 4.691 40.790 8.950 1.00 94.94 358 MET A N 1
ATOM 2747 C CA . MET A 1 358 ? 4.893 40.870 10.400 1.00 94.94 358 MET A CA 1
ATOM 2748 C C . MET A 1 358 ? 4.220 42.121 10.989 1.00 94.94 358 MET A C 1
ATOM 2750 O O . MET A 1 358 ? 3.525 42.023 12.002 1.00 94.94 358 MET A O 1
ATOM 2754 N N . LEU A 1 359 ? 4.320 43.277 10.324 1.00 93.44 359 LEU A N 1
ATOM 2755 C CA . LEU A 1 359 ? 3.569 44.478 10.711 1.00 93.44 359 LEU A CA 1
ATOM 2756 C C . LEU A 1 359 ? 2.054 44.259 10.631 1.00 93.44 359 LEU A C 1
ATOM 2758 O O . LEU A 1 359 ? 1.332 44.660 11.545 1.00 93.44 359 LEU A O 1
ATOM 2762 N N . ARG A 1 360 ? 1.562 43.568 9.592 1.00 94.75 360 ARG A N 1
ATOM 2763 C CA . ARG A 1 360 ? 0.147 43.184 9.471 1.00 94.75 360 ARG A CA 1
ATOM 2764 C C . ARG A 1 360 ? -0.295 42.231 10.584 1.00 94.75 360 ARG A C 1
ATOM 2766 O O . ARG A 1 360 ? -1.416 42.357 11.074 1.00 94.75 360 ARG A O 1
ATOM 2773 N N . LEU A 1 361 ? 0.564 41.306 11.015 1.00 95.19 361 LEU A N 1
ATOM 2774 C CA . LEU A 1 361 ? 0.290 40.405 12.139 1.00 95.19 361 LEU A CA 1
ATOM 2775 C C . LEU A 1 361 ? 0.160 41.187 13.457 1.00 95.19 361 LEU A C 1
ATOM 2777 O O . LEU A 1 361 ? -0.800 40.981 14.201 1.00 95.19 361 LEU A O 1
ATOM 2781 N N . VAL A 1 362 ? 1.081 42.120 13.720 1.00 94.50 362 VAL A N 1
ATOM 2782 C CA . VAL A 1 362 ? 1.076 42.954 14.933 1.00 94.50 362 VAL A CA 1
ATOM 2783 C C . VAL A 1 362 ? -0.088 43.945 14.943 1.00 94.50 362 VAL A C 1
ATOM 2785 O O . VAL A 1 362 ? -0.754 44.074 15.968 1.00 94.50 362 VAL A O 1
ATOM 2788 N N . SER A 1 363 ? -0.384 44.624 13.830 1.00 93.50 363 SER A N 1
ATOM 2789 C CA . SER A 1 363 ? -1.521 45.552 13.759 1.00 93.50 363 SER A CA 1
ATOM 2790 C C . SER A 1 363 ? -2.857 44.827 13.930 1.00 93.50 363 SER A C 1
ATOM 2792 O O . SER A 1 363 ? -3.706 45.298 14.688 1.00 93.50 363 SER A O 1
ATOM 2794 N N . THR A 1 364 ? -3.004 43.636 13.338 1.00 94.44 364 THR A N 1
ATOM 2795 C CA . THR A 1 364 ? -4.188 42.792 13.550 1.00 94.44 364 THR A CA 1
ATOM 2796 C C . THR A 1 364 ? -4.305 42.376 15.019 1.00 94.44 364 THR A C 1
ATOM 2798 O O . THR A 1 364 ? -5.372 42.561 15.603 1.00 94.44 364 THR A O 1
ATOM 2801 N N . LEU A 1 365 ? -3.218 41.908 15.652 1.00 95.38 365 LEU A N 1
ATOM 2802 C CA . LEU A 1 365 ? -3.205 41.556 17.079 1.00 95.38 365 LEU A CA 1
ATOM 2803 C C . LEU A 1 365 ? -3.610 42.749 17.962 1.00 95.38 365 LEU A C 1
ATOM 2805 O O . LEU A 1 365 ? -4.559 42.619 18.732 1.00 95.38 365 LEU A O 1
ATOM 2809 N N . ARG A 1 366 ? -2.978 43.919 17.770 1.00 92.88 366 ARG A N 1
ATOM 2810 C CA . ARG A 1 366 ? -3.259 45.182 18.486 1.00 92.88 366 ARG A CA 1
ATOM 2811 C C . ARG A 1 366 ? -4.729 45.621 18.363 1.00 92.88 366 ARG A C 1
ATOM 2813 O O . ARG A 1 366 ? -5.258 46.234 19.283 1.00 92.88 366 ARG A O 1
ATOM 2820 N N . SER A 1 367 ? -5.388 45.309 17.243 1.00 91.94 367 SER A N 1
ATOM 2821 C CA . SER A 1 367 ? -6.809 45.619 16.998 1.00 91.94 367 SER A CA 1
ATOM 2822 C C . SER A 1 367 ? -7.798 44.570 17.538 1.00 91.94 367 SER A C 1
ATOM 2824 O O . SER A 1 367 ? -9.012 44.766 17.473 1.00 91.94 367 SER A O 1
ATOM 2826 N N . SER A 1 368 ? -7.298 43.439 18.043 1.00 92.31 368 SER A N 1
ATOM 2827 C CA . SER A 1 368 ? -8.095 42.273 18.437 1.00 92.31 368 SER A CA 1
ATOM 2828 C C . SER A 1 368 ? -8.259 42.143 19.960 1.00 92.31 368 SER A C 1
ATOM 2830 O O . SER A 1 368 ? -7.723 42.928 20.736 1.00 92.31 368 SER A O 1
ATOM 2832 N N . ARG A 1 369 ? -8.990 41.110 20.403 1.00 91.06 369 ARG A N 1
ATOM 2833 C CA . ARG A 1 369 ? -9.007 40.664 21.813 1.00 91.06 369 ARG A CA 1
ATOM 2834 C C . ARG A 1 369 ? -8.034 39.506 22.098 1.00 91.06 369 ARG A C 1
ATOM 2836 O O . ARG A 1 369 ? -8.009 39.008 23.221 1.00 91.06 369 ARG A O 1
ATOM 2843 N N . ALA A 1 370 ? -7.273 39.053 21.099 1.00 93.75 370 ALA A N 1
ATOM 2844 C CA . ALA A 1 370 ? -6.319 37.962 21.261 1.00 93.75 370 ALA A CA 1
ATOM 2845 C C . ALA A 1 370 ? -5.077 38.422 22.042 1.00 93.75 370 ALA A C 1
ATOM 2847 O O . ALA A 1 370 ? -4.691 39.585 22.002 1.00 93.75 370 ALA A O 1
ATOM 2848 N N . GLN A 1 371 ? -4.435 37.490 22.741 1.00 95.62 371 GLN A N 1
ATOM 2849 C CA . GLN A 1 371 ? -3.182 37.707 23.469 1.00 95.62 371 GLN A CA 1
ATOM 2850 C C . GLN A 1 371 ? -1.954 37.308 22.636 1.00 95.62 371 GLN A C 1
ATOM 2852 O O . GLN A 1 371 ? -0.843 37.760 22.915 1.00 95.62 371 GLN A O 1
ATOM 2857 N N . ALA A 1 372 ? -2.146 36.483 21.601 1.00 96.50 372 ALA A N 1
ATOM 2858 C CA . ALA A 1 372 ? -1.101 36.064 20.671 1.00 96.50 372 ALA A CA 1
ATOM 2859 C C . ALA A 1 372 ? -1.636 35.902 19.241 1.00 96.50 372 ALA A C 1
ATOM 2861 O O . ALA A 1 372 ? -2.773 35.467 19.041 1.00 96.50 372 ALA A O 1
ATOM 2862 N N . ALA A 1 373 ? -0.795 36.196 18.250 1.00 96.31 373 ALA A N 1
ATOM 2863 C CA . ALA A 1 373 ? -1.074 36.010 16.832 1.00 96.31 373 ALA A CA 1
ATOM 2864 C C . ALA A 1 373 ? 0.052 35.235 16.129 1.00 96.31 373 ALA A C 1
ATOM 2866 O O . ALA A 1 373 ? 1.242 35.451 16.366 1.00 96.31 373 ALA A O 1
ATOM 2867 N N . PHE A 1 374 ? -0.342 34.340 15.228 1.00 95.50 374 PHE A N 1
ATOM 2868 C CA . PHE A 1 374 ? 0.516 33.393 14.525 1.00 95.50 374 PHE A CA 1
ATOM 2869 C C . PHE A 1 374 ? 0.282 33.535 13.021 1.00 95.50 374 PHE A C 1
ATOM 2871 O O . PHE A 1 374 ? -0.856 33.423 12.564 1.00 95.50 374 PHE A O 1
ATOM 2878 N N . ALA A 1 375 ? 1.335 33.770 12.238 1.00 94.88 375 ALA A N 1
ATOM 2879 C CA . ALA A 1 375 ? 1.229 33.685 10.784 1.00 94.88 375 ALA A CA 1
ATOM 2880 C C . ALA A 1 375 ? 1.052 32.223 10.330 1.00 94.88 375 ALA A C 1
ATOM 2882 O O . ALA A 1 375 ? 1.555 31.308 10.982 1.00 94.88 375 ALA A O 1
ATOM 2883 N N . ALA A 1 376 ? 0.388 32.001 9.194 1.00 92.88 376 ALA A N 1
ATOM 2884 C CA . ALA A 1 376 ? 0.204 30.678 8.599 1.00 92.88 376 ALA A CA 1
ATOM 2885 C C . ALA A 1 376 ? 0.353 30.709 7.068 1.00 92.88 376 ALA A C 1
ATOM 2887 O O . ALA A 1 376 ? -0.229 31.556 6.387 1.00 92.88 376 ALA A O 1
ATOM 2888 N N . ARG A 1 377 ? 1.095 29.748 6.497 1.00 90.38 377 ARG A N 1
ATOM 2889 C CA . ARG A 1 377 ? 1.319 29.643 5.040 1.00 90.38 377 ARG A CA 1
ATOM 2890 C C . ARG A 1 377 ? 0.161 28.915 4.356 1.00 90.38 377 ARG A C 1
ATOM 2892 O O . ARG A 1 377 ? 0.289 27.761 3.939 1.00 90.38 377 ARG A O 1
ATOM 2899 N N . VAL A 1 378 ? -0.985 29.586 4.284 1.00 87.56 378 VAL A N 1
ATOM 2900 C CA . VAL A 1 378 ? -2.192 29.091 3.608 1.00 87.56 378 VAL A CA 1
ATOM 2901 C C . VAL A 1 378 ? -2.229 29.639 2.184 1.00 87.56 378 VAL A C 1
ATOM 2903 O O . VAL A 1 378 ? -2.395 30.838 2.000 1.00 87.56 378 VAL A O 1
ATOM 2906 N N . ALA A 1 379 ? -2.105 28.769 1.180 1.00 83.88 379 ALA A N 1
ATOM 2907 C CA . ALA A 1 379 ? -2.287 29.155 -0.219 1.00 83.88 379 ALA A CA 1
ATOM 2908 C C . ALA A 1 379 ? -3.782 29.396 -0.498 1.00 83.88 379 ALA A C 1
ATOM 2910 O O . ALA A 1 379 ? -4.543 28.456 -0.732 1.00 83.88 379 ALA A O 1
ATOM 2911 N N . LEU A 1 380 ? -4.201 30.658 -0.409 1.00 85.19 380 LEU A N 1
ATOM 2912 C CA . LEU A 1 380 ? -5.549 31.128 -0.728 1.00 85.19 380 LEU A CA 1
ATOM 2913 C C . LEU A 1 380 ? -5.560 31.822 -2.098 1.00 85.19 380 LEU A C 1
ATOM 2915 O O . LEU A 1 380 ? -4.532 32.305 -2.578 1.00 85.19 380 LEU A O 1
ATOM 2919 N N . LEU A 1 381 ? -6.730 31.899 -2.733 1.00 80.12 381 LEU A N 1
ATOM 2920 C CA . LEU A 1 381 ? -6.887 32.633 -3.989 1.00 80.12 381 LEU A CA 1
ATOM 2921 C C . LEU A 1 381 ? -6.575 34.122 -3.753 1.00 80.12 381 LEU A C 1
ATOM 2923 O O . LEU A 1 381 ? -7.131 34.731 -2.841 1.00 80.12 381 LEU A O 1
ATOM 2927 N N . GLY A 1 382 ? -5.658 34.685 -4.547 1.00 81.56 382 GLY A N 1
ATOM 2928 C CA . GLY A 1 382 ? -5.123 36.037 -4.335 1.00 81.56 382 GLY A CA 1
ATOM 2929 C C . GLY A 1 382 ? -3.933 36.128 -3.365 1.00 81.56 382 GLY A C 1
ATOM 2930 O O . GLY A 1 382 ? -3.642 37.219 -2.882 1.00 81.56 382 GLY A O 1
ATOM 2931 N N . THR A 1 383 ? -3.247 35.016 -3.069 1.00 87.38 383 THR A N 1
ATOM 2932 C CA . THR A 1 383 ? -1.993 34.997 -2.284 1.00 87.38 383 THR A CA 1
ATOM 2933 C C . THR A 1 383 ? -0.838 34.384 -3.078 1.00 87.38 383 THR A C 1
ATOM 2935 O O . THR A 1 383 ? -1.038 33.436 -3.839 1.00 87.38 383 THR A O 1
ATOM 2938 N N . THR A 1 384 ? 0.375 34.898 -2.876 1.00 84.94 384 THR A N 1
ATOM 2939 C CA . THR A 1 384 ? 1.611 34.420 -3.513 1.00 84.94 384 THR A CA 1
ATOM 2940 C C . THR A 1 384 ? 2.385 33.561 -2.514 1.00 84.94 384 THR A C 1
ATOM 2942 O O . THR A 1 384 ? 3.262 34.051 -1.804 1.00 84.94 384 THR A O 1
ATOM 2945 N N . ILE A 1 385 ? 2.006 32.284 -2.407 1.00 84.69 385 ILE A N 1
ATOM 2946 C CA . ILE A 1 385 ? 2.601 31.309 -1.476 1.00 84.69 385 ILE A CA 1
ATOM 2947 C C . ILE A 1 385 ? 3.341 30.231 -2.280 1.00 84.69 385 ILE A C 1
ATOM 2949 O O . ILE A 1 385 ? 2.783 29.183 -2.610 1.00 84.69 385 ILE A O 1
ATOM 2953 N N . GLU A 1 386 ? 4.604 30.489 -2.608 1.00 78.69 386 GLU A N 1
ATOM 2954 C CA . GLU A 1 386 ? 5.431 29.590 -3.419 1.00 78.69 386 GLU A CA 1
ATOM 2955 C C . GLU A 1 386 ? 6.126 28.553 -2.533 1.00 78.69 386 GLU A C 1
ATOM 2957 O O . GLU A 1 386 ? 6.876 28.908 -1.625 1.00 78.69 386 GLU A O 1
ATOM 2962 N N . ARG A 1 387 ? 5.870 27.256 -2.763 1.00 77.00 387 ARG A N 1
ATOM 2963 C CA . ARG A 1 387 ? 6.418 26.166 -1.936 1.00 77.00 387 ARG A CA 1
ATOM 2964 C C . ARG A 1 387 ? 6.470 24.833 -2.674 1.00 77.00 387 ARG A C 1
ATOM 2966 O O . ARG A 1 387 ? 5.506 24.447 -3.331 1.00 77.00 387 ARG A O 1
ATOM 2973 N N . HIS A 1 388 ? 7.530 24.052 -2.465 1.00 74.19 388 HIS A N 1
ATOM 2974 C CA . HIS A 1 388 ? 7.581 22.677 -2.976 1.00 74.19 388 HIS A CA 1
ATOM 2975 C C . HIS A 1 388 ? 6.479 21.791 -2.359 1.00 74.19 388 HIS A C 1
ATOM 2977 O O . HIS A 1 388 ? 6.320 21.733 -1.134 1.00 74.19 388 HIS A O 1
ATOM 2983 N N . ALA A 1 389 ? 5.766 21.023 -3.192 1.00 68.19 389 ALA A N 1
ATOM 2984 C CA . ALA A 1 389 ? 4.640 20.181 -2.767 1.00 68.19 389 ALA A CA 1
ATOM 2985 C C . ALA A 1 389 ? 5.006 19.175 -1.653 1.00 68.19 389 ALA A C 1
ATOM 2987 O O . ALA A 1 389 ? 4.243 18.976 -0.707 1.00 68.19 389 ALA A O 1
ATOM 2988 N N . THR A 1 390 ? 6.211 18.599 -1.695 1.00 61.56 390 THR A N 1
ATOM 2989 C CA . THR A 1 390 ? 6.728 17.706 -0.642 1.00 61.56 390 THR A CA 1
ATOM 2990 C C . THR A 1 390 ? 6.826 18.409 0.717 1.00 61.56 390 THR A C 1
ATOM 2992 O O . THR A 1 390 ? 6.384 17.859 1.728 1.00 61.56 390 THR A O 1
ATOM 2995 N N . ARG A 1 391 ? 7.323 19.657 0.751 1.00 67.19 391 ARG A N 1
ATOM 2996 C CA . ARG A 1 391 ? 7.359 20.500 1.959 1.00 67.19 391 ARG A CA 1
ATOM 2997 C C . ARG A 1 391 ? 5.945 20.867 2.427 1.00 67.19 391 ARG A C 1
ATOM 2999 O O . ARG A 1 391 ? 5.725 20.902 3.637 1.00 67.19 391 ARG A O 1
ATOM 3006 N N . HIS A 1 392 ? 4.988 21.094 1.519 1.00 76.75 392 HIS A N 1
ATOM 3007 C CA . HIS A 1 392 ? 3.582 21.331 1.878 1.00 76.75 392 HIS A CA 1
ATOM 3008 C C . HIS A 1 392 ? 2.973 20.124 2.613 1.00 76.75 392 HIS A C 1
ATOM 3010 O O . HIS A 1 392 ? 2.540 20.265 3.759 1.00 76.75 392 HIS A O 1
ATOM 3016 N N . TYR A 1 393 ? 2.979 18.928 2.011 1.00 72.12 393 TYR A N 1
ATOM 3017 C CA . TYR A 1 393 ? 2.331 17.750 2.606 1.00 72.12 393 TYR A CA 1
ATOM 3018 C C . TYR A 1 393 ? 2.985 17.310 3.924 1.00 72.12 393 TYR A C 1
ATOM 3020 O O . TYR A 1 393 ? 2.276 17.029 4.892 1.00 72.12 393 TYR A O 1
ATOM 3028 N N . LEU A 1 394 ? 4.320 17.339 4.018 1.00 68.75 394 LEU A N 1
ATOM 3029 C CA . LEU A 1 394 ? 5.030 17.081 5.278 1.00 68.75 394 LEU A CA 1
ATOM 3030 C C . LEU A 1 394 ? 4.674 18.118 6.363 1.00 68.75 394 LEU A C 1
ATOM 3032 O O . LEU A 1 394 ? 4.494 17.758 7.528 1.00 68.75 394 LEU A O 1
ATOM 3036 N N . GLY A 1 395 ? 4.485 19.387 5.980 1.00 74.25 395 GLY A N 1
ATOM 3037 C CA . GLY A 1 395 ? 3.965 20.435 6.861 1.00 74.25 395 GLY A CA 1
ATOM 3038 C C . GLY A 1 395 ? 2.550 20.145 7.374 1.00 74.25 395 GLY A C 1
ATOM 3039 O O . GLY A 1 395 ? 2.291 20.302 8.565 1.00 74.25 395 GLY A O 1
ATOM 3040 N N . ARG A 1 396 ? 1.645 19.648 6.519 1.00 82.50 396 ARG A N 1
ATOM 3041 C CA . ARG A 1 396 ? 0.278 19.260 6.922 1.00 82.50 396 ARG A CA 1
ATOM 3042 C C . ARG A 1 396 ? 0.261 18.071 7.889 1.00 82.50 396 ARG A C 1
ATOM 3044 O O . ARG A 1 396 ? -0.547 18.068 8.820 1.00 82.50 396 ARG A O 1
ATOM 3051 N N . VAL A 1 397 ? 1.173 17.105 7.735 1.00 73.19 397 VAL A N 1
ATOM 3052 C CA . VAL A 1 397 ? 1.351 16.006 8.706 1.00 73.19 397 VAL A CA 1
ATOM 3053 C C . VAL A 1 397 ? 1.797 16.558 10.065 1.00 73.19 397 VAL A C 1
ATOM 3055 O O . VAL A 1 397 ? 1.188 16.228 11.085 1.00 73.19 397 VAL A O 1
ATOM 3058 N N . PHE A 1 398 ? 2.792 17.454 10.092 1.00 80.44 398 PHE A N 1
ATOM 3059 C CA . PHE A 1 398 ? 3.238 18.097 11.333 1.00 80.44 398 PHE A CA 1
ATOM 3060 C C . PHE A 1 398 ? 2.127 18.927 11.997 1.00 80.44 398 PHE A C 1
ATOM 3062 O O . PHE A 1 398 ? 1.881 18.767 13.190 1.00 80.44 398 PHE A O 1
ATOM 3069 N N . ALA A 1 399 ? 1.410 19.762 11.239 1.00 82.81 399 ALA A N 1
ATOM 3070 C CA . ALA A 1 399 ? 0.312 20.582 11.757 1.00 82.81 399 ALA A CA 1
ATOM 3071 C C . ALA A 1 399 ? -0.829 19.738 12.351 1.00 82.81 399 ALA A C 1
ATOM 3073 O O . ALA A 1 399 ? -1.414 20.102 13.372 1.00 82.81 399 ALA A O 1
ATOM 3074 N N . THR A 1 400 ? -1.100 18.568 11.762 1.00 78.81 400 THR A N 1
ATOM 3075 C CA . THR A 1 400 ? -2.061 17.598 12.306 1.00 78.81 400 THR A CA 1
ATOM 3076 C C . THR A 1 400 ? -1.579 17.035 13.647 1.00 78.81 400 THR A C 1
ATOM 3078 O O . THR A 1 400 ? -2.351 16.976 14.602 1.00 78.81 400 THR A O 1
ATOM 3081 N N . ALA A 1 401 ? -0.297 16.673 13.763 1.00 75.44 401 ALA A N 1
ATOM 3082 C CA . ALA A 1 401 ? 0.278 16.200 15.023 1.00 75.44 401 ALA A CA 1
ATOM 3083 C C . ALA A 1 401 ? 0.312 17.296 16.109 1.00 75.44 401 ALA A C 1
ATOM 3085 O O . ALA A 1 401 ? -0.042 17.028 17.257 1.00 75.44 401 ALA A O 1
ATOM 3086 N N . ALA A 1 402 ? 0.662 18.535 15.750 1.00 82.06 402 ALA A N 1
ATOM 3087 C CA . ALA A 1 402 ? 0.616 19.688 16.650 1.00 82.06 402 ALA A CA 1
ATOM 3088 C C . ALA A 1 402 ? -0.814 19.963 17.150 1.00 82.06 402 ALA A C 1
ATOM 3090 O O . ALA A 1 402 ? -1.020 20.102 18.355 1.00 82.06 402 ALA A O 1
ATOM 3091 N N . SER A 1 403 ? -1.804 19.942 16.250 1.00 83.81 403 SER A N 1
ATOM 3092 C CA . SER A 1 403 ? -3.231 20.076 16.583 1.00 83.81 403 SER A CA 1
ATOM 3093 C C . SER A 1 403 ? -3.685 19.037 17.617 1.00 83.81 403 SER A C 1
ATOM 3095 O O . SER A 1 403 ? -4.289 19.393 18.627 1.00 83.81 403 SER A O 1
ATOM 3097 N N . LEU A 1 404 ? -3.325 17.760 17.425 1.00 79.25 404 LEU A N 1
ATOM 3098 C CA . LEU A 1 404 ? -3.667 16.663 18.347 1.00 79.25 404 LEU A CA 1
ATOM 3099 C C . LEU A 1 404 ? -2.978 16.759 19.722 1.00 79.25 404 LEU A C 1
ATOM 3101 O O . LEU A 1 404 ? -3.505 16.245 20.706 1.00 79.25 404 LEU A O 1
ATOM 3105 N N . ILE A 1 405 ? -1.803 17.389 19.809 1.00 80.94 405 ILE A N 1
ATOM 3106 C CA . ILE A 1 405 ? -1.072 17.586 21.074 1.00 80.94 405 ILE A CA 1
ATOM 3107 C C . ILE A 1 405 ? -1.629 18.786 21.851 1.00 80.94 405 ILE A C 1
ATOM 3109 O O . ILE A 1 405 ? -1.772 18.725 23.077 1.00 80.94 405 ILE A O 1
ATOM 3113 N N . LEU A 1 406 ? -1.961 19.864 21.137 1.00 82.44 406 LEU A N 1
ATOM 3114 C CA . LEU A 1 406 ? -2.549 21.074 21.706 1.00 82.44 406 LEU A CA 1
ATOM 3115 C C . LEU A 1 406 ? -4.023 20.891 22.092 1.00 82.44 406 LEU A C 1
ATOM 3117 O O . LEU A 1 406 ? -4.452 21.520 23.055 1.00 82.44 406 LEU A O 1
ATOM 3121 N N . ASP A 1 407 ? -4.750 20.003 21.410 1.00 82.88 407 ASP A N 1
ATOM 3122 C CA . ASP A 1 407 ? -6.223 19.937 21.381 1.00 82.88 407 ASP A CA 1
ATOM 3123 C C . ASP A 1 407 ? -6.849 21.218 20.785 1.00 82.88 407 ASP A C 1
ATOM 3125 O O . ASP A 1 407 ? -7.849 21.753 21.257 1.00 82.88 407 ASP A O 1
ATOM 3129 N N . LEU A 1 408 ? -6.207 21.734 19.727 1.00 84.69 408 LEU A N 1
ATOM 3130 C CA . LEU A 1 408 ? -6.618 22.914 18.960 1.00 84.69 408 LEU A CA 1
ATOM 3131 C C . LEU A 1 408 ? -6.667 22.604 17.461 1.00 84.69 408 LEU A C 1
ATOM 3133 O O . LEU A 1 408 ? -6.001 21.692 16.979 1.00 84.69 408 LEU A O 1
ATOM 3137 N N . ARG A 1 409 ? -7.420 23.406 16.702 1.00 84.44 409 ARG A N 1
ATOM 3138 C CA . ARG A 1 409 ? -7.443 23.368 15.231 1.00 84.44 409 ARG A CA 1
ATOM 3139 C C . ARG A 1 409 ? -6.415 24.360 14.679 1.00 84.44 409 ARG A C 1
ATOM 3141 O O . ARG A 1 409 ? -6.783 25.500 14.429 1.00 84.44 409 ARG A O 1
ATOM 3148 N N . VAL A 1 410 ? -5.156 23.948 14.517 1.00 82.94 410 VAL A N 1
ATOM 3149 C CA . VAL A 1 410 ? -4.076 24.841 14.048 1.00 82.94 410 VAL A CA 1
ATOM 3150 C C . VAL A 1 410 ? -3.585 24.417 12.664 1.00 82.94 410 VAL A C 1
ATOM 3152 O O . VAL A 1 410 ? -3.350 23.232 12.411 1.00 82.94 410 VAL A O 1
ATOM 3155 N N . TYR A 1 411 ? -3.440 25.369 11.747 1.00 84.94 411 TYR A N 1
ATOM 3156 C CA . TYR A 1 411 ? -3.068 25.106 10.362 1.00 84.94 411 TYR A CA 1
ATOM 3157 C C . TYR A 1 411 ? -1.549 25.050 10.142 1.00 84.94 411 TYR A C 1
ATOM 3159 O O . TYR A 1 411 ? -1.093 24.170 9.405 1.00 84.94 411 TYR A O 1
ATOM 3167 N N . ASP A 1 412 ? -0.766 25.947 10.748 1.00 87.25 412 ASP A N 1
ATOM 3168 C CA . ASP A 1 412 ? 0.685 26.048 10.540 1.00 87.25 412 ASP A CA 1
ATOM 3169 C C . ASP A 1 412 ? 1.426 26.754 11.695 1.00 87.25 412 ASP A C 1
ATOM 3171 O O . ASP A 1 412 ? 1.896 27.884 11.572 1.00 87.25 412 ASP A O 1
ATOM 3175 N N . THR A 1 413 ? 1.664 26.043 12.804 1.00 85.56 413 THR A N 1
ATOM 3176 C CA . THR A 1 413 ? 2.534 26.538 13.894 1.00 85.56 413 THR A CA 1
ATOM 3177 C C . THR A 1 413 ? 3.984 26.804 13.465 1.00 85.56 413 THR A C 1
ATOM 3179 O O . THR A 1 413 ? 4.746 27.389 14.233 1.00 85.56 413 THR A O 1
ATOM 3182 N N . GLN A 1 414 ? 4.404 26.370 12.272 1.00 84.38 414 GLN A N 1
ATOM 3183 C CA . GLN A 1 414 ? 5.795 26.391 11.806 1.00 84.38 414 GLN A CA 1
ATOM 3184 C C . GLN A 1 414 ? 6.100 27.566 10.869 1.00 84.38 414 GLN A C 1
ATOM 3186 O O . GLN A 1 414 ? 7.103 27.526 10.150 1.00 84.38 414 GLN A O 1
ATOM 3191 N N . CYS A 1 415 ? 5.244 28.588 10.827 1.00 90.06 415 CYS A N 1
ATOM 3192 C CA . CYS A 1 415 ? 5.566 29.855 10.179 1.00 90.06 415 CYS A CA 1
ATOM 3193 C C . CYS A 1 415 ? 6.539 30.682 11.038 1.00 90.06 415 CYS A C 1
ATOM 3195 O O . CYS A 1 415 ? 6.461 30.668 12.270 1.00 90.06 415 CYS A O 1
ATOM 3197 N N . GLY A 1 416 ? 7.450 31.409 10.388 1.00 89.44 416 GLY A N 1
ATOM 3198 C CA . GLY A 1 416 ? 8.551 32.133 11.035 1.00 89.44 416 GLY A CA 1
ATOM 3199 C C . GLY A 1 416 ? 8.182 33.454 11.717 1.00 89.44 416 GLY A C 1
ATOM 3200 O O . GLY A 1 416 ? 9.071 34.093 12.261 1.00 89.44 416 GLY A O 1
ATOM 3201 N N . ALA A 1 417 ? 6.909 33.866 11.683 1.00 95.44 417 ALA A N 1
ATOM 3202 C CA . ALA A 1 417 ? 6.432 35.144 12.214 1.00 95.44 417 ALA A CA 1
ATOM 3203 C C . ALA A 1 417 ? 5.336 34.936 13.272 1.00 95.44 417 ALA A C 1
ATOM 3205 O O . ALA A 1 417 ? 4.313 34.294 12.997 1.00 95.44 417 ALA A O 1
ATOM 3206 N N . LYS A 1 418 ? 5.557 35.456 14.485 1.00 96.88 418 LYS A N 1
ATOM 3207 C CA . LYS A 1 418 ? 4.639 35.344 15.636 1.00 96.88 418 LYS A CA 1
ATOM 3208 C C . LYS A 1 418 ? 4.705 36.600 16.504 1.00 96.88 418 LYS A C 1
ATOM 3210 O O . LYS A 1 418 ? 5.791 37.138 16.704 1.00 96.88 418 LYS A O 1
ATOM 3215 N N . ALA A 1 419 ? 3.569 37.035 17.045 1.00 97.12 419 ALA A N 1
ATOM 3216 C CA . ALA A 1 419 ? 3.445 38.221 17.894 1.00 97.12 419 ALA A CA 1
ATOM 3217 C C . ALA A 1 419 ? 2.615 37.929 19.155 1.00 97.12 419 ALA A C 1
ATOM 3219 O O . ALA A 1 419 ? 1.709 37.097 19.133 1.00 97.12 419 ALA A O 1
ATOM 3220 N N . PHE A 1 420 ? 2.913 38.624 20.249 1.00 97.75 420 PHE A N 1
ATOM 3221 C CA . PHE A 1 420 ? 2.330 38.417 21.572 1.00 97.75 420 PHE A CA 1
ATOM 3222 C C . PHE A 1 420 ? 2.181 39.754 22.308 1.00 97.75 420 PHE A C 1
ATOM 3224 O O . PHE A 1 420 ? 3.030 40.640 22.183 1.00 97.75 420 PHE A O 1
ATOM 3231 N N . HIS A 1 421 ? 1.148 39.884 23.137 1.00 97.12 421 HIS A N 1
ATOM 3232 C CA . HIS A 1 421 ? 1.127 40.919 24.168 1.00 97.12 421 HIS A CA 1
ATOM 3233 C C . HIS A 1 421 ? 2.080 40.547 25.309 1.00 97.12 421 HIS A C 1
ATOM 3235 O O . HIS A 1 421 ? 2.101 39.400 25.773 1.00 97.12 421 HIS A O 1
ATOM 3241 N N . ALA A 1 422 ? 2.858 41.523 25.779 1.00 95.44 422 ALA A N 1
ATOM 3242 C CA . ALA A 1 422 ? 3.725 41.346 26.932 1.00 95.44 422 ALA A CA 1
ATOM 3243 C C . ALA A 1 422 ? 2.872 41.180 28.193 1.00 95.44 422 ALA A C 1
ATOM 3245 O O . ALA A 1 422 ? 2.239 42.115 28.681 1.00 95.44 422 ALA A O 1
ATOM 3246 N N . THR A 1 423 ? 2.808 39.948 28.688 1.00 95.12 423 THR A N 1
ATOM 3247 C CA . THR A 1 423 ? 1.945 39.555 29.804 1.00 95.12 423 THR A CA 1
ATOM 3248 C C . THR A 1 423 ? 2.729 38.723 30.819 1.00 95.12 423 THR A C 1
ATOM 3250 O O . THR A 1 423 ? 3.646 37.992 30.431 1.00 95.12 423 THR A O 1
ATOM 3253 N N . PRO A 1 424 ? 2.338 38.733 32.108 1.00 94.06 424 PRO A N 1
ATOM 3254 C CA . PRO A 1 424 ? 2.914 37.834 33.112 1.00 94.06 424 PRO A CA 1
ATOM 3255 C C . PRO A 1 424 ? 2.822 36.348 32.721 1.00 94.06 424 PRO A C 1
ATOM 3257 O O . PRO A 1 424 ? 3.701 35.559 33.060 1.00 94.06 424 PRO A O 1
ATOM 3260 N N . LEU A 1 425 ? 1.792 35.968 31.952 1.00 94.75 425 LEU A N 1
ATOM 3261 C CA . LEU A 1 425 ? 1.641 34.615 31.413 1.00 94.75 425 LEU A CA 1
ATOM 3262 C C . LEU A 1 425 ? 2.704 34.277 30.357 1.00 94.75 425 LEU A C 1
ATOM 3264 O O . LEU A 1 425 ? 3.221 33.161 30.358 1.00 94.75 425 LEU A O 1
ATOM 3268 N N . LEU A 1 426 ? 3.052 35.223 29.477 1.00 96.56 426 LEU A N 1
ATOM 3269 C CA . LEU A 1 426 ? 4.127 35.039 28.501 1.00 96.56 426 LEU A CA 1
ATOM 3270 C C . LEU A 1 426 ? 5.488 34.914 29.196 1.00 96.56 426 LEU A C 1
ATOM 3272 O O . LEU A 1 426 ? 6.239 33.995 28.880 1.00 96.56 426 LEU A O 1
ATOM 3276 N N . ALA A 1 427 ? 5.770 35.767 30.186 1.00 95.50 427 ALA A N 1
ATOM 3277 C CA . ALA A 1 427 ? 6.989 35.675 30.991 1.00 95.50 427 ALA A CA 1
ATOM 3278 C C . ALA A 1 427 ? 7.119 34.293 31.666 1.00 95.50 427 ALA A C 1
ATOM 3280 O O . ALA A 1 427 ? 8.118 33.601 31.474 1.00 95.50 427 ALA A O 1
ATOM 3281 N N . ALA A 1 428 ? 6.068 33.825 32.350 1.00 93.50 428 ALA A N 1
ATOM 3282 C CA . ALA A 1 428 ? 6.040 32.502 32.985 1.00 93.50 428 ALA A CA 1
ATOM 3283 C C . ALA A 1 428 ? 6.075 31.323 31.983 1.00 93.50 428 ALA A C 1
ATOM 3285 O O . ALA A 1 428 ? 6.494 30.214 32.323 1.00 93.50 428 ALA A O 1
ATOM 3286 N N . ALA A 1 429 ? 5.653 31.527 30.730 1.00 94.19 429 ALA A N 1
ATOM 3287 C CA . ALA A 1 429 ? 5.806 30.531 29.669 1.00 94.19 429 ALA A CA 1
ATOM 3288 C C . ALA A 1 429 ? 7.246 30.459 29.122 1.00 94.19 429 ALA A C 1
ATOM 3290 O O . ALA A 1 429 ? 7.640 29.404 28.613 1.00 94.19 429 ALA A O 1
ATOM 3291 N N . LEU A 1 430 ? 8.023 31.541 29.241 1.00 96.06 430 LEU A N 1
ATOM 3292 C CA . LEU A 1 430 ? 9.412 31.662 28.781 1.00 96.06 430 LEU A CA 1
ATOM 3293 C C . LEU A 1 430 ? 10.460 31.380 29.873 1.00 96.06 430 LEU A C 1
ATOM 3295 O O . LEU A 1 430 ? 11.611 31.129 29.530 1.00 96.06 430 LEU A O 1
ATOM 3299 N N . GLU A 1 431 ? 10.084 31.391 31.155 1.00 92.19 431 GLU A N 1
ATOM 3300 C CA . GLU A 1 431 ? 10.963 31.191 32.323 1.00 92.19 431 GLU A CA 1
ATOM 3301 C C . GLU A 1 431 ? 11.855 29.934 32.212 1.00 92.19 431 GLU A C 1
ATOM 3303 O O . GLU A 1 431 ? 13.085 30.020 32.257 1.00 92.19 431 GLU A O 1
ATOM 3308 N N . GLU A 1 432 ? 11.254 28.763 31.976 1.00 89.81 432 GLU A N 1
ATOM 3309 C CA . GLU A 1 432 ? 11.978 27.511 31.707 1.00 89.81 432 GLU A CA 1
ATOM 3310 C C . GLU A 1 432 ? 12.442 27.413 30.236 1.00 89.81 432 GLU A C 1
ATOM 3312 O O . GLU A 1 432 ? 11.651 27.700 29.333 1.00 89.81 432 GLU A O 1
ATOM 3317 N N . PRO A 1 433 ? 13.642 26.877 29.941 1.00 92.25 433 PRO A N 1
ATOM 3318 C CA . PRO A 1 433 ? 14.026 26.465 28.586 1.00 92.25 433 PRO A CA 1
ATOM 3319 C C . PRO A 1 433 ? 13.032 25.488 27.932 1.00 92.25 433 PRO A C 1
ATOM 3321 O O . PRO A 1 433 ? 12.339 24.730 28.616 1.00 92.25 433 PRO A O 1
ATOM 3324 N N . PHE A 1 434 ? 12.960 25.480 26.599 1.00 92.94 434 PHE A N 1
ATOM 3325 C CA . PHE A 1 434 ? 12.110 24.549 25.842 1.00 92.94 434 PHE A CA 1
ATOM 3326 C C . PHE A 1 434 ? 12.723 23.135 25.757 1.00 92.94 434 PHE A C 1
ATOM 3328 O O . PHE A 1 434 ? 13.939 22.967 25.681 1.00 92.94 434 PHE A O 1
ATOM 3335 N N . HIS A 1 435 ? 11.879 22.099 25.720 1.00 86.62 435 HIS A N 1
ATOM 3336 C CA . HIS A 1 435 ? 12.287 20.696 25.536 1.00 86.62 435 HIS A CA 1
ATOM 3337 C C . HIS A 1 435 ? 12.565 20.341 24.062 1.00 86.62 435 HIS A C 1
ATOM 3339 O O . HIS A 1 435 ? 13.206 19.321 23.777 1.00 86.62 435 HIS A O 1
ATOM 3345 N N . ALA A 1 436 ? 12.047 21.149 23.134 1.00 84.62 436 ALA A N 1
ATOM 3346 C CA . ALA A 1 436 ? 12.199 21.022 21.688 1.00 84.62 436 ALA A CA 1
ATOM 3347 C C . ALA A 1 436 ? 13.103 22.130 21.123 1.00 84.62 436 ALA A C 1
ATOM 3349 O O . ALA A 1 436 ? 12.977 23.285 21.522 1.00 84.62 436 ALA A O 1
ATOM 3350 N N . ARG A 1 437 ? 13.992 21.803 20.171 1.00 84.38 437 ARG A N 1
ATOM 3351 C CA . ARG A 1 437 ? 14.862 22.792 19.501 1.00 84.38 437 ARG A CA 1
ATOM 3352 C C . ARG A 1 437 ? 14.229 23.377 18.237 1.00 84.38 437 ARG A C 1
ATOM 3354 O O . ARG A 1 437 ? 14.601 24.483 17.852 1.00 84.38 437 ARG A O 1
ATOM 3361 N N . TRP A 1 438 ? 13.287 22.659 17.614 1.00 81.19 438 TRP A N 1
ATOM 3362 C CA . TRP A 1 438 ? 12.566 23.097 16.411 1.00 81.19 438 TRP A CA 1
ATOM 3363 C C . TRP A 1 438 ? 11.054 23.179 16.627 1.00 81.19 438 TRP A C 1
ATOM 3365 O O . TRP A 1 438 ? 10.447 24.181 16.266 1.00 81.19 438 TRP A O 1
ATOM 3375 N N . ALA A 1 439 ? 10.439 22.193 17.288 1.00 87.69 439 ALA A N 1
ATOM 3376 C CA . ALA A 1 439 ? 8.992 22.195 17.553 1.00 87.69 439 ALA A CA 1
ATOM 3377 C C . ALA A 1 439 ? 8.554 23.128 18.711 1.00 87.69 439 ALA A C 1
ATOM 3379 O O . ALA A 1 439 ? 7.436 23.000 19.213 1.00 87.69 439 ALA A O 1
ATOM 3380 N N . PHE A 1 440 ? 9.417 24.050 19.157 1.00 91.75 440 PHE A N 1
ATOM 3381 C CA . PHE A 1 440 ? 9.221 24.862 20.368 1.00 91.75 440 PHE A CA 1
ATOM 3382 C C . PHE A 1 440 ? 7.953 25.727 20.335 1.00 91.75 440 PHE A C 1
ATOM 3384 O O . PHE A 1 440 ? 7.339 25.930 21.375 1.00 91.75 440 PHE A O 1
ATOM 3391 N N . ASP A 1 441 ? 7.499 26.144 19.150 1.00 92.12 441 ASP A N 1
ATOM 3392 C CA . ASP A 1 441 ? 6.223 26.842 18.945 1.00 92.12 441 ASP A CA 1
ATOM 3393 C C . ASP A 1 441 ? 5.028 26.091 19.552 1.00 92.12 441 ASP A C 1
ATOM 3395 O O . ASP A 1 441 ? 4.157 26.680 20.191 1.00 92.12 441 ASP A O 1
ATOM 3399 N N . VAL A 1 442 ? 5.003 24.765 19.381 1.00 93.06 442 VAL A N 1
ATOM 3400 C CA . VAL A 1 442 ? 3.951 23.885 19.909 1.00 93.06 442 VAL A CA 1
ATOM 3401 C C . VAL A 1 442 ? 4.065 23.771 21.433 1.00 93.06 442 VAL A C 1
ATOM 3403 O O . VAL A 1 442 ? 3.057 23.647 22.126 1.00 93.06 442 VAL A O 1
ATOM 3406 N N . GLU A 1 443 ? 5.279 23.863 21.979 1.00 94.00 443 GLU A N 1
ATOM 3407 C CA . GLU A 1 443 ? 5.489 23.908 23.426 1.00 94.00 443 GLU A CA 1
ATOM 3408 C C . GLU A 1 443 ? 5.067 25.257 24.021 1.00 94.00 443 GLU A C 1
ATOM 3410 O O . GLU A 1 443 ? 4.384 25.269 25.040 1.00 94.00 443 GLU A O 1
ATOM 3415 N N . LEU A 1 444 ? 5.405 26.378 23.374 1.00 94.94 444 LEU A N 1
ATOM 3416 C CA . LEU A 1 444 ? 5.037 27.730 23.800 1.00 94.94 444 LEU A CA 1
ATOM 3417 C C . LEU A 1 444 ? 3.515 27.913 23.830 1.00 94.94 444 LEU A C 1
ATOM 3419 O O . LEU A 1 444 ? 2.972 28.272 24.873 1.00 94.94 444 LEU A O 1
ATOM 3423 N N . ILE A 1 445 ? 2.812 27.574 22.741 1.00 94.19 445 ILE A N 1
ATOM 3424 C CA . ILE A 1 445 ? 1.338 27.590 22.710 1.00 94.19 445 ILE A CA 1
ATOM 3425 C C . ILE A 1 445 ? 0.785 26.678 23.815 1.00 94.19 445 ILE A C 1
ATOM 3427 O O . ILE A 1 445 ? -0.086 27.079 24.583 1.00 94.19 445 ILE A O 1
ATOM 3431 N N . GLY A 1 446 ? 1.332 25.469 23.959 1.00 92.50 446 GLY A N 1
ATOM 3432 C CA . GLY A 1 446 ? 0.914 24.527 24.993 1.00 92.50 446 GLY A CA 1
ATOM 3433 C C . GLY A 1 446 ? 1.111 25.029 26.429 1.00 92.50 446 GLY A C 1
ATOM 3434 O O . GLY A 1 446 ? 0.284 24.724 27.289 1.00 92.50 446 GLY A O 1
ATOM 3435 N N . ARG A 1 447 ? 2.174 25.800 26.699 1.00 94.25 447 ARG A N 1
ATOM 3436 C CA . ARG A 1 447 ? 2.436 26.447 27.995 1.00 94.25 447 ARG A CA 1
ATOM 3437 C C . ARG A 1 447 ? 1.445 27.580 28.258 1.00 94.25 447 ARG A C 1
ATOM 3439 O O . ARG A 1 447 ? 0.845 27.595 29.327 1.00 94.25 447 ARG A O 1
ATOM 3446 N N . LEU A 1 448 ? 1.212 28.456 27.276 1.00 94.56 448 LEU A N 1
ATOM 3447 C CA . LEU A 1 448 ? 0.240 29.554 27.374 1.00 94.56 448 LEU A CA 1
ATOM 3448 C C . LEU A 1 448 ? -1.184 29.034 27.652 1.00 94.56 448 LEU A C 1
ATOM 3450 O O . LEU A 1 448 ? -1.868 29.557 28.527 1.00 94.56 448 LEU A O 1
ATOM 3454 N N . LEU A 1 449 ? -1.604 27.951 26.986 1.00 92.38 449 LEU A N 1
ATOM 3455 C CA . LEU A 1 449 ? -2.884 27.270 27.246 1.00 92.38 449 LEU A CA 1
ATOM 3456 C C . LEU A 1 449 ? -2.948 26.575 28.621 1.00 92.38 449 LEU A C 1
ATOM 3458 O O . LEU A 1 449 ? -4.031 26.366 29.161 1.00 92.38 449 LEU A O 1
ATOM 3462 N N . ALA A 1 450 ? -1.810 26.149 29.179 1.00 90.06 450 ALA A N 1
ATOM 3463 C CA . ALA A 1 450 ? -1.761 25.428 30.455 1.00 90.06 450 ALA A CA 1
ATOM 3464 C C . ALA A 1 450 ? -1.775 26.351 31.688 1.00 90.06 450 ALA A C 1
ATOM 3466 O O . ALA A 1 450 ? -2.066 25.873 32.788 1.00 90.06 450 ALA A O 1
ATOM 3467 N N . GLY A 1 451 ? -1.470 27.640 31.513 1.00 89.94 451 GLY A N 1
ATOM 3468 C CA . GLY A 1 451 ? -1.373 28.610 32.603 1.00 89.94 451 GLY A CA 1
ATOM 3469 C C . GLY A 1 451 ? -0.109 28.462 33.457 1.00 89.94 451 GLY A C 1
ATOM 3470 O O . GLY A 1 451 ? 0.734 27.582 33.248 1.00 89.94 451 GLY A O 1
ATOM 3471 N N . ALA A 1 452 ? 0.001 29.331 34.459 1.00 88.12 452 ALA A N 1
ATOM 3472 C CA . ALA A 1 452 ? 1.099 29.376 35.423 1.00 88.12 452 ALA A CA 1
ATOM 3473 C C . ALA A 1 452 ? 0.548 29.460 36.867 1.00 88.12 452 ALA A C 1
ATOM 3475 O O . ALA A 1 452 ? -0.664 29.596 37.057 1.00 88.12 452 ALA A O 1
ATOM 3476 N N . PRO A 1 453 ? 1.374 29.327 37.923 1.00 81.81 453 PRO A N 1
ATOM 3477 C CA . PRO A 1 453 ? 0.900 29.485 39.299 1.00 81.81 453 PRO A CA 1
ATOM 3478 C C . PRO A 1 453 ? 0.246 30.863 39.499 1.00 81.81 453 PRO A C 1
ATOM 3480 O O . PRO A 1 453 ? 0.881 31.885 39.276 1.00 81.81 453 PRO A O 1
ATOM 3483 N N . GLY A 1 454 ? -1.036 30.890 39.877 1.00 81.81 454 GLY A N 1
ATOM 3484 C CA . GLY A 1 454 ? -1.804 32.130 40.056 1.00 81.81 454 GLY A CA 1
ATOM 3485 C C . GLY A 1 454 ? -2.263 32.833 38.767 1.00 81.81 454 GLY A C 1
ATOM 3486 O O . GLY A 1 454 ? -3.003 33.806 38.865 1.00 81.81 454 GLY A O 1
ATOM 3487 N N . ILE A 1 455 ? -1.889 32.346 37.576 1.00 89.06 455 ILE A N 1
ATOM 3488 C CA . ILE A 1 455 ? -2.205 32.988 36.289 1.00 89.06 455 ILE A CA 1
ATOM 3489 C C . ILE A 1 455 ? -2.979 31.996 35.398 1.00 89.06 455 ILE A C 1
ATOM 3491 O O . ILE A 1 455 ? -2.435 30.936 35.063 1.00 89.06 455 ILE A O 1
ATOM 3495 N N . PRO A 1 456 ? -4.234 32.292 35.002 1.00 88.31 456 PRO A N 1
ATOM 3496 C CA . PRO A 1 456 ? -5.035 31.387 34.178 1.00 88.31 456 PRO A CA 1
ATOM 3497 C C . PRO A 1 456 ? -4.416 31.182 32.788 1.00 88.31 456 PRO A C 1
ATOM 3499 O O . PRO A 1 456 ? -3.757 32.068 32.251 1.00 88.31 456 PRO A O 1
ATOM 3502 N N . GLY A 1 457 ? -4.637 30.001 32.205 1.00 91.56 457 GLY A N 1
ATOM 3503 C CA . GLY A 1 457 ? -4.215 29.693 30.837 1.00 91.56 457 GLY A CA 1
ATOM 3504 C C . GLY A 1 457 ? -5.149 30.292 29.784 1.00 91.56 457 GLY A C 1
ATOM 3505 O O . GLY A 1 457 ? -6.359 30.402 30.008 1.00 91.56 457 GLY A O 1
ATOM 3506 N N . LEU A 1 458 ? -4.580 30.642 28.628 1.00 92.88 458 LEU A N 1
ATOM 3507 C CA . LEU A 1 458 ? -5.326 31.176 27.487 1.00 92.88 458 LEU A CA 1
ATOM 3508 C C . LEU A 1 458 ? -6.368 30.179 26.967 1.00 92.88 458 LEU A C 1
ATOM 3510 O O . LEU A 1 458 ? -6.166 28.963 26.994 1.00 92.88 458 LEU A O 1
ATOM 3514 N N . GLN A 1 459 ? -7.466 30.711 26.446 1.00 90.75 459 GLN A N 1
ATOM 3515 C CA . GLN A 1 459 ? -8.467 29.970 25.690 1.00 90.75 459 GLN A CA 1
ATOM 3516 C C . GLN A 1 459 ? -8.152 29.996 24.190 1.00 90.75 459 GLN A C 1
ATOM 3518 O O . GLN A 1 459 ? -7.365 30.807 23.704 1.00 90.75 459 GLN A O 1
ATOM 3523 N N . ALA A 1 460 ? -8.809 29.124 23.421 1.00 85.62 460 ALA A N 1
ATOM 3524 C CA . ALA A 1 460 ? -8.668 29.090 21.962 1.00 85.62 460 ALA A CA 1
ATOM 3525 C C . ALA A 1 460 ? -9.092 30.407 21.276 1.00 85.62 460 ALA A C 1
ATOM 3527 O O . ALA A 1 460 ? -8.623 30.701 20.184 1.00 85.62 460 ALA A O 1
ATOM 3528 N N . THR A 1 461 ? -9.963 31.194 21.916 1.00 88.88 461 THR A N 1
ATOM 3529 C CA . THR A 1 461 ? -10.398 32.533 21.480 1.00 88.88 461 THR A CA 1
ATOM 3530 C C . THR A 1 461 ? -9.326 33.607 21.620 1.00 88.88 461 THR A C 1
ATOM 3532 O O . THR A 1 461 ? -9.433 34.659 20.996 1.00 88.88 461 THR A O 1
ATOM 3535 N N . ASP A 1 462 ? -8.300 33.347 22.428 1.00 92.81 462 ASP A N 1
ATOM 3536 C CA . ASP A 1 462 ? -7.281 34.328 22.798 1.00 92.81 462 ASP A CA 1
ATOM 3537 C C . ASP A 1 462 ? -6.028 34.177 21.911 1.00 92.81 462 ASP A C 1
ATOM 3539 O O . ASP A 1 462 ? -5.010 34.833 22.133 1.00 92.81 462 ASP A O 1
ATOM 3543 N N . LEU A 1 463 ? -6.103 33.300 20.902 1.00 93.94 463 LEU A N 1
ATOM 3544 C CA . LEU A 1 463 ? -5.065 32.993 19.926 1.00 93.94 463 LEU A CA 1
ATOM 3545 C C . LEU A 1 463 ? -5.612 33.246 18.514 1.00 93.94 463 LEU A C 1
ATOM 3547 O O . LEU A 1 463 ? -6.651 32.702 18.143 1.00 93.94 463 LEU A O 1
ATOM 3551 N N . LEU A 1 464 ? -4.897 34.028 17.708 1.00 94.19 464 LEU A N 1
ATOM 3552 C CA . LEU A 1 464 ? -5.261 34.323 16.321 1.00 94.19 464 LEU A CA 1
ATOM 3553 C C . LEU A 1 464 ? -4.308 33.622 15.344 1.00 94.19 464 LEU A C 1
ATOM 3555 O O . LEU A 1 464 ? -3.105 33.859 15.386 1.00 94.19 464 LEU A O 1
ATOM 3559 N N . GLU A 1 465 ? -4.825 32.815 14.419 1.00 94.00 465 GLU A N 1
ATOM 3560 C CA . GLU A 1 465 ? -4.048 32.292 13.284 1.00 94.00 465 GLU A CA 1
ATOM 3561 C C . GLU A 1 465 ? -4.410 33.080 12.014 1.00 94.00 465 GLU A C 1
ATOM 3563 O O . GLU A 1 465 ? -5.578 33.142 11.629 1.00 94.00 465 GLU A O 1
ATOM 3568 N N . MET A 1 466 ? -3.421 33.719 11.384 1.00 93.62 466 MET A N 1
ATOM 3569 C CA . MET A 1 466 ? -3.612 34.647 10.267 1.00 93.62 466 MET A CA 1
ATOM 3570 C C . MET A 1 466 ? -2.921 34.127 8.993 1.00 93.62 466 MET A C 1
ATOM 3572 O O . MET A 1 466 ? -1.702 33.937 9.005 1.00 93.62 466 MET A O 1
ATOM 3576 N N . PRO A 1 467 ? -3.640 33.940 7.869 1.00 92.81 467 PRO A N 1
ATOM 3577 C CA . PRO A 1 467 ? -3.017 33.541 6.612 1.00 92.81 467 PRO A CA 1
ATOM 3578 C C . PRO A 1 467 ? -2.123 34.661 6.062 1.00 92.81 467 PRO A C 1
ATOM 3580 O O . PRO A 1 467 ? -2.502 35.840 6.079 1.00 92.81 467 PRO A O 1
ATOM 3583 N N . LEU A 1 468 ? -0.945 34.285 5.563 1.00 92.31 468 LEU A N 1
ATOM 3584 C CA . LEU A 1 468 ? -0.045 35.183 4.838 1.00 92.31 468 LEU A CA 1
ATOM 3585 C C . LEU A 1 468 ? -0.594 35.540 3.446 1.00 92.31 468 LEU A C 1
ATOM 3587 O O . LEU A 1 468 ? -1.288 34.744 2.818 1.00 92.31 468 LEU A O 1
ATOM 3591 N N . ARG A 1 469 ? -0.244 36.732 2.957 1.00 90.44 469 ARG A N 1
ATOM 3592 C CA . ARG A 1 469 ? -0.470 37.185 1.574 1.00 90.44 469 ARG A CA 1
ATOM 3593 C C . ARG A 1 469 ? 0.681 36.801 0.648 1.00 90.44 469 ARG A C 1
ATOM 3595 O O . ARG A 1 469 ? 0.427 36.437 -0.495 1.00 90.44 469 ARG A O 1
ATOM 3602 N N . THR A 1 470 ? 1.910 36.848 1.160 1.00 86.75 470 THR A N 1
ATOM 3603 C CA . THR A 1 470 ? 3.142 36.579 0.407 1.00 86.75 470 THR A CA 1
ATOM 3604 C C . THR A 1 470 ? 4.091 35.733 1.251 1.00 86.75 470 THR A C 1
ATOM 3606 O O . THR A 1 470 ? 4.335 36.056 2.414 1.00 86.75 470 THR A O 1
ATOM 3609 N N . TRP A 1 471 ? 4.621 34.654 0.675 1.00 88.19 471 TRP A N 1
ATOM 3610 C CA . TRP A 1 471 ? 5.651 33.802 1.274 1.00 88.19 471 TRP A CA 1
ATOM 3611 C C . TRP A 1 471 ? 6.381 33.017 0.179 1.00 88.19 471 TRP A C 1
ATOM 3613 O O . TRP A 1 471 ? 5.728 32.388 -0.656 1.00 88.19 471 TRP A O 1
ATOM 3623 N N . THR A 1 472 ? 7.713 33.005 0.198 1.00 80.56 472 THR A N 1
ATOM 3624 C CA . THR A 1 472 ? 8.541 32.296 -0.793 1.00 80.56 472 THR A CA 1
ATOM 3625 C C . THR A 1 472 ? 9.529 31.338 -0.121 1.00 80.56 472 THR A C 1
ATOM 3627 O O . THR A 1 472 ? 10.093 31.618 0.937 1.00 80.56 472 THR A O 1
ATOM 3630 N N . ASP A 1 473 ? 9.718 30.157 -0.715 1.00 78.06 473 ASP A N 1
ATOM 3631 C CA . ASP A 1 473 ? 10.515 29.068 -0.135 1.00 78.06 473 ASP A CA 1
ATOM 3632 C C . ASP A 1 473 ? 12.019 29.261 -0.411 1.00 78.06 473 ASP A C 1
ATOM 3634 O O . ASP A 1 473 ? 12.516 28.942 -1.492 1.00 78.06 473 ASP A O 1
ATOM 3638 N N . VAL A 1 474 ? 12.768 29.779 0.569 1.00 74.31 474 VAL A N 1
ATOM 3639 C CA . VAL A 1 474 ? 14.206 30.068 0.408 1.00 74.31 474 VAL A CA 1
ATOM 3640 C C . VAL A 1 474 ? 15.012 28.762 0.194 1.00 74.31 474 VAL A C 1
ATOM 3642 O O . VAL A 1 474 ? 14.903 27.827 1.005 1.00 74.31 474 VAL A O 1
ATOM 3645 N N . PRO A 1 475 ? 15.854 28.654 -0.862 1.00 51.31 475 PRO A N 1
ATOM 3646 C CA . PRO A 1 475 ? 16.500 27.386 -1.235 1.00 51.31 475 PRO A CA 1
ATOM 3647 C C . PRO A 1 475 ? 17.415 26.747 -0.174 1.00 51.31 475 PRO A C 1
ATOM 3649 O O . PRO A 1 475 ? 17.539 25.523 -0.132 1.00 51.31 475 PRO A O 1
ATOM 3652 N N . GLU A 1 476 ? 18.023 27.534 0.719 1.00 53.97 476 GLU A N 1
ATOM 3653 C CA . GLU A 1 476 ? 19.050 27.076 1.678 1.00 53.97 476 GLU A CA 1
ATOM 3654 C C . GLU A 1 476 ? 18.503 26.475 2.995 1.00 53.97 476 GLU A C 1
ATOM 3656 O O . GLU A 1 476 ? 19.215 26.415 4.001 1.00 53.97 476 GLU A O 1
ATOM 3661 N N . SER A 1 477 ? 17.240 26.031 3.028 1.00 53.91 477 SER A N 1
ATOM 3662 C CA . SER A 1 477 ? 16.586 25.580 4.268 1.00 53.91 477 SER A CA 1
ATOM 3663 C C . SER A 1 477 ? 17.390 24.519 5.042 1.00 53.91 477 SER A C 1
ATOM 3665 O O . SER A 1 477 ? 17.649 23.410 4.568 1.00 53.91 477 SER A O 1
ATOM 3667 N N . LYS A 1 478 ? 17.739 24.850 6.293 1.00 54.75 478 LYS A N 1
ATOM 3668 C CA . LYS A 1 478 ? 18.588 24.040 7.190 1.00 54.75 478 LYS A CA 1
ATOM 3669 C C . LYS A 1 478 ? 17.916 22.747 7.689 1.00 54.75 478 LYS A C 1
ATOM 3671 O O . LYS A 1 478 ? 18.586 21.907 8.296 1.00 54.75 478 LYS A O 1
ATOM 3676 N N . LEU A 1 479 ? 16.618 22.567 7.420 1.00 54.28 479 LEU A N 1
ATOM 3677 C CA . LEU A 1 479 ? 15.842 21.373 7.765 1.00 54.28 479 LEU A CA 1
ATOM 3678 C C . LEU A 1 479 ? 15.918 20.311 6.653 1.00 54.28 479 LEU A C 1
ATOM 3680 O O . LEU A 1 479 ? 15.287 20.429 5.603 1.00 54.28 479 LEU A O 1
ATOM 3684 N N . ARG A 1 480 ? 16.669 19.231 6.900 1.00 53.56 480 ARG A N 1
ATOM 3685 C CA . ARG A 1 480 ? 16.819 18.084 5.984 1.00 53.56 480 ARG A CA 1
ATOM 3686 C C . ARG A 1 480 ? 15.838 16.960 6.331 1.00 53.56 480 ARG A C 1
ATOM 3688 O O . ARG A 1 480 ? 15.553 16.718 7.501 1.00 53.56 480 ARG A O 1
ATOM 3695 N N . PHE A 1 481 ? 15.409 16.189 5.327 1.00 49.78 481 PHE A N 1
ATOM 3696 C CA . PHE A 1 481 ? 14.462 15.066 5.477 1.00 49.78 481 PHE A CA 1
ATOM 3697 C C . PHE A 1 481 ? 14.829 14.074 6.605 1.00 49.78 481 PHE A C 1
ATOM 3699 O O . PHE A 1 481 ? 13.966 13.620 7.353 1.00 49.78 481 PHE A O 1
ATOM 3706 N N . MET A 1 482 ? 16.124 13.828 6.828 1.00 45.22 482 MET A N 1
ATOM 3707 C CA . MET A 1 482 ? 16.619 12.931 7.886 1.00 45.22 482 MET A CA 1
ATOM 3708 C C . MET A 1 482 ? 16.410 13.443 9.329 1.00 45.22 482 MET A C 1
ATOM 3710 O O . MET A 1 482 ? 16.754 12.750 10.285 1.00 45.22 482 MET A O 1
ATOM 3714 N N . GLN A 1 483 ? 15.851 14.641 9.528 1.00 60.62 483 GLN A N 1
ATOM 3715 C CA . GLN A 1 483 ? 15.539 15.193 10.853 1.00 60.62 483 GLN A CA 1
ATOM 3716 C C . GLN A 1 483 ? 14.085 14.939 11.298 1.00 60.62 483 GLN A C 1
ATOM 3718 O O . GLN A 1 483 ? 13.800 15.056 12.490 1.00 60.62 483 GLN A O 1
ATOM 3723 N N . PHE A 1 484 ? 13.182 14.511 10.405 1.00 64.75 484 PHE A N 1
ATOM 3724 C CA . PHE A 1 484 ? 11.777 14.229 10.749 1.00 64.75 484 PHE A CA 1
ATOM 3725 C C . PHE A 1 484 ? 11.585 13.202 11.891 1.00 64.75 484 PHE A C 1
ATOM 3727 O O . PHE A 1 484 ? 10.744 13.452 12.758 1.00 64.75 484 PHE A O 1
ATOM 3734 N N . PRO A 1 485 ? 12.380 12.115 12.012 1.00 66.00 485 PRO A N 1
ATOM 3735 C CA . PRO A 1 485 ? 12.292 11.216 13.169 1.00 66.00 485 PRO A CA 1
ATOM 3736 C C . PRO A 1 485 ? 12.615 11.906 14.505 1.00 66.00 485 PRO A C 1
ATOM 3738 O O . PRO A 1 485 ? 11.997 11.609 15.525 1.00 66.00 485 PRO A O 1
ATOM 3741 N N . ARG A 1 486 ? 13.544 12.876 14.508 1.00 70.75 486 ARG A N 1
ATOM 3742 C CA . ARG A 1 486 ? 13.865 13.678 15.704 1.00 70.75 486 ARG A CA 1
ATOM 3743 C C . ARG A 1 486 ? 12.724 14.631 16.048 1.00 70.75 486 ARG A C 1
ATOM 3745 O O . ARG A 1 486 ? 12.387 14.761 17.219 1.00 70.75 486 ARG A O 1
ATOM 3752 N N . LEU A 1 487 ? 12.093 15.229 15.038 1.00 75.06 487 LEU A N 1
ATOM 3753 C CA . LEU A 1 487 ? 10.933 16.108 15.197 1.00 75.06 487 LEU A CA 1
ATOM 3754 C C . LEU A 1 487 ? 9.729 15.369 15.819 1.00 75.06 487 LEU A C 1
ATOM 3756 O O . LEU A 1 487 ? 9.061 15.907 16.698 1.00 75.06 487 LEU A O 1
ATOM 3760 N N . GLY A 1 488 ? 9.510 14.100 15.453 1.00 74.75 488 GLY A N 1
ATOM 3761 C CA . GLY A 1 488 ? 8.526 13.232 16.117 1.00 74.75 488 GLY A CA 1
ATOM 3762 C C . GLY A 1 488 ? 8.837 12.971 17.600 1.00 74.75 488 GLY A C 1
ATOM 3763 O O . GLY A 1 488 ? 7.931 12.972 18.433 1.00 74.75 488 GLY A O 1
ATOM 3764 N N . ILE A 1 489 ? 10.119 12.816 17.955 1.00 79.19 489 ILE A N 1
ATOM 3765 C CA . ILE A 1 489 ? 10.564 12.681 19.353 1.00 79.19 489 ILE A CA 1
ATOM 3766 C C . ILE A 1 489 ? 10.397 14.004 20.124 1.00 79.19 489 ILE A C 1
ATOM 3768 O O . ILE A 1 489 ? 9.998 13.971 21.288 1.00 79.19 489 ILE A O 1
ATOM 3772 N N . GLU A 1 490 ? 10.648 15.162 19.501 1.00 84.38 490 GLU A N 1
ATOM 3773 C CA . GLU A 1 490 ? 10.355 16.474 20.103 1.00 84.38 490 GLU A CA 1
ATOM 3774 C C . GLU A 1 490 ? 8.857 16.621 20.408 1.00 84.38 490 GLU A C 1
ATOM 3776 O O . GLU A 1 490 ? 8.498 16.901 21.550 1.00 84.38 490 GLU A O 1
ATOM 3781 N N . LEU A 1 491 ? 7.974 16.326 19.448 1.00 83.12 491 LEU A N 1
ATOM 3782 C CA . LEU A 1 491 ? 6.521 16.354 19.657 1.00 83.12 491 LEU A CA 1
ATOM 3783 C C . LEU A 1 491 ? 6.057 15.408 20.781 1.00 83.12 491 LEU A C 1
ATOM 3785 O O . LEU A 1 491 ? 5.232 15.793 21.612 1.00 83.12 491 LEU A O 1
ATOM 3789 N N . ALA A 1 492 ? 6.618 14.197 20.870 1.00 77.88 492 ALA A N 1
ATOM 3790 C CA . ALA A 1 492 ? 6.317 13.275 21.967 1.00 77.88 492 ALA A CA 1
ATOM 3791 C C . ALA A 1 492 ? 6.759 13.832 23.336 1.00 77.88 492 ALA A C 1
ATOM 3793 O O . ALA A 1 492 ? 6.006 13.755 24.310 1.00 77.88 492 ALA A O 1
ATOM 3794 N N . ARG A 1 493 ? 7.948 14.448 23.419 1.00 86.00 493 ARG A N 1
ATOM 3795 C CA . ARG A 1 493 ? 8.433 15.122 24.640 1.00 86.00 493 ARG A CA 1
ATOM 3796 C C . ARG A 1 493 ? 7.532 16.285 25.043 1.00 86.00 493 ARG A C 1
ATOM 3798 O O . ARG A 1 493 ? 7.184 16.377 26.219 1.00 86.00 493 ARG A O 1
ATOM 3805 N N . ILE A 1 494 ? 7.110 17.113 24.083 1.00 86.50 494 ILE A N 1
ATOM 3806 C CA . ILE A 1 494 ? 6.149 18.201 24.307 1.00 86.50 494 ILE A CA 1
ATOM 3807 C C . ILE A 1 494 ? 4.852 17.633 24.891 1.00 86.50 494 ILE A C 1
ATOM 3809 O O . ILE A 1 494 ? 4.405 18.112 25.929 1.00 86.50 494 ILE A O 1
ATOM 3813 N N . HIS A 1 495 ? 4.286 16.565 24.318 1.00 84.06 495 HIS A N 1
ATOM 3814 C CA . HIS A 1 495 ? 3.063 15.958 24.853 1.00 84.06 495 HIS A CA 1
ATOM 3815 C C . HIS A 1 495 ? 3.204 15.522 26.324 1.00 84.06 495 HIS A C 1
ATOM 3817 O O . HIS A 1 495 ? 2.343 15.845 27.143 1.00 84.06 495 HIS A O 1
ATOM 3823 N N . PHE A 1 496 ? 4.305 14.860 26.702 1.00 83.38 496 PHE A N 1
ATOM 3824 C CA . PHE A 1 496 ? 4.542 14.465 28.099 1.00 83.38 496 PHE A CA 1
ATOM 3825 C C . PHE A 1 496 ? 4.880 15.646 29.032 1.00 83.38 496 PHE A C 1
ATOM 3827 O O . PHE A 1 496 ? 4.568 15.598 30.225 1.00 83.38 496 PHE A O 1
ATOM 3834 N N . ALA A 1 497 ? 5.500 16.719 28.535 1.00 85.50 497 ALA A N 1
ATOM 3835 C CA . ALA A 1 497 ? 5.729 17.944 29.305 1.00 85.50 497 ALA A CA 1
ATOM 3836 C C . ALA A 1 497 ? 4.412 18.695 29.570 1.00 85.50 497 ALA A C 1
ATOM 3838 O O . ALA A 1 497 ? 4.091 18.997 30.723 1.00 85.50 497 ALA A O 1
ATOM 3839 N N . LEU A 1 498 ? 3.604 18.908 28.529 1.00 84.81 498 LEU A N 1
ATOM 3840 C CA . LEU A 1 498 ? 2.290 19.545 28.621 1.00 84.81 498 LEU A CA 1
ATOM 3841 C C . LEU A 1 498 ? 1.296 18.706 29.429 1.00 84.81 498 LEU A C 1
ATOM 3843 O O . LEU A 1 498 ? 0.548 19.263 30.224 1.00 84.81 498 LEU A O 1
ATOM 3847 N N . GLY A 1 499 ? 1.317 17.377 29.297 1.00 80.62 499 GLY A N 1
ATOM 3848 C CA . GLY A 1 499 ? 0.496 16.471 30.104 1.00 80.62 499 GLY A CA 1
ATOM 3849 C C . GLY A 1 499 ? 0.773 16.606 31.604 1.00 80.62 499 GLY A C 1
ATOM 3850 O O . GLY A 1 499 ? -0.165 16.699 32.394 1.00 80.62 499 GLY A O 1
ATOM 3851 N N . ARG A 1 500 ? 2.052 16.715 31.998 1.00 83.44 500 ARG A N 1
ATOM 3852 C CA . ARG A 1 500 ? 2.445 16.996 33.391 1.00 83.44 500 ARG A CA 1
ATOM 3853 C C . ARG A 1 500 ? 1.983 18.386 33.842 1.00 83.44 500 ARG A C 1
ATOM 3855 O O . ARG A 1 500 ? 1.335 18.483 34.879 1.00 83.44 500 ARG A O 1
ATOM 3862 N N . ARG A 1 501 ? 2.220 19.441 33.046 1.00 82.88 501 ARG A N 1
ATOM 3863 C CA . ARG A 1 501 ? 1.756 20.810 33.361 1.00 82.88 501 ARG A CA 1
ATOM 3864 C C . ARG A 1 501 ? 0.232 20.888 33.524 1.00 82.88 501 ARG A C 1
ATOM 3866 O O . ARG A 1 501 ? -0.234 21.425 34.526 1.00 82.88 501 ARG A O 1
ATOM 3873 N N . ARG A 1 502 ? -0.535 20.289 32.605 1.00 78.38 502 ARG A N 1
ATOM 3874 C CA . ARG A 1 502 ? -2.008 20.200 32.653 1.00 78.38 502 ARG A CA 1
ATOM 3875 C C . ARG A 1 502 ? -2.499 19.439 33.891 1.00 78.38 502 ARG A C 1
ATOM 3877 O O . ARG A 1 502 ? -3.421 19.909 34.548 1.00 78.38 502 ARG A O 1
ATOM 3884 N N . ALA A 1 503 ? -1.858 18.328 34.266 1.00 76.56 503 ALA A N 1
ATOM 3885 C CA . ALA A 1 503 ? -2.193 17.600 35.494 1.00 76.56 503 ALA A CA 1
ATOM 3886 C C . ALA A 1 503 ? -1.932 18.438 36.762 1.00 76.56 503 ALA A C 1
ATOM 3888 O O . ALA A 1 503 ? -2.799 18.529 37.630 1.00 76.56 503 ALA A O 1
ATOM 3889 N N . SER A 1 504 ? -0.782 19.118 36.850 1.00 74.56 504 SER A N 1
ATOM 3890 C CA . SER A 1 504 ? -0.475 20.025 37.965 1.00 74.56 504 SER A CA 1
ATOM 3891 C C . SER A 1 504 ? -1.389 21.256 38.005 1.00 74.56 504 SER A C 1
ATOM 3893 O O . SER A 1 504 ? -1.690 21.759 39.085 1.00 74.56 504 SER A O 1
ATOM 3895 N N . ALA A 1 505 ? -1.844 21.769 36.858 1.00 68.69 505 ALA A N 1
ATOM 3896 C CA . ALA A 1 505 ? -2.849 22.831 36.795 1.00 68.69 505 ALA A CA 1
ATOM 3897 C C . ALA A 1 505 ? -4.217 22.341 37.306 1.00 68.69 505 ALA A C 1
ATOM 3899 O O . ALA A 1 505 ? -4.793 22.974 38.187 1.00 68.69 505 ALA A O 1
ATOM 3900 N N . ALA A 1 506 ? -4.688 21.178 36.843 1.00 67.12 506 ALA A N 1
ATOM 3901 C CA . ALA A 1 506 ? -5.957 20.589 37.275 1.00 67.12 506 ALA A CA 1
ATOM 3902 C C . ALA A 1 506 ? -5.992 20.296 38.787 1.00 67.12 506 ALA A C 1
ATOM 3904 O O . ALA A 1 506 ? -6.953 20.668 39.456 1.00 67.12 506 ALA A O 1
ATOM 3905 N N . ALA A 1 507 ? -4.920 19.719 39.345 1.00 64.06 507 ALA A N 1
ATOM 3906 C CA . ALA A 1 507 ? -4.816 19.457 40.783 1.00 64.06 507 ALA A CA 1
ATOM 3907 C C . ALA A 1 507 ? -4.892 20.747 41.626 1.00 64.06 507 ALA A C 1
ATOM 3909 O O . ALA A 1 507 ? -5.575 20.784 42.648 1.00 64.06 507 ALA A O 1
ATOM 3910 N N . ARG A 1 508 ? -4.252 21.836 41.171 1.00 63.69 508 ARG A N 1
ATOM 3911 C CA . ARG A 1 508 ? -4.330 23.155 41.829 1.00 63.69 508 ARG A CA 1
ATOM 3912 C C . ARG A 1 508 ? -5.719 23.792 41.685 1.00 63.69 508 ARG A C 1
ATOM 3914 O O . ARG A 1 508 ? -6.232 24.346 42.651 1.00 63.69 508 ARG A O 1
ATOM 3921 N N . GLY A 1 509 ? -6.359 23.645 40.523 1.00 55.25 509 GLY A N 1
ATOM 3922 C CA . GLY A 1 509 ? -7.734 24.097 40.282 1.00 55.25 509 GLY A CA 1
ATOM 3923 C C . GLY A 1 509 ? -8.799 23.343 41.091 1.00 55.25 509 GLY A C 1
ATOM 3924 O O . GLY A 1 509 ? -9.845 23.912 41.389 1.00 55.25 509 GLY A O 1
ATOM 3925 N N . GLN A 1 510 ? -8.533 22.091 41.481 1.00 47.59 510 GLN A N 1
ATOM 3926 C CA . GLN A 1 510 ? -9.374 21.341 42.420 1.00 47.59 510 GLN A CA 1
ATOM 3927 C C . GLN A 1 510 ? -9.111 21.740 43.876 1.00 47.59 510 GLN A C 1
ATOM 3929 O O . GLN A 1 510 ? -10.068 21.927 44.621 1.00 47.59 510 GLN A O 1
ATOM 3934 N N . ALA A 1 511 ? -7.850 21.946 44.276 1.00 45.44 511 ALA A N 1
ATOM 3935 C CA . ALA A 1 511 ? -7.510 22.396 45.630 1.00 45.44 511 ALA A CA 1
ATOM 3936 C C . ALA A 1 511 ? -8.177 23.739 45.996 1.00 45.44 511 ALA A C 1
ATOM 3938 O O . ALA A 1 511 ? -8.663 23.899 47.110 1.00 45.44 511 ALA A O 1
ATOM 3939 N N . GLY A 1 512 ? -8.284 24.670 45.039 1.00 43.38 512 GLY A N 1
ATOM 3940 C CA . GLY A 1 512 ? -9.019 25.934 45.201 1.00 43.38 512 GLY A CA 1
ATOM 3941 C C . GLY A 1 512 ? -10.551 25.833 45.117 1.00 43.38 512 GLY A C 1
ATOM 3942 O O . GLY A 1 512 ? -11.214 26.866 45.120 1.00 43.38 512 GLY A O 1
ATOM 3943 N N . LYS A 1 513 ? -11.124 24.626 44.999 1.00 41.31 513 LYS A N 1
ATOM 3944 C CA . LYS A 1 513 ? -12.573 24.381 44.859 1.00 41.31 513 LYS A CA 1
ATOM 3945 C C . LYS A 1 513 ? -13.154 23.404 45.889 1.00 41.31 513 LYS A C 1
ATOM 3947 O O . LYS A 1 513 ? -14.296 22.983 45.739 1.00 41.31 513 LYS A O 1
ATOM 3952 N N . VAL A 1 514 ? -12.420 23.061 46.951 1.00 39.84 514 VAL A N 1
ATOM 3953 C CA . VAL A 1 514 ? -12.943 22.216 48.045 1.00 39.84 514 VAL A CA 1
ATOM 3954 C C . VAL A 1 514 ? -13.794 23.051 49.014 1.00 39.84 514 VAL A C 1
ATOM 3956 O O . VAL A 1 514 ? -13.443 23.251 50.173 1.00 39.84 514 VAL A O 1
ATOM 3959 N N . ALA A 1 515 ? -14.922 23.556 48.514 1.00 41.97 515 ALA A N 1
ATOM 3960 C CA . ALA A 1 515 ? -16.013 24.107 49.307 1.00 41.97 515 ALA A CA 1
ATOM 3961 C C . ALA A 1 515 ? -17.333 23.987 48.524 1.00 41.97 515 ALA A C 1
ATOM 3963 O O . ALA A 1 515 ? -17.476 24.600 47.470 1.00 41.97 515 ALA A O 1
ATOM 3964 N N . LEU A 1 516 ? -18.289 23.253 49.109 1.00 40.56 516 LEU A N 1
ATOM 3965 C CA . LEU A 1 516 ? -19.679 23.039 48.670 1.00 40.56 516 LEU A CA 1
ATOM 3966 C C . LEU A 1 516 ? -19.912 22.122 47.441 1.00 40.56 516 LEU A C 1
ATOM 3968 O O . LEU A 1 516 ? -19.353 22.319 46.370 1.00 40.56 516 LEU A O 1
ATOM 3972 N N . THR A 1 517 ? -20.838 21.177 47.670 1.00 35.91 517 THR A N 1
ATOM 3973 C CA . THR A 1 517 ? -21.555 20.247 46.764 1.00 35.91 517 THR A CA 1
ATOM 3974 C C . THR A 1 517 ? -20.783 19.155 46.001 1.00 35.91 517 THR A C 1
ATOM 3976 O O . THR A 1 517 ? -19.777 19.377 45.331 1.00 35.91 517 THR A O 1
ATOM 3979 N N . ASP A 1 518 ? -21.330 17.934 46.068 1.00 32.53 518 ASP A N 1
ATOM 3980 C CA . ASP A 1 518 ? -20.867 16.767 45.313 1.00 32.53 518 ASP A CA 1
ATOM 3981 C C . ASP A 1 518 ? -21.168 16.889 43.806 1.00 32.53 518 ASP A C 1
ATOM 3983 O O . ASP A 1 518 ? -22.259 17.326 43.419 1.00 32.53 518 ASP A O 1
ATOM 3987 N N . PRO A 1 519 ? -20.248 16.463 42.919 1.00 31.14 519 PRO A N 1
ATOM 3988 C CA . PRO A 1 519 ? -20.473 16.503 41.481 1.00 31.14 519 PRO A CA 1
ATOM 3989 C C . PRO A 1 519 ? -21.348 15.326 41.002 1.00 31.14 519 PRO A C 1
ATOM 3991 O O . PRO A 1 519 ? -21.081 14.174 41.359 1.00 31.14 519 PRO A O 1
ATOM 3994 N N . PRO A 1 520 ? -22.332 15.552 40.107 1.00 35.66 520 PRO A N 1
ATOM 3995 C CA . PRO A 1 520 ? -23.037 14.461 39.438 1.00 35.66 520 PRO A CA 1
ATOM 3996 C C . PRO A 1 520 ? -22.086 13.663 38.531 1.00 35.66 520 PRO A C 1
ATOM 3998 O O . PRO A 1 520 ? -21.072 14.176 38.052 1.00 35.66 520 PRO A O 1
ATOM 4001 N N . ALA A 1 521 ? -22.423 12.395 38.274 1.00 37.12 521 ALA A N 1
ATOM 4002 C CA . ALA A 1 521 ? -21.555 11.433 37.592 1.00 37.12 521 ALA A CA 1
ATOM 4003 C C . ALA A 1 521 ? -21.096 11.900 36.192 1.00 37.12 521 ALA A C 1
ATOM 4005 O O . ALA A 1 521 ? -21.811 11.775 35.196 1.00 37.12 521 ALA A O 1
ATOM 4006 N N . ALA A 1 522 ? -19.865 12.411 36.107 1.00 31.95 522 ALA A N 1
ATOM 4007 C CA . ALA A 1 522 ? -19.300 12.941 34.874 1.00 31.95 522 ALA A CA 1
ATOM 4008 C C . ALA A 1 522 ? -19.062 11.833 33.829 1.00 31.95 522 ALA A C 1
ATOM 4010 O O . ALA A 1 522 ? -18.218 10.951 34.006 1.00 31.95 522 ALA A O 1
ATOM 4011 N N . ALA A 1 523 ? -19.770 11.912 32.698 1.00 35.94 523 ALA A N 1
ATOM 4012 C CA . ALA A 1 523 ? -19.624 10.997 31.566 1.00 35.94 523 ALA A CA 1
ATOM 4013 C C . ALA A 1 523 ? -18.259 11.172 30.863 1.00 35.94 523 ALA A C 1
ATOM 4015 O O . ALA A 1 523 ? -18.127 11.889 29.868 1.00 35.94 523 ALA A O 1
ATOM 4016 N N . GLY A 1 524 ? -17.223 10.517 31.393 1.00 30.36 524 GLY A N 1
ATOM 4017 C CA . GLY A 1 524 ? -15.836 10.668 30.953 1.00 30.36 524 GLY A CA 1
ATOM 4018 C C . GLY A 1 524 ? -15.584 10.244 29.502 1.00 30.36 524 GLY A C 1
ATOM 4019 O O . GLY A 1 524 ? -15.315 9.074 29.220 1.00 30.36 524 GLY A O 1
ATOM 4020 N N . ARG A 1 525 ? -15.572 11.210 28.573 1.00 36.53 525 ARG A N 1
ATOM 4021 C CA . ARG A 1 525 ? -15.014 11.022 27.223 1.00 36.53 525 ARG A CA 1
ATOM 4022 C C . ARG A 1 525 ? -13.509 10.763 27.339 1.00 36.53 525 ARG A C 1
ATOM 4024 O O . ARG A 1 525 ? -12.742 11.635 27.731 1.00 36.53 525 ARG A O 1
ATOM 4031 N N . ALA A 1 526 ? -13.094 9.533 27.047 1.00 35.50 526 ALA A N 1
ATOM 4032 C CA . ALA A 1 526 ? -11.769 9.049 27.418 1.00 35.50 526 ALA A CA 1
ATOM 4033 C C . ALA A 1 526 ? -10.650 9.533 26.463 1.00 35.50 526 ALA A C 1
ATOM 4035 O O . ALA A 1 526 ? -10.669 9.164 25.285 1.00 35.50 526 ALA A O 1
ATOM 4036 N N . PRO A 1 527 ? -9.584 10.202 26.957 1.00 38.16 527 PRO A N 1
ATOM 4037 C CA . PRO A 1 527 ? -8.446 10.630 26.127 1.00 38.16 527 PRO A CA 1
ATOM 4038 C C . PRO A 1 527 ? -7.621 9.463 25.545 1.00 38.16 527 PRO A C 1
ATOM 4040 O O . PRO A 1 527 ? -6.748 9.665 24.705 1.00 38.16 527 PRO A O 1
ATOM 4043 N N . ARG A 1 528 ? -7.911 8.215 25.946 1.00 49.12 528 ARG A N 1
ATOM 4044 C CA . ARG A 1 528 ? -7.243 6.997 25.452 1.00 49.12 528 ARG A CA 1
ATOM 4045 C C . ARG A 1 528 ? -7.518 6.675 23.975 1.00 49.12 528 ARG A C 1
ATOM 4047 O O . ARG A 1 528 ? -6.755 5.907 23.401 1.00 49.12 528 ARG A O 1
ATOM 4054 N N . GLN A 1 529 ? -8.570 7.218 23.352 1.00 53.50 529 GLN A N 1
ATOM 4055 C CA . GLN A 1 529 ? -8.880 6.911 21.943 1.00 53.50 529 GLN A CA 1
ATOM 4056 C C . GLN A 1 529 ? -8.056 7.723 20.929 1.00 53.50 529 GLN A C 1
ATOM 4058 O O . GLN A 1 529 ? -7.772 7.207 19.850 1.00 53.50 529 GLN A O 1
ATOM 4063 N N . LEU A 1 530 ? -7.616 8.939 21.277 1.00 54.09 530 LEU A N 1
ATOM 4064 C CA . LEU A 1 530 ? -6.865 9.834 20.378 1.00 54.09 530 LEU A CA 1
ATOM 4065 C C . LEU A 1 530 ? -5.551 9.213 19.869 1.00 54.09 530 LEU A C 1
ATOM 4067 O O . LEU A 1 530 ? -5.175 9.395 18.715 1.00 54.09 530 LEU A O 1
ATOM 4071 N N . TRP A 1 531 ? -4.885 8.419 20.711 1.00 67.38 531 TRP A N 1
ATOM 4072 C CA . TRP A 1 531 ? -3.581 7.817 20.414 1.00 67.38 531 TRP A CA 1
ATOM 4073 C C . TRP A 1 531 ? -3.642 6.476 19.671 1.00 67.38 531 TRP A C 1
ATOM 4075 O O . TRP A 1 531 ? -2.607 5.993 19.216 1.00 67.38 531 TRP A O 1
ATOM 4085 N N . ALA A 1 532 ? -4.826 5.877 19.498 1.00 79.38 532 ALA A N 1
ATOM 4086 C CA . ALA A 1 532 ? -4.951 4.540 18.913 1.00 79.38 532 ALA A CA 1
ATOM 4087 C C . ALA A 1 532 ? -4.513 4.482 17.437 1.00 79.38 532 ALA A C 1
ATOM 4089 O O . ALA A 1 532 ? -3.808 3.555 17.041 1.00 79.38 532 ALA A O 1
ATOM 4090 N N . VAL A 1 533 ? -4.892 5.481 16.630 1.00 84.50 533 VAL A N 1
ATOM 4091 C CA . VAL A 1 533 ? -4.529 5.541 15.201 1.00 84.50 533 VAL A CA 1
ATOM 4092 C C . VAL A 1 533 ? -3.057 5.944 14.999 1.00 84.50 533 VAL A C 1
ATOM 4094 O O . VAL A 1 533 ? -2.379 5.247 14.245 1.00 84.50 533 VAL A O 1
ATOM 4097 N N . PRO A 1 534 ? -2.503 6.962 15.698 1.00 86.12 534 PRO A N 1
ATOM 4098 C CA . PRO A 1 534 ? -1.064 7.241 15.671 1.00 86.12 534 PRO A CA 1
ATOM 4099 C C . PRO A 1 534 ? -0.187 6.056 16.101 1.00 86.12 534 PRO A C 1
ATOM 4101 O O . PRO A 1 534 ? 0.817 5.782 15.448 1.00 86.12 534 PRO A O 1
ATOM 4104 N N . ALA A 1 535 ? -0.566 5.319 17.154 1.00 87.94 535 ALA A N 1
ATOM 4105 C CA . ALA A 1 535 ? 0.190 4.151 17.613 1.00 87.94 535 ALA A CA 1
ATOM 4106 C C . ALA A 1 535 ? 0.166 2.997 16.595 1.00 87.94 535 ALA A C 1
ATOM 4108 O O . ALA A 1 535 ? 1.195 2.365 16.357 1.00 87.94 535 ALA A O 1
ATOM 4109 N N . LEU A 1 536 ? -0.984 2.753 15.958 1.00 91.75 536 LEU A N 1
ATOM 4110 C CA . LEU A 1 536 ? -1.117 1.761 14.890 1.00 91.75 536 LEU A CA 1
ATOM 4111 C C . LEU A 1 536 ? -0.285 2.145 13.655 1.00 91.75 536 LEU A C 1
ATOM 4113 O O . LEU A 1 536 ? 0.439 1.307 13.126 1.00 91.75 536 LEU A O 1
ATOM 4117 N N . LEU A 1 537 ? -0.329 3.413 13.230 1.00 92.50 537 LEU A N 1
ATOM 4118 C CA . LEU A 1 537 ? 0.502 3.924 12.134 1.00 92.50 537 LEU A CA 1
ATOM 4119 C C . LEU A 1 537 ? 1.999 3.782 12.450 1.00 92.50 537 LEU A C 1
ATOM 4121 O O . LEU A 1 537 ? 2.753 3.305 11.607 1.00 92.50 537 LEU A O 1
ATOM 4125 N N . ALA A 1 538 ? 2.427 4.124 13.668 1.00 90.56 538 ALA A N 1
ATOM 4126 C CA . ALA A 1 538 ? 3.813 3.944 14.100 1.00 90.56 538 ALA A CA 1
ATOM 4127 C C . ALA A 1 538 ? 4.252 2.468 14.065 1.00 90.56 538 ALA A C 1
ATOM 4129 O O . ALA A 1 538 ? 5.369 2.181 13.643 1.00 90.56 538 ALA A O 1
ATOM 4130 N N . ALA A 1 539 ? 3.376 1.529 14.438 1.00 92.56 539 ALA A N 1
ATOM 4131 C CA . ALA A 1 539 ? 3.658 0.096 14.351 1.00 92.56 539 ALA A CA 1
ATOM 4132 C C . ALA A 1 539 ? 3.752 -0.410 12.897 1.00 92.56 539 ALA A C 1
ATOM 4134 O O . ALA A 1 539 ? 4.651 -1.188 12.586 1.00 92.56 539 ALA A O 1
ATOM 4135 N N . ILE A 1 540 ? 2.886 0.068 11.994 1.00 94.56 540 ILE A N 1
ATOM 4136 C CA . ILE A 1 540 ? 2.959 -0.245 10.553 1.00 94.56 540 ILE A CA 1
ATOM 4137 C C . ILE A 1 540 ? 4.274 0.282 9.958 1.00 94.56 540 ILE A C 1
ATOM 4139 O O . ILE A 1 540 ? 4.968 -0.447 9.253 1.00 94.56 540 ILE A O 1
ATOM 4143 N N . VAL A 1 541 ? 4.651 1.526 10.274 1.00 92.94 541 VAL A N 1
ATOM 4144 C CA . VAL A 1 541 ? 5.921 2.129 9.831 1.00 92.94 541 VAL A CA 1
ATOM 4145 C C . VAL A 1 541 ? 7.128 1.386 10.410 1.00 92.94 541 VAL A C 1
ATOM 4147 O O . VAL A 1 541 ? 8.107 1.194 9.696 1.00 92.94 541 VAL A O 1
ATOM 4150 N N . ALA A 1 542 ? 7.065 0.923 11.663 1.00 90.94 542 ALA A N 1
ATOM 4151 C CA . ALA A 1 542 ? 8.136 0.140 12.278 1.00 90.94 542 ALA A CA 1
ATOM 4152 C C . ALA A 1 542 ? 8.320 -1.225 11.594 1.00 90.94 542 ALA A C 1
ATOM 4154 O O . ALA A 1 542 ? 9.438 -1.556 11.205 1.00 90.94 542 ALA A O 1
ATOM 4155 N N . LEU A 1 543 ? 7.237 -1.977 11.370 1.00 91.44 543 LEU A N 1
ATOM 4156 C CA . LEU A 1 543 ? 7.279 -3.265 10.663 1.00 91.44 543 LEU A CA 1
ATOM 4157 C C . LEU A 1 543 ? 7.765 -3.119 9.213 1.00 91.44 543 LEU A C 1
ATOM 4159 O O . LEU A 1 543 ? 8.507 -3.964 8.725 1.00 91.44 543 LEU A O 1
ATOM 4163 N N . ARG A 1 544 ? 7.412 -2.016 8.539 1.00 91.56 544 ARG A N 1
ATOM 4164 C CA . ARG A 1 544 ? 7.842 -1.727 7.161 1.00 91.56 544 ARG A CA 1
ATOM 4165 C C . ARG A 1 544 ? 9.140 -0.915 7.060 1.00 91.56 544 ARG A C 1
ATOM 4167 O O . ARG A 1 544 ? 9.527 -0.518 5.964 1.00 91.56 544 ARG A O 1
ATOM 4174 N N . SER A 1 545 ? 9.837 -0.672 8.174 1.00 89.88 545 SER A N 1
ATOM 4175 C CA . SER A 1 545 ? 10.949 0.291 8.218 1.00 89.88 545 SER A CA 1
ATOM 4176 C C . SER A 1 545 ? 12.139 -0.084 7.329 1.00 89.88 545 SER A C 1
ATOM 4178 O O . SER A 1 545 ? 12.733 0.809 6.731 1.00 89.88 545 SER A O 1
ATOM 4180 N N . ALA A 1 546 ? 12.435 -1.374 7.132 1.00 86.56 546 ALA A N 1
ATOM 4181 C CA . ALA A 1 546 ? 13.487 -1.807 6.206 1.00 86.56 546 ALA A CA 1
ATOM 4182 C C . ALA A 1 546 ? 13.224 -1.356 4.753 1.00 86.56 546 ALA A C 1
ATOM 4184 O O . ALA A 1 546 ? 14.155 -0.931 4.072 1.00 86.56 546 ALA A O 1
ATOM 4185 N N . GLY A 1 547 ? 11.956 -1.326 4.318 1.00 85.38 547 GLY A N 1
ATOM 4186 C CA . GLY A 1 547 ? 11.549 -0.797 3.009 1.00 85.38 547 GLY A CA 1
ATOM 4187 C C . GLY A 1 547 ? 11.833 0.698 2.823 1.00 85.38 547 GLY A C 1
ATOM 4188 O O . GLY A 1 547 ? 11.934 1.169 1.693 1.00 85.38 547 GLY A O 1
ATOM 4189 N N . PHE A 1 548 ? 12.012 1.449 3.914 1.00 87.06 548 PHE A N 1
ATOM 4190 C CA . PHE A 1 548 ? 12.405 2.861 3.889 1.00 87.06 548 PHE A CA 1
ATOM 4191 C C . PHE A 1 548 ? 13.906 3.083 4.124 1.00 87.06 548 PHE A C 1
ATOM 4193 O O . PHE A 1 548 ? 14.430 4.110 3.701 1.00 87.06 548 PHE A O 1
ATOM 4200 N N . VAL A 1 549 ? 14.594 2.153 4.799 1.00 86.19 549 VAL A N 1
ATOM 4201 C CA . VAL A 1 549 ? 16.036 2.252 5.097 1.00 86.19 549 VAL A CA 1
ATOM 4202 C C . VAL A 1 549 ? 16.906 1.720 3.958 1.00 86.19 549 VAL A C 1
ATOM 4204 O O . VAL A 1 549 ? 17.905 2.352 3.629 1.00 86.19 549 VAL A O 1
ATOM 4207 N N . PHE A 1 550 ? 16.537 0.586 3.356 1.00 83.00 550 PHE A N 1
ATOM 4208 C CA . PHE A 1 550 ? 17.351 -0.084 2.331 1.00 83.00 550 PHE A CA 1
ATOM 4209 C C . PHE A 1 550 ? 16.837 0.120 0.905 1.00 83.00 550 PHE A C 1
ATOM 4211 O O . PHE A 1 550 ? 17.579 -0.142 -0.030 1.00 83.00 550 PHE A O 1
ATOM 4218 N N . GLY A 1 551 ? 15.604 0.612 0.732 1.00 75.69 551 GLY A N 1
ATOM 4219 C CA . GLY A 1 551 ? 15.006 0.796 -0.596 1.00 75.69 551 GLY A CA 1
ATOM 4220 C C . GLY A 1 551 ? 14.521 -0.503 -1.245 1.00 75.69 551 GLY A C 1
ATOM 4221 O O . GLY A 1 551 ? 14.510 -0.577 -2.468 1.00 75.69 551 GLY A O 1
ATOM 4222 N N . VAL A 1 552 ? 14.129 -1.487 -0.418 1.00 80.81 552 VAL A N 1
ATOM 4223 C CA . VAL A 1 552 ? 13.632 -2.819 -0.814 1.00 80.81 552 VAL A CA 1
ATOM 4224 C C . VAL A 1 552 ? 12.763 -2.744 -2.068 1.00 80.81 552 VAL A C 1
ATOM 4226 O O . VAL A 1 552 ? 11.797 -1.989 -2.106 1.00 80.81 552 VAL A O 1
ATOM 4229 N N . LEU A 1 553 ? 13.104 -3.550 -3.067 1.00 83.44 553 LEU A N 1
ATOM 4230 C CA . LEU A 1 553 ? 12.401 -3.635 -4.340 1.00 83.44 553 LEU A CA 1
ATOM 4231 C C . LEU A 1 553 ? 12.178 -5.110 -4.666 1.00 83.44 553 LEU A C 1
ATOM 4233 O O . LEU A 1 553 ? 13.142 -5.814 -4.953 1.00 83.44 553 LEU A O 1
ATOM 4237 N N . ASN A 1 554 ? 10.944 -5.605 -4.601 1.00 85.31 554 ASN A N 1
ATOM 4238 C CA . ASN A 1 554 ? 10.629 -6.940 -5.110 1.00 85.31 554 ASN A CA 1
ATOM 4239 C C . ASN A 1 554 ? 10.588 -6.946 -6.658 1.00 85.31 554 ASN A C 1
ATOM 4241 O O . ASN A 1 554 ? 10.433 -5.899 -7.292 1.00 85.31 554 ASN A O 1
ATOM 4245 N N . ILE A 1 555 ? 10.699 -8.122 -7.283 1.00 86.12 555 ILE A N 1
ATOM 4246 C CA . ILE A 1 555 ? 10.624 -8.266 -8.750 1.00 86.12 555 ILE A CA 1
ATOM 4247 C C . ILE A 1 555 ? 9.221 -7.866 -9.234 1.00 86.12 555 ILE A C 1
ATOM 4249 O O . ILE A 1 555 ? 9.106 -6.942 -10.032 1.00 86.12 555 ILE A O 1
ATOM 4253 N N . ASP A 1 556 ? 8.166 -8.404 -8.607 1.00 87.94 556 ASP A N 1
ATOM 4254 C CA . ASP A 1 556 ? 6.769 -7.962 -8.792 1.00 87.94 556 ASP A CA 1
ATOM 4255 C C . ASP A 1 556 ? 6.628 -6.420 -8.692 1.00 87.94 556 ASP A C 1
ATOM 4257 O O . ASP A 1 556 ? 5.905 -5.797 -9.463 1.00 87.94 556 ASP A O 1
ATOM 4261 N N . GLU A 1 557 ? 7.345 -5.761 -7.772 1.00 91.62 557 GLU A N 1
ATOM 4262 C CA . GLU A 1 557 ? 7.262 -4.302 -7.592 1.00 91.62 557 GLU A CA 1
ATOM 4263 C C . GLU A 1 557 ? 7.987 -3.503 -8.685 1.00 91.62 557 GLU A C 1
ATOM 4265 O O . GLU A 1 557 ? 7.549 -2.403 -9.032 1.00 91.62 557 GLU A O 1
ATOM 4270 N N . SER A 1 558 ? 9.074 -4.044 -9.241 1.00 91.69 558 SER A N 1
ATOM 4271 C CA . SER A 1 558 ? 9.745 -3.447 -10.403 1.00 91.69 558 SER A CA 1
ATOM 4272 C C . SER A 1 558 ? 8.954 -3.688 -11.686 1.00 91.69 558 SER A C 1
ATOM 4274 O O . SER A 1 558 ? 8.806 -2.742 -12.461 1.00 91.69 558 SER A O 1
ATOM 4276 N N . ASP A 1 559 ? 8.344 -4.866 -11.854 1.00 92.31 559 ASP A N 1
ATOM 4277 C CA . ASP A 1 559 ? 7.387 -5.142 -12.931 1.00 92.31 559 ASP A CA 1
ATOM 4278 C C . ASP A 1 559 ? 6.242 -4.125 -12.903 1.00 92.31 559 ASP A C 1
ATOM 4280 O O . ASP A 1 559 ? 6.047 -3.379 -13.863 1.00 92.31 559 ASP A O 1
ATOM 4284 N N . PHE A 1 560 ? 5.524 -4.005 -11.782 1.00 94.19 560 PHE A N 1
ATOM 4285 C CA . PHE A 1 560 ? 4.363 -3.115 -11.698 1.00 94.19 560 PHE A CA 1
ATOM 4286 C C . PHE A 1 560 ? 4.739 -1.634 -11.828 1.00 94.19 560 PHE A C 1
ATOM 4288 O O . PHE A 1 560 ? 3.971 -0.872 -12.415 1.00 94.19 560 PHE A O 1
ATOM 4295 N N . ALA A 1 561 ? 5.919 -1.211 -11.360 1.00 93.50 561 ALA A N 1
ATOM 4296 C CA . ALA A 1 561 ? 6.414 0.152 -11.568 1.00 93.50 561 ALA A CA 1
ATOM 4297 C C . ALA A 1 561 ? 6.777 0.440 -13.040 1.00 93.50 561 ALA A C 1
ATOM 4299 O O . ALA A 1 561 ? 6.455 1.516 -13.553 1.00 93.50 561 ALA A O 1
ATOM 4300 N N . VAL A 1 562 ? 7.407 -0.510 -13.739 1.00 93.75 562 VAL A N 1
ATOM 4301 C CA . VAL A 1 562 ? 7.740 -0.400 -15.171 1.00 93.75 562 VAL A CA 1
ATOM 4302 C C . VAL A 1 562 ? 6.470 -0.419 -16.029 1.00 93.75 562 VAL A C 1
ATOM 4304 O O . VAL A 1 562 ? 6.311 0.440 -16.901 1.00 93.75 562 VAL A O 1
ATOM 4307 N N . ILE A 1 563 ? 5.529 -1.325 -15.737 1.00 94.06 563 ILE A N 1
ATOM 4308 C CA . ILE A 1 563 ? 4.216 -1.414 -16.392 1.00 94.06 563 ILE A CA 1
ATOM 4309 C C . ILE A 1 563 ? 3.432 -0.116 -16.181 1.00 94.06 563 ILE A C 1
ATOM 4311 O O . ILE A 1 563 ? 3.009 0.509 -17.154 1.00 94.06 563 ILE A O 1
ATOM 4315 N N . ALA A 1 564 ? 3.309 0.363 -14.939 1.00 93.94 564 ALA A N 1
ATOM 4316 C CA . ALA A 1 564 ? 2.600 1.604 -14.642 1.00 93.94 564 ALA A CA 1
ATOM 4317 C C . ALA A 1 564 ? 3.244 2.831 -15.313 1.00 93.94 564 ALA A C 1
ATOM 4319 O O . ALA A 1 564 ? 2.525 3.714 -15.784 1.00 93.94 564 ALA A O 1
ATOM 4320 N N . LYS A 1 565 ? 4.580 2.891 -15.436 1.00 92.38 565 LYS A N 1
ATOM 4321 C CA . LYS A 1 565 ? 5.250 3.969 -16.183 1.00 92.38 565 LYS A CA 1
ATOM 4322 C C . LYS A 1 565 ? 5.020 3.867 -17.698 1.00 92.38 565 LYS A C 1
ATOM 4324 O O . LYS A 1 565 ? 4.828 4.904 -18.328 1.00 92.38 565 LYS A O 1
ATOM 4329 N N . ARG A 1 566 ? 4.958 2.663 -18.285 1.00 92.38 566 ARG A N 1
ATOM 4330 C CA . ARG A 1 566 ? 4.527 2.467 -19.688 1.00 92.38 566 ARG A CA 1
ATOM 4331 C C . ARG A 1 566 ? 3.070 2.904 -19.891 1.00 92.38 566 ARG A C 1
ATOM 4333 O O . ARG A 1 566 ? 2.800 3.637 -20.838 1.00 92.38 566 ARG A O 1
ATOM 4340 N N . MET A 1 567 ? 2.160 2.554 -18.980 1.00 92.19 567 MET A N 1
ATOM 4341 C CA . MET A 1 567 ? 0.753 2.992 -19.015 1.00 92.19 567 MET A CA 1
ATOM 4342 C C . MET A 1 567 ? 0.610 4.520 -18.950 1.00 92.19 567 MET A C 1
ATOM 4344 O O . MET A 1 567 ? -0.172 5.100 -19.697 1.00 92.19 567 MET A O 1
ATOM 4348 N N . LEU A 1 568 ? 1.399 5.195 -18.107 1.00 90.50 568 LEU A N 1
ATOM 4349 C CA . LEU A 1 568 ? 1.438 6.664 -18.035 1.00 90.50 568 LEU A CA 1
ATOM 4350 C C . LEU A 1 568 ? 2.031 7.326 -19.296 1.00 90.50 568 LEU A C 1
ATOM 4352 O O . LEU A 1 568 ? 1.771 8.500 -19.538 1.00 90.50 568 LEU A O 1
ATOM 4356 N N . GLN A 1 569 ? 2.780 6.582 -20.116 1.00 90.00 569 GLN A N 1
ATOM 4357 C CA . GLN A 1 569 ? 3.196 6.982 -21.469 1.00 90.00 569 GLN A CA 1
ATOM 4358 C C . GLN A 1 569 ? 2.153 6.629 -22.552 1.00 90.00 569 GLN A C 1
ATOM 4360 O O . GLN A 1 569 ? 2.461 6.705 -23.738 1.00 90.00 569 GLN A O 1
ATOM 4365 N N . GLY A 1 570 ? 0.937 6.232 -22.163 1.00 91.00 570 GLY A N 1
ATOM 4366 C CA . GLY A 1 570 ? -0.163 5.900 -23.072 1.00 91.00 570 GLY A CA 1
ATOM 4367 C C . GLY A 1 570 ? -0.200 4.445 -23.549 1.00 91.00 570 GLY A C 1
ATOM 4368 O O . GLY A 1 570 ? -1.086 4.113 -24.329 1.00 91.00 570 GLY A O 1
ATOM 4369 N N . ALA A 1 571 ? 0.710 3.579 -23.086 1.00 92.44 571 ALA A N 1
ATOM 4370 C CA . ALA A 1 571 ? 0.760 2.188 -23.535 1.00 92.44 571 ALA A CA 1
ATOM 4371 C C . ALA A 1 571 ? -0.462 1.385 -23.071 1.00 92.44 571 ALA A C 1
ATOM 4373 O O . ALA A 1 571 ? -0.773 1.352 -21.875 1.00 92.44 571 ALA A O 1
ATOM 4374 N N . VAL A 1 572 ? -1.104 0.675 -23.995 1.00 94.38 572 VAL A N 1
ATOM 4375 C CA . VAL A 1 572 ? -2.253 -0.186 -23.693 1.00 94.38 572 VAL A CA 1
ATOM 4376 C C . VAL A 1 572 ? -1.794 -1.460 -22.957 1.00 94.38 572 VAL A C 1
ATOM 4378 O O . VAL A 1 572 ? -0.992 -2.222 -23.509 1.00 94.38 572 VAL A O 1
ATOM 4381 N N . PRO A 1 573 ? -2.297 -1.750 -21.735 1.00 93.69 573 PRO A N 1
ATOM 4382 C CA . PRO A 1 573 ? -1.974 -2.986 -21.021 1.00 93.69 573 PRO A CA 1
ATOM 4383 C C . PRO A 1 573 ? -2.333 -4.236 -21.828 1.00 93.69 573 PRO A C 1
ATOM 4385 O O . PRO A 1 573 ? -3.299 -4.236 -22.589 1.00 93.69 573 PRO A O 1
ATOM 4388 N N . PHE A 1 574 ? -1.569 -5.308 -21.630 1.00 93.56 574 PHE A N 1
ATOM 4389 C CA . PHE A 1 574 ? -1.677 -6.621 -22.282 1.00 93.56 574 PHE A CA 1
ATOM 4390 C C . PHE A 1 574 ? -1.366 -6.630 -23.793 1.00 93.56 574 PHE A C 1
ATOM 4392 O O . PHE A 1 574 ? -0.845 -7.625 -24.297 1.00 93.56 574 PHE A O 1
ATOM 4399 N N . ALA A 1 575 ? -1.599 -5.522 -24.505 1.00 93.31 575 ALA A N 1
ATOM 4400 C CA . ALA A 1 575 ? -1.263 -5.355 -25.920 1.00 93.31 575 ALA A CA 1
ATOM 4401 C C . ALA A 1 575 ? 0.163 -4.817 -26.143 1.00 93.31 575 ALA A C 1
ATOM 4403 O O . ALA A 1 575 ? 0.948 -5.432 -26.863 1.00 93.31 575 ALA A O 1
ATOM 4404 N N . GLU A 1 576 ? 0.513 -3.695 -25.508 1.00 94.00 576 GLU A N 1
ATOM 4405 C CA . GLU A 1 576 ? 1.811 -3.012 -25.650 1.00 94.00 576 GLU A CA 1
ATOM 4406 C C . GLU A 1 576 ? 2.742 -3.167 -24.439 1.00 94.00 576 GLU A C 1
ATOM 4408 O O . GLU A 1 576 ? 3.909 -2.757 -24.482 1.00 94.00 576 GLU A O 1
ATOM 4413 N N . ILE A 1 577 ? 2.214 -3.679 -23.330 1.00 94.81 577 ILE A N 1
ATOM 4414 C CA . ILE A 1 577 ? 2.965 -3.998 -22.119 1.00 94.81 577 ILE A CA 1
ATOM 4415 C C . ILE A 1 577 ? 2.239 -5.135 -21.388 1.00 94.81 577 ILE A C 1
ATOM 4417 O O . ILE A 1 577 ? 1.089 -4.987 -20.981 1.00 94.81 577 ILE A O 1
ATOM 4421 N N . ALA A 1 578 ? 2.867 -6.304 -21.324 1.00 91.94 578 ALA A N 1
ATOM 4422 C CA . ALA A 1 578 ? 2.229 -7.588 -21.065 1.00 91.94 578 ALA A CA 1
ATOM 4423 C C . ALA A 1 578 ? 2.683 -8.211 -19.739 1.00 91.94 578 ALA A C 1
ATOM 4425 O O . ALA A 1 578 ? 3.874 -8.264 -19.436 1.00 91.94 578 ALA A O 1
ATOM 4426 N N . ASP A 1 579 ? 1.706 -8.701 -18.979 1.00 91.88 579 ASP A N 1
ATOM 4427 C CA . ASP A 1 579 ? 1.845 -9.413 -17.708 1.00 91.88 579 ASP A CA 1
ATOM 4428 C C . ASP A 1 579 ? 0.538 -10.196 -17.447 1.00 91.88 579 ASP A C 1
ATOM 4430 O O . ASP A 1 579 ? -0.499 -9.902 -18.037 1.00 91.88 579 ASP A O 1
ATOM 4434 N N . ILE A 1 580 ? 0.579 -11.217 -16.590 1.00 90.06 580 ILE A N 1
ATOM 4435 C CA . ILE A 1 580 ? -0.556 -12.090 -16.250 1.00 90.06 580 ILE A CA 1
ATOM 4436 C C . ILE A 1 580 ? -1.460 -11.537 -15.134 1.00 90.06 580 ILE A C 1
ATOM 4438 O O . ILE A 1 580 ? -2.499 -12.136 -14.842 1.00 90.06 580 ILE A O 1
ATOM 4442 N N . LYS A 1 581 ? -1.087 -10.450 -14.446 1.00 91.44 581 LYS A N 1
ATOM 4443 C CA . LYS A 1 581 ? -1.845 -9.963 -13.279 1.00 91.44 581 LYS A CA 1
ATOM 4444 C C . LYS A 1 581 ? -3.055 -9.106 -13.721 1.00 91.44 581 LYS A C 1
ATOM 4446 O O . LYS A 1 581 ? -3.035 -8.466 -14.770 1.00 91.44 581 LYS A O 1
ATOM 4451 N N . PRO A 1 582 ? -4.146 -9.063 -12.936 1.00 93.25 582 PRO A N 1
ATOM 4452 C CA . PRO A 1 582 ? -5.289 -8.192 -13.219 1.00 93.25 582 PRO A CA 1
ATOM 4453 C C . PRO A 1 582 ? -4.967 -6.676 -13.196 1.00 93.25 582 PRO A C 1
ATOM 4455 O O . PRO A 1 582 ? -4.165 -6.222 -12.378 1.00 93.25 582 PRO A O 1
ATOM 4458 N N . PRO A 1 583 ? -5.637 -5.847 -14.026 1.00 91.44 583 PRO A N 1
ATOM 4459 C CA . PRO A 1 583 ? -5.183 -4.486 -14.342 1.00 91.44 583 PRO A CA 1
ATOM 4460 C C . PRO A 1 583 ? -5.233 -3.456 -13.203 1.00 91.44 583 PRO A C 1
ATOM 4462 O O . PRO A 1 583 ? -4.563 -2.427 -13.301 1.00 91.44 583 PRO A O 1
ATOM 4465 N N . LEU A 1 584 ? -5.994 -3.677 -12.122 1.00 94.25 584 LEU A N 1
ATOM 4466 C CA . LEU A 1 584 ? -5.994 -2.733 -10.992 1.00 94.25 584 LEU A CA 1
ATOM 4467 C C . LEU A 1 584 ? -4.747 -2.885 -10.105 1.00 94.25 584 LEU A C 1
ATOM 4469 O O . LEU A 1 584 ? -4.479 -1.990 -9.304 1.00 94.25 584 LEU A O 1
ATOM 4473 N N . ALA A 1 585 ? -3.963 -3.961 -10.266 1.00 93.44 585 ALA A N 1
ATOM 4474 C CA . ALA A 1 585 ? -2.693 -4.150 -9.564 1.00 93.44 585 ALA A CA 1
ATOM 4475 C C . ALA A 1 585 ? -1.669 -3.045 -9.883 1.00 93.44 585 ALA A C 1
ATOM 4477 O O . ALA A 1 585 ? -0.927 -2.627 -8.997 1.00 93.44 585 ALA A O 1
ATOM 4478 N N . TYR A 1 586 ? -1.671 -2.515 -11.112 1.00 93.31 586 TYR A N 1
ATOM 4479 C CA . TYR A 1 586 ? -0.712 -1.497 -11.563 1.00 93.31 586 TYR A CA 1
ATOM 4480 C C . TYR A 1 586 ? -1.064 -0.074 -11.100 1.00 93.31 586 TYR A C 1
ATOM 4482 O O . TYR A 1 586 ? -0.190 0.791 -11.028 1.00 93.31 586 TYR A O 1
ATOM 4490 N N . LEU A 1 587 ? -2.331 0.204 -10.763 1.00 91.56 587 LEU A N 1
ATOM 4491 C CA . LEU A 1 587 ? -2.771 1.569 -10.443 1.00 91.56 587 LEU A CA 1
ATOM 4492 C C . LEU A 1 587 ? -2.049 2.169 -9.217 1.00 91.56 587 LEU A C 1
ATOM 4494 O O . LEU A 1 587 ? -1.594 3.309 -9.326 1.00 91.56 587 LEU A O 1
ATOM 4498 N N . PRO A 1 588 ? -1.835 1.449 -8.095 1.00 91.19 588 PRO A N 1
ATOM 4499 C CA . PRO A 1 588 ? -0.993 1.922 -6.990 1.00 91.19 588 PRO A CA 1
ATOM 4500 C C . PRO A 1 588 ? 0.445 2.268 -7.406 1.00 91.19 588 PRO A C 1
ATOM 4502 O O . PRO A 1 588 ? 1.038 3.207 -6.870 1.00 91.19 588 PRO A O 1
ATOM 4505 N N . PHE A 1 589 ? 0.995 1.560 -8.394 1.00 93.25 589 PHE A N 1
ATOM 4506 C CA . PHE A 1 589 ? 2.365 1.740 -8.877 1.00 93.25 589 PHE A CA 1
ATOM 4507 C C . PHE A 1 589 ? 2.541 2.931 -9.821 1.00 93.25 589 PHE A C 1
ATOM 4509 O O . PHE A 1 589 ? 3.668 3.379 -10.013 1.00 93.25 589 PHE A O 1
ATOM 4516 N N . THR A 1 590 ? 1.459 3.556 -10.300 1.00 89.75 590 THR A N 1
ATOM 4517 C CA . THR A 1 590 ? 1.547 4.883 -10.949 1.00 89.75 590 THR A CA 1
ATOM 4518 C C . THR A 1 590 ? 2.190 5.928 -10.030 1.00 89.75 590 THR A C 1
ATOM 4520 O O . THR A 1 590 ? 2.867 6.842 -10.503 1.00 89.75 590 THR A O 1
ATOM 4523 N N . SER A 1 591 ? 2.082 5.745 -8.705 1.00 83.50 591 SER A N 1
ATOM 4524 C CA . SER A 1 591 ? 2.763 6.588 -7.719 1.00 83.50 591 SER A CA 1
ATOM 4525 C C . SER A 1 591 ? 4.295 6.556 -7.835 1.00 83.50 591 SER A C 1
ATOM 4527 O O . SER A 1 591 ? 4.946 7.543 -7.489 1.00 83.50 591 SER A O 1
ATOM 4529 N N . ALA A 1 592 ? 4.879 5.483 -8.385 1.00 81.38 592 ALA A N 1
ATOM 4530 C CA . ALA A 1 592 ? 6.323 5.349 -8.580 1.00 81.38 592 ALA A CA 1
ATOM 4531 C C . ALA A 1 592 ? 6.903 6.368 -9.576 1.00 81.38 592 ALA A C 1
ATOM 4533 O O . ALA A 1 592 ? 8.096 6.664 -9.517 1.00 81.38 592 ALA A O 1
ATOM 4534 N N . ALA A 1 593 ? 6.066 6.914 -10.467 1.00 75.88 593 ALA A N 1
ATOM 4535 C CA . ALA A 1 593 ? 6.450 7.869 -11.505 1.00 75.88 593 ALA A CA 1
ATOM 4536 C C . ALA A 1 593 ? 6.206 9.347 -11.125 1.00 75.88 593 ALA A C 1
ATOM 4538 O O . ALA A 1 593 ? 6.557 10.239 -11.898 1.00 75.88 593 ALA A O 1
ATOM 4539 N N . LEU A 1 594 ? 5.652 9.637 -9.935 1.00 67.44 594 LEU A N 1
ATOM 4540 C CA . LEU A 1 594 ? 5.280 10.998 -9.485 1.00 67.44 594 LEU A CA 1
ATOM 4541 C C . LEU A 1 594 ? 6.443 12.007 -9.416 1.00 67.44 594 LEU A C 1
ATOM 4543 O O . LEU A 1 594 ? 6.211 13.200 -9.234 1.00 67.44 594 LEU A O 1
ATOM 4547 N N . PHE A 1 595 ? 7.685 11.537 -9.546 1.00 67.31 595 PHE A N 1
ATOM 4548 C CA . PHE A 1 595 ? 8.908 12.338 -9.476 1.00 67.31 595 PHE A CA 1
ATOM 4549 C C . PHE A 1 595 ? 9.759 12.220 -10.760 1.00 67.31 595 PHE A C 1
ATOM 4551 O O . PHE A 1 595 ? 10.969 12.434 -10.724 1.00 67.31 595 PHE A O 1
ATOM 4558 N N . GLY A 1 596 ? 9.146 11.844 -11.894 1.00 58.88 596 GLY A N 1
ATOM 4559 C CA . GLY A 1 596 ? 9.767 11.725 -13.227 1.00 58.88 596 GLY A CA 1
ATOM 4560 C C . GLY A 1 596 ? 10.634 10.470 -13.423 1.00 58.88 596 GLY A C 1
ATOM 4561 O O . GLY A 1 596 ? 10.510 9.751 -14.424 1.00 58.88 596 GLY A O 1
ATOM 4562 N N . GLY A 1 597 ? 11.479 10.161 -12.439 1.00 74.12 597 GLY A N 1
ATOM 4563 C CA . GLY A 1 597 ? 12.175 8.877 -12.329 1.00 74.12 597 GLY A CA 1
ATOM 4564 C C . GLY A 1 597 ? 11.233 7.714 -11.990 1.00 74.12 597 GLY A C 1
ATOM 4565 O O . GLY A 1 597 ? 10.043 7.909 -11.756 1.00 74.12 597 GLY A O 1
ATOM 4566 N N . LEU A 1 598 ? 11.777 6.496 -11.956 1.00 85.00 598 LEU A N 1
ATOM 4567 C CA . LEU A 1 598 ? 11.155 5.369 -11.255 1.00 85.00 598 LEU A CA 1
ATOM 4568 C C . LEU A 1 598 ? 11.618 5.409 -9.791 1.00 85.00 598 LEU A C 1
ATOM 4570 O O . LEU A 1 598 ? 12.811 5.542 -9.527 1.00 85.00 598 LEU A O 1
ATOM 4574 N N . SER A 1 599 ? 10.693 5.337 -8.833 1.00 86.62 599 SER A N 1
ATOM 4575 C CA . SER A 1 599 ? 11.018 5.334 -7.402 1.00 86.62 599 SER A CA 1
ATOM 4576 C C . SER A 1 599 ? 10.046 4.460 -6.616 1.00 86.62 599 SER A C 1
ATOM 4578 O O . SER A 1 599 ? 8.839 4.565 -6.801 1.00 86.62 599 SER A O 1
ATOM 4580 N N . ILE A 1 600 ? 10.552 3.616 -5.711 1.00 88.50 600 ILE A N 1
ATOM 4581 C CA . ILE A 1 600 ? 9.721 2.692 -4.919 1.00 88.50 600 ILE A CA 1
ATOM 4582 C C . ILE A 1 600 ? 9.188 3.345 -3.632 1.00 88.50 600 ILE A C 1
ATOM 4584 O O . ILE A 1 600 ? 8.144 2.963 -3.104 1.00 88.50 600 ILE A O 1
ATOM 4588 N N . LEU A 1 601 ? 9.846 4.412 -3.162 1.00 87.94 601 LEU A N 1
ATOM 4589 C CA . LEU A 1 601 ? 9.475 5.143 -1.947 1.00 87.94 601 LEU A CA 1
ATOM 4590 C C . LEU A 1 601 ? 8.001 5.619 -1.919 1.00 87.94 601 LEU A C 1
ATOM 4592 O O . LEU A 1 601 ? 7.362 5.441 -0.878 1.00 87.94 601 LEU A O 1
ATOM 4596 N N . PRO A 1 602 ? 7.409 6.173 -3.000 1.00 88.69 602 PRO A N 1
ATOM 4597 C CA . PRO A 1 602 ? 5.996 6.562 -3.011 1.00 88.69 602 PRO A CA 1
ATOM 4598 C C . PRO A 1 602 ? 5.058 5.361 -2.847 1.00 88.69 602 PRO A C 1
ATOM 4600 O O . PRO A 1 602 ? 4.079 5.451 -2.105 1.00 88.69 602 PRO A O 1
ATOM 4603 N N . VAL A 1 603 ? 5.398 4.222 -3.462 1.00 90.88 603 VAL A N 1
ATOM 4604 C CA . VAL A 1 603 ? 4.640 2.968 -3.360 1.00 90.88 603 VAL A CA 1
ATOM 4605 C C . VAL A 1 603 ? 4.696 2.429 -1.929 1.00 90.88 603 VAL A C 1
ATOM 4607 O O . VAL A 1 603 ? 3.669 2.068 -1.361 1.00 90.88 603 VAL A O 1
ATOM 4610 N N . HIS A 1 604 ? 5.865 2.464 -1.284 1.00 91.38 604 HIS A N 1
ATOM 4611 C CA . HIS A 1 604 ? 6.018 2.081 0.122 1.00 91.38 604 HIS A CA 1
ATOM 4612 C C . HIS A 1 604 ? 5.236 2.987 1.085 1.00 91.38 604 HIS A C 1
ATOM 4614 O O . HIS A 1 604 ? 4.621 2.490 2.035 1.00 91.38 604 HIS A O 1
ATOM 4620 N N . ILE A 1 605 ? 5.208 4.301 0.835 1.00 89.56 605 ILE A N 1
ATOM 4621 C CA . ILE A 1 605 ? 4.377 5.252 1.592 1.00 89.56 605 ILE A CA 1
ATOM 4622 C C . ILE A 1 605 ? 2.888 4.924 1.397 1.00 89.56 605 ILE A C 1
ATOM 4624 O O . ILE A 1 605 ? 2.144 4.843 2.377 1.00 89.56 605 ILE A O 1
ATOM 4628 N N . LEU A 1 606 ? 2.455 4.675 0.157 1.00 90.06 606 LEU A N 1
ATOM 4629 C CA . LEU A 1 606 ? 1.088 4.259 -0.157 1.00 90.06 606 LEU A CA 1
ATOM 4630 C C . LEU A 1 606 ? 0.726 2.944 0.553 1.00 90.06 606 LEU A C 1
ATOM 4632 O O . LEU A 1 606 ? -0.326 2.874 1.183 1.00 90.06 606 LEU A O 1
ATOM 4636 N N . GLY A 1 607 ? 1.617 1.949 0.550 1.00 92.69 607 GLY A N 1
ATOM 4637 C CA . GLY A 1 607 ? 1.447 0.669 1.243 1.00 92.69 607 GLY A CA 1
ATOM 4638 C C . GLY A 1 607 ? 1.235 0.812 2.755 1.00 92.69 607 GLY A C 1
ATOM 4639 O O . GLY A 1 607 ? 0.364 0.149 3.317 1.00 92.69 607 GLY A O 1
ATOM 4640 N N . VAL A 1 608 ? 1.944 1.734 3.422 1.00 93.88 608 VAL A N 1
ATOM 4641 C CA . VAL A 1 608 ? 1.704 2.058 4.845 1.00 93.88 608 VAL A CA 1
ATOM 4642 C C . VAL A 1 608 ? 0.276 2.571 5.069 1.00 93.88 608 VAL A C 1
ATOM 4644 O O . VAL A 1 608 ? -0.414 2.105 5.981 1.00 93.88 608 VAL A O 1
ATOM 4647 N N . PHE A 1 609 ? -0.200 3.495 4.230 1.00 93.06 609 PHE A N 1
ATOM 4648 C CA . PHE A 1 609 ? -1.568 4.012 4.335 1.00 93.06 609 PHE A CA 1
ATOM 4649 C C . PHE A 1 609 ? -2.630 2.987 3.906 1.00 93.06 609 PHE A C 1
ATOM 4651 O O . PHE A 1 609 ? -3.726 2.987 4.467 1.00 93.06 609 PHE A O 1
ATOM 4658 N N . TRP A 1 610 ? -2.306 2.073 2.990 1.00 94.88 610 TRP A N 1
ATOM 4659 C CA . TRP A 1 610 ? -3.179 0.986 2.538 1.00 94.88 610 TRP A CA 1
ATOM 4660 C C . TRP A 1 610 ? -3.413 -0.061 3.634 1.00 94.88 610 TRP A C 1
ATOM 4662 O O . TRP A 1 610 ? -4.558 -0.429 3.919 1.00 94.88 610 TRP A O 1
ATOM 4672 N N . VAL A 1 611 ? -2.348 -0.474 4.332 1.00 95.88 611 VAL A N 1
ATOM 4673 C CA . VAL A 1 611 ? -2.445 -1.332 5.526 1.00 95.88 611 VAL A CA 1
ATOM 4674 C C . VAL A 1 611 ? -3.232 -0.616 6.627 1.00 95.88 611 VAL A C 1
ATOM 4676 O O . VAL A 1 611 ? -4.149 -1.203 7.201 1.00 95.88 611 VAL A O 1
ATOM 4679 N N . LEU A 1 612 ? -2.968 0.675 6.878 1.00 95.94 612 LEU A N 1
ATOM 4680 C CA . LEU A 1 612 ? -3.728 1.448 7.866 1.00 95.94 612 LEU A CA 1
ATOM 4681 C C . LEU A 1 612 ? -5.226 1.512 7.520 1.00 95.94 612 LEU A C 1
ATOM 4683 O O . LEU A 1 612 ? -6.066 1.272 8.389 1.00 95.94 612 LEU A O 1
ATOM 4687 N N . ALA A 1 613 ? -5.574 1.796 6.262 1.00 94.44 613 ALA A N 1
ATOM 4688 C CA . ALA A 1 613 ? -6.955 1.818 5.790 1.00 94.44 613 ALA A CA 1
ATOM 4689 C C . ALA A 1 613 ? -7.632 0.452 5.984 1.00 94.44 613 ALA A C 1
ATOM 4691 O O . ALA A 1 613 ? -8.726 0.391 6.548 1.00 94.44 613 ALA A O 1
ATOM 4692 N N . THR A 1 614 ? -6.950 -0.636 5.615 1.00 97.50 614 THR A N 1
ATOM 4693 C CA . THR A 1 614 ? -7.419 -2.021 5.789 1.00 97.50 614 THR A CA 1
ATOM 4694 C C . THR A 1 614 ? -7.743 -2.305 7.256 1.00 97.50 614 THR A C 1
ATOM 4696 O O . THR A 1 614 ? -8.868 -2.681 7.594 1.00 97.50 614 THR A O 1
ATOM 4699 N N . CYS A 1 615 ? -6.803 -2.017 8.158 1.00 97.31 615 CYS A N 1
ATOM 4700 C CA . CYS A 1 615 ? -6.978 -2.177 9.599 1.00 97.31 615 CYS A CA 1
ATOM 4701 C C . CYS A 1 615 ? -8.157 -1.344 10.147 1.00 97.31 615 CYS A C 1
ATOM 4703 O O . CYS A 1 615 ? -8.943 -1.836 10.960 1.00 97.31 615 CYS A O 1
ATOM 4705 N N . LEU A 1 616 ? -8.339 -0.104 9.678 1.00 94.81 616 LEU A N 1
ATOM 4706 C CA . LEU A 1 616 ? -9.443 0.778 10.088 1.00 94.81 616 LEU A CA 1
ATOM 4707 C C . LEU A 1 616 ? -10.811 0.388 9.493 1.00 94.81 616 LEU A C 1
ATOM 4709 O O . LEU A 1 616 ? -11.849 0.748 10.062 1.00 94.81 616 LEU A O 1
ATOM 4713 N N . VAL A 1 617 ? -10.849 -0.333 8.371 1.00 97.81 617 VAL A N 1
ATOM 4714 C CA . VAL A 1 617 ? -12.072 -0.953 7.831 1.00 97.81 617 VAL A CA 1
ATOM 4715 C C . VAL A 1 617 ? -12.437 -2.189 8.659 1.00 97.81 617 VAL A C 1
ATOM 4717 O O . VAL A 1 617 ? -13.577 -2.296 9.116 1.00 97.81 617 VAL A O 1
ATOM 4720 N N . LEU A 1 618 ? -11.465 -3.052 8.971 1.00 98.38 618 LEU A N 1
ATOM 4721 C CA . LEU A 1 618 ? -11.662 -4.232 9.824 1.00 98.38 618 LEU A CA 1
ATOM 4722 C C . LEU A 1 618 ? -12.107 -3.856 11.249 1.00 98.38 618 LEU A C 1
ATOM 4724 O O . LEU A 1 618 ? -13.012 -4.488 11.791 1.00 98.38 618 LEU A O 1
ATOM 4728 N N . GLY A 1 619 ? -11.576 -2.773 11.829 1.00 96.50 619 GLY A N 1
ATOM 4729 C CA . GLY A 1 619 ? -12.058 -2.230 13.107 1.00 96.50 619 GLY A CA 1
ATOM 4730 C C . GLY A 1 619 ? -13.526 -1.774 13.071 1.00 96.50 619 GLY A C 1
ATOM 4731 O O . GLY A 1 619 ? -14.285 -2.024 14.012 1.00 96.50 619 GLY A O 1
ATOM 4732 N N . ARG A 1 620 ? -13.979 -1.170 11.960 1.00 96.31 620 ARG A N 1
ATOM 4733 C CA . ARG A 1 620 ? -15.401 -0.825 11.756 1.00 96.31 620 ARG A CA 1
ATOM 4734 C C . ARG A 1 620 ? -16.273 -2.072 11.585 1.00 96.31 620 ARG A C 1
ATOM 4736 O O . ARG A 1 620 ? -17.369 -2.110 12.145 1.00 96.31 620 ARG A O 1
ATOM 4743 N N . ALA A 1 621 ? -15.786 -3.087 10.869 1.00 97.81 621 ALA A N 1
ATOM 4744 C CA . ALA A 1 621 ? -16.484 -4.361 10.693 1.00 97.81 621 ALA A CA 1
ATOM 4745 C C . ALA A 1 621 ? -16.640 -5.098 12.033 1.00 97.81 621 ALA A C 1
ATOM 4747 O O . ALA A 1 621 ? -17.750 -5.484 12.392 1.00 97.81 621 ALA A O 1
ATOM 4748 N N . ALA A 1 622 ? -15.573 -5.188 12.832 1.00 97.62 622 ALA A N 1
ATOM 4749 C CA . ALA A 1 622 ? -15.597 -5.797 14.161 1.00 97.62 622 ALA A CA 1
ATOM 4750 C C . ALA A 1 622 ? -16.561 -5.073 15.116 1.00 97.62 622 ALA A C 1
ATOM 4752 O O . ALA A 1 622 ? -17.309 -5.728 15.847 1.00 97.62 622 ALA A O 1
ATOM 4753 N N . ARG A 1 623 ? -16.628 -3.731 15.063 1.00 95.38 623 ARG A N 1
ATOM 4754 C CA . ARG A 1 623 ? -17.618 -2.953 15.830 1.00 95.38 623 ARG A CA 1
ATOM 4755 C C . ARG A 1 623 ? -19.059 -3.302 15.448 1.00 95.38 623 ARG A C 1
ATOM 4757 O O . ARG A 1 623 ? -19.905 -3.379 16.332 1.00 95.38 623 ARG A O 1
ATOM 4764 N N . ARG A 1 624 ? -19.348 -3.503 14.155 1.00 94.88 624 ARG A N 1
ATOM 4765 C CA . ARG A 1 624 ? -20.688 -3.885 13.667 1.00 94.88 624 ARG A CA 1
ATOM 4766 C C . ARG A 1 624 ? -21.035 -5.341 13.990 1.00 94.88 624 ARG A C 1
ATOM 4768 O O . ARG A 1 624 ? -22.147 -5.595 14.428 1.00 94.88 624 ARG A O 1
ATOM 4775 N N . LEU A 1 625 ? -20.076 -6.257 13.859 1.00 95.69 625 LEU A N 1
ATOM 4776 C CA . LEU A 1 625 ? -20.232 -7.687 14.147 1.00 95.69 625 LEU A CA 1
ATOM 4777 C C . LEU A 1 625 ? -20.520 -7.983 15.630 1.00 95.69 625 LEU A C 1
ATOM 4779 O O . LEU A 1 625 ? -21.217 -8.946 15.937 1.00 95.69 625 LEU A O 1
ATOM 4783 N N . THR A 1 626 ? -19.944 -7.197 16.546 1.00 94.88 626 THR A N 1
ATOM 4784 C CA . THR A 1 626 ? -19.918 -7.517 17.989 1.00 94.88 626 THR A CA 1
ATOM 4785 C C . THR A 1 626 ? -20.599 -6.488 18.893 1.00 94.88 626 THR A C 1
ATOM 4787 O O . THR A 1 626 ? -20.766 -6.748 20.080 1.00 94.88 626 THR A O 1
ATOM 4790 N N . GLY A 1 627 ? -20.869 -5.274 18.399 1.00 92.00 627 GLY A N 1
ATOM 4791 C CA . GLY A 1 627 ? -21.194 -4.105 19.229 1.00 92.00 627 GLY A CA 1
ATOM 4792 C C . GLY A 1 627 ? -20.036 -3.591 20.109 1.00 92.00 627 GLY A C 1
ATOM 4793 O O . GLY A 1 627 ? -20.118 -2.493 20.661 1.00 92.00 627 GLY A O 1
ATOM 4794 N N . SER A 1 628 ? -18.934 -4.339 20.231 1.00 92.62 628 SER A N 1
ATOM 4795 C CA . SER A 1 628 ? -17.868 -4.093 21.201 1.00 92.62 628 SER A CA 1
ATOM 4796 C C . SER A 1 628 ? -16.815 -3.115 20.684 1.00 92.62 628 SER A C 1
ATOM 4798 O O . SER A 1 628 ? -16.140 -3.356 19.681 1.00 92.62 628 SER A O 1
ATOM 4800 N N . GLN A 1 629 ? -16.592 -2.041 21.445 1.00 91.81 629 GLN A N 1
ATOM 4801 C CA . GLN A 1 629 ? -15.471 -1.119 21.227 1.00 91.81 629 GLN A CA 1
ATOM 4802 C C . GLN A 1 629 ? -14.108 -1.807 21.428 1.00 91.81 629 GLN A C 1
ATOM 4804 O O . GLN A 1 629 ? -13.118 -1.392 20.832 1.00 91.81 629 GLN A O 1
ATOM 4809 N N . VAL A 1 630 ? -14.044 -2.874 22.238 1.00 93.38 630 VAL A N 1
ATOM 4810 C CA . VAL A 1 630 ? -12.801 -3.626 22.476 1.00 93.38 630 VAL A CA 1
ATOM 4811 C C . VAL A 1 630 ? -12.465 -4.500 21.265 1.00 93.38 630 VAL A C 1
ATOM 4813 O O . VAL A 1 630 ? -11.320 -4.503 20.827 1.00 93.38 630 VAL A O 1
ATOM 4816 N N . ALA A 1 631 ? -13.455 -5.164 20.656 1.00 95.00 631 ALA A N 1
ATOM 4817 C CA . ALA A 1 631 ? -13.255 -5.901 19.402 1.00 95.00 631 ALA A CA 1
ATOM 4818 C C . ALA A 1 631 ? -12.889 -4.951 18.247 1.00 95.00 631 ALA A C 1
ATOM 4820 O O . ALA A 1 631 ? -11.975 -5.234 17.474 1.00 95.00 631 ALA A O 1
ATOM 4821 N N . ALA A 1 632 ? -13.549 -3.788 18.184 1.00 94.44 632 ALA A N 1
ATOM 4822 C CA . ALA A 1 632 ? -13.254 -2.723 17.226 1.00 94.44 632 ALA A CA 1
ATOM 4823 C C . ALA A 1 632 ? -11.813 -2.196 17.326 1.00 94.44 632 ALA A C 1
ATOM 4825 O O . ALA A 1 632 ? -11.201 -1.886 16.306 1.00 94.44 632 ALA A O 1
ATOM 4826 N N . ALA A 1 633 ? -11.270 -2.108 18.545 1.00 93.00 633 ALA A N 1
ATOM 4827 C CA . ALA A 1 633 ? -9.883 -1.728 18.793 1.00 93.00 633 ALA A CA 1
ATOM 4828 C C . ALA A 1 633 ? -8.892 -2.888 18.581 1.00 93.00 633 ALA A C 1
ATOM 4830 O O . ALA A 1 633 ? -7.745 -2.633 18.230 1.00 93.00 633 ALA A O 1
ATOM 4831 N N . ALA A 1 634 ? -9.312 -4.146 18.765 1.00 95.31 634 ALA A N 1
ATOM 4832 C CA . ALA A 1 634 ? -8.457 -5.324 18.614 1.00 95.31 634 ALA A CA 1
ATOM 4833 C C . ALA A 1 634 ? -8.253 -5.756 17.151 1.00 95.31 634 ALA A C 1
ATOM 4835 O O . ALA A 1 634 ? -7.135 -6.105 16.780 1.00 95.31 634 ALA A O 1
ATOM 4836 N N . ALA A 1 635 ? -9.293 -5.711 16.306 1.00 97.38 635 ALA A N 1
ATOM 4837 C CA . ALA A 1 635 ? -9.202 -6.133 14.900 1.00 97.38 635 ALA A CA 1
ATOM 4838 C C . ALA A 1 635 ? -8.082 -5.435 14.086 1.00 97.38 635 ALA A C 1
ATOM 4840 O O . ALA A 1 635 ? -7.382 -6.140 13.360 1.00 97.38 635 ALA A O 1
ATOM 4841 N N . PRO A 1 636 ? -7.823 -4.116 14.235 1.00 97.25 636 PRO A N 1
ATOM 4842 C CA . PRO A 1 636 ? -6.678 -3.450 13.608 1.00 97.25 636 PRO A CA 1
ATOM 4843 C C . PRO A 1 636 ? -5.314 -4.063 13.970 1.00 97.25 636 PRO A C 1
ATOM 4845 O O . PRO A 1 636 ? -4.464 -4.228 13.100 1.00 97.25 636 PRO A O 1
ATOM 4848 N N . TRP A 1 637 ? -5.104 -4.432 15.238 1.00 96.25 637 TRP A N 1
ATOM 4849 C CA . TRP A 1 637 ? -3.853 -5.055 15.690 1.00 96.25 637 TRP A CA 1
ATOM 4850 C C . TRP A 1 637 ? -3.760 -6.526 15.281 1.00 96.25 637 TRP A C 1
ATOM 4852 O O . TRP A 1 637 ? -2.684 -6.990 14.927 1.00 96.25 637 TRP A O 1
ATOM 4862 N N . LEU A 1 638 ? -4.882 -7.252 15.266 1.00 97.06 638 LEU A N 1
ATOM 4863 C CA . LEU A 1 638 ? -4.931 -8.629 14.765 1.00 97.06 638 LEU A CA 1
ATOM 4864 C C . LEU A 1 638 ? -4.608 -8.707 13.269 1.00 97.06 638 LEU A C 1
ATOM 4866 O O . LEU A 1 638 ? -3.934 -9.643 12.856 1.00 97.06 638 LEU A O 1
ATOM 4870 N N . ALA A 1 639 ? -5.034 -7.721 12.475 1.00 96.94 639 ALA A N 1
ATOM 4871 C CA . ALA A 1 639 ? -4.675 -7.624 11.062 1.00 96.94 639 ALA A CA 1
ATOM 4872 C C . ALA A 1 639 ? -3.170 -7.371 10.877 1.00 96.94 639 ALA A C 1
ATOM 4874 O O . ALA A 1 639 ? -2.538 -8.032 10.060 1.00 96.94 639 ALA A O 1
ATOM 4875 N N . LEU A 1 640 ? -2.582 -6.493 11.698 1.00 95.06 640 LEU A N 1
ATOM 4876 C CA . LEU A 1 640 ? -1.145 -6.197 11.671 1.00 95.06 640 LEU A CA 1
ATOM 4877 C C . LEU A 1 640 ? -0.256 -7.343 12.197 1.00 95.06 640 LEU A C 1
ATOM 4879 O O . LEU A 1 640 ? 0.921 -7.413 11.856 1.00 95.06 640 LEU A O 1
ATOM 4883 N N . LEU A 1 641 ? -0.803 -8.237 13.028 1.00 94.00 641 LEU A N 1
ATOM 4884 C CA . LEU A 1 641 ? -0.167 -9.506 13.409 1.00 94.00 641 LEU A CA 1
ATOM 4885 C C . LEU A 1 641 ? -0.343 -10.578 12.324 1.00 94.00 641 LEU A C 1
ATOM 4887 O O . LEU A 1 641 ? 0.552 -11.384 12.110 1.00 94.00 641 LEU A O 1
ATOM 4891 N N . ALA A 1 642 ? -1.480 -10.587 11.625 1.00 93.56 642 ALA A N 1
ATOM 4892 C CA . ALA A 1 642 ? -1.732 -11.520 10.531 1.00 93.56 642 ALA A CA 1
ATOM 4893 C C . ALA A 1 642 ? -0.900 -11.209 9.274 1.00 93.56 642 ALA A C 1
ATOM 4895 O O . ALA A 1 642 ? -0.627 -12.112 8.492 1.00 93.56 642 ALA A O 1
ATOM 4896 N N . SER A 1 643 ? -0.472 -9.956 9.078 1.00 91.81 643 SER A N 1
ATOM 4897 C CA . SER A 1 643 ? 0.332 -9.529 7.925 1.00 91.81 643 SER A CA 1
ATOM 4898 C C . SER A 1 643 ? 1.847 -9.724 8.109 1.00 91.81 643 SER A C 1
ATOM 4900 O O . SER A 1 643 ? 2.627 -8.986 7.514 1.00 91.81 643 SER A O 1
ATOM 4902 N N . GLN A 1 644 ? 2.275 -10.649 8.974 1.00 87.44 644 GLN A N 1
ATOM 4903 C CA . GLN A 1 644 ? 3.687 -10.876 9.334 1.00 87.44 644 GLN A CA 1
ATOM 4904 C C . GLN A 1 644 ? 4.283 -12.119 8.655 1.00 87.44 644 GLN A C 1
ATOM 4906 O O . GLN A 1 644 ? 5.197 -12.730 9.195 1.00 87.44 644 GLN A O 1
ATOM 4911 N N . CYS A 1 645 ? 3.746 -12.527 7.502 1.00 80.31 645 CYS A N 1
ATOM 4912 C CA . CYS A 1 645 ? 4.260 -13.649 6.709 1.00 80.31 645 CYS A CA 1
ATOM 4913 C C . CYS A 1 645 ? 5.116 -13.229 5.502 1.00 80.31 645 CYS A C 1
ATOM 4915 O O . CYS A 1 645 ? 5.794 -14.085 4.962 1.00 80.31 645 CYS A O 1
ATOM 4917 N N . GLU A 1 646 ? 5.113 -11.955 5.091 1.00 80.69 646 GLU A N 1
ATOM 4918 C CA . GLU A 1 646 ? 5.913 -11.441 3.964 1.00 80.69 646 GLU A CA 1
ATOM 4919 C C . GLU A 1 646 ? 6.944 -10.401 4.447 1.00 80.69 646 GLU A C 1
ATOM 4921 O O . GLU A 1 646 ? 6.759 -9.734 5.470 1.00 80.69 646 GLU A O 1
ATOM 4926 N N . LEU A 1 647 ? 8.008 -10.226 3.662 1.00 74.94 647 LEU A N 1
ATOM 4927 C CA . LEU A 1 647 ? 8.873 -9.044 3.679 1.00 74.94 647 LEU A CA 1
ATOM 4928 C C . LEU A 1 647 ? 8.085 -7.730 3.444 1.00 74.94 647 LEU A C 1
ATOM 4930 O O . LEU A 1 647 ? 6.941 -7.750 2.990 1.00 74.94 647 LEU A O 1
ATOM 4934 N N . PRO A 1 648 ? 8.672 -6.552 3.741 1.00 82.06 648 PRO A N 1
ATOM 4935 C CA . PRO A 1 648 ? 7.959 -5.271 3.707 1.00 82.06 648 PRO A CA 1
ATOM 4936 C C . PRO A 1 648 ? 7.757 -4.666 2.297 1.00 82.06 648 PRO A C 1
ATOM 4938 O O . PRO A 1 648 ? 7.802 -3.445 2.148 1.00 82.06 648 PRO A O 1
ATOM 4941 N N . SER A 1 649 ? 7.477 -5.505 1.299 1.00 88.75 649 SER A N 1
ATOM 4942 C CA . SER A 1 649 ? 7.066 -5.204 -0.085 1.00 88.75 649 SER A CA 1
ATOM 4943 C C . SER A 1 649 ? 5.570 -4.848 -0.197 1.00 88.75 649 SER A C 1
ATOM 4945 O O . SER A 1 649 ? 4.824 -4.900 0.788 1.00 88.75 649 SER A O 1
ATOM 4947 N N . VAL A 1 650 ? 5.115 -4.395 -1.365 1.00 92.31 650 VAL A N 1
ATOM 4948 C CA . VAL A 1 650 ? 3.717 -4.076 -1.722 1.00 92.31 650 VAL A CA 1
ATOM 4949 C C . VAL A 1 650 ? 3.205 -5.107 -2.737 1.00 92.31 650 VAL A C 1
ATOM 4951 O O . VAL A 1 650 ? 3.012 -4.822 -3.916 1.00 92.31 650 VAL A O 1
ATOM 4954 N N . SER A 1 651 ? 2.987 -6.337 -2.271 1.00 92.12 651 SER A N 1
ATOM 4955 C CA . SER A 1 651 ? 2.427 -7.429 -3.078 1.00 92.12 651 SER A CA 1
ATOM 4956 C C . SER A 1 651 ? 0.973 -7.177 -3.506 1.00 92.12 651 SER A C 1
ATOM 4958 O O . SER A 1 651 ? 0.226 -6.423 -2.869 1.00 92.12 651 SER A O 1
ATOM 4960 N N . THR A 1 652 ? 0.516 -7.860 -4.565 1.00 93.75 652 THR A N 1
ATOM 4961 C CA . THR A 1 652 ? -0.898 -7.789 -4.996 1.00 93.75 652 THR A CA 1
ATOM 4962 C C . THR A 1 652 ? -1.862 -8.294 -3.914 1.00 93.75 652 THR A C 1
ATOM 4964 O O . THR A 1 652 ? -3.018 -7.880 -3.844 1.00 93.75 652 THR A O 1
ATOM 4967 N N . GLU A 1 653 ? -1.370 -9.151 -3.024 1.00 93.75 653 GLU A N 1
ATOM 4968 C CA . GLU A 1 653 ? -2.068 -9.729 -1.889 1.00 93.75 653 GLU A CA 1
ATOM 4969 C C . GLU A 1 653 ? -2.228 -8.721 -0.739 1.00 93.75 653 GLU A C 1
ATOM 4971 O O . GLU A 1 653 ? -3.312 -8.625 -0.158 1.00 93.75 653 GLU A O 1
ATOM 4976 N N . LEU A 1 654 ? -1.216 -7.884 -0.478 1.00 94.69 654 LEU A N 1
ATOM 4977 C CA . LEU A 1 654 ? -1.365 -6.699 0.374 1.00 94.69 654 LEU A CA 1
ATOM 4978 C C . LEU A 1 654 ? -2.365 -5.705 -0.241 1.00 94.69 654 LEU A C 1
ATOM 4980 O O . LEU A 1 654 ? -3.199 -5.137 0.471 1.00 94.69 654 LEU A O 1
ATOM 4984 N N . LEU A 1 655 ? -2.328 -5.519 -1.564 1.00 95.62 655 LEU A N 1
ATOM 4985 C CA . LEU A 1 655 ? -3.235 -4.608 -2.262 1.00 95.62 655 LEU A CA 1
ATOM 4986 C C . LEU A 1 655 ? -4.697 -5.095 -2.246 1.00 95.62 655 LEU A C 1
ATOM 4988 O O . LEU A 1 655 ? -5.592 -4.297 -1.962 1.00 95.62 655 LEU A O 1
ATOM 4992 N N . MET A 1 656 ? -4.974 -6.392 -2.430 1.00 96.38 656 MET A N 1
ATOM 4993 C CA . MET A 1 656 ? -6.349 -6.915 -2.361 1.00 96.38 656 MET A CA 1
ATOM 4994 C C . MET A 1 656 ? -6.967 -6.817 -0.953 1.00 96.38 656 MET A C 1
ATOM 4996 O O . MET A 1 656 ? -8.192 -6.844 -0.816 1.00 96.38 656 MET A O 1
ATOM 5000 N N . ALA A 1 657 ? -6.150 -6.697 0.101 1.00 96.31 657 ALA A N 1
ATOM 5001 C CA . ALA A 1 657 ? -6.613 -6.752 1.487 1.00 96.31 657 ALA A CA 1
ATOM 5002 C C . ALA A 1 657 ? -7.601 -5.624 1.852 1.00 96.31 657 ALA A C 1
ATOM 5004 O O . ALA A 1 657 ? -8.539 -5.863 2.617 1.00 96.31 657 ALA A O 1
ATOM 5005 N N . LEU A 1 658 ? -7.455 -4.423 1.274 1.00 97.25 658 LEU A N 1
ATOM 5006 C CA . LEU A 1 658 ? -8.368 -3.296 1.510 1.00 97.25 658 LEU A CA 1
ATOM 5007 C C . LEU A 1 658 ? -9.778 -3.540 0.935 1.00 97.25 658 LEU A C 1
ATOM 5009 O O . LEU A 1 658 ? -10.739 -3.481 1.710 1.00 97.25 658 LEU A O 1
ATOM 5013 N N . PRO A 1 659 ? -9.960 -3.839 -0.369 1.00 98.25 659 PRO A N 1
ATOM 5014 C CA . PRO A 1 659 ? -11.280 -4.182 -0.891 1.00 98.25 659 PRO A CA 1
ATOM 5015 C C . PRO A 1 659 ? -11.826 -5.490 -0.292 1.00 98.25 659 PRO A C 1
ATOM 5017 O O . PRO A 1 659 ? -13.021 -5.549 -0.011 1.00 98.25 659 PRO A O 1
ATOM 5020 N N . ALA A 1 660 ? -10.992 -6.482 0.046 1.00 98.38 660 ALA A N 1
ATOM 5021 C CA . ALA A 1 660 ? -11.437 -7.669 0.790 1.00 98.38 660 ALA A CA 1
ATOM 5022 C C . ALA A 1 660 ? -11.994 -7.320 2.190 1.00 98.38 660 ALA A C 1
ATOM 5024 O O . ALA A 1 660 ? -13.060 -7.801 2.580 1.00 98.38 660 ALA A O 1
ATOM 5025 N N . ALA A 1 661 ? -11.340 -6.420 2.934 1.00 98.56 661 ALA A N 1
ATOM 5026 C CA . ALA A 1 661 ? -11.869 -5.883 4.189 1.00 98.56 661 ALA A CA 1
ATOM 5027 C C . ALA A 1 661 ? -13.174 -5.090 3.983 1.00 98.56 661 ALA A C 1
ATOM 5029 O O . ALA A 1 661 ? -14.077 -5.164 4.820 1.00 98.56 661 ALA A O 1
ATOM 5030 N N . GLY A 1 662 ? -13.302 -4.376 2.859 1.00 98.50 662 GLY A N 1
ATOM 5031 C CA . GLY A 1 662 ? -14.543 -3.725 2.430 1.00 98.50 662 GLY A CA 1
ATOM 5032 C C . GLY A 1 662 ? -15.684 -4.725 2.225 1.00 98.50 662 GLY A C 1
ATOM 5033 O O . GLY A 1 662 ? -16.759 -4.552 2.800 1.00 98.50 662 GLY A O 1
ATOM 5034 N N . ALA A 1 663 ? -15.430 -5.819 1.502 1.00 98.75 663 ALA A N 1
ATOM 5035 C CA . ALA A 1 663 ? -16.398 -6.889 1.275 1.00 98.75 663 ALA A CA 1
ATOM 5036 C C . ALA A 1 663 ? -16.892 -7.503 2.595 1.00 98.75 663 ALA A C 1
ATOM 5038 O O . ALA A 1 663 ? -18.096 -7.668 2.792 1.00 98.75 663 ALA A O 1
ATOM 5039 N N . LEU A 1 664 ? -15.981 -7.764 3.538 1.00 98.56 664 LEU A N 1
ATOM 5040 C CA . LEU A 1 664 ? -16.322 -8.273 4.870 1.00 98.56 664 LEU A CA 1
ATOM 5041 C C . LEU A 1 664 ? -17.120 -7.251 5.702 1.00 98.56 664 LEU A C 1
ATOM 5043 O O . LEU A 1 664 ? -18.067 -7.636 6.387 1.00 98.56 664 LEU A O 1
ATOM 5047 N N . LEU A 1 665 ? -16.793 -5.953 5.632 1.00 98.44 665 LEU A N 1
ATOM 5048 C CA . LEU A 1 665 ? -17.570 -4.888 6.283 1.00 98.44 665 LEU A CA 1
ATOM 5049 C C . LEU A 1 665 ? -19.005 -4.823 5.739 1.00 98.44 665 LEU A C 1
ATOM 5051 O O . LEU A 1 665 ? -19.947 -4.699 6.525 1.00 98.44 665 LEU A O 1
ATOM 5055 N N . PHE A 1 666 ? -19.180 -4.896 4.420 1.00 98.50 666 PHE A N 1
ATOM 5056 C CA . PHE A 1 666 ? -20.495 -4.826 3.787 1.00 98.50 666 PHE A CA 1
ATOM 5057 C C . PHE A 1 666 ? -21.319 -6.107 3.984 1.00 98.50 666 PHE A C 1
ATOM 5059 O O . PHE A 1 666 ? -22.499 -6.005 4.314 1.00 98.50 666 PHE A O 1
ATOM 5066 N N . HIS A 1 667 ? -20.702 -7.294 3.937 1.00 98.12 667 HIS A N 1
ATOM 5067 C CA . HIS A 1 667 ? -21.339 -8.562 4.331 1.00 98.12 667 HIS A CA 1
ATOM 5068 C C . HIS A 1 667 ? -21.822 -8.535 5.788 1.00 98.12 667 HIS A C 1
ATOM 5070 O O . HIS A 1 667 ? -22.977 -8.855 6.071 1.00 98.12 667 HIS A O 1
ATOM 5076 N N . VAL A 1 668 ? -20.975 -8.075 6.721 1.00 97.75 668 VAL A N 1
ATOM 5077 C CA . VAL A 1 668 ? -21.382 -7.894 8.123 1.00 97.75 668 VAL A CA 1
ATOM 5078 C C . VAL A 1 668 ? -22.555 -6.920 8.217 1.00 97.75 668 VAL A C 1
ATOM 5080 O O . VAL A 1 668 ? -23.550 -7.262 8.845 1.00 97.75 668 VAL A O 1
ATOM 5083 N N . ARG A 1 669 ? -22.496 -5.754 7.555 1.00 96.75 669 ARG A N 1
ATOM 5084 C CA . ARG A 1 669 ? -23.611 -4.790 7.534 1.00 96.75 669 ARG A CA 1
ATOM 5085 C C . ARG A 1 669 ? -24.909 -5.432 7.030 1.00 96.75 669 ARG A C 1
ATOM 5087 O O . ARG A 1 669 ? -25.916 -5.329 7.724 1.00 96.75 669 ARG A O 1
ATOM 5094 N N . ALA A 1 670 ? -24.886 -6.124 5.891 1.00 96.12 670 ALA A N 1
ATOM 5095 C CA . ALA A 1 670 ? -26.057 -6.752 5.270 1.00 96.12 670 ALA A CA 1
ATOM 5096 C C . ALA A 1 670 ? -26.755 -7.805 6.156 1.00 96.12 670 ALA A C 1
ATOM 5098 O O . ALA A 1 670 ? -27.980 -7.944 6.102 1.00 96.12 670 ALA A O 1
ATOM 5099 N N . GLU A 1 671 ? -26.003 -8.528 6.991 1.00 94.38 671 GLU A N 1
ATOM 5100 C CA . GLU A 1 671 ? -26.548 -9.510 7.942 1.00 94.38 671 GLU A CA 1
ATOM 5101 C C . GLU A 1 671 ? -26.753 -8.951 9.369 1.00 94.38 671 GLU A C 1
ATOM 5103 O O . GLU A 1 671 ? -27.367 -9.621 10.197 1.00 94.38 671 GLU A O 1
ATOM 5108 N N . THR A 1 672 ? -26.323 -7.714 9.664 1.00 91.12 672 THR A N 1
ATOM 5109 C CA . THR A 1 672 ? -26.624 -6.980 10.915 1.00 91.12 672 THR A CA 1
ATOM 5110 C C . THR A 1 672 ? -27.561 -5.783 10.674 1.00 91.12 672 THR A C 1
ATOM 5112 O O . THR A 1 672 ? -27.278 -4.666 11.113 1.00 91.12 672 THR A O 1
ATOM 5115 N N . GLY A 1 673 ? -28.664 -6.000 9.949 1.00 83.62 673 GLY A N 1
ATOM 5116 C CA . GLY A 1 673 ? -29.703 -4.982 9.708 1.00 83.62 673 GLY A CA 1
ATOM 5117 C C . GLY A 1 673 ? -29.451 -4.031 8.529 1.00 83.62 673 GLY A C 1
ATOM 5118 O O . GLY A 1 673 ? -30.015 -2.942 8.496 1.00 83.62 673 GLY A O 1
ATOM 5119 N N . GLY A 1 674 ? -28.586 -4.411 7.587 1.00 85.44 674 GLY A N 1
ATOM 5120 C CA . GLY A 1 674 ? -28.329 -3.675 6.348 1.00 85.44 674 GLY A CA 1
ATOM 5121 C C . GLY A 1 674 ? -29.317 -3.977 5.214 1.00 85.44 674 GLY A C 1
ATOM 5122 O O . GLY A 1 674 ? -30.260 -4.758 5.344 1.00 85.44 674 GLY A O 1
ATOM 5123 N N . SER A 1 675 ? -29.062 -3.340 4.076 1.00 92.31 675 SER A N 1
ATOM 5124 C CA . SER A 1 675 ? -29.900 -3.314 2.875 1.00 92.31 675 SER A CA 1
ATOM 5125 C C . SER A 1 675 ? -29.396 -4.254 1.767 1.00 92.31 675 SER A C 1
ATOM 5127 O O . SER A 1 675 ? -28.292 -4.792 1.837 1.00 92.31 675 SER A O 1
ATOM 5129 N N . LEU A 1 676 ? -30.164 -4.396 0.678 1.00 94.69 676 LEU A N 1
ATOM 5130 C CA . LEU A 1 676 ? -29.673 -5.053 -0.545 1.00 94.69 676 LEU A CA 1
ATOM 5131 C C . LEU A 1 676 ? -28.511 -4.285 -1.205 1.00 94.69 676 LEU A C 1
ATOM 5133 O O . LEU A 1 676 ? -27.677 -4.905 -1.860 1.00 94.69 676 LEU A O 1
ATOM 5137 N N . ALA A 1 677 ? -28.398 -2.969 -0.986 1.00 96.44 677 ALA A N 1
ATOM 5138 C CA . ALA A 1 677 ? -27.255 -2.187 -1.456 1.00 96.44 677 ALA A CA 1
ATOM 5139 C C . ALA A 1 677 ? -25.963 -2.537 -0.696 1.00 96.44 677 ALA A C 1
ATOM 5141 O O . ALA A 1 677 ? -24.887 -2.500 -1.281 1.00 96.44 677 ALA A O 1
ATOM 5142 N N . ASP A 1 678 ? -26.045 -2.959 0.571 1.00 97.69 678 ASP A N 1
ATOM 5143 C CA . ASP A 1 678 ? -24.888 -3.508 1.290 1.00 97.69 678 ASP A CA 1
ATOM 5144 C C . ASP A 1 678 ? -24.429 -4.840 0.673 1.00 97.69 678 ASP A C 1
ATOM 5146 O O . ASP A 1 678 ? -23.232 -5.080 0.553 1.00 97.69 678 ASP A O 1
ATOM 5150 N N . VAL A 1 679 ? -25.359 -5.681 0.206 1.00 98.19 679 VAL A N 1
ATOM 5151 C CA . VAL A 1 679 ? -25.020 -6.924 -0.511 1.00 98.19 679 VAL A CA 1
ATOM 5152 C C . VAL A 1 679 ? -24.371 -6.625 -1.870 1.00 98.19 679 VAL A C 1
ATOM 5154 O O . VAL A 1 679 ? -23.355 -7.231 -2.211 1.00 98.19 679 VAL A O 1
ATOM 5157 N N . LEU A 1 680 ? -24.904 -5.646 -2.611 1.00 98.56 680 LEU A N 1
ATOM 5158 C CA . LEU A 1 680 ? -24.323 -5.161 -3.867 1.00 98.56 680 LEU A CA 1
ATOM 5159 C C . LEU A 1 680 ? -22.898 -4.625 -3.659 1.00 98.56 680 LEU A C 1
ATOM 5161 O O . LEU A 1 680 ? -21.984 -5.002 -4.387 1.00 98.56 680 LEU A O 1
ATOM 5165 N N . LEU A 1 681 ? -22.688 -3.793 -2.634 1.00 98.62 681 LEU A N 1
ATOM 5166 C CA . LEU A 1 681 ? -21.377 -3.230 -2.296 1.00 98.62 681 LEU A CA 1
ATOM 5167 C C . LEU A 1 681 ? -20.382 -4.297 -1.820 1.00 98.62 681 LEU A C 1
ATOM 5169 O O . LEU A 1 681 ? -19.202 -4.203 -2.151 1.00 98.62 681 LEU A O 1
ATOM 5173 N N . ALA A 1 682 ? -20.837 -5.341 -1.117 1.00 98.62 682 ALA A N 1
ATOM 5174 C CA . ALA A 1 682 ? -19.998 -6.502 -0.825 1.00 98.62 682 ALA A CA 1
ATOM 5175 C C . ALA A 1 682 ? -19.525 -7.176 -2.124 1.00 98.62 682 ALA A C 1
ATOM 5177 O O . ALA A 1 682 ? -18.330 -7.421 -2.273 1.00 98.62 682 ALA A O 1
ATOM 5178 N N . GLY A 1 683 ? -20.430 -7.383 -3.089 1.00 98.69 683 GLY A N 1
ATOM 5179 C CA . GLY A 1 683 ? -20.099 -7.874 -4.429 1.00 98.69 683 GLY A CA 1
ATOM 5180 C C . GLY A 1 683 ? -19.074 -6.993 -5.150 1.00 98.69 683 GLY A C 1
ATOM 5181 O O . GLY A 1 683 ? -18.036 -7.497 -5.575 1.00 98.69 683 GLY A O 1
ATOM 5182 N N . VAL A 1 684 ? -19.309 -5.677 -5.222 1.00 98.81 684 VAL A N 1
ATOM 5183 C CA . VAL A 1 684 ? -18.402 -4.703 -5.869 1.00 98.81 684 VAL A CA 1
ATOM 5184 C C . VAL A 1 684 ? -17.010 -4.723 -5.239 1.00 98.81 684 VAL A C 1
ATOM 5186 O O . VAL A 1 684 ? -16.007 -4.692 -5.954 1.00 98.81 684 VAL A O 1
ATOM 5189 N N . CYS A 1 685 ? -16.922 -4.842 -3.913 1.00 98.75 685 CYS A N 1
ATOM 5190 C CA . CYS A 1 685 ? -15.647 -4.999 -3.223 1.00 98.75 685 CYS A CA 1
ATOM 5191 C C . CYS A 1 685 ? -14.926 -6.313 -3.581 1.00 98.75 685 CYS A C 1
ATOM 5193 O O . CYS A 1 685 ? -13.708 -6.292 -3.744 1.00 98.75 685 CYS A O 1
ATOM 5195 N N . ILE A 1 686 ? -15.635 -7.436 -3.757 1.00 98.69 686 ILE A N 1
ATOM 5196 C CA . ILE A 1 686 ? -15.023 -8.702 -4.208 1.00 98.69 686 ILE A CA 1
ATOM 5197 C C . ILE A 1 686 ? -14.574 -8.592 -5.671 1.00 98.69 686 ILE A C 1
ATOM 5199 O O . ILE A 1 686 ? -13.464 -9.005 -5.995 1.00 98.69 686 ILE A O 1
ATOM 5203 N N . GLY A 1 687 ? -15.390 -7.984 -6.541 1.00 98.38 687 GLY A N 1
ATOM 5204 C CA . GLY A 1 687 ? -15.046 -7.738 -7.944 1.00 98.38 687 GLY A CA 1
ATOM 5205 C C . GLY A 1 687 ? -13.769 -6.903 -8.064 1.00 98.38 687 GLY A C 1
ATOM 5206 O O . GLY A 1 687 ? -12.794 -7.349 -8.667 1.00 98.38 687 GLY A O 1
ATOM 5207 N N . GLY A 1 688 ? -13.716 -5.756 -7.379 1.00 98.00 688 GLY A N 1
ATOM 5208 C CA . GLY A 1 688 ? -12.525 -4.903 -7.315 1.00 98.00 688 GLY A CA 1
ATOM 5209 C C . GLY A 1 688 ? -11.298 -5.592 -6.705 1.00 98.00 688 GLY A C 1
ATOM 5210 O O . GLY A 1 688 ? -10.196 -5.421 -7.216 1.00 98.00 688 GLY A O 1
ATOM 5211 N N . ALA A 1 689 ? -11.468 -6.423 -5.669 1.00 97.94 689 ALA A N 1
ATOM 5212 C CA . ALA A 1 689 ? -10.372 -7.226 -5.121 1.00 97.94 689 ALA A CA 1
ATOM 5213 C C . ALA A 1 689 ? -9.859 -8.268 -6.134 1.00 97.94 689 ALA A C 1
ATOM 5215 O O . ALA A 1 689 ? -8.651 -8.410 -6.301 1.00 97.94 689 ALA A O 1
ATOM 5216 N N . SER A 1 690 ? -10.754 -8.947 -6.859 1.00 96.81 690 SER A N 1
ATOM 5217 C CA . SER A 1 690 ? -10.386 -9.943 -7.878 1.00 96.81 690 SER A CA 1
ATOM 5218 C C . SER A 1 690 ? -9.714 -9.332 -9.116 1.00 96.81 690 SER A C 1
ATOM 5220 O O . SER A 1 690 ? -8.881 -9.984 -9.741 1.00 96.81 690 SER A O 1
ATOM 5222 N N . LEU A 1 691 ? -10.003 -8.059 -9.408 1.00 96.56 691 LEU A N 1
ATOM 5223 C CA . LEU A 1 691 ? -9.327 -7.245 -10.423 1.00 96.56 691 LEU A CA 1
ATOM 5224 C C . LEU A 1 691 ? -7.998 -6.620 -9.953 1.00 96.56 691 LEU A C 1
ATOM 5226 O O . LEU A 1 691 ? -7.332 -5.961 -10.751 1.00 96.56 691 LEU A O 1
ATOM 5230 N N . ILE A 1 692 ? -7.593 -6.852 -8.699 1.00 95.94 692 ILE A N 1
ATOM 5231 C CA . ILE A 1 692 ? -6.199 -6.738 -8.239 1.00 95.94 692 ILE A CA 1
ATOM 5232 C C . ILE A 1 692 ? -5.558 -8.131 -8.244 1.00 95.94 692 ILE A C 1
ATOM 5234 O O . ILE A 1 692 ? -4.472 -8.314 -8.785 1.00 95.94 692 ILE A O 1
ATOM 5238 N N . ARG A 1 693 ? -6.230 -9.131 -7.655 1.00 93.56 693 ARG A N 1
ATOM 5239 C CA . ARG A 1 693 ? -5.739 -10.510 -7.592 1.00 93.56 693 ARG A CA 1
ATOM 5240 C C . ARG A 1 693 ? -6.890 -11.519 -7.506 1.00 93.56 693 ARG A C 1
ATOM 5242 O O . ARG A 1 693 ? -7.636 -11.550 -6.528 1.00 93.56 693 ARG A O 1
ATOM 5249 N N . GLN A 1 694 ? -7.018 -12.357 -8.537 1.00 92.19 694 GLN A N 1
ATOM 5250 C CA . GLN A 1 694 ? -8.205 -13.185 -8.827 1.00 92.19 694 GLN A CA 1
ATOM 5251 C C . GLN A 1 694 ? -8.658 -14.075 -7.664 1.00 92.19 694 GLN A C 1
ATOM 5253 O O . GLN A 1 694 ? -9.858 -14.249 -7.452 1.00 92.19 694 GLN A O 1
ATOM 5258 N N . GLN A 1 695 ? -7.703 -14.570 -6.873 1.00 92.31 695 GLN A N 1
ATOM 5259 C CA . GLN A 1 695 ? -7.903 -15.371 -5.666 1.00 92.31 695 GLN A CA 1
ATOM 5260 C C . GLN A 1 695 ? -8.955 -14.779 -4.702 1.00 92.31 695 GLN A C 1
ATOM 5262 O O . GLN A 1 695 ? -9.691 -15.536 -4.068 1.00 92.31 695 GLN A O 1
ATOM 5267 N N . ALA A 1 696 ? -9.112 -13.448 -4.647 1.00 95.25 696 ALA A N 1
ATOM 5268 C CA . ALA A 1 696 ? -10.141 -12.778 -3.845 1.00 95.25 696 ALA A CA 1
ATOM 5269 C C . ALA A 1 696 ? -11.587 -13.217 -4.167 1.00 95.25 696 ALA A C 1
ATOM 5271 O O . ALA A 1 696 ? -12.469 -13.103 -3.311 1.00 95.25 696 ALA A O 1
ATOM 5272 N N . GLY A 1 697 ? -11.836 -13.755 -5.368 1.00 95.56 697 GLY A N 1
ATOM 5273 C CA . GLY A 1 697 ? -13.130 -14.306 -5.781 1.00 95.56 697 GLY A CA 1
ATOM 5274 C C . GLY A 1 697 ? -13.660 -15.418 -4.865 1.00 95.56 697 GLY A C 1
ATOM 5275 O O . GLY A 1 697 ? -14.869 -15.634 -4.811 1.00 95.56 697 GLY A O 1
ATOM 5276 N N . ILE A 1 698 ? -12.804 -16.059 -4.057 1.00 96.75 698 ILE A N 1
ATOM 5277 C CA . ILE A 1 698 ? -13.214 -17.053 -3.051 1.00 96.75 698 ILE A CA 1
ATOM 5278 C C . ILE A 1 698 ? -14.229 -16.498 -2.029 1.00 96.75 698 ILE A C 1
ATOM 5280 O O . ILE A 1 698 ? -15.065 -17.239 -1.507 1.00 96.75 698 ILE A O 1
ATOM 5284 N N . LEU A 1 699 ? -14.231 -15.178 -1.796 1.00 98.25 699 LEU A N 1
ATOM 5285 C CA . LEU A 1 699 ? -15.211 -14.500 -0.941 1.00 98.25 699 LEU A CA 1
ATOM 5286 C C . LEU A 1 699 ? -16.639 -14.552 -1.514 1.00 98.25 699 LEU A C 1
ATOM 5288 O O . LEU A 1 699 ? -17.597 -14.619 -0.743 1.00 98.25 699 LEU A O 1
ATOM 5292 N N . LEU A 1 700 ? -16.797 -14.581 -2.845 1.00 98.31 700 LEU A N 1
ATOM 5293 C CA . LEU A 1 700 ? -18.105 -14.730 -3.495 1.00 98.31 700 LEU A CA 1
ATOM 5294 C C . LEU A 1 700 ? -18.707 -16.102 -3.170 1.00 98.31 700 LEU A C 1
ATOM 5296 O O . LEU A 1 700 ? -19.866 -16.188 -2.762 1.00 98.31 700 LEU A O 1
ATOM 5300 N N . ALA A 1 701 ? -17.896 -17.159 -3.274 1.00 97.88 701 ALA A N 1
ATOM 5301 C CA . ALA A 1 701 ? -18.291 -18.511 -2.889 1.00 97.88 701 ALA A CA 1
ATOM 5302 C C . ALA A 1 701 ? -18.613 -18.594 -1.387 1.00 97.88 701 ALA A C 1
ATOM 5304 O O . ALA A 1 701 ? -19.649 -19.139 -1.011 1.00 97.88 701 ALA A O 1
ATOM 5305 N N . ALA A 1 702 ? -17.786 -17.994 -0.524 1.00 98.00 702 ALA A N 1
ATOM 5306 C CA . ALA A 1 702 ? -18.008 -17.984 0.922 1.00 98.00 702 ALA A CA 1
ATOM 5307 C C . ALA A 1 702 ? -19.333 -17.320 1.337 1.00 98.00 702 ALA A C 1
ATOM 5309 O O . ALA A 1 702 ? -20.064 -17.862 2.172 1.00 98.00 702 ALA A O 1
ATOM 5310 N N . PHE A 1 703 ? -19.664 -16.159 0.763 1.00 98.19 703 PHE A N 1
ATOM 5311 C CA . PHE A 1 703 ? -20.903 -15.448 1.090 1.00 98.19 703 PHE A CA 1
ATOM 5312 C C . PHE A 1 703 ? -22.123 -16.089 0.410 1.00 98.19 703 PHE A C 1
ATOM 5314 O O . PHE A 1 703 ? -23.172 -16.212 1.044 1.00 98.19 703 PHE A O 1
ATOM 5321 N N . GLY A 1 704 ? -21.983 -16.586 -0.824 1.00 97.50 704 GLY A N 1
ATOM 5322 C CA . GLY A 1 704 ? -23.030 -17.344 -1.514 1.00 97.50 704 GLY A CA 1
ATOM 5323 C C . GLY A 1 704 ? -23.416 -18.623 -0.764 1.00 97.50 704 GLY A C 1
ATOM 5324 O O . GLY A 1 704 ? -24.591 -18.838 -0.468 1.00 97.50 704 GLY A O 1
ATOM 5325 N N . LEU A 1 705 ? -22.431 -19.424 -0.344 1.00 97.44 705 LEU A N 1
ATOM 5326 C CA . LEU A 1 705 ? -22.655 -20.619 0.476 1.00 97.44 705 LEU A CA 1
ATOM 5327 C C . LEU A 1 705 ? -23.257 -20.280 1.850 1.00 97.44 705 LEU A C 1
ATOM 5329 O O . LEU A 1 705 ? -24.111 -21.022 2.332 1.00 97.44 705 LEU A O 1
ATOM 5333 N N . ALA A 1 706 ? -22.890 -19.148 2.464 1.00 96.50 706 ALA A N 1
ATOM 5334 C CA . ALA A 1 706 ? -23.527 -18.684 3.700 1.00 96.50 706 ALA A CA 1
ATOM 5335 C C . ALA A 1 706 ? -25.017 -18.343 3.502 1.00 96.50 706 ALA A C 1
ATOM 5337 O O . ALA A 1 706 ? -25.839 -18.694 4.353 1.00 96.50 706 ALA A O 1
ATOM 5338 N N . LEU A 1 707 ? -25.371 -17.689 2.389 1.00 95.81 707 LEU A N 1
ATOM 5339 C CA . LEU A 1 707 ? -26.758 -17.380 2.033 1.00 95.81 707 LEU A CA 1
ATOM 5340 C C . LEU A 1 707 ? -27.564 -18.659 1.772 1.00 95.81 707 LEU A C 1
ATOM 5342 O O . LEU A 1 707 ? -28.628 -18.825 2.367 1.00 95.81 707 LEU A O 1
ATOM 5346 N N . CYS A 1 708 ? -27.037 -19.589 0.969 1.00 95.81 708 CYS A N 1
ATOM 5347 C CA . CYS A 1 708 ? -27.679 -20.877 0.694 1.00 95.81 708 CYS A CA 1
ATOM 5348 C C . CYS A 1 708 ? -27.870 -21.714 1.968 1.00 95.81 708 CYS A C 1
ATOM 5350 O O . CYS A 1 708 ? -28.965 -22.219 2.211 1.00 95.81 708 CYS A O 1
ATOM 5352 N N . TRP A 1 709 ? -26.848 -21.803 2.826 1.00 95.12 709 TRP A N 1
ATOM 5353 C CA . TRP A 1 709 ? -26.927 -22.517 4.104 1.00 95.12 709 TRP A CA 1
ATOM 5354 C C . TRP A 1 709 ? -28.035 -21.972 5.010 1.00 95.12 709 TRP A C 1
ATOM 5356 O O . TRP A 1 709 ? -28.797 -22.750 5.579 1.00 95.12 709 TRP A O 1
ATOM 5366 N N . HIS A 1 710 ? -28.161 -20.646 5.139 1.00 93.31 710 HIS A N 1
ATOM 5367 C CA . HIS A 1 710 ? -29.210 -20.038 5.969 1.00 93.31 710 HIS A CA 1
ATOM 5368 C C . HIS A 1 710 ? -30.592 -20.037 5.315 1.00 93.31 710 HIS A C 1
ATOM 5370 O O . HIS A 1 710 ? -31.580 -20.092 6.042 1.00 93.31 710 HIS A O 1
ATOM 5376 N N . ALA A 1 711 ? -30.687 -20.030 3.984 1.00 93.56 711 ALA A N 1
ATOM 5377 C CA . ALA A 1 711 ? -31.952 -20.242 3.285 1.00 93.56 711 ALA A CA 1
ATOM 5378 C C . ALA A 1 711 ? -32.492 -21.657 3.548 1.00 93.56 711 ALA A C 1
ATOM 5380 O O . ALA A 1 711 ? -33.599 -21.810 4.058 1.00 93.56 711 ALA A O 1
ATOM 5381 N N . LEU A 1 712 ? -31.674 -22.685 3.288 1.00 92.31 712 LEU A N 1
ATOM 5382 C CA . LEU A 1 712 ? -32.043 -24.093 3.467 1.00 92.31 712 LEU A CA 1
ATOM 5383 C C . LEU A 1 712 ? -32.317 -24.442 4.936 1.00 92.31 712 LEU A C 1
ATOM 5385 O O . LEU A 1 712 ? -33.316 -25.082 5.245 1.00 92.31 712 LEU A O 1
ATOM 5389 N N . ARG A 1 713 ? -31.455 -24.000 5.862 1.00 92.56 713 ARG A N 1
ATOM 5390 C CA . ARG A 1 713 ? -31.567 -24.353 7.286 1.00 92.56 713 ARG A CA 1
ATOM 5391 C C . ARG A 1 713 ? -32.751 -23.695 8.001 1.00 92.56 713 ARG A C 1
ATOM 5393 O O . ARG A 1 713 ? -33.227 -24.251 8.987 1.00 92.56 713 ARG A O 1
ATOM 5400 N N . ASN A 1 714 ? -33.191 -22.522 7.543 1.00 90.38 714 ASN A N 1
ATOM 5401 C CA . ASN A 1 714 ? -34.232 -21.737 8.214 1.00 90.38 714 ASN A CA 1
ATOM 5402 C C . ASN A 1 714 ? -35.561 -21.696 7.428 1.00 90.38 714 ASN A C 1
ATOM 5404 O O . ASN A 1 714 ? -36.489 -21.029 7.875 1.00 90.38 714 ASN A O 1
ATOM 5408 N N . GLY A 1 715 ? -35.646 -22.326 6.247 1.00 87.56 715 GLY A N 1
ATOM 5409 C CA . GLY A 1 715 ? -36.788 -22.206 5.320 1.00 87.56 715 GLY A CA 1
ATOM 5410 C C . GLY A 1 715 ? -36.930 -20.827 4.651 1.00 87.56 715 GLY A C 1
ATOM 5411 O O . GLY A 1 715 ? -37.874 -20.577 3.904 1.00 87.56 715 GLY A O 1
ATOM 5412 N N . ASP A 1 716 ? -35.993 -19.911 4.900 1.00 88.81 716 ASP A N 1
ATOM 5413 C CA . ASP A 1 716 ? -36.011 -18.526 4.422 1.00 88.81 716 ASP A CA 1
ATOM 5414 C C . ASP A 1 716 ? -35.446 -18.436 2.994 1.00 88.81 716 ASP A C 1
ATOM 5416 O O . ASP A 1 716 ? -34.392 -17.850 2.736 1.00 88.81 716 ASP A O 1
ATOM 5420 N N . HIS A 1 717 ? -36.151 -19.046 2.036 1.00 90.94 717 HIS A N 1
ATOM 5421 C CA . HIS A 1 717 ? -35.762 -19.060 0.620 1.00 90.94 717 HIS A CA 1
ATOM 5422 C C . HIS A 1 717 ? -35.650 -17.651 0.011 1.00 90.94 717 HIS A C 1
ATOM 5424 O O . HIS A 1 717 ? -34.916 -17.458 -0.958 1.00 90.94 717 HIS A O 1
ATOM 5430 N N . ARG A 1 718 ? -36.285 -16.632 0.614 1.00 88.75 718 ARG A N 1
ATOM 5431 C CA . ARG A 1 718 ? -36.148 -15.222 0.205 1.00 88.75 718 ARG A CA 1
ATOM 5432 C C . ARG A 1 718 ? -34.706 -14.712 0.346 1.00 88.75 718 ARG A C 1
ATOM 5434 O O . ARG A 1 718 ? -34.322 -13.798 -0.380 1.00 88.75 718 ARG A O 1
ATOM 5441 N N . ARG A 1 719 ? -33.866 -15.337 1.185 1.00 90.38 719 ARG A N 1
ATOM 5442 C CA . ARG A 1 719 ? -32.413 -15.067 1.238 1.00 90.38 719 ARG A CA 1
ATOM 5443 C C . ARG A 1 719 ? -31.688 -15.356 -0.068 1.00 90.38 719 ARG A C 1
ATOM 5445 O O . ARG A 1 719 ? -30.703 -14.679 -0.343 1.00 90.38 719 ARG A O 1
ATOM 5452 N N . LEU A 1 720 ? -32.166 -16.293 -0.887 1.00 93.62 720 LEU A N 1
ATOM 5453 C CA . LEU A 1 720 ? -31.543 -16.605 -2.178 1.00 93.62 720 LEU A CA 1
ATOM 5454 C C . LEU A 1 720 ? -31.626 -15.419 -3.152 1.00 93.62 720 LEU A C 1
ATOM 5456 O O . LEU A 1 720 ? -30.724 -15.236 -3.962 1.00 93.62 720 LEU A O 1
ATOM 5460 N N . LEU A 1 721 ? -32.614 -14.528 -2.999 1.00 93.88 721 LEU A N 1
ATOM 5461 C CA . LEU A 1 721 ? -32.696 -13.279 -3.767 1.00 93.88 721 LEU A CA 1
ATOM 5462 C C . LEU A 1 721 ? -31.515 -12.329 -3.488 1.00 93.88 721 LEU A C 1
ATOM 5464 O O . LEU A 1 721 ? -31.218 -11.480 -4.323 1.00 93.88 721 LEU A O 1
ATOM 5468 N N . ARG A 1 722 ? -30.796 -12.485 -2.360 1.00 96.12 722 ARG A N 1
ATOM 5469 C CA . ARG A 1 722 ? -29.547 -11.749 -2.074 1.00 96.12 722 ARG A CA 1
ATOM 5470 C C . ARG A 1 722 ? -28.376 -12.203 -2.954 1.00 96.12 722 ARG A C 1
ATOM 5472 O O . ARG A 1 722 ? -27.411 -11.456 -3.077 1.00 96.12 722 ARG A O 1
ATOM 5479 N N . LEU A 1 723 ? -28.453 -13.368 -3.603 1.00 97.06 723 LEU A N 1
ATOM 5480 C CA . LEU A 1 723 ? -27.426 -13.799 -4.556 1.00 97.06 723 LEU A CA 1
ATOM 5481 C C . LEU A 1 723 ? -27.372 -12.868 -5.775 1.00 97.06 723 LEU A C 1
ATOM 5483 O O . LEU A 1 723 ? -26.278 -12.569 -6.232 1.00 97.06 723 LEU A O 1
ATOM 5487 N N . LEU A 1 724 ? -28.516 -12.347 -6.239 1.00 97.25 724 LEU A N 1
ATOM 5488 C CA . LEU A 1 724 ? -28.597 -11.460 -7.408 1.00 97.25 724 LEU A CA 1
ATOM 5489 C C . LEU A 1 724 ? -27.785 -10.154 -7.250 1.00 97.25 724 LEU A C 1
ATOM 5491 O O . LEU A 1 724 ? -26.920 -9.911 -8.088 1.00 97.25 724 LEU A O 1
ATOM 5495 N N . PRO A 1 725 ? -27.964 -9.320 -6.201 1.00 98.31 725 PRO A N 1
ATOM 5496 C CA . PRO A 1 725 ? -27.103 -8.155 -6.000 1.00 98.31 725 PRO A CA 1
ATOM 5497 C C . PRO A 1 725 ? -25.655 -8.544 -5.675 1.00 98.31 725 PRO A C 1
ATOM 5499 O O . PRO A 1 725 ? -24.748 -7.811 -6.054 1.00 98.31 725 PRO A O 1
ATOM 5502 N N . LEU A 1 726 ? -25.402 -9.688 -5.026 1.00 98.44 726 LEU A N 1
ATOM 5503 C CA . LEU A 1 726 ? -24.035 -10.134 -4.733 1.00 98.44 726 LEU A CA 1
ATOM 5504 C C . LEU A 1 726 ? -23.254 -10.456 -6.022 1.00 98.44 726 LEU A C 1
ATOM 5506 O O . LEU A 1 726 ? -22.129 -9.984 -6.192 1.00 98.44 726 LEU A O 1
ATOM 5510 N N . THR A 1 727 ? -23.848 -11.223 -6.942 1.00 98.38 727 THR A N 1
ATOM 5511 C CA . THR A 1 727 ? -23.221 -11.588 -8.222 1.00 98.38 727 THR A CA 1
ATOM 5512 C C . THR A 1 727 ? -23.200 -10.423 -9.203 1.00 98.38 727 THR A C 1
ATOM 5514 O O . THR A 1 727 ? -22.170 -10.206 -9.835 1.00 98.38 727 THR A O 1
ATOM 5517 N N . ALA A 1 728 ? -24.263 -9.614 -9.281 1.00 98.44 728 ALA A N 1
ATOM 5518 C CA . ALA A 1 728 ? -24.268 -8.390 -10.086 1.00 98.44 728 ALA A CA 1
ATOM 5519 C C . ALA A 1 728 ? -23.202 -7.391 -9.606 1.00 98.44 728 ALA A C 1
ATOM 5521 O O . ALA A 1 728 ? -22.499 -6.795 -10.418 1.00 98.44 728 ALA A O 1
ATOM 5522 N N . GLY A 1 729 ? -23.022 -7.258 -8.287 1.00 98.50 729 GLY A N 1
ATOM 5523 C CA . GLY A 1 729 ? -21.966 -6.440 -7.700 1.00 98.50 729 GLY A CA 1
ATOM 5524 C C . GLY A 1 729 ? -20.571 -6.949 -8.050 1.00 98.50 729 GLY A C 1
ATOM 5525 O O . GLY A 1 729 ? -19.714 -6.153 -8.412 1.00 98.50 729 GLY A O 1
ATOM 5526 N N . PHE A 1 730 ? -20.344 -8.265 -7.996 1.00 98.56 730 PHE A N 1
ATOM 5527 C CA . PHE A 1 730 ? -19.074 -8.874 -8.408 1.00 98.56 730 PHE A CA 1
ATOM 5528 C C . PHE A 1 730 ? -18.790 -8.698 -9.909 1.00 98.56 730 PHE A C 1
ATOM 5530 O O . PHE A 1 730 ? -17.665 -8.376 -10.293 1.00 98.56 730 PHE A O 1
ATOM 5537 N N . ALA A 1 731 ? -19.811 -8.878 -10.749 1.00 98.38 731 ALA A N 1
ATOM 5538 C CA . ALA A 1 731 ? -19.703 -8.760 -12.197 1.00 98.38 731 ALA A CA 1
ATOM 5539 C C . ALA A 1 731 ? -19.506 -7.311 -12.670 1.00 98.38 731 ALA A C 1
ATOM 5541 O O . ALA A 1 731 ? -18.829 -7.101 -13.671 1.00 98.38 731 ALA A O 1
ATOM 5542 N N . LEU A 1 732 ? -20.049 -6.310 -11.966 1.00 98.00 732 LEU A N 1
ATOM 5543 C CA . LEU A 1 732 ? -20.016 -4.907 -12.399 1.00 98.00 732 LEU A CA 1
ATOM 5544 C C . LEU A 1 732 ? -18.584 -4.366 -12.636 1.00 98.00 732 LEU A C 1
ATOM 5546 O O . LEU A 1 732 ? -18.346 -3.851 -13.729 1.00 98.00 732 LEU A O 1
ATOM 5550 N N . PRO A 1 733 ? -17.605 -4.506 -11.716 1.00 97.88 733 PRO A N 1
ATOM 5551 C CA . PRO A 1 733 ? -16.214 -4.142 -11.991 1.00 97.88 733 PRO A CA 1
ATOM 5552 C C . PRO A 1 733 ? -15.627 -4.859 -13.215 1.00 97.88 733 PRO A C 1
ATOM 5554 O O . PRO A 1 733 ? -15.026 -4.207 -14.064 1.00 97.88 733 PRO A O 1
ATOM 5557 N N . TRP A 1 734 ? -15.845 -6.173 -13.349 1.00 97.25 734 TRP A N 1
ATOM 5558 C CA . TRP A 1 734 ? -15.347 -6.952 -14.491 1.00 97.25 734 TRP A CA 1
ATOM 5559 C C . TRP A 1 734 ? -15.967 -6.507 -15.816 1.00 97.25 734 TRP A C 1
ATOM 5561 O O . TRP A 1 734 ? -15.247 -6.356 -16.798 1.00 97.25 734 TRP A O 1
ATOM 5571 N N . ALA A 1 735 ? -17.272 -6.232 -15.843 1.00 97.75 735 ALA A N 1
ATOM 5572 C CA . ALA A 1 735 ? -17.967 -5.721 -17.018 1.00 97.75 735 ALA A CA 1
ATOM 5573 C C . ALA A 1 735 ? -17.437 -4.339 -17.430 1.00 97.75 735 ALA A C 1
ATOM 5575 O O . ALA A 1 735 ? -17.189 -4.109 -18.611 1.00 97.75 735 ALA A O 1
ATOM 5576 N N . LEU A 1 736 ? -17.194 -3.438 -16.469 1.00 97.31 736 LEU A N 1
ATOM 5577 C CA . LEU A 1 736 ? -16.576 -2.132 -16.730 1.00 97.31 736 LEU A CA 1
ATOM 5578 C C . LEU A 1 736 ? -15.157 -2.276 -17.308 1.00 97.31 736 LEU A C 1
ATOM 5580 O O . LEU A 1 736 ? -14.824 -1.585 -18.269 1.00 97.31 736 LEU A O 1
ATOM 5584 N N . THR A 1 737 ? -14.342 -3.197 -16.783 1.00 95.75 737 THR A N 1
ATOM 5585 C CA . THR A 1 737 ? -13.009 -3.501 -17.334 1.00 95.75 737 THR A CA 1
ATOM 5586 C C . THR A 1 737 ? -13.091 -4.093 -18.745 1.00 95.75 737 THR A C 1
ATOM 5588 O O . THR A 1 737 ? -12.401 -3.609 -19.639 1.00 95.75 737 THR A O 1
ATOM 5591 N N . VAL A 1 738 ? -13.968 -5.072 -18.984 1.00 96.75 738 VAL A N 1
ATOM 5592 C CA . VAL A 1 738 ? -14.193 -5.674 -20.311 1.00 96.75 738 VAL A CA 1
ATOM 5593 C C . VAL A 1 738 ? -14.640 -4.622 -21.329 1.00 96.75 738 VAL A C 1
ATOM 5595 O O . VAL A 1 738 ? -14.073 -4.558 -22.416 1.00 96.75 738 VAL A O 1
ATOM 5598 N N . MET A 1 739 ? -15.583 -3.742 -20.976 1.00 97.12 739 MET A N 1
ATOM 5599 C CA . MET A 1 739 ? -16.015 -2.643 -21.852 1.00 97.12 739 MET A CA 1
ATOM 5600 C C . MET A 1 739 ? -14.893 -1.630 -22.125 1.00 97.12 739 MET A C 1
ATOM 5602 O O . MET A 1 739 ? -14.806 -1.109 -23.236 1.00 97.12 739 MET A O 1
ATOM 5606 N N . ALA A 1 740 ? -14.010 -1.368 -21.156 1.00 95.25 740 ALA A N 1
ATOM 5607 C CA . ALA A 1 740 ? -12.853 -0.499 -21.358 1.00 95.25 740 ALA A CA 1
ATOM 5608 C C . ALA A 1 740 ? -11.846 -1.102 -22.356 1.00 95.25 740 ALA A C 1
ATOM 5610 O O . ALA A 1 740 ? -11.468 -0.428 -23.313 1.00 95.25 740 ALA A O 1
ATOM 5611 N N . PHE A 1 741 ? -11.468 -2.377 -22.197 1.00 96.19 741 PHE A N 1
ATOM 5612 C CA . PHE A 1 741 ? -10.561 -3.050 -23.136 1.00 96.19 741 PHE A CA 1
ATOM 5613 C C . PHE A 1 741 ? -11.195 -3.282 -24.516 1.00 96.19 741 PHE A C 1
ATOM 5615 O O . PHE A 1 741 ? -10.505 -3.146 -25.524 1.00 96.19 741 PHE A O 1
ATOM 5622 N N . ALA A 1 742 ? -12.509 -3.520 -24.589 1.00 96.62 742 ALA A N 1
ATOM 5623 C CA . ALA A 1 742 ? -13.252 -3.553 -25.850 1.00 96.62 742 ALA A CA 1
ATOM 5624 C C . ALA A 1 742 ? -13.203 -2.202 -26.583 1.00 96.62 742 ALA A C 1
ATOM 5626 O O . ALA A 1 742 ? -12.902 -2.161 -27.772 1.00 96.62 742 ALA A O 1
ATOM 5627 N N . LYS A 1 743 ? -13.425 -1.085 -25.871 1.00 96.56 743 LYS A N 1
ATOM 5628 C CA . LYS A 1 743 ? -13.382 0.270 -26.448 1.00 96.56 743 LYS A CA 1
ATOM 5629 C C . LYS A 1 743 ? -11.991 0.667 -26.967 1.00 96.56 743 LYS A C 1
ATOM 5631 O O . LYS A 1 743 ? -11.904 1.473 -27.887 1.00 96.56 743 LYS A O 1
ATOM 5636 N N . VAL A 1 744 ? -10.925 0.122 -26.381 1.00 95.00 744 VAL A N 1
ATOM 5637 C CA . VAL A 1 744 ? -9.527 0.361 -26.795 1.00 95.00 744 VAL A CA 1
ATOM 5638 C C . VAL A 1 744 ? -9.044 -0.674 -27.833 1.00 95.00 744 VAL A C 1
ATOM 5640 O O . VAL A 1 744 ? -7.952 -0.542 -28.370 1.00 95.00 744 VAL A O 1
ATOM 5643 N N . GLY A 1 745 ? -9.858 -1.683 -28.167 1.00 95.75 745 GLY A N 1
ATOM 5644 C CA . GLY A 1 745 ? -9.520 -2.706 -29.165 1.00 95.75 745 GLY A CA 1
ATOM 5645 C C . GLY A 1 745 ? -8.552 -3.794 -28.680 1.00 95.75 745 GLY A C 1
ATOM 5646 O O . GLY A 1 745 ? -8.033 -4.536 -29.502 1.00 95.75 745 GLY A O 1
ATOM 5647 N N . ALA A 1 746 ? -8.329 -3.910 -27.367 1.00 95.75 746 ALA A N 1
ATOM 5648 C CA . ALA A 1 746 ? -7.369 -4.832 -26.742 1.00 95.75 746 ALA A CA 1
ATOM 5649 C C . ALA A 1 746 ? -8.048 -5.896 -25.849 1.00 95.75 746 ALA A C 1
ATOM 5651 O O . ALA A 1 746 ? -7.484 -6.367 -24.858 1.00 95.75 746 ALA A O 1
ATOM 5652 N N . LEU A 1 747 ? -9.303 -6.247 -26.157 1.00 96.25 747 LEU A N 1
ATOM 5653 C CA . LEU A 1 747 ? -10.083 -7.232 -25.395 1.00 96.25 747 LEU A CA 1
ATOM 5654 C C . LEU A 1 747 ? -9.517 -8.654 -25.523 1.00 96.25 747 LEU A C 1
ATOM 5656 O O . LEU A 1 747 ? -9.506 -9.395 -24.541 1.00 96.25 747 LEU A O 1
ATOM 5660 N N . SER A 1 748 ? -9.040 -9.022 -26.712 1.00 95.44 748 SER A N 1
ATOM 5661 C CA . SER A 1 748 ? -8.380 -10.299 -27.006 1.00 95.44 748 SER A CA 1
ATOM 5662 C C . SER A 1 748 ? -7.139 -10.503 -26.138 1.00 95.44 748 SER A C 1
ATOM 5664 O O . SER A 1 748 ? -6.969 -11.548 -25.517 1.00 95.44 748 SER A O 1
ATOM 5666 N N . GLU A 1 749 ? -6.306 -9.473 -26.052 1.00 94.81 749 GLU A N 1
ATOM 5667 C CA . GLU A 1 749 ? -5.056 -9.429 -25.306 1.00 94.81 749 GLU A CA 1
ATOM 5668 C C . GLU A 1 749 ? -5.325 -9.461 -23.799 1.00 94.81 749 GLU A C 1
ATOM 5670 O O . GLU A 1 749 ? -4.732 -10.271 -23.090 1.00 94.81 749 GLU A O 1
ATOM 5675 N N . PHE A 1 750 ? -6.274 -8.652 -23.315 1.00 95.00 750 PHE A N 1
ATOM 5676 C CA . PHE A 1 750 ? -6.749 -8.709 -21.930 1.00 95.00 750 PHE A CA 1
ATOM 5677 C C . PHE A 1 750 ? -7.244 -10.112 -21.550 1.00 95.00 750 PHE A C 1
ATOM 5679 O O . PHE A 1 750 ? -6.883 -10.625 -20.492 1.00 95.00 750 PHE A O 1
ATOM 5686 N N . TRP A 1 751 ? -8.047 -10.754 -22.403 1.00 94.44 751 TRP A N 1
ATOM 5687 C CA . TRP A 1 751 ? -8.585 -12.085 -22.123 1.00 94.44 751 TRP A CA 1
ATOM 5688 C C . TRP A 1 751 ? -7.508 -13.179 -22.158 1.00 94.44 751 TRP A C 1
ATOM 5690 O O . TRP A 1 751 ? -7.496 -14.046 -21.284 1.00 94.44 751 TRP A O 1
ATOM 5700 N N . ASP A 1 752 ? -6.579 -13.122 -23.116 1.00 92.06 752 ASP A N 1
ATOM 5701 C CA . ASP A 1 752 ? -5.431 -14.033 -23.205 1.00 92.06 752 ASP A CA 1
ATOM 5702 C C . ASP A 1 752 ? -4.561 -13.944 -21.942 1.00 92.06 752 ASP A C 1
ATOM 5704 O O . ASP A 1 752 ? -4.377 -14.936 -21.237 1.00 92.06 752 ASP A O 1
ATOM 5708 N N . TRP A 1 753 ? -4.093 -12.742 -21.596 1.00 92.25 753 TRP A N 1
ATOM 5709 C CA . TRP A 1 753 ? -3.187 -12.533 -20.466 1.00 92.25 753 TRP A CA 1
ATOM 5710 C C . TRP A 1 753 ? -3.843 -12.738 -19.103 1.00 92.25 753 TRP A C 1
ATOM 5712 O O . TRP A 1 753 ? -3.308 -13.469 -18.268 1.00 92.25 753 TRP A O 1
ATOM 5722 N N . VAL A 1 754 ? -5.009 -12.130 -18.867 1.00 92.12 754 VAL A N 1
ATOM 5723 C CA . VAL A 1 754 ? -5.646 -12.165 -17.546 1.00 92.12 754 VAL A CA 1
ATOM 5724 C C . VAL A 1 754 ? -6.402 -13.476 -17.328 1.00 92.12 754 VAL A C 1
ATOM 5726 O O . VAL A 1 754 ? -6.346 -14.009 -16.224 1.00 92.12 754 VAL A O 1
ATOM 5729 N N . VAL A 1 755 ? -7.070 -14.049 -18.335 1.00 89.38 755 VAL A N 1
ATOM 5730 C CA . VAL A 1 755 ? -7.902 -15.255 -18.143 1.00 89.38 755 VAL A CA 1
ATOM 5731 C C . VAL A 1 755 ? -7.220 -16.514 -18.676 1.00 89.38 755 VAL A C 1
ATOM 5733 O O . VAL A 1 755 ? -6.906 -17.412 -17.893 1.00 89.38 755 VAL A O 1
ATOM 5736 N N . ALA A 1 756 ? -6.966 -16.602 -19.984 1.00 89.06 756 ALA A N 1
ATOM 5737 C CA . ALA A 1 756 ? -6.558 -17.857 -20.619 1.00 89.06 756 ALA A CA 1
ATOM 5738 C C . ALA A 1 756 ? -5.192 -18.363 -20.123 1.00 89.06 756 ALA A C 1
ATOM 5740 O O . ALA A 1 756 ? -5.054 -19.544 -19.787 1.00 89.06 756 ALA A O 1
ATOM 5741 N N . ARG A 1 757 ? -4.192 -17.481 -20.009 1.00 85.62 757 ARG A N 1
ATOM 5742 C CA . ARG A 1 757 ? -2.857 -17.839 -19.513 1.00 85.62 757 ARG A CA 1
ATOM 5743 C C . ARG A 1 757 ? -2.873 -18.226 -18.036 1.00 85.62 757 ARG A C 1
ATOM 5745 O O . ARG A 1 757 ? -2.209 -19.196 -17.691 1.00 85.62 757 ARG A O 1
ATOM 5752 N N . ASN A 1 758 ? -3.669 -17.578 -17.178 1.00 80.81 758 ASN A N 1
ATOM 5753 C CA . ASN A 1 758 ? -3.764 -17.954 -15.757 1.00 80.81 758 ASN A CA 1
ATOM 5754 C C . ASN A 1 758 ? -4.332 -19.371 -15.542 1.00 80.81 758 ASN A C 1
ATOM 5756 O O . ASN A 1 758 ? -3.868 -20.074 -14.644 1.00 80.81 758 ASN A O 1
ATOM 5760 N N . VAL A 1 759 ? -5.267 -19.829 -16.387 1.00 76.31 759 VAL A N 1
ATOM 5761 C CA . VAL A 1 759 ? -5.782 -21.214 -16.338 1.00 76.31 759 VAL A CA 1
ATOM 5762 C C . VAL A 1 759 ? -4.671 -22.237 -16.604 1.00 76.31 759 VAL A C 1
ATOM 5764 O O . VAL A 1 759 ? -4.576 -23.232 -15.890 1.00 76.31 759 VAL A O 1
ATOM 5767 N N . HIS A 1 760 ? -3.793 -21.973 -17.575 1.00 65.69 760 HIS A N 1
ATOM 5768 C CA . HIS A 1 760 ? -2.668 -22.857 -17.906 1.00 65.69 760 HIS A CA 1
ATOM 5769 C C . HIS A 1 760 ? -1.501 -22.719 -16.909 1.00 65.69 760 HIS A C 1
ATOM 5771 O O . HIS A 1 760 ? -0.876 -23.708 -16.538 1.00 65.69 760 HIS A O 1
ATOM 5777 N N . TYR A 1 761 ? -1.245 -21.506 -16.410 1.00 61.12 761 TYR A N 1
ATOM 5778 C CA . TYR A 1 761 ? -0.213 -21.208 -15.409 1.00 61.12 761 TYR A CA 1
ATOM 5779 C C . TYR A 1 761 ? -0.473 -21.876 -14.049 1.00 61.12 761 TYR A C 1
ATOM 5781 O O . TYR A 1 761 ? 0.459 -22.145 -13.286 1.00 61.12 761 TYR A O 1
ATOM 5789 N N . GLY A 1 762 ? -1.747 -22.156 -13.755 1.00 53.06 762 GLY A N 1
ATOM 5790 C CA . GLY A 1 762 ? -2.203 -22.895 -12.580 1.00 53.06 762 GLY A CA 1
ATOM 5791 C C . GLY A 1 762 ? -1.944 -24.405 -12.617 1.00 53.06 762 GLY A C 1
ATOM 5792 O O . GLY A 1 762 ? -2.371 -25.087 -11.683 1.00 53.06 762 GLY A O 1
ATOM 5793 N N . ALA A 1 763 ? -1.266 -24.929 -13.650 1.00 54.44 763 ALA A N 1
ATOM 5794 C CA . ALA A 1 763 ? -0.814 -26.318 -13.705 1.00 54.44 763 ALA A CA 1
ATOM 5795 C C . ALA A 1 763 ? -0.086 -26.697 -12.394 1.00 54.44 763 ALA A C 1
ATOM 5797 O O . ALA A 1 763 ? 0.868 -26.014 -12.005 1.00 54.44 763 ALA A O 1
ATOM 5798 N N . PRO A 1 764 ? -0.555 -27.726 -11.666 1.00 54.00 764 PRO A N 1
ATOM 5799 C CA . PRO A 1 764 ? -0.083 -27.985 -10.315 1.00 54.00 764 PRO A CA 1
ATOM 5800 C C . PRO A 1 764 ? 1.332 -28.565 -10.314 1.00 54.00 764 PRO A C 1
ATOM 5802 O O . PRO A 1 764 ? 1.651 -29.457 -11.100 1.00 54.00 764 PRO A O 1
ATOM 5805 N N . SER A 1 765 ? 2.147 -28.129 -9.348 1.00 60.25 765 SER A N 1
ATOM 5806 C CA . SER A 1 765 ? 3.307 -28.901 -8.888 1.00 60.25 765 SER A CA 1
ATOM 5807 C C . SER A 1 765 ? 2.896 -30.350 -8.594 1.00 60.25 765 SER A C 1
ATOM 5809 O O . SER A 1 765 ? 1.764 -30.595 -8.163 1.00 60.25 765 SER A O 1
ATOM 5811 N N . GLY A 1 766 ? 3.810 -31.311 -8.772 1.00 66.75 766 GLY A N 1
ATOM 5812 C CA . GLY A 1 766 ? 3.546 -32.712 -8.436 1.00 66.75 766 GLY A CA 1
ATOM 5813 C C . GLY A 1 766 ? 2.986 -32.836 -7.009 1.00 66.75 766 GLY A C 1
ATOM 5814 O O . GLY A 1 766 ? 3.423 -32.103 -6.120 1.00 66.75 766 GLY A O 1
ATOM 5815 N N . PRO A 1 767 ? 2.014 -33.729 -6.735 1.00 76.69 767 PRO A N 1
ATOM 5816 C CA . PRO A 1 767 ? 1.308 -33.740 -5.448 1.00 76.69 767 PRO A CA 1
ATOM 5817 C C . PRO A 1 767 ? 2.232 -34.010 -4.248 1.00 76.69 767 PRO A C 1
ATOM 5819 O O . PRO A 1 767 ? 1.929 -33.594 -3.132 1.00 76.69 767 PRO A O 1
ATOM 5822 N N . ARG A 1 768 ? 3.384 -34.655 -4.483 1.00 78.25 768 ARG A N 1
ATOM 5823 C CA . ARG A 1 768 ? 4.486 -34.786 -3.520 1.00 78.25 768 ARG A CA 1
ATOM 5824 C C . ARG A 1 768 ? 5.120 -33.432 -3.195 1.00 78.25 768 ARG A C 1
ATOM 5826 O O . ARG A 1 768 ? 5.308 -33.110 -2.027 1.00 78.25 768 ARG A O 1
ATOM 5833 N N . ASP A 1 769 ? 5.443 -32.654 -4.216 1.00 74.25 769 ASP A N 1
ATOM 5834 C CA . ASP A 1 769 ? 6.230 -31.425 -4.107 1.00 74.25 769 ASP A CA 1
ATOM 5835 C C . ASP A 1 769 ? 5.362 -30.291 -3.553 1.00 74.25 769 ASP A C 1
ATOM 5837 O O . ASP A 1 769 ? 5.771 -29.591 -2.629 1.00 74.25 769 ASP A O 1
ATOM 5841 N N . ALA A 1 770 ? 4.100 -30.216 -3.994 1.00 79.12 770 ALA A N 1
ATOM 5842 C CA . ALA A 1 770 ? 3.081 -29.361 -3.390 1.00 79.12 770 ALA A CA 1
ATOM 5843 C C . ALA A 1 770 ? 2.879 -29.666 -1.893 1.00 79.12 770 ALA A C 1
ATOM 5845 O O . ALA A 1 770 ? 2.741 -28.747 -1.086 1.00 79.12 770 ALA A O 1
ATOM 5846 N N . PHE A 1 771 ? 2.896 -30.947 -1.499 1.00 84.31 771 PHE A N 1
ATOM 5847 C CA . PHE A 1 771 ? 2.824 -31.343 -0.090 1.00 84.31 771 PHE A CA 1
ATOM 5848 C C . PHE A 1 771 ? 4.083 -30.946 0.697 1.00 84.31 771 PHE A C 1
ATOM 5850 O O . PHE A 1 771 ? 3.957 -30.469 1.823 1.00 84.31 771 PHE A O 1
ATOM 5857 N N . LEU A 1 772 ? 5.283 -31.099 0.126 1.00 81.19 772 LEU A N 1
ATOM 5858 C CA . LEU A 1 772 ? 6.539 -30.697 0.773 1.00 81.19 772 LEU A CA 1
ATOM 5859 C C . LEU A 1 772 ? 6.613 -29.174 0.977 1.00 81.19 772 LEU A C 1
ATOM 5861 O O . LEU A 1 772 ? 6.907 -28.726 2.087 1.00 81.19 772 LEU A O 1
ATOM 5865 N N . LEU A 1 773 ? 6.260 -28.385 -0.043 1.00 81.44 773 LEU A N 1
ATOM 5866 C CA . LEU A 1 773 ? 6.172 -26.923 0.051 1.00 81.44 773 LEU A CA 1
ATOM 5867 C C . LEU A 1 773 ? 5.131 -26.489 1.095 1.00 81.44 773 LEU A C 1
ATOM 5869 O O . LEU A 1 773 ? 5.424 -25.643 1.942 1.00 81.44 773 LEU A O 1
ATOM 5873 N N . ALA A 1 774 ? 3.950 -27.118 1.116 1.00 85.88 774 ALA A N 1
ATOM 5874 C CA . ALA A 1 774 ? 2.939 -26.870 2.146 1.00 85.88 774 ALA A CA 1
ATOM 5875 C C . ALA A 1 774 ? 3.445 -27.210 3.559 1.00 85.88 774 ALA A C 1
ATOM 5877 O O . ALA A 1 774 ? 3.254 -26.425 4.489 1.00 85.88 774 ALA A O 1
ATOM 5878 N N . ALA A 1 775 ? 4.108 -28.358 3.730 1.00 85.25 775 ALA A N 1
ATOM 5879 C CA . ALA A 1 775 ? 4.623 -28.822 5.017 1.00 85.25 775 ALA A CA 1
ATOM 5880 C C . ALA A 1 775 ? 5.696 -27.888 5.603 1.00 85.25 775 ALA A C 1
ATOM 5882 O O . ALA A 1 775 ? 5.804 -27.790 6.824 1.00 85.25 775 ALA A O 1
ATOM 5883 N N . GLN A 1 776 ? 6.441 -27.168 4.759 1.00 82.50 776 GLN A N 1
ATOM 5884 C CA . GLN A 1 776 ? 7.357 -26.110 5.188 1.00 82.50 776 GLN A CA 1
ATOM 5885 C C . GLN A 1 776 ? 6.631 -24.774 5.431 1.00 82.50 776 GLN A C 1
ATOM 5887 O O . GLN A 1 776 ? 6.729 -24.202 6.516 1.00 82.50 776 GLN A O 1
ATOM 5892 N N . ALA A 1 777 ? 5.890 -24.259 4.445 1.00 85.56 777 ALA A N 1
ATOM 5893 C CA . ALA A 1 777 ? 5.328 -22.906 4.479 1.00 85.56 777 ALA A CA 1
ATOM 5894 C C . ALA A 1 777 ? 4.172 -22.731 5.484 1.00 85.56 777 ALA A C 1
ATOM 5896 O O . ALA A 1 777 ? 4.047 -21.672 6.107 1.00 85.56 777 ALA A O 1
ATOM 5897 N N . VAL A 1 778 ? 3.333 -23.755 5.684 1.00 90.31 778 VAL A N 1
ATOM 5898 C CA . VAL A 1 778 ? 2.136 -23.652 6.539 1.00 90.31 778 VAL A CA 1
ATOM 5899 C C . VAL A 1 778 ? 2.474 -23.494 8.029 1.00 90.31 778 VAL A C 1
ATOM 5901 O O . VAL A 1 778 ? 1.958 -22.548 8.627 1.00 90.31 778 VAL A O 1
ATOM 5904 N N . PRO A 1 779 ? 3.326 -24.328 8.667 1.00 89.56 779 PRO A N 1
ATOM 5905 C CA . PRO A 1 779 ? 3.670 -24.150 10.082 1.00 89.56 779 PRO A CA 1
ATOM 5906 C C . PRO A 1 779 ? 4.316 -22.791 10.366 1.00 89.56 779 PRO A C 1
ATOM 5908 O O . PRO A 1 779 ? 4.047 -22.179 11.398 1.00 89.56 779 PRO A O 1
ATOM 5911 N N . LEU A 1 780 ? 5.117 -22.304 9.417 1.00 85.12 780 LEU A N 1
ATOM 5912 C CA . LEU A 1 780 ? 5.796 -21.014 9.459 1.00 85.12 780 LEU A CA 1
ATOM 5913 C C . LEU A 1 780 ? 4.807 -19.835 9.417 1.00 85.12 780 LEU A C 1
ATOM 5915 O O . LEU A 1 780 ? 4.776 -19.023 10.345 1.00 85.12 780 LEU A O 1
ATOM 5919 N N . CYS A 1 781 ? 3.923 -19.783 8.415 1.00 86.94 781 CYS A N 1
ATOM 5920 C CA . CYS A 1 781 ? 2.926 -18.712 8.280 1.00 86.94 781 CYS A CA 1
ATOM 5921 C C . CYS A 1 781 ? 1.800 -18.785 9.334 1.00 86.94 781 CYS A C 1
ATOM 5923 O O . CYS A 1 781 ? 1.163 -17.777 9.649 1.00 86.94 781 CYS A O 1
ATOM 5925 N N . VAL A 1 782 ? 1.550 -19.960 9.923 1.00 89.94 782 VAL A N 1
ATOM 5926 C CA . VAL A 1 782 ? 0.674 -20.096 11.100 1.00 89.94 782 VAL A CA 1
ATOM 5927 C C . VAL A 1 782 ? 1.389 -19.647 12.379 1.00 89.94 782 VAL A C 1
ATOM 5929 O O . VAL A 1 782 ? 0.765 -19.015 13.233 1.00 89.94 782 VAL A O 1
ATOM 5932 N N . GLY A 1 783 ? 2.691 -19.917 12.504 1.00 88.69 783 GLY A N 1
ATOM 5933 C CA . GLY A 1 783 ? 3.530 -19.471 13.617 1.00 88.69 783 GLY A CA 1
ATOM 5934 C C . GLY A 1 783 ? 3.699 -17.951 13.679 1.00 88.69 783 GLY A C 1
ATOM 5935 O O . GLY A 1 783 ? 3.624 -17.378 14.766 1.00 88.69 783 GLY A O 1
ATOM 5936 N N . SER A 1 784 ? 3.847 -17.284 12.529 1.00 87.81 784 SER A N 1
ATOM 5937 C CA . SER A 1 784 ? 3.977 -15.820 12.464 1.00 87.81 784 SER A CA 1
ATOM 5938 C C . SER A 1 784 ? 2.731 -15.096 12.988 1.00 87.81 784 SER A C 1
ATOM 5940 O O . SER A 1 784 ? 2.826 -14.156 13.776 1.00 87.81 784 SER A O 1
ATOM 5942 N N . ALA A 1 785 ? 1.551 -15.609 12.634 1.00 92.88 785 ALA A N 1
ATOM 5943 C CA . ALA A 1 785 ? 0.246 -15.069 12.995 1.00 92.88 785 ALA A CA 1
ATOM 5944 C C . ALA A 1 785 ? -0.460 -15.879 14.106 1.00 92.88 785 ALA A C 1
ATOM 5946 O O . ALA A 1 785 ? -1.694 -15.943 14.151 1.00 92.88 785 ALA A O 1
ATOM 5947 N N . ILE A 1 786 ? 0.295 -16.518 15.011 1.00 93.19 786 ILE A N 1
ATOM 5948 C CA . ILE A 1 786 ? -0.239 -17.535 15.937 1.00 93.19 786 ILE A CA 1
ATOM 5949 C C . ILE A 1 786 ? -1.384 -17.029 16.829 1.00 93.19 786 ILE A C 1
ATOM 5951 O O . ILE A 1 786 ? -2.345 -17.757 17.083 1.00 93.19 786 ILE A O 1
ATOM 5955 N N . VAL A 1 787 ? -1.342 -15.768 17.276 1.00 95.12 787 VAL A N 1
ATOM 5956 C CA . VAL A 1 787 ? -2.403 -15.180 18.114 1.00 95.12 787 VAL A CA 1
ATOM 5957 C C . VAL A 1 787 ? -3.714 -14.989 17.326 1.00 95.12 787 VAL A C 1
ATOM 5959 O O . VAL A 1 787 ? -4.737 -15.515 17.780 1.00 95.12 787 VAL A O 1
ATOM 5962 N N . PRO A 1 788 ? -3.732 -14.330 16.146 1.00 96.69 788 PRO A N 1
ATOM 5963 C CA . PRO A 1 788 ? -4.860 -14.391 15.212 1.00 96.69 788 PRO A CA 1
ATOM 5964 C C . PRO A 1 788 ? -5.384 -15.812 14.931 1.00 96.69 788 PRO A C 1
ATOM 5966 O O . PRO A 1 788 ? -6.586 -16.044 15.090 1.00 96.69 788 PRO A O 1
ATOM 5969 N N . TRP A 1 789 ? -4.518 -16.779 14.598 1.00 95.88 789 TRP A N 1
ATOM 5970 C CA . TRP A 1 789 ? -4.925 -18.162 14.290 1.00 95.88 789 TRP A CA 1
ATOM 5971 C C . TRP A 1 789 ? -5.605 -18.876 15.461 1.00 95.88 789 TRP A C 1
ATOM 5973 O O . TRP A 1 789 ? -6.694 -19.436 15.292 1.00 95.88 789 TRP A O 1
ATOM 5983 N N . VAL A 1 790 ? -5.030 -18.814 16.664 1.00 96.12 790 VAL A N 1
ATOM 5984 C CA . VAL A 1 790 ? -5.624 -19.412 17.872 1.00 96.12 790 VAL A CA 1
ATOM 5985 C C . VAL A 1 790 ? -6.976 -18.771 18.203 1.00 96.12 790 VAL A C 1
ATOM 5987 O O . VAL A 1 790 ? -7.918 -19.476 18.572 1.00 96.12 790 VAL A O 1
ATOM 5990 N N . LEU A 1 791 ? -7.113 -17.450 18.051 1.00 97.25 791 LEU A N 1
ATOM 5991 C CA . LEU A 1 791 ? -8.350 -16.737 18.381 1.00 97.25 791 LEU A CA 1
ATOM 5992 C C . LEU A 1 791 ? -9.466 -16.968 17.350 1.00 97.25 791 LEU A C 1
ATOM 5994 O O . LEU A 1 791 ? -10.603 -17.213 17.754 1.00 97.25 791 LEU A O 1
ATOM 5998 N N . ALA A 1 792 ? -9.167 -16.973 16.048 1.00 97.25 792 ALA A N 1
ATOM 5999 C CA . ALA A 1 792 ? -10.152 -17.267 15.003 1.00 97.25 792 ALA A CA 1
ATOM 6000 C C . ALA A 1 792 ? -10.590 -18.745 15.008 1.00 97.25 792 ALA A C 1
ATOM 6002 O O . ALA A 1 792 ? -11.776 -19.052 14.848 1.00 97.25 792 ALA A O 1
ATOM 6003 N N . THR A 1 793 ? -9.663 -19.671 15.280 1.00 96.00 793 THR A N 1
ATOM 6004 C CA . THR A 1 793 ? -9.980 -21.097 15.476 1.00 96.00 793 THR A CA 1
ATOM 6005 C C . THR A 1 793 ? -10.855 -21.288 16.715 1.00 96.00 793 THR A C 1
ATOM 6007 O O . THR A 1 793 ? -11.867 -21.992 16.670 1.00 96.00 793 THR A O 1
ATOM 6010 N N . ARG A 1 794 ? -10.544 -20.592 17.818 1.00 96.31 794 ARG A N 1
ATOM 6011 C CA . ARG A 1 794 ? -11.380 -20.608 19.023 1.00 96.31 794 ARG A CA 1
ATOM 6012 C C . ARG A 1 794 ? -12.775 -20.034 18.768 1.00 96.31 794 ARG A C 1
ATOM 6014 O O . ARG A 1 794 ? -13.733 -20.638 19.238 1.00 96.31 794 ARG A O 1
ATOM 6021 N N . GLU A 1 795 ? -12.918 -18.942 18.014 1.00 96.50 795 GLU A N 1
ATOM 6022 C CA . GLU A 1 795 ? -14.242 -18.416 17.642 1.00 96.50 795 GLU A CA 1
ATOM 6023 C C . GLU A 1 795 ? -14.995 -19.373 16.713 1.00 96.50 795 GLU A C 1
ATOM 6025 O O . GLU A 1 795 ? -16.210 -19.507 16.847 1.00 96.50 795 GLU A O 1
ATOM 6030 N N . THR A 1 796 ? -14.298 -20.089 15.821 1.00 95.38 796 THR A N 1
ATOM 6031 C CA . THR A 1 796 ? -14.884 -21.124 14.949 1.00 95.38 796 THR A CA 1
ATOM 6032 C C . THR A 1 796 ? -15.505 -22.263 15.768 1.00 95.38 796 THR A C 1
ATOM 6034 O O . THR A 1 796 ? -16.654 -22.630 15.520 1.00 95.38 796 THR A O 1
ATOM 6037 N N . ILE A 1 797 ? -14.785 -22.781 16.770 1.00 95.44 797 ILE A N 1
ATOM 6038 C CA . ILE A 1 797 ? -15.208 -23.940 17.580 1.00 95.44 797 ILE A CA 1
ATOM 6039 C C . ILE A 1 797 ? -16.149 -23.535 18.731 1.00 95.44 797 ILE A C 1
ATOM 6041 O O . ILE A 1 797 ? -17.089 -24.259 19.052 1.00 95.44 797 ILE A O 1
ATOM 6045 N N . ARG A 1 798 ? -15.905 -22.389 19.378 1.00 94.75 798 ARG A N 1
ATOM 6046 C CA . ARG A 1 798 ? -16.627 -21.906 20.571 1.00 94.75 798 ARG A CA 1
ATOM 6047 C C . ARG A 1 798 ? -17.168 -20.485 20.335 1.00 94.75 798 ARG A C 1
ATOM 6049 O O . ARG A 1 798 ? -16.624 -19.539 20.910 1.00 94.75 798 ARG A O 1
ATOM 6056 N N . PRO A 1 799 ? -18.212 -20.328 19.495 1.00 94.31 799 PRO A N 1
ATOM 6057 C CA . PRO A 1 799 ? -18.754 -19.028 19.104 1.00 94.31 799 PRO A CA 1
ATOM 6058 C C . PRO A 1 799 ? -19.153 -18.141 20.284 1.00 94.31 799 PRO A C 1
ATOM 6060 O O . PRO A 1 799 ? -19.987 -18.533 21.103 1.00 94.31 799 PRO A O 1
ATOM 6063 N N . THR A 1 800 ? -18.626 -16.917 20.298 1.00 92.44 800 THR A N 1
ATOM 6064 C CA . THR A 1 800 ? -19.151 -15.800 21.099 1.00 92.44 800 THR A CA 1
ATOM 6065 C C . THR A 1 800 ? -20.142 -14.954 20.300 1.00 92.44 800 THR A C 1
ATOM 6067 O O . THR A 1 800 ? -21.090 -14.429 20.877 1.00 92.44 800 THR A O 1
ATOM 6070 N N . VAL A 1 801 ? -19.994 -14.891 18.971 1.00 92.75 801 VAL A N 1
ATOM 6071 C CA . VAL A 1 801 ? -20.975 -14.292 18.051 1.00 92.75 801 VAL A CA 1
ATOM 6072 C C . VAL A 1 801 ? -21.774 -15.403 17.362 1.00 92.75 801 VAL A C 1
ATOM 6074 O O . VAL A 1 801 ? -21.277 -16.506 17.136 1.00 92.75 801 VAL A O 1
ATOM 6077 N N . ARG A 1 802 ? -23.034 -15.140 17.004 1.00 91.12 802 ARG A N 1
ATOM 6078 C CA . ARG A 1 802 ? -23.902 -16.070 16.259 1.00 91.12 802 ARG A CA 1
ATOM 6079 C C . ARG A 1 802 ? -24.621 -15.341 15.120 1.00 91.12 802 ARG A C 1
ATOM 6081 O O . ARG A 1 802 ? -24.663 -14.117 15.098 1.00 91.12 802 ARG A O 1
ATOM 6088 N N . GLY A 1 803 ? -25.178 -16.104 14.180 1.00 90.69 803 GLY A N 1
ATOM 6089 C CA . GLY A 1 803 ? -25.923 -15.584 13.026 1.00 90.69 803 GLY A CA 1
ATOM 6090 C C . GLY A 1 803 ? -25.149 -15.611 11.696 1.00 90.69 803 GLY A C 1
ATOM 6091 O O . GLY A 1 803 ? -23.974 -15.997 11.669 1.00 90.69 803 GLY A O 1
ATOM 6092 N N . PRO A 1 804 ? -25.800 -15.226 10.580 1.00 92.19 804 PRO A N 1
ATOM 6093 C CA . PRO A 1 804 ? -25.282 -15.447 9.226 1.00 92.19 804 PRO A CA 1
ATOM 6094 C C . PRO A 1 804 ? -24.006 -14.669 8.905 1.00 92.19 804 PRO A C 1
ATOM 6096 O O . PRO A 1 804 ? -23.147 -15.184 8.187 1.00 92.19 804 PRO A O 1
ATOM 6099 N N . ALA A 1 805 ? -23.832 -13.485 9.506 1.00 94.69 805 ALA A N 1
ATOM 6100 C CA . ALA A 1 805 ? -22.616 -12.686 9.377 1.00 94.69 805 ALA A CA 1
ATOM 6101 C C . ALA A 1 805 ? -21.375 -13.546 9.690 1.00 94.69 805 ALA A C 1
ATOM 6103 O O . ALA A 1 805 ? -20.502 -13.713 8.838 1.00 94.69 805 ALA A O 1
ATOM 6104 N N . ARG A 1 806 ? -21.367 -14.213 10.858 1.00 95.38 806 ARG A N 1
ATOM 6105 C CA . ARG A 1 806 ? -20.297 -15.135 11.272 1.00 95.38 806 ARG A CA 1
ATOM 6106 C C . ARG A 1 806 ? -20.184 -16.358 10.360 1.00 95.38 806 ARG A C 1
ATOM 6108 O O . ARG A 1 806 ? -19.068 -16.804 10.126 1.00 95.38 806 ARG A O 1
ATOM 6115 N N . THR A 1 807 ? -21.284 -16.914 9.845 1.00 95.56 807 THR A N 1
ATOM 6116 C CA . THR A 1 807 ? -21.217 -18.049 8.901 1.00 95.56 807 THR A CA 1
ATOM 6117 C C . THR A 1 807 ? -20.405 -17.687 7.658 1.00 95.56 807 THR A C 1
ATOM 6119 O O . THR A 1 807 ? -19.502 -18.439 7.304 1.00 95.56 807 THR A O 1
ATOM 6122 N N . GLY A 1 808 ? -20.639 -16.509 7.069 1.00 96.50 808 GLY A N 1
ATOM 6123 C CA . GLY A 1 808 ? -19.825 -16.013 5.953 1.00 96.50 808 GLY A CA 1
ATOM 6124 C C . GLY A 1 808 ? -18.362 -15.755 6.327 1.00 96.50 808 GLY A C 1
ATOM 6125 O O . GLY A 1 808 ? -17.485 -16.069 5.535 1.00 96.50 808 GLY A O 1
ATOM 6126 N N . LEU A 1 809 ? -18.068 -15.275 7.544 1.00 97.38 809 LEU A N 1
ATOM 6127 C CA . LEU A 1 809 ? -16.683 -15.093 8.017 1.00 97.38 809 LEU A CA 1
ATOM 6128 C C . LEU A 1 809 ? -15.934 -16.418 8.231 1.00 97.38 809 LEU A C 1
ATOM 6130 O O . LEU A 1 809 ? -14.753 -16.513 7.914 1.00 97.38 809 LEU A O 1
ATOM 6134 N N . VAL A 1 810 ? -16.613 -17.441 8.758 1.00 97.75 810 VAL A N 1
ATOM 6135 C CA . VAL A 1 810 ? -16.045 -18.788 8.928 1.00 97.75 810 VAL A CA 1
ATOM 6136 C C . VAL A 1 810 ? -15.782 -19.419 7.561 1.00 97.75 810 VAL A C 1
ATOM 6138 O O . VAL A 1 810 ? -14.682 -19.911 7.330 1.00 97.75 810 VAL A O 1
ATOM 6141 N N . LEU A 1 811 ? -16.743 -19.355 6.634 1.00 97.75 811 LEU A N 1
ATOM 6142 C CA . LEU A 1 811 ? -16.542 -19.847 5.269 1.00 97.75 811 LEU A CA 1
ATOM 6143 C C . LEU A 1 811 ? -15.433 -19.070 4.546 1.00 97.75 811 LEU A C 1
ATOM 6145 O O . LEU A 1 811 ? -14.592 -19.693 3.912 1.00 97.75 811 LEU A O 1
ATOM 6149 N N . ALA A 1 812 ? -15.358 -17.746 4.705 1.00 97.62 812 ALA A N 1
ATOM 6150 C CA . ALA A 1 812 ? -14.293 -16.932 4.119 1.00 97.62 812 ALA A CA 1
ATOM 6151 C C . ALA A 1 812 ? -12.907 -17.301 4.666 1.00 97.62 812 ALA A C 1
ATOM 6153 O O . ALA A 1 812 ? -11.958 -17.364 3.898 1.00 97.62 812 ALA A O 1
ATOM 6154 N N . LEU A 1 813 ? -12.773 -17.585 5.968 1.00 96.31 813 LEU A N 1
ATOM 6155 C CA . LEU A 1 813 ? -11.492 -18.024 6.525 1.00 96.31 813 LEU A CA 1
ATOM 6156 C C . LEU A 1 813 ? -11.065 -19.394 5.977 1.00 96.31 813 LEU A C 1
ATOM 6158 O O . LEU A 1 813 ? -9.912 -19.564 5.591 1.00 96.31 813 LEU A O 1
ATOM 6162 N N . TRP A 1 814 ? -11.971 -20.375 5.966 1.00 94.62 814 TRP A N 1
ATOM 6163 C CA . TRP A 1 814 ? -11.599 -21.758 5.653 1.00 94.62 814 TRP A CA 1
ATOM 6164 C C . TRP A 1 814 ? -11.553 -22.064 4.152 1.00 94.62 814 TRP A C 1
ATOM 6166 O O . TRP A 1 814 ? -10.744 -22.893 3.747 1.00 94.62 814 TRP A O 1
ATOM 6176 N N . LEU A 1 815 ? -12.338 -21.380 3.313 1.00 96.38 815 LEU A N 1
ATOM 6177 C CA . LEU A 1 815 ? -12.280 -21.558 1.856 1.00 96.38 815 LEU A CA 1
ATOM 6178 C C . LEU A 1 815 ? -11.047 -20.893 1.225 1.00 96.38 815 LEU A C 1
ATOM 6180 O O . LEU A 1 815 ? -10.577 -21.380 0.202 1.00 96.38 815 LEU A O 1
ATOM 6184 N N . THR A 1 816 ? -10.453 -19.867 1.847 1.00 95.19 816 THR A N 1
ATOM 6185 C CA . THR A 1 816 ? -9.181 -19.270 1.386 1.00 95.19 816 THR A CA 1
ATOM 6186 C C . THR A 1 816 ? -8.014 -20.271 1.373 1.00 95.19 816 THR A C 1
ATOM 6188 O O . THR A 1 816 ? -7.070 -20.104 0.608 1.00 95.19 816 THR A O 1
ATOM 6191 N N . TRP A 1 817 ? -8.091 -21.387 2.111 1.00 93.12 817 TRP A N 1
ATOM 6192 C CA . TRP A 1 817 ? -7.130 -22.487 1.935 1.00 93.12 817 TRP A CA 1
ATOM 6193 C C . TRP A 1 817 ? -7.122 -23.058 0.513 1.00 93.12 817 TRP A C 1
ATOM 6195 O O . TRP A 1 817 ? -6.068 -23.478 0.044 1.00 93.12 817 TRP A O 1
ATOM 6205 N N . ILE A 1 818 ? -8.250 -23.018 -0.203 1.00 91.62 818 ILE A N 1
ATOM 6206 C CA . ILE A 1 818 ? -8.327 -23.423 -1.611 1.00 91.62 818 ILE A CA 1
ATOM 6207 C C . ILE A 1 818 ? -7.512 -22.444 -2.468 1.00 91.62 818 ILE A C 1
ATOM 6209 O O . ILE A 1 818 ? -6.616 -22.870 -3.190 1.00 91.62 818 ILE A O 1
ATOM 6213 N N . SER A 1 819 ? -7.749 -21.133 -2.344 1.00 88.81 819 SER A N 1
ATOM 6214 C CA . SER A 1 819 ? -7.067 -20.106 -3.151 1.00 88.81 819 SER A CA 1
ATOM 6215 C C . SER A 1 819 ? -5.582 -19.905 -2.814 1.00 88.81 819 SER A C 1
ATOM 6217 O O . SER A 1 819 ? -4.857 -19.322 -3.618 1.00 88.81 819 SER A O 1
ATOM 6219 N N . VAL A 1 820 ? -5.116 -20.404 -1.664 1.00 87.75 820 VAL A N 1
ATOM 6220 C CA . VAL A 1 820 ? -3.686 -20.506 -1.304 1.00 87.75 820 VAL A CA 1
ATOM 6221 C C . VAL A 1 820 ? -3.045 -21.809 -1.813 1.00 87.75 820 VAL A C 1
ATOM 6223 O O . VAL A 1 820 ? -1.849 -21.818 -2.094 1.00 87.75 820 VAL A O 1
ATOM 6226 N N . SER A 1 821 ? -3.818 -22.892 -1.971 1.00 86.25 821 SER A N 1
ATOM 6227 C CA . SER A 1 821 ? -3.306 -24.206 -2.412 1.00 86.25 821 SER A CA 1
ATOM 6228 C C . SER A 1 821 ? -3.319 -24.409 -3.935 1.00 86.25 821 SER A C 1
ATOM 6230 O O . SER A 1 821 ? -2.587 -25.258 -4.444 1.00 86.25 821 SER A O 1
ATOM 6232 N N . VAL A 1 822 ? -4.145 -23.660 -4.678 1.00 83.00 822 VAL A N 1
ATOM 6233 C CA . VAL A 1 822 ? -4.187 -23.702 -6.153 1.00 83.00 822 VAL A CA 1
ATOM 6234 C C . VAL A 1 822 ? -2.801 -23.406 -6.743 1.00 83.00 822 VAL A C 1
ATOM 6236 O O . VAL A 1 822 ? -2.123 -22.467 -6.332 1.00 83.00 822 VAL A O 1
ATOM 6239 N N . GLY A 1 823 ? -2.371 -24.232 -7.702 1.00 74.44 823 GLY A N 1
ATOM 6240 C CA . GLY A 1 823 ? -1.035 -24.184 -8.308 1.00 74.44 823 GLY A CA 1
ATOM 6241 C C . GLY A 1 823 ? 0.076 -24.862 -7.491 1.00 74.44 823 GLY A C 1
ATOM 6242 O O . GLY A 1 823 ? 1.141 -25.118 -8.040 1.00 74.44 823 GLY A O 1
ATOM 6243 N N . GLY A 1 824 ? -0.149 -25.197 -6.213 1.00 75.75 824 GLY A N 1
ATOM 6244 C CA . GLY A 1 824 ? 0.761 -26.035 -5.419 1.00 75.75 824 GLY A CA 1
ATOM 6245 C C . GLY A 1 824 ? 2.075 -25.388 -4.955 1.00 75.75 824 GLY A C 1
ATOM 6246 O O . GLY A 1 824 ? 2.940 -26.106 -4.466 1.00 75.75 824 GLY A O 1
ATOM 6247 N N . ARG A 1 825 ? 2.239 -24.060 -5.075 1.00 75.56 825 ARG A N 1
ATOM 6248 C CA . ARG A 1 825 ? 3.528 -23.370 -4.821 1.00 75.56 825 ARG A CA 1
ATOM 6249 C C . ARG A 1 825 ? 3.707 -22.779 -3.412 1.00 75.56 825 ARG A C 1
ATOM 6251 O O . ARG A 1 825 ? 4.835 -22.561 -2.994 1.00 75.56 825 ARG A O 1
ATOM 6258 N N . PHE A 1 826 ? 2.617 -22.524 -2.679 1.00 83.12 826 PHE A N 1
ATOM 6259 C CA . PHE A 1 826 ? 2.611 -22.097 -1.263 1.00 83.12 826 PHE A CA 1
ATOM 6260 C C . PHE A 1 826 ? 3.523 -20.906 -0.875 1.00 83.12 826 PHE A C 1
ATOM 6262 O O . PHE A 1 826 ? 4.016 -20.850 0.252 1.00 83.12 826 PHE A O 1
ATOM 6269 N N . TYR A 1 827 ? 3.712 -19.918 -1.760 1.00 82.69 827 TYR A N 1
ATOM 6270 C CA . TYR A 1 827 ? 4.520 -18.733 -1.445 1.00 82.69 827 TYR A CA 1
ATOM 6271 C C . TYR A 1 827 ? 3.987 -17.945 -0.232 1.00 82.69 827 TYR A C 1
ATOM 6273 O O . TYR A 1 827 ? 2.783 -17.741 -0.070 1.00 82.69 827 TYR A O 1
ATOM 6281 N N . GLU A 1 828 ? 4.908 -17.416 0.573 1.00 83.38 828 GLU A N 1
ATOM 6282 C CA . GLU A 1 828 ? 4.674 -16.614 1.787 1.00 83.38 828 GLU A CA 1
ATOM 6283 C C . GLU A 1 828 ? 3.605 -15.518 1.644 1.00 83.38 828 GLU A C 1
ATOM 6285 O O . GLU A 1 828 ? 2.716 -15.373 2.489 1.00 83.38 828 GLU A O 1
ATOM 6290 N N . HIS A 1 829 ? 3.648 -14.771 0.540 1.00 86.88 829 HIS A N 1
ATOM 6291 C CA . HIS A 1 829 ? 2.724 -13.672 0.274 1.00 86.88 829 HIS A CA 1
ATOM 6292 C C . HIS A 1 829 ? 1.278 -14.145 0.019 1.00 86.88 829 HIS A C 1
ATOM 6294 O O . HIS A 1 829 ? 0.338 -13.394 0.283 1.00 86.88 829 HIS A O 1
ATOM 6300 N N . TYR A 1 830 ? 1.049 -15.406 -0.386 1.00 90.00 830 TYR A N 1
ATOM 6301 C CA . TYR A 1 830 ? -0.310 -15.946 -0.557 1.00 90.00 830 TYR A CA 1
ATOM 6302 C C . TYR A 1 830 ? -1.080 -15.974 0.771 1.00 90.00 830 TYR A C 1
ATOM 6304 O O . TYR A 1 830 ? -2.297 -15.778 0.774 1.00 90.00 830 TYR A O 1
ATOM 6312 N N . PHE A 1 831 ? -0.395 -16.149 1.906 1.00 92.38 831 PHE A N 1
ATOM 6313 C CA . PHE A 1 831 ? -1.026 -16.193 3.228 1.00 92.38 831 PHE A CA 1
ATOM 6314 C C . PHE A 1 831 ? -1.601 -14.835 3.672 1.00 92.38 831 PHE A C 1
ATOM 6316 O O . PHE A 1 831 ? -2.489 -14.807 4.529 1.00 92.38 831 PHE A O 1
ATOM 6323 N N . LEU A 1 832 ? -1.217 -13.717 3.037 1.00 93.56 832 LEU A N 1
ATOM 6324 C CA . LEU A 1 832 ? -1.844 -12.412 3.283 1.00 93.56 832 LEU A CA 1
ATOM 6325 C C . LEU A 1 832 ? -3.345 -12.393 2.935 1.00 93.56 832 LEU A C 1
ATOM 6327 O O . LEU A 1 832 ? -4.094 -11.610 3.522 1.00 93.56 832 LEU A O 1
ATOM 6331 N N . GLN A 1 833 ? -3.823 -13.309 2.078 1.00 94.69 833 GLN A N 1
ATOM 6332 C CA . GLN A 1 833 ? -5.257 -13.520 1.825 1.00 94.69 833 GLN A CA 1
ATOM 6333 C C . GLN A 1 833 ? -6.059 -13.778 3.117 1.00 94.69 833 GLN A C 1
ATOM 6335 O O . GLN A 1 833 ? -7.233 -13.413 3.210 1.00 94.69 833 GLN A O 1
ATOM 6340 N N . PHE A 1 834 ? -5.439 -14.375 4.143 1.00 95.62 834 PHE A N 1
ATOM 6341 C CA . PHE A 1 834 ? -6.100 -14.641 5.418 1.00 95.62 834 PHE A CA 1
ATOM 6342 C C . PHE A 1 834 ? -6.265 -13.391 6.295 1.00 95.62 834 PHE A C 1
ATOM 6344 O O . PHE A 1 834 ? -7.159 -13.390 7.138 1.00 95.62 834 PHE A O 1
ATOM 6351 N N . VAL A 1 835 ? -5.477 -12.320 6.111 1.00 96.00 835 VAL A N 1
ATOM 6352 C CA . VAL A 1 835 ? -5.417 -11.153 7.026 1.00 96.00 835 VAL A CA 1
ATOM 6353 C C . VAL A 1 835 ? -6.803 -10.605 7.369 1.00 96.00 835 VAL A C 1
ATOM 6355 O O . VAL A 1 835 ? -7.131 -10.420 8.543 1.00 96.00 835 VAL A O 1
ATOM 6358 N N . ALA A 1 836 ? -7.633 -10.378 6.351 1.00 97.12 836 ALA A N 1
ATOM 6359 C CA . ALA A 1 836 ? -8.943 -9.763 6.510 1.00 97.12 836 ALA A CA 1
ATOM 6360 C C . ALA A 1 836 ? -9.976 -10.676 7.224 1.00 97.12 836 ALA A C 1
ATOM 6362 O O . ALA A 1 836 ? -10.514 -10.248 8.254 1.00 97.12 836 ALA A O 1
ATOM 6363 N N . PRO A 1 837 ? -10.254 -11.923 6.775 1.00 97.31 837 PRO A N 1
ATOM 6364 C CA . PRO A 1 837 ? -11.175 -12.814 7.489 1.00 97.31 837 PRO A CA 1
ATOM 6365 C C . PRO A 1 837 ? -10.638 -13.258 8.860 1.00 97.31 837 PRO A C 1
ATOM 6367 O O . PRO A 1 837 ? -11.411 -13.322 9.819 1.00 97.31 837 PRO A O 1
ATOM 6370 N N . LEU A 1 838 ? -9.329 -13.511 8.989 1.00 96.62 838 LEU A N 1
ATOM 6371 C CA . LEU A 1 838 ? -8.701 -13.994 10.223 1.00 96.62 838 LEU A CA 1
ATOM 6372 C C . LEU A 1 838 ? -8.784 -12.954 11.344 1.00 96.62 838 LEU A C 1
ATOM 6374 O O . LEU A 1 838 ? -9.259 -13.265 12.437 1.00 96.62 838 LEU A O 1
ATOM 6378 N N . ALA A 1 839 ? -8.388 -11.706 11.076 1.00 97.75 839 ALA A N 1
ATOM 6379 C CA . ALA A 1 839 ? -8.425 -10.637 12.071 1.00 97.75 839 ALA A CA 1
ATOM 6380 C C . ALA A 1 839 ? -9.853 -10.308 12.531 1.00 97.75 839 ALA A C 1
ATOM 6382 O O . ALA A 1 839 ? -10.092 -10.076 13.721 1.00 97.75 839 ALA A O 1
ATOM 6383 N N . LEU A 1 840 ? -10.816 -10.322 11.604 1.00 98.19 840 LEU A N 1
ATOM 6384 C CA . LEU A 1 840 ? -12.215 -10.048 11.914 1.00 98.19 840 LEU A CA 1
ATOM 6385 C C . LEU A 1 840 ? -12.850 -11.181 12.734 1.00 98.19 840 LEU A C 1
ATOM 6387 O O . LEU A 1 840 ? -13.507 -10.893 13.737 1.00 98.19 840 LEU A O 1
ATOM 6391 N N . LEU A 1 841 ? -12.606 -12.450 12.382 1.00 97.94 841 LEU A N 1
ATOM 6392 C CA . LEU A 1 841 ? -13.121 -13.606 13.127 1.00 97.94 841 LEU A CA 1
ATOM 6393 C C . LEU A 1 841 ? -12.417 -13.810 14.483 1.00 97.94 841 LEU A C 1
ATOM 6395 O O . LEU A 1 841 ? -13.047 -14.275 15.428 1.00 97.94 841 LEU A O 1
ATOM 6399 N N . ALA A 1 842 ? -11.149 -13.415 14.624 1.00 98.06 842 ALA A N 1
ATOM 6400 C CA . ALA A 1 842 ? -10.435 -13.412 15.905 1.00 98.06 842 ALA A CA 1
ATOM 6401 C C . ALA A 1 842 ? -10.901 -12.300 16.871 1.00 98.06 842 ALA A C 1
ATOM 6403 O O . ALA A 1 842 ? -10.795 -12.451 18.093 1.00 98.06 842 ALA A O 1
ATOM 6404 N N . SER A 1 843 ? -11.428 -11.185 16.348 1.00 97.75 843 SER A N 1
ATOM 6405 C CA . SER A 1 843 ? -11.755 -9.983 17.134 1.00 97.75 843 SER A CA 1
ATOM 6406 C C . SER A 1 843 ? -12.715 -10.171 18.331 1.00 97.75 843 SER A C 1
ATOM 6408 O O . SER A 1 843 ? -12.483 -9.514 19.353 1.00 97.75 843 SER A O 1
ATOM 6410 N N . PRO A 1 844 ? -13.729 -11.068 18.314 1.00 97.00 844 PRO A N 1
ATOM 6411 C CA . PRO A 1 844 ? -14.609 -11.281 19.467 1.00 97.00 844 PRO A CA 1
ATOM 6412 C C . PRO A 1 844 ? -13.886 -11.977 20.632 1.00 97.00 844 PRO A C 1
ATOM 6414 O O . PRO A 1 844 ? -13.973 -11.542 21.782 1.00 97.00 844 PRO A O 1
ATOM 6417 N N . GLN A 1 845 ? -13.090 -13.011 20.336 1.00 97.06 845 GLN A N 1
ATOM 6418 C CA . GLN A 1 845 ? -12.290 -13.723 21.340 1.00 97.06 845 GLN A CA 1
ATOM 6419 C C . GLN A 1 845 ? -11.162 -12.839 21.881 1.00 97.06 845 GLN A C 1
ATOM 6421 O O . GLN A 1 845 ? -10.832 -12.929 23.062 1.00 97.06 845 GLN A O 1
ATOM 6426 N N . ALA A 1 846 ? -10.605 -11.944 21.056 1.00 96.00 846 ALA A N 1
ATOM 6427 C CA . ALA A 1 846 ? -9.653 -10.934 21.511 1.00 96.00 846 ALA A CA 1
ATOM 6428 C C . ALA A 1 846 ? -10.283 -9.948 22.509 1.00 96.00 846 ALA A C 1
ATOM 6430 O O . ALA A 1 846 ? -9.655 -9.612 23.511 1.00 96.00 846 ALA A O 1
ATOM 6431 N N . ALA A 1 847 ? -11.538 -9.533 22.302 1.00 94.44 847 ALA A N 1
ATOM 6432 C CA . ALA A 1 847 ? -12.247 -8.697 23.269 1.00 94.44 847 ALA A CA 1
ATOM 6433 C C . ALA A 1 847 ? -12.440 -9.414 24.618 1.00 94.44 847 ALA A C 1
ATOM 6435 O O . ALA A 1 847 ? -12.128 -8.839 25.662 1.00 94.44 847 ALA A O 1
ATOM 6436 N N . ALA A 1 848 ? -12.854 -10.685 24.597 1.00 92.00 848 ALA A N 1
ATOM 6437 C CA . ALA A 1 848 ? -12.975 -11.506 25.804 1.00 92.00 848 ALA A CA 1
ATOM 6438 C C . ALA A 1 848 ? -11.615 -11.747 26.499 1.00 92.00 848 ALA A C 1
ATOM 6440 O O . ALA A 1 848 ? -11.530 -11.751 27.730 1.00 92.00 848 ALA A O 1
ATOM 6441 N N . LEU A 1 849 ? -10.533 -11.901 25.726 1.00 92.50 849 LEU A N 1
ATOM 6442 C CA . LEU A 1 849 ? -9.159 -12.023 26.226 1.00 92.50 849 LEU A CA 1
ATOM 6443 C C . LEU A 1 849 ? -8.699 -10.744 26.944 1.00 92.50 849 LEU A C 1
ATOM 6445 O O . LEU A 1 849 ? -8.159 -10.827 28.045 1.00 92.50 849 LEU A O 1
ATOM 6449 N N . VAL A 1 850 ? -8.953 -9.572 26.354 1.00 91.75 850 VAL A N 1
ATOM 6450 C CA . VAL A 1 850 ? -8.624 -8.260 26.940 1.00 91.75 850 VAL A CA 1
ATOM 6451 C C . VAL A 1 850 ? -9.446 -7.988 28.203 1.00 91.75 850 VAL A C 1
ATOM 6453 O O . VAL A 1 850 ? -8.892 -7.524 29.196 1.00 91.75 850 VAL A O 1
ATOM 6456 N N . GLN A 1 851 ? -10.736 -8.338 28.218 1.00 88.69 851 GLN A N 1
ATOM 6457 C CA . GLN A 1 851 ? -11.578 -8.256 29.421 1.00 88.69 851 GLN A CA 1
ATOM 6458 C C . GLN A 1 851 ? -11.070 -9.174 30.547 1.00 88.69 851 GLN A C 1
ATOM 6460 O O . GLN A 1 851 ? -11.073 -8.784 31.711 1.00 88.69 851 GLN A O 1
ATOM 6465 N N . SER A 1 852 ? -10.564 -10.362 30.202 1.00 89.81 852 SER A N 1
ATOM 6466 C CA . SER A 1 852 ? -9.996 -11.328 31.158 1.00 89.81 852 SER A CA 1
ATOM 6467 C C . SER A 1 852 ? -8.575 -10.979 31.635 1.00 89.81 852 SER A C 1
ATOM 6469 O O . SER A 1 852 ? -8.074 -11.583 32.586 1.00 89.81 852 SER A O 1
ATOM 6471 N N . TRP A 1 853 ? -7.902 -10.020 30.989 1.00 90.44 853 TRP A N 1
ATOM 6472 C CA . TRP A 1 853 ? -6.487 -9.700 31.210 1.00 90.44 853 TRP A CA 1
ATOM 6473 C C . TRP A 1 853 ? -6.109 -9.374 32.669 1.00 90.44 853 TRP A C 1
ATOM 6475 O O . TRP A 1 853 ? -5.061 -9.854 33.117 1.00 90.44 853 TRP A O 1
ATOM 6485 N N . PRO A 1 854 ? -6.918 -8.630 33.459 1.00 92.06 854 PRO A N 1
ATOM 6486 C CA . PRO A 1 854 ? -6.589 -8.333 34.854 1.00 92.06 854 PRO A CA 1
ATOM 6487 C C . PRO A 1 854 ? -6.505 -9.573 35.753 1.00 92.06 854 PRO A C 1
ATOM 6489 O O . PRO A 1 854 ? -5.746 -9.548 36.720 1.00 92.06 854 PRO A O 1
ATOM 6492 N N . ALA A 1 855 ? -7.210 -10.658 35.412 1.00 92.31 855 ALA A N 1
ATOM 6493 C CA . ALA A 1 855 ? -7.248 -11.905 36.180 1.00 92.31 855 ALA A CA 1
ATOM 6494 C C . ALA A 1 855 ? -6.136 -12.908 35.802 1.00 92.31 855 ALA A C 1
ATOM 6496 O O . ALA A 1 855 ? -5.959 -13.924 36.468 1.00 92.31 855 ALA A O 1
ATOM 6497 N N . PHE A 1 856 ? -5.372 -12.668 34.731 1.00 91.75 856 PHE A N 1
ATOM 6498 C CA . PHE A 1 856 ? -4.358 -13.625 34.272 1.00 91.75 856 PHE A CA 1
ATOM 6499 C C . PHE A 1 856 ? -3.093 -13.607 35.156 1.00 91.75 856 PHE A C 1
ATOM 6501 O O . PHE A 1 856 ? -2.598 -12.522 35.474 1.00 91.75 856 PHE A O 1
ATOM 6508 N N . PRO A 1 857 ? -2.477 -14.762 35.480 1.00 94.56 857 PRO A N 1
ATOM 6509 C CA . PRO A 1 857 ? -1.150 -14.805 36.100 1.00 94.56 857 PRO A CA 1
ATOM 6510 C C . PRO A 1 857 ? -0.085 -14.089 35.253 1.00 94.56 857 PRO A C 1
ATOM 6512 O O . PRO A 1 857 ? -0.178 -14.069 34.022 1.00 94.56 857 PRO A O 1
ATOM 6515 N N . ARG A 1 858 ? 0.959 -13.535 35.894 1.00 92.88 858 ARG A N 1
ATOM 6516 C CA . ARG A 1 858 ? 2.028 -12.769 35.211 1.00 92.88 858 ARG A CA 1
ATOM 6517 C C . ARG A 1 858 ? 2.656 -13.548 34.047 1.00 92.88 858 ARG A C 1
ATOM 6519 O O . ARG A 1 858 ? 2.749 -13.004 32.951 1.00 92.88 858 ARG A O 1
ATOM 6526 N N . ALA A 1 859 ? 2.979 -14.827 34.250 1.00 92.38 859 ALA A N 1
ATOM 6527 C CA . ALA A 1 859 ? 3.531 -15.704 33.213 1.00 92.38 859 ALA A CA 1
ATOM 6528 C C . ALA A 1 859 ? 2.608 -15.843 31.985 1.00 92.38 859 ALA A C 1
ATOM 6530 O O . ALA A 1 859 ? 3.072 -15.780 30.851 1.00 92.38 859 ALA A O 1
ATOM 6531 N N . ARG A 1 860 ? 1.285 -15.942 32.188 1.00 91.69 860 ARG A N 1
ATOM 6532 C CA . ARG A 1 860 ? 0.313 -16.038 31.086 1.00 91.69 860 ARG A CA 1
ATOM 6533 C C . ARG A 1 860 ? 0.199 -14.731 30.299 1.00 91.69 860 ARG A C 1
ATOM 6535 O O . ARG A 1 860 ? 0.045 -14.776 29.083 1.00 91.69 860 ARG A O 1
ATOM 6542 N N . ARG A 1 861 ? 0.297 -13.573 30.967 1.00 91.75 861 ARG A N 1
ATOM 6543 C CA . ARG A 1 861 ? 0.366 -12.266 30.284 1.00 91.75 861 ARG A CA 1
ATOM 6544 C C . ARG A 1 861 ? 1.655 -12.146 29.470 1.00 91.75 861 ARG A C 1
ATOM 6546 O O . ARG A 1 861 ? 1.590 -11.767 28.307 1.00 91.75 861 ARG A O 1
ATOM 6553 N N . ALA A 1 862 ? 2.794 -12.526 30.054 1.00 91.75 862 ALA A N 1
ATOM 6554 C CA . ALA A 1 862 ? 4.090 -12.519 29.379 1.00 91.75 862 ALA A CA 1
ATOM 6555 C C . ALA A 1 862 ? 4.096 -13.414 28.127 1.00 91.75 862 ALA A C 1
ATOM 6557 O O . ALA A 1 862 ? 4.516 -12.954 27.072 1.00 91.75 862 ALA A O 1
ATOM 6558 N N . LEU A 1 863 ? 3.542 -14.630 28.208 1.00 92.50 863 LEU A N 1
ATOM 6559 C CA . LEU A 1 863 ? 3.412 -15.541 27.065 1.00 92.50 863 LEU A CA 1
ATOM 6560 C C . LEU A 1 863 ? 2.591 -14.934 25.914 1.00 92.50 863 LEU A C 1
ATOM 6562 O O . LEU A 1 863 ? 2.991 -15.041 24.760 1.00 92.50 863 LEU A O 1
ATOM 6566 N N . VAL A 1 864 ? 1.468 -14.268 26.211 1.00 91.06 864 VAL A N 1
ATOM 6567 C CA . VAL A 1 864 ? 0.644 -13.617 25.173 1.00 91.06 864 VAL A CA 1
ATOM 6568 C C . VAL A 1 864 ? 1.345 -12.393 24.576 1.00 91.06 864 VAL A C 1
ATOM 6570 O O . VAL A 1 864 ? 1.272 -12.194 23.369 1.00 91.06 864 VAL A O 1
ATOM 6573 N N . VAL A 1 865 ? 2.055 -11.591 25.380 1.00 92.06 865 VAL A N 1
ATOM 6574 C CA . VAL A 1 865 ? 2.870 -10.479 24.855 1.00 92.06 865 VAL A CA 1
ATOM 6575 C C . VAL A 1 865 ? 3.987 -11.012 23.956 1.00 92.06 865 VAL A C 1
ATOM 6577 O O . VAL A 1 865 ? 4.160 -10.507 22.851 1.00 92.06 865 VAL A O 1
ATOM 6580 N N . LEU A 1 866 ? 4.697 -12.061 24.381 1.00 92.44 866 LEU A N 1
ATOM 6581 C CA . LEU A 1 866 ? 5.754 -12.694 23.594 1.00 92.44 866 LEU A CA 1
ATOM 6582 C C . LEU A 1 866 ? 5.211 -13.238 22.264 1.00 92.44 866 LEU A C 1
ATOM 6584 O O . LEU A 1 866 ? 5.788 -12.955 21.223 1.00 92.44 866 LEU A O 1
ATOM 6588 N N . ALA A 1 867 ? 4.059 -13.914 22.274 1.00 90.69 867 ALA A N 1
ATOM 6589 C CA . ALA A 1 867 ? 3.411 -14.431 21.066 1.00 90.69 867 ALA A CA 1
ATOM 6590 C C . ALA A 1 867 ? 2.926 -13.342 20.079 1.00 90.69 867 ALA A C 1
ATOM 6592 O O . ALA A 1 867 ? 2.670 -13.655 18.921 1.00 90.69 867 ALA A O 1
ATOM 6593 N N . CYS A 1 868 ? 2.812 -12.079 20.509 1.00 90.50 868 CYS A N 1
ATOM 6594 C CA . CYS A 1 868 ? 2.550 -10.933 19.627 1.00 90.50 868 CYS A CA 1
ATOM 6595 C C . CYS A 1 868 ? 3.829 -10.191 19.193 1.00 90.50 868 CYS A C 1
ATOM 6597 O O . CYS A 1 868 ? 3.863 -9.611 18.114 1.00 90.50 868 CYS A O 1
ATOM 6599 N N . VAL A 1 869 ? 4.856 -10.139 20.049 1.00 90.38 869 VAL A N 1
ATOM 6600 C CA . VAL A 1 869 ? 6.058 -9.308 19.839 1.00 90.38 869 VAL A CA 1
ATOM 6601 C C . VAL A 1 869 ? 7.201 -10.086 19.184 1.00 90.38 869 VAL A C 1
ATOM 6603 O O . VAL A 1 869 ? 7.982 -9.499 18.442 1.00 90.38 869 VAL A O 1
ATOM 6606 N N . PHE A 1 870 ? 7.312 -11.393 19.423 1.00 90.38 870 PHE A N 1
ATOM 6607 C CA . PHE A 1 870 ? 8.410 -12.213 18.908 1.00 90.38 870 PHE A CA 1
ATOM 6608 C C . PHE A 1 870 ? 8.380 -12.379 17.375 1.00 90.38 870 PHE A C 1
ATOM 6610 O O . PHE A 1 870 ? 9.417 -12.117 16.768 1.00 90.38 870 PHE A O 1
ATOM 6617 N N . PRO A 1 871 ? 7.240 -12.681 16.711 1.00 89.06 871 PRO A N 1
ATOM 6618 C CA . PRO A 1 871 ? 7.193 -12.711 15.245 1.00 89.06 871 PRO A CA 1
ATOM 6619 C C . PRO A 1 871 ? 7.490 -11.339 14.624 1.00 89.06 871 PRO A C 1
ATOM 6621 O O . PRO A 1 871 ? 8.300 -11.234 13.706 1.00 89.06 871 PRO A O 1
ATOM 6624 N N . ALA A 1 872 ? 6.933 -10.272 15.206 1.00 89.00 872 ALA A N 1
ATOM 6625 C CA . ALA A 1 872 ? 7.188 -8.893 14.793 1.00 89.00 872 ALA A CA 1
ATOM 6626 C C . ALA A 1 872 ? 8.681 -8.522 14.879 1.00 89.00 872 ALA A C 1
ATOM 6628 O O . ALA A 1 872 ? 9.200 -7.825 14.007 1.00 89.00 872 ALA A O 1
ATOM 6629 N N . LEU A 1 873 ? 9.375 -9.002 15.918 1.00 89.69 873 LEU A N 1
ATOM 6630 C CA . LEU A 1 873 ? 10.814 -8.818 16.082 1.00 89.69 873 LEU A CA 1
ATOM 6631 C C . LEU A 1 873 ? 11.604 -9.602 15.026 1.00 89.69 873 LEU A C 1
ATOM 6633 O O . LEU A 1 873 ? 12.509 -9.024 14.437 1.00 89.69 873 LEU A O 1
ATOM 6637 N N . ILE A 1 874 ? 11.250 -10.865 14.749 1.00 87.00 874 ILE A N 1
ATOM 6638 C CA . ILE A 1 874 ? 11.904 -11.683 13.710 1.00 87.00 874 ILE A CA 1
ATOM 6639 C C . ILE A 1 874 ? 11.804 -11.000 12.344 1.00 87.00 874 ILE A C 1
ATOM 6641 O O . ILE A 1 874 ? 12.835 -10.776 11.712 1.00 87.00 874 ILE A O 1
ATOM 6645 N N . VAL A 1 875 ? 10.598 -10.600 11.922 1.00 85.69 875 VAL A N 1
ATOM 6646 C CA . VAL A 1 875 ? 10.380 -9.956 10.614 1.00 85.69 875 VAL A CA 1
ATOM 6647 C C . VAL A 1 875 ? 11.216 -8.681 10.483 1.00 85.69 875 VAL A C 1
ATOM 6649 O O . VAL A 1 875 ? 11.885 -8.492 9.467 1.00 85.69 875 VAL A O 1
ATOM 6652 N N . VAL A 1 876 ? 11.259 -7.824 11.512 1.00 88.25 876 VAL A N 1
ATOM 6653 C CA . VAL A 1 876 ? 12.087 -6.603 11.490 1.00 88.25 876 VAL A CA 1
ATOM 6654 C C . VAL A 1 876 ? 13.582 -6.935 11.506 1.00 88.25 876 VAL A C 1
ATOM 6656 O O . VAL A 1 876 ? 14.325 -6.406 10.682 1.00 88.25 876 VAL A O 1
ATOM 6659 N N . SER A 1 877 ? 14.039 -7.817 12.399 1.00 88.50 877 SER A N 1
ATOM 6660 C CA . SER A 1 877 ? 15.455 -8.184 12.515 1.00 88.50 877 SER A CA 1
ATOM 6661 C C . SER A 1 877 ? 15.996 -8.836 11.244 1.00 88.50 877 SER A C 1
ATOM 6663 O O . SER A 1 877 ? 17.071 -8.446 10.795 1.00 88.50 877 SER A O 1
ATOM 6665 N N . TYR A 1 878 ? 15.249 -9.750 10.621 1.00 85.50 878 TYR A N 1
ATOM 6666 C CA . TYR A 1 878 ? 15.620 -10.345 9.337 1.00 85.50 878 TYR A CA 1
ATOM 6667 C C . TYR A 1 878 ? 15.573 -9.319 8.203 1.00 85.50 878 TYR A C 1
ATOM 6669 O O . TYR A 1 878 ? 16.526 -9.218 7.435 1.00 85.50 878 TYR A O 1
ATOM 6677 N N . SER A 1 879 ? 14.525 -8.488 8.127 1.00 87.12 879 SER A N 1
ATOM 6678 C CA . SER A 1 879 ? 14.427 -7.464 7.077 1.00 87.12 879 SER A CA 1
ATOM 6679 C C . SER A 1 879 ? 15.580 -6.451 7.136 1.00 87.12 879 SER A C 1
ATOM 6681 O O . SER A 1 879 ? 16.022 -5.961 6.095 1.00 87.12 879 SER A O 1
ATOM 6683 N N . PHE A 1 880 ? 16.100 -6.147 8.331 1.00 89.19 880 PHE A N 1
ATOM 6684 C CA . PHE A 1 880 ? 17.323 -5.355 8.487 1.00 89.19 880 PHE A CA 1
ATOM 6685 C C . PHE A 1 880 ? 18.587 -6.169 8.199 1.00 89.19 880 PHE A C 1
ATOM 6687 O O . PHE A 1 880 ? 19.440 -5.685 7.464 1.00 89.19 880 PHE A O 1
ATOM 6694 N N . GLY A 1 881 ? 18.706 -7.398 8.710 1.00 87.75 881 GLY A N 1
ATOM 6695 C CA . GLY A 1 881 ? 19.846 -8.282 8.443 1.00 87.75 881 GLY A CA 1
ATOM 6696 C C . GLY A 1 881 ? 20.079 -8.497 6.946 1.00 87.75 881 GLY A C 1
ATOM 6697 O O . GLY A 1 881 ? 21.182 -8.257 6.459 1.00 87.75 881 GLY A O 1
ATOM 6698 N N . ARG A 1 882 ? 19.017 -8.820 6.197 1.00 86.25 882 ARG A N 1
ATOM 6699 C CA . ARG A 1 882 ? 19.021 -8.966 4.733 1.00 86.25 882 ARG A CA 1
ATOM 6700 C C . ARG A 1 882 ? 19.525 -7.701 4.023 1.00 86.25 882 ARG A C 1
ATOM 6702 O O . ARG A 1 882 ? 20.324 -7.808 3.097 1.00 86.25 882 ARG A O 1
ATOM 6709 N N . GLY A 1 883 ? 19.104 -6.517 4.474 1.00 86.31 883 GLY A N 1
ATOM 6710 C CA . GLY A 1 883 ? 19.500 -5.236 3.874 1.00 86.31 883 GLY A CA 1
ATOM 6711 C C . GLY A 1 883 ? 20.917 -4.783 4.219 1.00 86.31 883 GLY A C 1
ATOM 6712 O O . GLY A 1 883 ? 21.583 -4.179 3.380 1.00 86.31 883 GLY A O 1
ATOM 6713 N N . ILE A 1 884 ? 21.395 -5.113 5.422 1.00 87.38 884 ILE A N 1
ATOM 6714 C CA . ILE A 1 884 ? 22.790 -4.917 5.845 1.00 87.38 884 ILE A CA 1
ATOM 6715 C C . ILE A 1 884 ? 23.717 -5.871 5.077 1.00 87.38 884 ILE A C 1
ATOM 6717 O O . ILE A 1 884 ? 24.817 -5.481 4.701 1.00 87.38 884 ILE A O 1
ATOM 6721 N N . ALA A 1 885 ? 23.258 -7.094 4.800 1.00 85.88 885 ALA A N 1
ATOM 6722 C CA . ALA A 1 885 ? 23.987 -8.111 4.044 1.00 85.88 885 ALA A CA 1
ATOM 6723 C C . ALA A 1 885 ? 23.964 -7.912 2.512 1.00 85.88 885 ALA A C 1
ATOM 6725 O O . ALA A 1 885 ? 24.475 -8.767 1.795 1.00 85.88 885 ALA A O 1
ATOM 6726 N N . GLY A 1 886 ? 23.361 -6.832 1.996 1.00 84.06 886 GLY A N 1
ATOM 6727 C CA . GLY A 1 886 ? 23.312 -6.555 0.554 1.00 84.06 886 GLY A CA 1
ATOM 6728 C C . GLY A 1 886 ? 22.414 -7.503 -0.256 1.00 84.06 886 GLY A C 1
ATOM 6729 O O . GLY A 1 886 ? 22.608 -7.638 -1.458 1.00 84.06 886 GLY A O 1
ATOM 6730 N N . ARG A 1 887 ? 21.459 -8.192 0.386 1.00 82.44 887 ARG A N 1
ATOM 6731 C CA . ARG A 1 887 ? 20.666 -9.281 -0.215 1.00 82.44 887 ARG A CA 1
ATOM 6732 C C . ARG A 1 887 ? 19.304 -8.847 -0.792 1.00 82.44 887 ARG A C 1
ATOM 6734 O O . ARG A 1 887 ? 18.467 -9.715 -1.057 1.00 82.44 887 ARG A O 1
ATOM 6741 N N . TYR A 1 888 ? 18.982 -7.560 -0.933 1.00 84.69 888 TYR A N 1
ATOM 6742 C CA . TYR A 1 888 ? 17.757 -7.134 -1.643 1.00 84.69 888 TYR A CA 1
ATOM 6743 C C . TYR A 1 888 ? 17.962 -7.041 -3.167 1.00 84.69 888 TYR A C 1
ATOM 6745 O O . TYR A 1 888 ? 19.092 -6.844 -3.601 1.00 84.69 888 TYR A O 1
ATOM 6753 N N . PRO A 1 889 ? 16.908 -7.178 -3.999 1.00 79.94 889 PRO A N 1
ATOM 6754 C CA . PRO A 1 889 ? 17.071 -7.187 -5.457 1.00 79.94 889 PRO A CA 1
ATOM 6755 C C . PRO A 1 889 ? 17.594 -5.873 -6.047 1.00 79.94 889 PRO A C 1
ATOM 6757 O O . PRO A 1 889 ? 18.283 -5.880 -7.060 1.00 79.94 889 PRO A O 1
ATOM 6760 N N . ASP A 1 890 ? 17.345 -4.737 -5.386 1.00 80.44 890 ASP A N 1
ATOM 6761 C CA . ASP A 1 890 ? 17.974 -3.470 -5.762 1.00 80.44 890 ASP A CA 1
ATOM 6762 C C . ASP A 1 890 ? 19.493 -3.470 -5.523 1.00 80.44 890 ASP A C 1
ATOM 6764 O O . ASP A 1 890 ? 20.171 -2.626 -6.105 1.00 80.44 890 ASP A O 1
ATOM 6768 N N . GLN A 1 891 ? 19.999 -4.357 -4.651 1.00 85.44 891 GLN A N 1
ATOM 6769 C CA . GLN A 1 891 ? 21.376 -4.434 -4.145 1.00 85.44 891 GLN A CA 1
ATOM 6770 C C . GLN A 1 891 ? 22.266 -5.445 -4.886 1.00 85.44 891 GLN A C 1
ATOM 6772 O O . GLN A 1 891 ? 23.477 -5.414 -4.673 1.00 85.44 891 GLN A O 1
ATOM 6777 N N . GLU A 1 892 ? 21.694 -6.293 -5.744 1.00 87.69 892 GLU A N 1
ATOM 6778 C CA . GLU A 1 892 ? 22.401 -7.361 -6.465 1.00 87.69 892 GLU A CA 1
ATOM 6779 C C . GLU A 1 892 ? 23.561 -6.783 -7.320 1.00 87.69 892 GLU A C 1
ATOM 6781 O O . GLU A 1 892 ? 23.312 -5.901 -8.152 1.00 87.69 892 GLU A O 1
ATOM 6786 N N . PRO A 1 893 ? 24.829 -7.197 -7.099 1.00 89.31 893 PRO A N 1
ATOM 6787 C CA . PRO A 1 893 ? 25.997 -6.600 -7.749 1.00 89.31 893 PRO A CA 1
ATOM 6788 C C . PRO A 1 893 ? 25.986 -6.589 -9.283 1.00 89.31 893 PRO A C 1
ATOM 6790 O O . PRO A 1 893 ? 26.278 -5.539 -9.861 1.00 89.31 893 PRO A O 1
ATOM 6793 N N . HIS A 1 894 ? 25.656 -7.701 -9.947 1.00 92.00 894 HIS A N 1
ATOM 6794 C CA . HIS A 1 894 ? 25.726 -7.811 -11.410 1.00 92.00 894 HIS A CA 1
ATOM 6795 C C . HIS A 1 894 ? 24.656 -6.920 -12.058 1.00 92.00 894 HIS A C 1
ATOM 6797 O O . HIS A 1 894 ? 24.964 -6.088 -12.914 1.00 92.00 894 HIS A O 1
ATOM 6803 N N . ALA A 1 895 ? 23.413 -6.985 -11.571 1.00 92.44 895 ALA A N 1
ATOM 6804 C CA . ALA A 1 895 ? 22.329 -6.103 -11.986 1.00 92.44 895 ALA A CA 1
ATOM 6805 C C . ALA A 1 895 ? 22.627 -4.623 -11.693 1.00 92.44 895 ALA A C 1
ATOM 6807 O O . ALA A 1 895 ? 22.302 -3.773 -12.522 1.00 92.44 895 ALA A O 1
ATOM 6808 N N . ARG A 1 896 ? 23.284 -4.283 -10.570 1.00 92.88 896 ARG A N 1
ATOM 6809 C CA . ARG A 1 896 ? 23.740 -2.905 -10.292 1.00 92.88 896 ARG A CA 1
ATOM 6810 C C . ARG A 1 896 ? 24.818 -2.434 -11.266 1.00 92.88 896 ARG A C 1
ATOM 6812 O O . ARG A 1 896 ? 24.744 -1.292 -11.728 1.00 92.88 896 ARG A O 1
ATOM 6819 N N . ALA A 1 897 ? 25.798 -3.277 -11.588 1.00 95.31 897 ALA A N 1
ATOM 6820 C CA . ALA A 1 897 ? 26.856 -2.954 -12.541 1.00 95.31 897 ALA A CA 1
ATOM 6821 C C . ALA A 1 897 ? 26.282 -2.732 -13.950 1.00 95.31 897 ALA A C 1
ATOM 6823 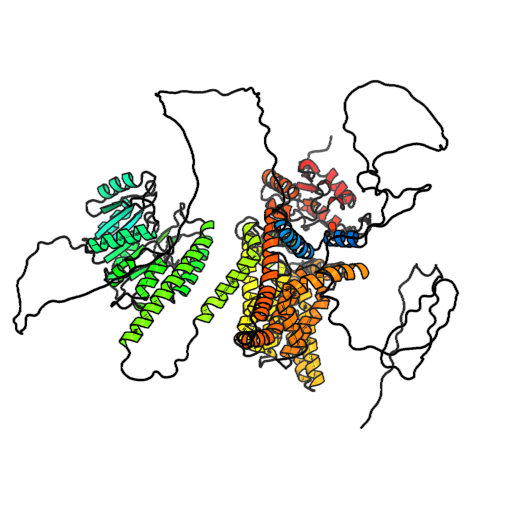O O . ALA A 1 897 ? 26.500 -1.671 -14.545 1.00 95.31 897 ALA A O 1
ATOM 6824 N N . LEU A 1 898 ? 25.461 -3.673 -14.425 1.00 97.25 898 LEU A N 1
ATOM 6825 C CA . LEU A 1 898 ? 24.745 -3.613 -15.698 1.00 97.25 898 LEU A CA 1
ATOM 6826 C C . LEU A 1 898 ? 23.817 -2.394 -15.782 1.00 97.25 898 LEU A C 1
ATOM 6828 O O . LEU A 1 898 ? 23.931 -1.601 -16.714 1.00 97.25 898 LEU A O 1
ATOM 6832 N N . ALA A 1 899 ? 22.932 -2.190 -14.804 1.00 96.12 899 ALA A N 1
ATOM 6833 C CA . ALA A 1 899 ? 22.011 -1.054 -14.791 1.00 96.12 899 ALA A CA 1
ATOM 6834 C C . ALA A 1 899 ? 22.753 0.291 -14.749 1.00 96.12 899 ALA A C 1
ATOM 6836 O O . ALA A 1 899 ? 22.383 1.231 -15.455 1.00 96.12 899 ALA A O 1
ATOM 6837 N N . GLY A 1 900 ? 23.842 0.374 -13.977 1.00 96.50 900 GLY A N 1
ATOM 6838 C CA . GLY A 1 900 ? 24.716 1.541 -13.939 1.00 96.50 900 GLY A CA 1
ATOM 6839 C C . GLY A 1 900 ? 25.442 1.791 -15.264 1.00 96.50 900 GLY A C 1
ATOM 6840 O O . GLY A 1 900 ? 25.599 2.946 -15.659 1.00 96.50 900 GLY A O 1
ATOM 6841 N N . TRP A 1 901 ? 25.868 0.740 -15.972 1.00 97.56 901 TRP A N 1
ATOM 6842 C CA . TRP A 1 901 ? 26.437 0.855 -17.318 1.00 97.56 901 TRP A CA 1
ATOM 6843 C C . TRP A 1 901 ? 25.383 1.341 -18.317 1.00 97.56 901 TRP A C 1
ATOM 6845 O O . TRP A 1 901 ? 25.627 2.321 -19.023 1.00 97.56 901 TRP A O 1
ATOM 6855 N N . LEU A 1 902 ? 24.194 0.730 -18.326 1.00 97.56 902 LEU A N 1
ATOM 6856 C CA . LEU A 1 902 ? 23.083 1.094 -19.210 1.00 97.56 902 LEU A CA 1
ATOM 6857 C C . LEU A 1 902 ? 22.678 2.558 -19.013 1.00 97.56 902 LEU A C 1
ATOM 6859 O O . LEU A 1 902 ? 22.603 3.304 -19.986 1.00 97.56 902 LEU A O 1
ATOM 6863 N N . ALA A 1 903 ? 22.516 3.003 -17.764 1.00 95.81 903 ALA A N 1
ATOM 6864 C CA . ALA A 1 903 ? 22.146 4.379 -17.434 1.00 95.81 903 ALA A CA 1
ATOM 6865 C C . ALA A 1 903 ? 23.161 5.439 -17.910 1.00 95.81 903 ALA A C 1
ATOM 6867 O O . ALA A 1 903 ? 22.772 6.589 -18.113 1.00 95.81 903 ALA A O 1
ATOM 6868 N N . ARG A 1 904 ? 24.441 5.066 -18.087 1.00 96.88 904 ARG A N 1
ATOM 6869 C CA . ARG A 1 904 ? 25.515 5.946 -18.594 1.00 96.88 904 ARG A CA 1
ATOM 6870 C C . ARG A 1 904 ? 25.699 5.892 -20.113 1.00 96.88 904 ARG A C 1
ATOM 6872 O O . ARG A 1 904 ? 26.181 6.863 -20.681 1.00 96.88 904 ARG A O 1
ATOM 6879 N N . ASN A 1 905 ? 25.345 4.777 -20.753 1.00 96.69 905 ASN A N 1
ATOM 6880 C CA . ASN A 1 905 ? 25.604 4.517 -22.177 1.00 96.69 905 ASN A CA 1
ATOM 6881 C C . ASN A 1 905 ? 24.334 4.547 -23.051 1.00 96.69 905 ASN A C 1
ATOM 6883 O O . ASN A 1 905 ? 24.377 4.124 -24.208 1.00 96.69 905 ASN A O 1
ATOM 6887 N N . THR A 1 906 ? 23.210 5.026 -22.506 1.00 95.88 906 THR A N 1
ATOM 6888 C CA . THR A 1 906 ? 21.933 5.192 -23.222 1.00 95.88 906 THR A CA 1
ATOM 6889 C C . THR A 1 906 ? 21.213 6.481 -22.821 1.00 95.88 906 THR A C 1
ATOM 6891 O O . THR A 1 906 ? 21.393 6.950 -21.694 1.00 95.88 906 THR A O 1
ATOM 6894 N N . THR A 1 907 ? 20.363 7.042 -23.686 1.00 92.38 907 THR A N 1
ATOM 6895 C CA . THR A 1 907 ? 19.494 8.191 -23.337 1.00 92.38 907 THR A CA 1
ATOM 6896 C C . THR A 1 907 ? 18.282 7.748 -22.504 1.00 92.38 907 THR A C 1
ATOM 6898 O O . THR A 1 907 ? 17.985 6.559 -22.430 1.00 92.38 907 THR A O 1
ATOM 6901 N N . ALA A 1 908 ? 17.570 8.675 -21.850 1.00 86.31 908 ALA A N 1
ATOM 6902 C CA . ALA A 1 908 ? 16.414 8.334 -21.005 1.00 86.31 908 ALA A CA 1
ATOM 6903 C C . ALA A 1 908 ? 15.184 7.848 -21.806 1.00 86.31 908 ALA A C 1
ATOM 6905 O O . ALA A 1 908 ? 14.264 7.248 -21.245 1.00 86.31 908 ALA A O 1
ATOM 6906 N N . GLU A 1 909 ? 15.187 8.111 -23.111 1.00 88.19 909 GLU A N 1
ATOM 6907 C CA . GLU A 1 909 ? 14.162 7.777 -24.094 1.00 88.19 909 GLU A CA 1
ATOM 6908 C C . GLU A 1 909 ? 14.449 6.435 -24.789 1.00 88.19 909 GLU A C 1
ATOM 6910 O O . GLU A 1 909 ? 13.509 5.764 -25.223 1.00 88.19 909 GLU A O 1
ATOM 6915 N N . GLU A 1 910 ? 15.724 6.023 -24.876 1.00 92.75 910 GLU A N 1
ATOM 6916 C CA . GLU A 1 910 ? 16.112 4.715 -25.414 1.00 92.75 910 GLU A CA 1
ATOM 6917 C C . GLU A 1 910 ? 15.475 3.586 -24.587 1.00 92.75 910 GLU A C 1
ATOM 6919 O O . GLU A 1 910 ? 15.677 3.448 -23.376 1.00 92.75 910 GLU A O 1
ATOM 6924 N N . ARG A 1 911 ? 14.699 2.741 -25.268 1.00 94.75 911 ARG A N 1
ATOM 6925 C CA . ARG A 1 911 ? 14.129 1.517 -24.699 1.00 94.75 911 ARG A CA 1
ATOM 6926 C C . ARG A 1 911 ? 15.088 0.348 -24.922 1.00 94.75 911 ARG A C 1
ATOM 6928 O O . ARG A 1 911 ? 15.795 0.313 -25.926 1.00 94.75 911 ARG A O 1
ATOM 6935 N N . LEU A 1 912 ? 15.099 -0.615 -24.005 1.00 97.12 912 LEU A N 1
ATOM 6936 C CA . LEU A 1 912 ? 16.005 -1.771 -24.048 1.00 97.12 912 LEU A CA 1
ATOM 6937 C C . LEU A 1 912 ? 15.212 -3.064 -24.248 1.00 97.12 912 LEU A C 1
ATOM 6939 O O . LEU A 1 912 ? 14.061 -3.148 -23.829 1.00 97.12 912 LEU A O 1
ATOM 6943 N N . PHE A 1 913 ? 15.831 -4.095 -24.810 1.00 97.81 913 PHE A N 1
ATOM 6944 C CA . PHE A 1 913 ? 15.397 -5.476 -24.610 1.00 97.81 913 PHE A CA 1
ATOM 6945 C C . PHE A 1 913 ? 16.402 -6.192 -23.710 1.00 97.81 913 PHE A C 1
ATOM 6947 O O . PHE A 1 913 ? 17.607 -5.992 -23.850 1.00 97.81 913 PHE A O 1
ATOM 6954 N N . ILE A 1 914 ? 15.909 -7.014 -22.787 1.00 97.25 914 ILE A N 1
ATOM 6955 C CA . ILE A 1 914 ? 16.726 -7.790 -21.854 1.00 97.25 914 ILE A CA 1
ATOM 6956 C C . ILE A 1 914 ? 16.213 -9.228 -21.889 1.00 97.25 914 ILE A C 1
ATOM 6958 O O . ILE A 1 914 ? 15.080 -9.484 -21.485 1.00 97.25 914 ILE A O 1
ATOM 6962 N N . TRP A 1 915 ? 17.044 -10.155 -22.362 1.00 96.94 915 TRP A N 1
ATOM 6963 C CA . TRP A 1 915 ? 16.845 -11.587 -22.187 1.00 96.94 915 TRP A CA 1
ATOM 6964 C C . TRP A 1 915 ? 17.214 -11.953 -20.746 1.00 96.94 915 TRP A C 1
ATOM 6966 O O . TRP A 1 915 ? 18.391 -12.097 -20.416 1.00 96.94 915 TRP A O 1
ATOM 6976 N N . GLY A 1 916 ? 16.194 -12.031 -19.889 1.00 93.50 916 GLY A N 1
ATOM 6977 C CA . GLY A 1 916 ? 16.318 -12.207 -18.446 1.00 93.50 916 GLY A CA 1
ATOM 6978 C C . GLY A 1 916 ? 14.968 -12.302 -17.724 1.00 93.50 916 GLY A C 1
ATOM 6979 O O . GLY A 1 916 ? 13.924 -11.863 -18.217 1.00 93.50 916 GLY A O 1
ATOM 6980 N N . HIS A 1 917 ? 15.000 -12.826 -16.498 1.00 89.62 917 HIS A N 1
ATOM 6981 C CA . HIS A 1 917 ? 13.876 -12.832 -15.551 1.00 89.62 917 HIS A CA 1
ATOM 6982 C C . HIS A 1 917 ? 14.175 -11.914 -14.349 1.00 89.62 917 HIS A C 1
ATOM 6984 O O . HIS A 1 917 ? 14.094 -12.314 -13.189 1.00 89.62 917 HIS A O 1
ATOM 6990 N N . TYR A 1 918 ? 14.605 -10.677 -14.632 1.00 91.69 918 TYR A N 1
ATOM 6991 C CA . TYR A 1 918 ? 15.030 -9.732 -13.595 1.00 91.69 918 TYR A CA 1
ATOM 6992 C C . TYR A 1 918 ? 14.775 -8.264 -13.973 1.00 91.69 918 TYR A C 1
ATOM 6994 O O . TYR A 1 918 ? 15.673 -7.498 -14.334 1.00 91.69 918 TYR A O 1
ATOM 7002 N N . SER A 1 919 ? 13.518 -7.843 -13.850 1.00 91.94 919 SER A N 1
ATOM 7003 C CA . SER A 1 919 ? 13.083 -6.468 -14.114 1.00 91.94 919 SER A CA 1
ATOM 7004 C C . SER A 1 919 ? 13.660 -5.353 -13.219 1.00 91.94 919 SER A C 1
ATOM 7006 O O . SER A 1 919 ? 13.635 -4.203 -13.682 1.00 91.94 919 SER A O 1
ATOM 7008 N N . PRO A 1 920 ? 14.282 -5.604 -12.038 1.00 93.94 920 PRO A N 1
ATOM 7009 C CA . PRO A 1 920 ? 15.048 -4.576 -11.335 1.00 93.94 920 PRO A CA 1
ATOM 7010 C C . PRO A 1 920 ? 16.098 -3.869 -12.205 1.00 93.94 920 PRO A C 1
ATOM 7012 O O . PRO A 1 920 ? 16.367 -2.696 -11.964 1.00 93.94 920 PRO A O 1
ATOM 7015 N N . ILE A 1 921 ? 16.637 -4.505 -13.257 1.00 95.19 921 ILE A N 1
ATOM 7016 C CA . ILE A 1 921 ? 17.598 -3.865 -14.176 1.00 95.19 921 ILE A CA 1
ATOM 7017 C C . ILE A 1 921 ? 16.968 -2.663 -14.903 1.00 95.19 921 ILE A C 1
ATOM 7019 O O . ILE A 1 921 ? 17.572 -1.590 -14.927 1.00 95.19 921 ILE A O 1
ATOM 7023 N N . TYR A 1 922 ? 15.745 -2.790 -15.439 1.00 95.12 922 TYR A N 1
ATOM 7024 C CA . TYR A 1 922 ? 15.025 -1.663 -16.060 1.00 95.12 922 TYR A CA 1
ATOM 7025 C C . TYR A 1 922 ? 14.789 -0.533 -15.054 1.00 95.12 922 TYR A C 1
ATOM 7027 O O . TYR A 1 922 ? 15.021 0.643 -15.353 1.00 95.12 922 TYR A O 1
ATOM 7035 N N . PHE A 1 923 ? 14.359 -0.903 -13.844 1.00 92.75 923 PHE A N 1
ATOM 7036 C CA . PHE A 1 923 ? 14.058 0.032 -12.768 1.00 92.75 923 PHE A CA 1
ATOM 7037 C C . PHE A 1 923 ? 15.302 0.823 -12.334 1.00 92.75 923 PHE A C 1
ATOM 7039 O O . PHE A 1 923 ? 15.272 2.054 -12.3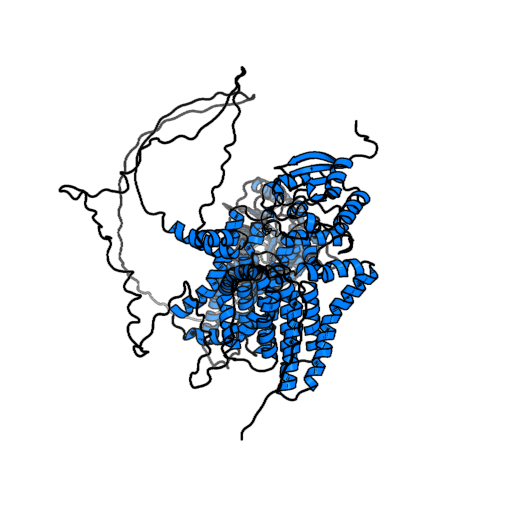17 1.00 92.75 923 PHE A O 1
ATOM 7046 N N . LEU A 1 924 ? 16.405 0.125 -12.044 1.00 92.25 924 LEU A N 1
ATOM 7047 C CA . LEU A 1 924 ? 17.684 0.698 -11.615 1.00 92.25 924 LEU A CA 1
ATOM 7048 C C . LEU A 1 924 ? 18.358 1.522 -12.721 1.00 92.25 924 LEU A C 1
ATOM 7050 O O . LEU A 1 924 ? 18.944 2.563 -12.430 1.00 92.25 924 LEU A O 1
ATOM 7054 N N . ALA A 1 925 ? 18.254 1.099 -13.986 1.00 94.00 925 ALA A N 1
ATOM 7055 C CA . ALA A 1 925 ? 18.782 1.857 -15.120 1.00 94.00 925 ALA A CA 1
ATOM 7056 C C . ALA A 1 925 ? 17.950 3.118 -15.420 1.00 94.00 925 ALA A C 1
ATOM 7058 O O . ALA A 1 925 ? 18.397 4.001 -16.153 1.00 94.00 925 ALA A O 1
ATOM 7059 N N . GLY A 1 926 ? 16.719 3.200 -14.898 1.00 92.62 926 GLY A N 1
ATOM 7060 C CA . GLY A 1 926 ? 15.755 4.230 -15.272 1.00 92.62 926 GLY A CA 1
ATOM 7061 C C . GLY A 1 926 ? 15.378 4.146 -16.753 1.00 92.62 926 GLY A C 1
ATOM 7062 O O . GLY A 1 926 ? 15.296 5.180 -17.416 1.00 92.62 926 GLY A O 1
ATOM 7063 N N . ARG A 1 927 ? 15.211 2.928 -17.283 1.00 94.25 927 ARG A N 1
ATOM 7064 C CA . ARG A 1 927 ? 14.850 2.637 -18.682 1.00 94.25 927 ARG A CA 1
ATOM 7065 C C . ARG A 1 927 ? 13.580 1.789 -18.742 1.00 94.25 927 ARG A C 1
ATOM 7067 O O . ARG A 1 927 ? 13.074 1.341 -17.718 1.00 94.25 927 ARG A O 1
ATOM 7074 N N . LEU A 1 928 ? 13.036 1.604 -19.942 1.00 95.00 928 LEU A N 1
ATOM 7075 C CA . LEU A 1 928 ? 11.787 0.874 -20.174 1.00 95.00 928 LEU A CA 1
ATOM 7076 C C . LEU A 1 928 ? 11.971 -0.207 -21.253 1.00 95.00 928 LEU A C 1
ATOM 7078 O O . LEU A 1 928 ? 12.851 -0.055 -22.108 1.00 95.00 928 LEU A O 1
ATOM 7082 N N . PRO A 1 929 ? 11.149 -1.272 -21.244 1.00 96.56 929 PRO A N 1
ATOM 7083 C CA . PRO A 1 929 ? 11.197 -2.316 -22.258 1.00 96.56 929 PRO A CA 1
ATOM 7084 C C . PRO A 1 929 ? 10.827 -1.773 -23.644 1.00 96.56 929 PRO A C 1
ATOM 7086 O O . PRO A 1 929 ? 9.880 -1.000 -23.810 1.00 96.56 929 PRO A O 1
ATOM 7089 N N . GLY A 1 930 ? 11.603 -2.188 -24.644 1.00 95.50 930 GLY A N 1
ATOM 7090 C CA . GLY A 1 930 ? 11.405 -1.915 -26.070 1.00 95.50 930 GLY A CA 1
ATOM 7091 C C . GLY A 1 930 ? 10.465 -2.903 -26.757 1.00 95.50 930 GLY A C 1
ATOM 7092 O O . GLY A 1 930 ? 10.164 -2.743 -27.935 1.00 95.50 930 GLY A O 1
ATOM 7093 N N . THR A 1 931 ? 9.978 -3.900 -26.023 1.00 96.25 931 THR A N 1
ATOM 7094 C CA . THR A 1 931 ? 8.917 -4.820 -26.451 1.00 96.25 931 THR A CA 1
ATOM 7095 C C . THR A 1 931 ? 7.774 -4.784 -25.443 1.00 96.25 931 THR A C 1
ATOM 7097 O O . THR A 1 931 ? 7.879 -4.127 -24.403 1.00 96.25 931 THR A O 1
ATOM 7100 N N . ARG A 1 932 ? 6.685 -5.505 -25.715 1.00 95.44 932 ARG A N 1
ATOM 7101 C CA . ARG A 1 932 ? 5.619 -5.709 -24.728 1.00 95.44 932 ARG A CA 1
ATOM 7102 C C . ARG A 1 932 ? 6.068 -6.479 -23.481 1.00 95.44 932 ARG A C 1
ATOM 7104 O O . ARG A 1 932 ? 5.370 -6.420 -22.479 1.00 95.44 932 ARG A O 1
ATOM 7111 N N . TYR A 1 933 ? 7.192 -7.191 -23.508 1.00 94.69 933 TYR A N 1
ATOM 7112 C CA . TYR A 1 933 ? 7.604 -8.077 -22.418 1.00 94.69 933 TYR A CA 1
ATOM 7113 C C . TYR A 1 933 ? 8.558 -7.386 -21.435 1.00 94.69 933 TYR A C 1
ATOM 7115 O O . TYR A 1 933 ? 9.571 -6.810 -21.835 1.00 94.69 933 TYR A O 1
ATOM 7123 N N . VAL A 1 934 ? 8.238 -7.468 -20.138 1.00 92.81 934 VAL A N 1
ATOM 7124 C CA . VAL A 1 934 ? 9.101 -6.9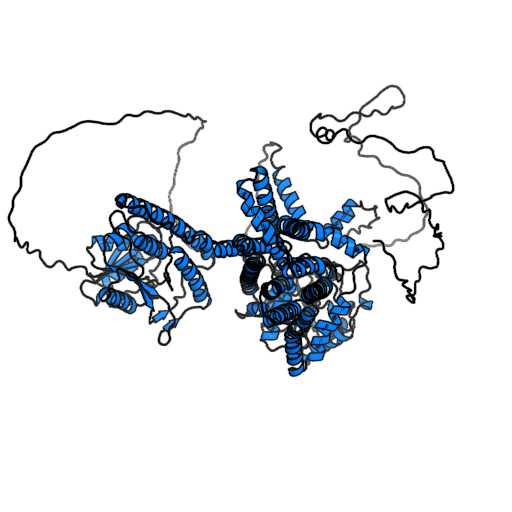82 -19.042 1.00 92.81 934 VAL A CA 1
ATOM 7125 C C . VAL A 1 934 ? 10.114 -8.052 -18.613 1.00 92.81 934 VAL A C 1
ATOM 7127 O O . VAL A 1 934 ? 11.263 -7.731 -18.318 1.00 92.81 934 VAL A O 1
ATOM 7130 N N . THR A 1 935 ? 9.709 -9.323 -18.644 1.00 91.31 935 THR A N 1
ATOM 7131 C CA . THR A 1 935 ? 10.541 -10.508 -18.384 1.00 91.31 935 THR A CA 1
ATOM 7132 C C . THR A 1 935 ? 10.393 -11.506 -19.535 1.00 91.31 935 THR A C 1
ATOM 7134 O O . THR A 1 935 ? 9.359 -11.546 -20.207 1.00 91.31 935 THR A O 1
ATOM 7137 N N . THR A 1 936 ? 11.423 -12.317 -19.804 1.00 93.06 936 THR A N 1
ATOM 7138 C CA . THR A 1 936 ? 11.431 -13.214 -20.977 1.00 93.06 936 THR A CA 1
ATOM 7139 C C . THR A 1 936 ? 11.113 -14.680 -20.677 1.00 93.06 936 THR A C 1
ATOM 7141 O O . THR A 1 936 ? 11.025 -15.465 -21.619 1.00 93.06 936 THR A O 1
ATOM 7144 N N . SER A 1 937 ? 10.830 -15.048 -19.424 1.00 89.25 937 SER A N 1
ATOM 7145 C CA . SER A 1 937 ? 10.348 -16.385 -19.013 1.00 89.25 937 SER A CA 1
ATOM 7146 C C . SER A 1 937 ? 9.169 -16.894 -19.848 1.00 89.25 937 SER A C 1
ATOM 7148 O O . SER A 1 937 ? 9.092 -18.083 -20.153 1.00 89.25 937 SER A O 1
ATOM 7150 N N . VAL A 1 938 ? 8.266 -16.006 -20.273 1.00 89.31 938 VAL A N 1
ATOM 7151 C CA . VAL A 1 938 ? 7.093 -16.328 -21.108 1.00 89.31 938 VAL A CA 1
ATOM 7152 C C . VAL A 1 938 ? 7.433 -17.001 -22.444 1.00 89.31 938 VAL A C 1
ATOM 7154 O O . VAL A 1 938 ? 6.599 -17.719 -22.985 1.00 89.31 938 VAL A O 1
ATOM 7157 N N . HIS A 1 939 ? 8.660 -16.838 -22.951 1.00 92.88 939 HIS A N 1
ATOM 7158 C CA . HIS A 1 939 ? 9.126 -17.507 -24.168 1.00 92.88 939 HIS A CA 1
ATOM 7159 C C . HIS A 1 939 ? 9.407 -19.002 -23.960 1.00 92.88 939 HIS A C 1
ATOM 7161 O O . HIS A 1 939 ? 9.509 -19.721 -24.948 1.00 92.88 939 HIS A O 1
ATOM 7167 N N . VAL A 1 940 ? 9.530 -19.460 -22.707 1.00 88.88 940 VAL A N 1
ATOM 7168 C CA . VAL A 1 940 ? 9.920 -20.821 -22.288 1.00 88.88 940 VAL A CA 1
ATOM 7169 C C . VAL A 1 940 ? 9.024 -21.345 -21.146 1.00 88.88 940 VAL A C 1
ATOM 7171 O O . VAL A 1 940 ? 9.494 -21.890 -20.150 1.00 88.88 940 VAL A O 1
ATOM 7174 N N . GLY A 1 941 ? 7.708 -21.131 -21.252 1.00 80.75 941 GLY A N 1
ATOM 7175 C CA . GLY A 1 941 ? 6.706 -21.661 -20.309 1.00 80.75 941 GLY A CA 1
ATOM 7176 C C . GLY A 1 941 ? 6.406 -20.802 -19.070 1.00 80.75 941 GLY A C 1
ATOM 7177 O O . GLY A 1 941 ? 5.543 -21.158 -18.272 1.00 80.75 941 GLY A O 1
ATOM 7178 N N . ASN A 1 942 ? 7.045 -19.637 -18.929 1.00 84.31 942 ASN A N 1
ATOM 7179 C CA . ASN A 1 942 ? 6.861 -18.679 -17.827 1.00 84.31 942 ASN A CA 1
ATOM 7180 C C . ASN A 1 942 ? 7.261 -19.191 -16.422 1.00 84.31 942 ASN A C 1
ATOM 7182 O O . ASN A 1 942 ? 6.713 -18.766 -15.400 1.00 84.31 942 ASN A O 1
ATOM 7186 N N . PHE A 1 943 ? 8.222 -20.109 -16.354 1.00 76.88 943 PHE A N 1
ATOM 7187 C CA . PHE A 1 943 ? 8.746 -20.617 -15.086 1.00 76.88 943 PHE A CA 1
ATOM 7188 C C . PHE A 1 943 ? 9.733 -19.646 -14.428 1.00 76.88 943 PHE A C 1
ATOM 7190 O O . PHE A 1 943 ? 10.435 -18.896 -15.106 1.00 76.88 943 PHE A O 1
ATOM 7197 N N . ASP A 1 944 ? 9.820 -19.720 -13.100 1.00 77.69 944 ASP A N 1
ATOM 7198 C CA . ASP A 1 944 ? 10.946 -19.166 -12.352 1.00 77.69 944 ASP A CA 1
ATOM 7199 C C . ASP A 1 944 ? 12.148 -20.125 -12.497 1.00 77.69 944 ASP A C 1
ATOM 7201 O O . ASP A 1 944 ? 12.034 -21.294 -12.102 1.00 77.69 944 ASP A O 1
ATOM 7205 N N . PRO A 1 945 ? 13.291 -19.671 -13.045 1.00 77.12 945 PRO A N 1
ATOM 7206 C CA . PRO A 1 945 ? 14.463 -20.515 -13.276 1.00 77.12 945 PRO A CA 1
ATOM 7207 C C . PRO A 1 945 ? 15.051 -21.133 -11.999 1.00 77.12 945 PRO A C 1
ATOM 7209 O O . PRO A 1 945 ? 15.660 -22.199 -12.083 1.00 77.12 945 PRO A O 1
ATOM 7212 N N . ALA A 1 946 ? 14.847 -20.533 -10.819 1.00 73.75 946 ALA A N 1
ATOM 7213 C CA . ALA A 1 946 ? 15.319 -21.093 -9.550 1.00 73.75 946 ALA A CA 1
ATOM 7214 C C . ALA A 1 946 ? 14.630 -22.428 -9.203 1.00 73.75 946 ALA A C 1
ATOM 7216 O O . ALA A 1 946 ? 15.213 -23.286 -8.543 1.00 73.75 946 ALA A O 1
ATOM 7217 N N . HIS A 1 947 ? 13.400 -22.622 -9.690 1.00 72.19 947 HIS A N 1
ATOM 7218 C CA . HIS A 1 947 ? 12.535 -23.756 -9.360 1.00 72.19 947 HIS A CA 1
ATOM 7219 C C . HIS A 1 947 ? 12.506 -24.853 -10.446 1.00 72.19 947 HIS A C 1
ATOM 7221 O O . HIS A 1 947 ? 11.799 -25.850 -10.290 1.00 72.19 947 HIS A O 1
ATOM 7227 N N . LEU A 1 948 ? 13.254 -24.699 -11.547 1.00 73.00 948 LEU A N 1
ATOM 7228 C CA . LEU A 1 948 ? 13.327 -25.709 -12.611 1.00 73.00 948 LEU A CA 1
ATOM 7229 C C . LEU A 1 948 ? 14.063 -26.989 -12.144 1.00 73.00 948 LEU A C 1
ATOM 7231 O O . LEU A 1 948 ? 15.084 -26.879 -11.454 1.00 73.00 948 LEU A O 1
ATOM 7235 N N . PRO A 1 949 ? 13.624 -28.195 -12.556 1.00 73.31 949 PRO A N 1
ATOM 7236 C CA . PRO A 1 949 ? 14.410 -29.422 -12.415 1.00 73.31 949 PRO A CA 1
ATOM 7237 C C . PRO A 1 949 ? 15.721 -29.358 -13.209 1.00 73.31 949 PRO A C 1
ATOM 7239 O O . PRO A 1 949 ? 15.770 -28.772 -14.291 1.00 73.31 949 PRO A O 1
ATOM 7242 N N . ASP A 1 950 ? 16.780 -29.990 -12.705 1.00 75.38 950 ASP A N 1
ATOM 7243 C CA . ASP A 1 950 ? 18.046 -30.092 -13.436 1.00 75.38 950 ASP A CA 1
ATOM 7244 C C . ASP A 1 950 ? 17.899 -30.967 -14.691 1.00 75.38 950 ASP A C 1
ATOM 7246 O O . ASP A 1 950 ? 17.319 -32.051 -14.646 1.00 75.38 950 ASP A O 1
ATOM 7250 N N . GLY A 1 951 ? 18.426 -30.487 -15.822 1.00 74.50 951 GLY A N 1
ATOM 7251 C CA . GLY A 1 951 ? 18.364 -31.190 -17.109 1.00 74.50 951 GLY A CA 1
ATOM 7252 C C . GLY A 1 951 ? 17.003 -31.157 -17.820 1.00 74.50 951 GLY A C 1
ATOM 7253 O O . GLY A 1 951 ? 16.806 -31.931 -18.754 1.00 74.50 951 GLY A O 1
ATOM 7254 N N . ILE A 1 952 ? 16.064 -30.294 -17.409 1.00 80.62 952 ILE A N 1
ATOM 7255 C CA . ILE A 1 952 ? 14.787 -30.115 -18.118 1.00 80.62 952 ILE A CA 1
ATOM 7256 C C . ILE A 1 952 ? 14.996 -29.549 -19.534 1.00 80.62 952 ILE A C 1
ATOM 7258 O O . ILE A 1 952 ? 15.692 -28.551 -19.718 1.00 80.62 952 ILE A O 1
ATOM 7262 N N . ASP A 1 953 ? 14.355 -30.157 -20.537 1.00 84.44 953 ASP A N 1
ATOM 7263 C CA . ASP A 1 953 ? 14.319 -29.599 -21.891 1.00 84.44 953 ASP A CA 1
ATOM 7264 C C . ASP A 1 953 ? 13.328 -28.428 -21.965 1.00 84.44 953 ASP A C 1
ATOM 7266 O O . ASP A 1 953 ? 12.109 -28.610 -21.951 1.00 84.44 953 ASP A O 1
ATOM 7270 N N . LEU A 1 954 ? 13.864 -27.211 -22.057 1.00 85.75 954 LEU A N 1
ATOM 7271 C CA . LEU A 1 954 ? 13.082 -25.985 -22.200 1.00 85.75 954 LEU A CA 1
ATOM 7272 C C . LEU A 1 954 ? 12.550 -25.759 -23.625 1.00 85.75 954 LEU A C 1
ATOM 7274 O O . LEU A 1 954 ? 11.619 -24.968 -23.793 1.00 85.75 954 LEU A O 1
ATOM 7278 N N . ALA A 1 955 ? 13.071 -26.451 -24.646 1.00 85.19 955 ALA A N 1
ATOM 7279 C CA . ALA A 1 955 ? 12.575 -26.316 -26.016 1.00 85.19 955 ALA A CA 1
ATOM 7280 C C . ALA A 1 955 ? 11.131 -26.831 -26.150 1.00 85.19 955 ALA A C 1
ATOM 7282 O O . ALA A 1 955 ? 10.334 -26.235 -26.876 1.00 85.19 955 ALA A O 1
ATOM 7283 N N . ALA A 1 956 ? 10.765 -27.861 -25.379 1.00 85.38 956 ALA A N 1
ATOM 7284 C CA . ALA A 1 956 ? 9.400 -28.382 -25.273 1.00 85.38 956 ALA A CA 1
ATOM 7285 C C . ALA A 1 956 ? 8.376 -27.368 -24.712 1.00 85.38 956 ALA A C 1
ATOM 7287 O O . ALA A 1 956 ? 7.175 -27.536 -24.914 1.00 85.38 956 ALA A O 1
ATOM 7288 N N . PHE A 1 957 ? 8.834 -26.306 -24.038 1.00 87.00 957 PHE A N 1
ATOM 7289 C CA . PHE A 1 957 ? 7.990 -25.257 -23.449 1.00 87.00 957 PHE A CA 1
ATOM 7290 C C . PHE A 1 957 ? 8.055 -23.925 -24.218 1.00 87.00 957 PHE A C 1
ATOM 7292 O O . PHE A 1 957 ? 7.571 -22.900 -23.729 1.00 87.00 957 PHE A O 1
ATOM 7299 N N . ARG A 1 958 ? 8.666 -23.908 -25.412 1.00 90.56 958 ARG A N 1
ATOM 7300 C CA . ARG A 1 958 ? 8.899 -22.675 -26.172 1.00 90.56 958 ARG A CA 1
ATOM 7301 C C . ARG A 1 958 ? 7.603 -22.103 -26.763 1.00 90.56 958 ARG A C 1
ATOM 7303 O O . ARG A 1 958 ? 6.896 -22.776 -27.509 1.00 90.56 958 ARG A O 1
ATOM 7310 N N . SER A 1 959 ? 7.316 -20.830 -26.489 1.00 91.75 959 SER A N 1
ATOM 7311 C CA . SER A 1 959 ? 6.156 -20.119 -27.049 1.00 91.75 959 SER A CA 1
ATOM 7312 C C . SER A 1 959 ? 6.516 -19.422 -28.364 1.00 91.75 959 SER A C 1
ATOM 7314 O O . SER A 1 959 ? 6.869 -18.242 -28.379 1.00 91.75 959 SER A O 1
ATOM 7316 N N . ASP A 1 960 ? 6.391 -20.128 -29.492 1.00 92.50 960 ASP A N 1
ATOM 7317 C CA . ASP A 1 960 ? 6.667 -19.565 -30.829 1.00 92.50 960 ASP A CA 1
ATOM 7318 C C . ASP A 1 960 ? 5.833 -18.306 -31.139 1.00 92.50 960 ASP A C 1
ATOM 7320 O O . ASP A 1 960 ? 6.298 -17.401 -31.833 1.00 92.50 960 ASP A O 1
ATOM 7324 N N . ARG A 1 961 ? 4.629 -18.196 -30.557 1.00 92.44 961 ARG A N 1
ATOM 7325 C CA . ARG A 1 961 ? 3.772 -17.003 -30.639 1.00 92.44 961 ARG A CA 1
ATOM 7326 C C . ARG A 1 961 ? 4.390 -15.795 -29.929 1.00 92.44 961 ARG A C 1
ATOM 7328 O O . ARG A 1 961 ? 4.407 -14.710 -30.504 1.00 92.44 961 ARG A O 1
ATOM 7335 N N . ASP A 1 962 ? 4.897 -15.967 -28.707 1.00 94.19 962 ASP A N 1
ATOM 7336 C CA . ASP A 1 962 ? 5.523 -14.866 -27.964 1.00 94.19 962 ASP A CA 1
ATOM 7337 C C . ASP A 1 962 ? 6.896 -14.498 -28.558 1.00 94.19 962 ASP A C 1
ATOM 7339 O O . ASP A 1 962 ? 7.218 -13.317 -28.672 1.00 94.19 962 ASP A O 1
ATOM 7343 N N . VAL A 1 963 ? 7.654 -15.478 -29.070 1.00 96.31 963 VAL A N 1
ATOM 7344 C CA . VAL A 1 963 ? 8.892 -15.239 -29.839 1.00 96.31 963 VAL A CA 1
ATOM 7345 C C . VAL A 1 963 ? 8.612 -14.395 -31.088 1.00 96.31 963 VAL A C 1
ATOM 7347 O O . VAL A 1 963 ? 9.299 -13.402 -31.326 1.00 96.31 963 VAL A O 1
ATOM 7350 N N . ALA A 1 964 ? 7.573 -14.729 -31.862 1.00 96.75 964 ALA A N 1
ATOM 7351 C CA . ALA A 1 964 ? 7.184 -13.962 -33.045 1.00 96.75 964 ALA A CA 1
ATOM 7352 C C . ALA A 1 964 ? 6.715 -12.531 -32.711 1.00 96.75 964 ALA A C 1
ATOM 7354 O O . ALA A 1 964 ? 6.971 -11.606 -33.488 1.00 96.75 964 ALA A O 1
ATOM 7355 N N . PHE A 1 965 ? 6.066 -12.318 -31.559 1.00 95.88 965 PHE A N 1
ATOM 7356 C CA . PHE A 1 965 ? 5.738 -10.972 -31.079 1.00 95.88 965 PHE A CA 1
ATOM 7357 C C . PHE A 1 965 ? 6.977 -10.192 -30.628 1.00 95.88 965 PHE A C 1
ATOM 7359 O O . PHE A 1 965 ? 7.105 -9.030 -31.001 1.00 95.88 965 PHE A O 1
ATOM 7366 N N . THR A 1 966 ? 7.920 -10.811 -29.913 1.00 97.50 966 THR A N 1
ATOM 7367 C CA . THR A 1 966 ? 9.193 -10.173 -29.536 1.00 97.50 966 THR A CA 1
ATOM 7368 C C . THR A 1 966 ? 9.995 -9.741 -30.760 1.00 97.50 966 THR A C 1
ATOM 7370 O O . THR A 1 966 ? 10.434 -8.597 -30.819 1.00 97.50 966 THR A O 1
ATOM 7373 N N . LEU A 1 967 ? 10.131 -10.600 -31.776 1.00 97.75 967 LEU A N 1
ATOM 7374 C CA . LEU A 1 967 ? 10.816 -10.252 -33.028 1.00 97.75 967 LEU A CA 1
ATOM 7375 C C . LEU A 1 967 ? 10.132 -9.079 -33.751 1.00 97.75 967 LEU A C 1
ATOM 7377 O O . LEU A 1 967 ? 10.804 -8.145 -34.190 1.00 97.75 967 LEU A O 1
ATOM 7381 N N . ARG A 1 968 ? 8.792 -9.080 -33.815 1.00 97.19 968 ARG A N 1
ATOM 7382 C CA . ARG A 1 968 ? 8.013 -7.965 -34.377 1.00 97.19 968 ARG A CA 1
ATOM 7383 C C . ARG A 1 968 ? 8.243 -6.668 -33.604 1.00 97.19 968 ARG A C 1
ATOM 7385 O O . ARG A 1 968 ? 8.507 -5.643 -34.221 1.00 97.19 968 ARG A O 1
ATOM 7392 N N . ASP A 1 969 ? 8.167 -6.711 -32.279 1.00 97.00 969 ASP A N 1
ATOM 7393 C CA . ASP A 1 969 ? 8.346 -5.539 -31.423 1.00 97.00 969 ASP A CA 1
ATOM 7394 C C . ASP A 1 969 ? 9.777 -4.978 -31.519 1.00 97.00 969 ASP A C 1
ATOM 7396 O O . ASP A 1 969 ? 9.949 -3.762 -31.593 1.00 97.00 969 ASP A O 1
ATOM 7400 N N . LEU A 1 970 ? 10.798 -5.844 -31.568 1.00 97.12 970 LEU A N 1
ATOM 7401 C CA . LEU A 1 970 ? 12.204 -5.457 -31.736 1.00 97.12 970 LEU A CA 1
ATOM 7402 C C . LEU A 1 970 ? 12.454 -4.712 -33.056 1.00 97.12 970 LEU A C 1
ATOM 7404 O O . LEU A 1 970 ? 13.247 -3.766 -33.082 1.00 97.12 970 LEU A O 1
ATOM 7408 N N . GLU A 1 971 ? 11.795 -5.129 -34.139 1.00 95.69 971 GLU A N 1
ATOM 7409 C CA . GLU A 1 971 ? 11.898 -4.483 -35.450 1.00 95.69 971 GLU A CA 1
ATOM 7410 C C . GLU A 1 971 ? 11.039 -3.210 -35.522 1.00 95.69 971 GLU A C 1
ATOM 7412 O O . GLU A 1 971 ? 11.548 -2.142 -35.852 1.00 95.69 971 GLU A O 1
ATOM 7417 N N . THR A 1 972 ? 9.759 -3.272 -35.137 1.00 94.81 972 THR A N 1
ATOM 7418 C CA . THR A 1 972 ? 8.835 -2.123 -35.178 1.00 94.81 972 THR A CA 1
ATOM 7419 C C . THR A 1 972 ? 9.284 -0.977 -34.269 1.00 94.81 972 THR A C 1
ATOM 7421 O O . THR A 1 972 ? 9.271 0.174 -34.698 1.00 94.81 972 THR A O 1
ATOM 7424 N N . ASN A 1 973 ? 9.744 -1.269 -33.049 1.00 94.25 973 ASN A N 1
ATOM 7425 C CA . ASN A 1 973 ? 10.268 -0.253 -32.131 1.00 94.25 973 ASN A CA 1
ATOM 7426 C C . ASN A 1 973 ? 11.763 0.053 -32.363 1.00 94.25 973 ASN A C 1
ATOM 7428 O O . ASN A 1 973 ? 12.335 0.834 -31.602 1.00 94.25 973 ASN A O 1
ATOM 7432 N N . ARG A 1 974 ? 12.400 -0.569 -33.377 1.00 94.62 974 ARG A N 1
ATOM 7433 C CA . ARG A 1 974 ? 13.822 -0.416 -33.758 1.00 94.62 974 ARG A CA 1
ATOM 7434 C C . ARG A 1 974 ? 14.774 -0.425 -32.547 1.00 94.62 974 ARG A C 1
ATOM 7436 O O . ARG A 1 974 ? 15.669 0.410 -32.442 1.00 94.62 974 ARG A O 1
ATOM 7443 N N . VAL A 1 975 ? 14.556 -1.359 -31.616 1.00 96.69 975 VAL A N 1
ATOM 7444 C CA . VAL A 1 975 ? 15.078 -1.297 -30.236 1.00 96.69 975 VAL A CA 1
ATOM 7445 C C . VAL A 1 975 ? 16.615 -1.202 -30.217 1.00 96.69 975 VAL A C 1
ATOM 7447 O O . VAL A 1 975 ? 17.267 -2.148 -30.666 1.00 96.69 975 VAL A O 1
ATOM 7450 N N . PRO A 1 976 ? 17.215 -0.105 -29.710 1.00 95.88 976 PRO A N 1
ATOM 7451 C CA . PRO A 1 976 ? 18.634 0.199 -29.913 1.00 95.88 976 PRO A CA 1
ATOM 7452 C C . PRO A 1 976 ? 19.598 -0.710 -29.144 1.00 95.88 976 PRO A C 1
ATOM 7454 O O . PRO A 1 976 ? 20.726 -0.896 -29.599 1.00 95.88 976 PRO A O 1
ATOM 7457 N N . ILE A 1 977 ? 19.174 -1.272 -28.007 1.00 97.69 977 ILE A N 1
ATOM 7458 C CA . ILE A 1 977 ? 20.000 -2.117 -27.134 1.00 97.69 977 ILE A CA 1
ATOM 7459 C C . ILE A 1 977 ? 19.295 -3.442 -26.846 1.00 97.69 977 ILE A C 1
ATOM 7461 O O . ILE A 1 977 ? 18.140 -3.457 -26.418 1.00 97.69 977 ILE A O 1
ATOM 7465 N N . PHE A 1 978 ? 20.034 -4.535 -27.016 1.00 98.25 978 PHE A N 1
ATOM 7466 C CA . PHE A 1 978 ? 19.684 -5.881 -26.572 1.00 98.25 978 PHE A CA 1
ATOM 7467 C C . PHE A 1 978 ? 20.696 -6.299 -25.496 1.00 98.25 978 PHE A C 1
ATOM 7469 O O . PHE A 1 978 ? 21.898 -6.099 -25.668 1.00 98.25 978 PHE A O 1
ATOM 7476 N N . VAL A 1 979 ? 20.233 -6.881 -24.392 1.00 98.12 979 VAL A N 1
ATOM 7477 C CA . VAL A 1 979 ? 21.084 -7.449 -23.337 1.00 98.12 979 VAL A CA 1
ATOM 7478 C C . VAL A 1 979 ? 20.778 -8.933 -23.177 1.00 98.12 979 VAL A C 1
ATOM 7480 O O . VAL A 1 979 ? 19.611 -9.303 -23.097 1.00 98.12 979 VAL A O 1
ATOM 7483 N N . ASP A 1 980 ? 21.810 -9.765 -23.081 1.00 97.56 980 ASP A N 1
ATOM 7484 C CA . ASP A 1 980 ? 21.715 -11.150 -22.618 1.00 97.56 980 ASP A CA 1
ATOM 7485 C C . ASP A 1 980 ? 22.320 -11.264 -21.211 1.00 97.56 980 ASP A C 1
ATOM 7487 O O . ASP A 1 980 ? 23.515 -11.018 -21.021 1.00 97.56 980 ASP A O 1
ATOM 7491 N N . THR A 1 981 ? 21.493 -11.608 -20.216 1.00 96.56 981 THR A N 1
ATOM 7492 C CA . THR A 1 981 ? 21.934 -11.807 -18.824 1.00 96.56 981 THR A CA 1
ATOM 7493 C C . THR A 1 981 ? 22.111 -13.279 -18.452 1.00 96.56 981 THR A C 1
ATOM 7495 O O . THR A 1 981 ? 22.410 -13.566 -17.293 1.00 96.56 981 THR A O 1
ATOM 7498 N N . ALA A 1 982 ? 21.937 -14.223 -19.386 1.00 94.56 982 ALA A N 1
ATOM 7499 C CA . ALA A 1 982 ? 22.131 -15.646 -19.100 1.00 94.56 982 ALA A CA 1
ATOM 7500 C C . ALA A 1 982 ? 23.589 -15.979 -18.714 1.00 94.56 982 ALA A C 1
ATOM 7502 O O . ALA A 1 982 ? 23.775 -16.672 -17.714 1.00 94.56 982 ALA A O 1
ATOM 7503 N N . PRO A 1 983 ? 24.640 -15.450 -19.380 1.00 95.50 983 PRO A N 1
ATOM 7504 C CA . PRO A 1 983 ? 26.024 -15.746 -18.997 1.00 95.50 983 PRO A CA 1
ATOM 7505 C C . PRO A 1 983 ? 26.441 -15.120 -17.652 1.00 95.50 983 PRO A C 1
ATOM 7507 O O . PRO A 1 983 ? 27.414 -15.570 -17.055 1.00 95.50 983 PRO A O 1
ATOM 7510 N N . ALA A 1 984 ? 25.696 -14.123 -17.158 1.00 93.38 984 ALA A N 1
ATOM 7511 C CA . ALA A 1 984 ? 25.904 -13.477 -15.857 1.00 93.38 984 ALA A CA 1
ATOM 7512 C C . ALA A 1 984 ? 25.230 -14.202 -14.675 1.00 93.38 984 ALA A C 1
ATOM 7514 O O . ALA A 1 984 ? 25.434 -13.811 -13.524 1.00 93.38 984 ALA A O 1
ATOM 7515 N N . GLY A 1 985 ? 24.369 -15.189 -14.953 1.00 91.31 985 GLY A N 1
ATOM 7516 C CA . GLY A 1 985 ? 23.609 -15.945 -13.952 1.00 91.31 985 GLY A CA 1
ATOM 7517 C C . GLY A 1 985 ? 22.623 -15.132 -13.100 1.00 91.31 985 GLY A C 1
ATOM 7518 O O . GLY A 1 985 ? 22.200 -15.577 -12.030 1.00 91.31 985 GLY A O 1
ATOM 7519 N N . ILE A 1 986 ? 22.246 -13.923 -13.539 1.00 90.00 986 ILE A N 1
ATOM 7520 C CA . ILE A 1 986 ? 21.360 -13.036 -12.768 1.00 90.00 986 ILE A CA 1
ATOM 7521 C C . ILE A 1 986 ? 20.008 -13.731 -12.572 1.00 90.00 986 ILE A C 1
ATOM 7523 O O . ILE A 1 986 ? 19.302 -14.017 -13.537 1.00 90.00 986 ILE A O 1
ATOM 7527 N N . HIS A 1 987 ? 19.650 -13.996 -11.312 1.00 88.00 987 HIS A N 1
ATOM 7528 C CA . HIS A 1 987 ? 18.440 -14.730 -10.925 1.00 88.00 987 HIS A CA 1
ATOM 7529 C C . HIS A 1 987 ? 18.310 -16.108 -11.612 1.00 88.00 987 HIS A C 1
ATOM 7531 O O . HIS A 1 987 ? 17.260 -16.447 -12.155 1.00 88.00 987 HIS A O 1
ATOM 7537 N N . HIS A 1 988 ? 19.377 -16.912 -11.590 1.00 89.06 988 HIS A N 1
ATOM 7538 C CA . HIS A 1 988 ? 19.419 -18.271 -12.154 1.00 89.06 988 HIS A CA 1
ATOM 7539 C C . HIS A 1 988 ? 19.193 -18.366 -13.678 1.00 89.06 988 HIS A C 1
ATOM 7541 O O . HIS A 1 988 ? 18.884 -19.434 -14.218 1.00 89.06 988 HIS A O 1
ATOM 7547 N N . TRP A 1 989 ? 19.339 -17.250 -14.401 1.00 92.25 989 TRP A N 1
ATOM 7548 C CA . TRP A 1 989 ? 19.085 -17.195 -15.843 1.00 92.25 989 TRP A CA 1
ATOM 7549 C C . TRP A 1 989 ? 20.144 -17.922 -16.695 1.00 92.25 989 TRP A C 1
ATOM 7551 O O . TRP A 1 989 ? 19.909 -18.166 -17.876 1.00 92.25 989 TRP A O 1
ATOM 7561 N N . GLU A 1 990 ? 21.255 -18.384 -16.106 1.00 92.06 990 GLU A N 1
ATOM 7562 C CA . GLU A 1 990 ? 22.210 -19.308 -16.744 1.00 92.06 990 GLU A CA 1
ATOM 7563 C C . GLU A 1 990 ? 21.556 -20.623 -17.192 1.00 92.06 990 GLU A C 1
ATOM 7565 O O . GLU A 1 990 ? 22.012 -21.264 -18.138 1.00 92.06 990 GLU A O 1
ATOM 7570 N N . ARG A 1 991 ? 20.444 -20.999 -16.546 1.00 90.00 991 ARG A N 1
ATOM 7571 C CA . ARG A 1 991 ? 19.638 -22.183 -16.876 1.00 90.00 991 ARG A CA 1
ATOM 7572 C C . ARG A 1 991 ? 18.741 -21.963 -18.105 1.00 90.00 991 ARG A C 1
ATOM 7574 O O . ARG A 1 991 ? 18.118 -22.913 -18.569 1.00 90.00 991 ARG A O 1
ATOM 7581 N N . VAL A 1 992 ? 18.677 -20.737 -18.641 1.00 91.81 992 VAL A N 1
ATOM 7582 C CA . VAL A 1 992 ? 17.855 -20.346 -19.801 1.00 91.81 992 VAL A CA 1
ATOM 7583 C C . VAL A 1 992 ? 18.695 -19.578 -20.848 1.00 91.81 992 VAL A C 1
ATOM 7585 O O . VAL A 1 992 ? 18.445 -18.400 -21.131 1.00 91.81 992 VAL A O 1
ATOM 7588 N N . PRO A 1 993 ? 19.716 -20.217 -21.453 1.00 92.69 993 PRO A N 1
ATOM 7589 C CA . PRO A 1 993 ? 20.544 -19.576 -22.471 1.00 92.69 993 PRO A CA 1
ATOM 7590 C C . PRO A 1 993 ? 19.724 -19.218 -23.718 1.00 92.69 993 PRO A C 1
ATOM 7592 O O . PRO A 1 993 ? 18.794 -19.932 -24.100 1.00 92.69 993 PRO A O 1
ATOM 7595 N N . LEU A 1 994 ? 20.094 -18.121 -24.387 1.00 94.25 994 LEU A N 1
ATOM 7596 C CA . LEU A 1 994 ? 19.365 -17.579 -25.543 1.00 94.25 994 LEU A CA 1
ATOM 7597 C C . LEU A 1 994 ? 19.187 -18.593 -26.694 1.00 94.25 994 LEU A C 1
ATOM 7599 O O . LEU A 1 994 ? 18.183 -18.557 -27.403 1.00 94.25 994 LEU A O 1
ATOM 7603 N N . SER A 1 995 ? 20.107 -19.552 -26.824 1.00 92.44 995 SER A N 1
ATOM 7604 C CA . SER A 1 995 ? 20.069 -20.649 -27.801 1.00 92.44 995 SER A CA 1
ATOM 7605 C C . SER A 1 995 ? 18.855 -21.586 -27.674 1.00 92.44 995 SER A C 1
ATOM 7607 O O . SER A 1 995 ? 18.520 -22.267 -28.643 1.00 92.44 995 SER A O 1
ATOM 7609 N N . VAL A 1 996 ? 18.135 -21.585 -26.541 1.00 91.94 996 VAL A N 1
ATOM 7610 C CA . VAL A 1 996 ? 16.819 -22.252 -26.394 1.00 91.94 996 VAL A CA 1
ATOM 7611 C C . VAL A 1 996 ? 15.762 -21.632 -27.326 1.00 91.94 996 VAL A C 1
ATOM 7613 O O . VAL A 1 996 ? 14.774 -22.278 -27.686 1.00 91.94 996 VAL A O 1
ATOM 7616 N N . VAL A 1 997 ? 15.988 -20.399 -27.795 1.00 95.25 997 VAL A N 1
ATOM 7617 C CA . VAL A 1 997 ? 15.155 -19.691 -28.776 1.00 95.25 997 VAL A CA 1
ATOM 7618 C C . VAL A 1 997 ? 15.981 -19.347 -30.032 1.00 95.25 997 VAL A C 1
ATOM 7620 O O . VAL A 1 997 ? 16.326 -18.182 -30.248 1.00 95.25 997 VAL A O 1
ATOM 7623 N N . PRO A 1 998 ? 16.257 -20.318 -30.933 1.00 95.12 998 PRO A N 1
ATOM 7624 C CA . PRO A 1 998 ? 17.145 -20.114 -32.086 1.00 95.12 998 PRO A CA 1
ATOM 7625 C C . PRO A 1 998 ? 16.730 -18.990 -33.046 1.00 95.12 998 PRO A C 1
ATOM 7627 O O . PRO A 1 998 ? 17.566 -18.445 -33.758 1.00 95.12 998 PRO A O 1
ATOM 7630 N N . ALA A 1 999 ? 15.442 -18.634 -33.093 1.00 95.75 999 ALA A N 1
ATOM 7631 C CA . ALA A 1 999 ? 14.958 -17.517 -33.905 1.00 95.75 999 ALA A CA 1
ATOM 7632 C C . ALA A 1 999 ? 15.357 -16.145 -33.328 1.00 95.75 999 ALA A C 1
ATOM 7634 O O . ALA A 1 999 ? 15.648 -15.226 -34.089 1.00 95.75 999 ALA A O 1
ATOM 7635 N N . LEU A 1 1000 ? 15.399 -16.015 -31.996 1.00 96.12 1000 LEU A N 1
ATOM 7636 C CA . LEU A 1 1000 ? 15.807 -14.788 -31.309 1.00 96.12 1000 LEU A CA 1
ATOM 7637 C C . LEU A 1 1000 ? 17.335 -14.674 -31.247 1.00 96.12 1000 LEU A C 1
ATOM 7639 O O . LEU A 1 1000 ? 17.870 -13.597 -31.491 1.00 96.12 1000 LEU A O 1
ATOM 7643 N N . ASP A 1 1001 ? 18.022 -15.795 -31.014 1.00 96.25 1001 ASP A N 1
ATOM 7644 C CA . ASP A 1 1001 ? 19.483 -15.901 -31.092 1.00 96.25 1001 ASP A CA 1
ATOM 7645 C C . ASP A 1 1001 ? 20.012 -15.528 -32.488 1.00 96.25 1001 ASP A C 1
ATOM 7647 O O . ASP A 1 1001 ? 20.929 -14.716 -32.622 1.00 96.25 1001 ASP A O 1
ATOM 7651 N N . ARG A 1 1002 ? 19.380 -16.030 -33.560 1.00 97.12 1002 ARG A N 1
ATOM 7652 C CA . ARG A 1 1002 ? 19.739 -15.647 -34.933 1.00 97.12 1002 ARG A CA 1
ATOM 7653 C C . ARG A 1 1002 ? 19.503 -14.156 -35.196 1.00 97.12 1002 ARG A C 1
ATOM 7655 O O . ARG A 1 1002 ? 20.415 -13.483 -35.668 1.00 97.12 1002 ARG A O 1
ATOM 7662 N N . TYR A 1 1003 ? 18.327 -13.633 -34.840 1.00 96.69 1003 TYR A N 1
ATOM 7663 C CA . TYR A 1 1003 ? 17.991 -12.217 -35.037 1.00 96.69 1003 TYR A CA 1
ATOM 7664 C C . TYR A 1 1003 ? 18.935 -11.277 -34.264 1.00 96.69 1003 TYR A C 1
ATOM 7666 O O . TYR A 1 1003 ? 19.315 -10.228 -34.785 1.00 96.69 1003 TYR A O 1
ATOM 7674 N N . LEU A 1 1004 ? 19.380 -11.663 -33.059 1.00 97.06 1004 LEU A N 1
ATOM 7675 C CA . LEU A 1 1004 ? 20.418 -10.940 -32.320 1.00 97.06 1004 LEU A CA 1
ATOM 7676 C C . LEU A 1 1004 ? 21.695 -10.802 -33.161 1.00 97.06 1004 LEU A C 1
ATOM 7678 O O . LEU A 1 1004 ? 22.169 -9.689 -33.381 1.00 97.06 1004 LEU A O 1
ATOM 7682 N N . HIS A 1 1005 ? 22.222 -11.920 -33.664 1.00 95.69 1005 HIS A N 1
ATOM 7683 C CA . HIS A 1 1005 ? 23.449 -11.931 -34.458 1.00 95.69 1005 HIS A CA 1
ATOM 7684 C C . HIS A 1 1005 ? 23.293 -11.216 -35.812 1.00 95.69 1005 HIS A C 1
ATOM 7686 O O . HIS A 1 1005 ? 24.238 -10.583 -36.284 1.00 95.69 1005 HIS A O 1
ATOM 7692 N N . GLU A 1 1006 ? 22.130 -11.306 -36.459 1.00 96.31 1006 GLU A N 1
ATOM 7693 C CA . GLU A 1 1006 ? 21.852 -10.660 -37.750 1.00 96.31 1006 GLU A CA 1
ATOM 7694 C C . GLU A 1 1006 ? 21.715 -9.131 -37.638 1.00 96.31 1006 GLU A C 1
ATOM 7696 O O . GLU A 1 1006 ? 22.167 -8.419 -38.536 1.00 96.31 1006 GLU A O 1
ATOM 7701 N N . HIS A 1 1007 ? 21.147 -8.612 -36.540 1.00 96.75 1007 HIS A N 1
ATOM 7702 C CA . HIS A 1 1007 ? 20.751 -7.200 -36.426 1.00 96.75 1007 HIS A CA 1
ATOM 7703 C C . HIS A 1 1007 ? 21.506 -6.369 -35.372 1.00 96.75 1007 HIS A C 1
ATOM 7705 O O . HIS A 1 1007 ? 21.295 -5.153 -35.310 1.00 96.75 1007 HIS A O 1
ATOM 7711 N N . TYR A 1 1008 ? 22.379 -6.966 -34.554 1.00 97.81 1008 TYR A N 1
ATOM 7712 C CA . TYR A 1 1008 ? 23.117 -6.274 -33.489 1.00 97.81 1008 TYR A CA 1
ATOM 7713 C C . TYR A 1 1008 ? 24.604 -6.663 -33.471 1.00 97.81 1008 TYR A C 1
ATOM 7715 O O . TYR A 1 1008 ? 24.990 -7.749 -33.894 1.00 97.81 1008 TYR A O 1
ATOM 7723 N N . ALA A 1 1009 ? 25.444 -5.780 -32.925 1.00 97.62 1009 ALA A N 1
ATOM 7724 C CA . ALA A 1 1009 ? 26.845 -6.058 -32.609 1.00 97.62 1009 ALA A CA 1
ATOM 7725 C C . ALA A 1 1009 ? 27.082 -5.969 -31.096 1.00 97.62 1009 ALA A C 1
ATOM 7727 O O . ALA A 1 1009 ? 26.509 -5.104 -30.430 1.00 97.62 1009 ALA A O 1
ATOM 7728 N N . LEU A 1 1010 ? 27.937 -6.840 -30.552 1.00 97.69 1010 LEU A N 1
ATOM 7729 C CA . LEU A 1 1010 ? 28.363 -6.782 -29.150 1.00 97.69 1010 LEU A CA 1
ATOM 7730 C C . LEU A 1 1010 ? 29.164 -5.489 -28.912 1.00 97.69 1010 LEU A C 1
ATOM 7732 O O . LEU A 1 1010 ? 30.103 -5.206 -29.653 1.00 97.69 1010 LEU A O 1
ATOM 7736 N N . VAL A 1 1011 ? 28.797 -4.715 -27.888 1.00 97.38 1011 VAL A N 1
ATOM 7737 C CA . VAL A 1 1011 ? 29.455 -3.440 -27.535 1.00 97.38 1011 VAL A CA 1
ATOM 7738 C C . VAL A 1 1011 ? 30.030 -3.411 -26.120 1.00 97.38 1011 VAL A C 1
ATOM 7740 O O . VAL A 1 1011 ? 30.903 -2.591 -25.849 1.00 97.38 1011 VAL A O 1
ATOM 7743 N N . ALA A 1 1012 ? 29.575 -4.289 -25.223 1.00 97.44 1012 ALA A N 1
ATOM 7744 C CA . ALA A 1 1012 ? 30.181 -4.488 -23.909 1.00 97.44 1012 ALA A CA 1
ATOM 7745 C C . ALA A 1 1012 ? 29.862 -5.876 -23.339 1.00 97.44 1012 ALA A C 1
ATOM 7747 O O . ALA A 1 1012 ? 28.833 -6.470 -23.657 1.00 97.44 1012 ALA A O 1
ATOM 7748 N N . ASP A 1 1013 ? 30.719 -6.336 -22.435 1.00 97.06 1013 ASP A N 1
ATOM 7749 C CA . ASP A 1 1013 ? 30.394 -7.339 -21.423 1.00 97.06 1013 ASP A CA 1
ATOM 7750 C C . ASP A 1 1013 ? 30.490 -6.636 -20.057 1.00 97.06 1013 ASP A C 1
ATOM 7752 O O . ASP A 1 1013 ? 31.413 -5.844 -19.834 1.00 97.06 1013 ASP A O 1
ATOM 7756 N N . VAL A 1 1014 ? 29.492 -6.820 -19.192 1.00 97.12 1014 VAL A N 1
ATOM 7757 C CA . VAL A 1 1014 ? 29.369 -6.128 -17.901 1.00 97.12 1014 VAL A CA 1
ATOM 7758 C C . VAL A 1 1014 ? 29.022 -7.154 -16.827 1.00 97.12 1014 VAL A C 1
ATOM 7760 O O . VAL A 1 1014 ? 27.864 -7.547 -16.699 1.00 97.12 1014 VAL A O 1
ATOM 7763 N N . GLU A 1 1015 ? 30.028 -7.608 -16.076 1.00 94.56 1015 GLU A N 1
ATOM 7764 C CA . GLU A 1 1015 ? 29.908 -8.704 -15.096 1.00 94.56 1015 GLU A CA 1
ATOM 7765 C C . GLU A 1 1015 ? 29.237 -9.964 -15.697 1.00 94.56 1015 GLU A C 1
ATOM 7767 O O . GLU A 1 1015 ? 28.306 -10.535 -15.129 1.00 94.56 1015 GLU A O 1
ATOM 7772 N N . GLY A 1 1016 ? 29.645 -10.359 -16.911 1.00 93.75 1016 GLY A N 1
ATOM 7773 C CA . GLY A 1 1016 ? 29.071 -11.477 -17.669 1.00 93.75 1016 GLY A CA 1
ATOM 7774 C C . GLY A 1 1016 ? 27.795 -11.133 -18.447 1.00 93.75 1016 GLY A C 1
ATOM 7775 O O . GLY A 1 1016 ? 27.295 -11.962 -19.208 1.00 93.75 1016 GLY A O 1
ATOM 7776 N N . SER A 1 1017 ? 27.226 -9.935 -18.269 1.00 97.44 1017 SER A N 1
ATOM 7777 C CA . SER A 1 1017 ? 26.027 -9.505 -18.999 1.00 97.44 1017 SER A CA 1
ATOM 7778 C C . SER A 1 1017 ? 26.430 -8.916 -20.343 1.00 97.44 1017 SER A C 1
ATOM 7780 O O . SER A 1 1017 ? 27.057 -7.856 -20.405 1.00 97.44 1017 SER A O 1
ATOM 7782 N N . ARG A 1 1018 ? 26.051 -9.582 -21.433 1.00 98.00 1018 ARG A N 1
ATOM 7783 C CA . ARG A 1 1018 ? 26.451 -9.194 -22.788 1.00 98.00 1018 ARG A CA 1
ATOM 7784 C C . ARG A 1 1018 ? 25.506 -8.137 -23.333 1.00 98.00 1018 ARG A C 1
ATOM 7786 O O . ARG A 1 1018 ? 24.307 -8.378 -23.463 1.00 98.00 1018 ARG A O 1
ATOM 7793 N N . VAL A 1 1019 ? 26.042 -6.969 -23.669 1.00 98.31 1019 VAL A N 1
ATOM 7794 C CA . VAL A 1 1019 ? 25.278 -5.832 -24.188 1.00 98.31 1019 VAL A CA 1
ATOM 7795 C C . VAL A 1 1019 ? 25.596 -5.625 -25.661 1.00 98.31 1019 VAL A C 1
ATOM 7797 O O . VAL A 1 1019 ? 26.750 -5.430 -26.046 1.00 98.31 1019 VAL A O 1
ATOM 7800 N N . TYR A 1 1020 ? 24.552 -5.615 -26.481 1.00 98.25 1020 TYR A N 1
ATOM 7801 C CA . TYR A 1 1020 ? 24.619 -5.482 -27.928 1.00 98.25 1020 TYR A CA 1
ATOM 7802 C C . TYR A 1 1020 ? 23.870 -4.221 -28.379 1.00 98.25 1020 TYR A C 1
ATOM 7804 O O . TYR A 1 1020 ? 22.782 -3.924 -27.877 1.00 98.25 1020 TYR A O 1
ATOM 7812 N N . ARG A 1 1021 ? 24.419 -3.484 -29.351 1.00 97.00 1021 ARG A N 1
ATOM 7813 C CA . ARG A 1 1021 ? 23.775 -2.311 -29.969 1.00 97.00 1021 ARG A CA 1
ATOM 7814 C C . ARG A 1 1021 ? 23.333 -2.635 -31.396 1.00 97.00 1021 ARG A C 1
ATOM 7816 O O . ARG A 1 1021 ? 24.031 -3.340 -32.123 1.00 97.00 1021 ARG A O 1
ATOM 7823 N N . ARG A 1 1022 ? 22.154 -2.139 -31.779 1.00 95.88 1022 ARG A N 1
ATOM 7824 C CA . ARG A 1 1022 ? 21.533 -2.396 -33.086 1.00 95.88 1022 ARG A CA 1
ATOM 7825 C C . ARG A 1 1022 ? 22.375 -1.820 -34.226 1.00 95.88 1022 ARG A C 1
ATOM 7827 O O . ARG A 1 1022 ? 22.881 -0.704 -34.117 1.00 95.88 1022 ARG A O 1
ATOM 7834 N N . LEU A 1 1023 ? 22.489 -2.564 -35.322 1.00 94.12 1023 LEU A N 1
ATOM 7835 C CA . LEU A 1 1023 ? 23.196 -2.140 -36.528 1.00 94.12 1023 LEU A CA 1
ATOM 7836 C C . LEU A 1 1023 ? 22.415 -1.052 -37.280 1.00 94.12 1023 LEU A C 1
ATOM 7838 O O . LEU A 1 1023 ? 21.203 -1.158 -37.493 1.00 94.12 1023 LEU A O 1
ATOM 7842 N N . SER A 1 1024 ? 23.126 -0.016 -37.725 1.00 82.56 1024 SER A N 1
ATOM 7843 C CA . SER A 1 1024 ? 22.587 1.033 -38.596 1.00 82.56 1024 SER A CA 1
ATOM 7844 C C . SER A 1 1024 ? 22.303 0.479 -39.996 1.00 82.56 1024 SER A C 1
ATOM 7846 O O . SER A 1 1024 ? 23.184 -0.125 -40.608 1.00 82.56 1024 SER A O 1
ATOM 7848 N N . HIS A 1 1025 ? 21.115 0.733 -40.558 1.00 57.72 1025 HIS A N 1
ATOM 7849 C CA . HIS A 1 1025 ? 20.877 0.467 -41.984 1.00 57.72 1025 HIS A CA 1
ATOM 7850 C C . HIS A 1 1025 ? 21.896 1.246 -42.833 1.00 57.72 1025 HIS A C 1
ATOM 7852 O O . HIS A 1 1025 ? 22.028 2.458 -42.686 1.00 57.72 1025 HIS A O 1
ATOM 7858 N N . GLY A 1 1026 ? 22.619 0.530 -43.698 1.00 51.56 1026 GLY A N 1
ATOM 7859 C CA . GLY A 1 1026 ? 23.756 1.043 -44.471 1.00 51.56 1026 GLY A CA 1
ATOM 7860 C C . GLY A 1 1026 ? 25.093 0.401 -44.084 1.00 51.56 1026 GLY A C 1
ATOM 7861 O O . GLY A 1 1026 ? 25.962 0.263 -44.939 1.00 51.56 1026 GLY A O 1
ATOM 7862 N N . ALA A 1 1027 ? 25.240 -0.083 -42.846 1.00 43.75 1027 ALA A N 1
ATOM 7863 C CA . ALA A 1 1027 ? 26.385 -0.894 -42.440 1.00 43.75 1027 ALA A CA 1
ATOM 7864 C C . ALA A 1 1027 ? 26.182 -2.357 -42.876 1.00 43.75 1027 ALA A C 1
ATOM 7866 O O . ALA A 1 1027 ? 25.742 -3.201 -42.095 1.00 43.75 1027 ALA A O 1
ATOM 7867 N N . GLY A 1 1028 ? 26.482 -2.652 -44.144 1.00 38.38 1028 GLY A N 1
ATOM 7868 C CA . GLY A 1 1028 ? 26.708 -4.034 -44.569 1.00 38.38 1028 GLY A CA 1
ATOM 7869 C C . GLY A 1 1028 ? 27.869 -4.641 -43.775 1.00 38.38 1028 GLY A C 1
ATOM 7870 O O . GLY A 1 1028 ? 28.830 -3.938 -43.454 1.00 38.38 1028 GLY A O 1
ATOM 7871 N N . ARG A 1 1029 ? 27.782 -5.932 -43.437 1.00 40.16 1029 ARG A N 1
ATOM 7872 C CA . ARG A 1 1029 ? 28.938 -6.651 -42.885 1.00 40.16 1029 ARG A CA 1
ATOM 7873 C C . ARG A 1 1029 ? 30.062 -6.701 -43.940 1.00 40.16 1029 ARG A C 1
ATOM 7875 O O . ARG A 1 1029 ? 29.728 -6.871 -45.115 1.00 40.16 1029 ARG A O 1
ATOM 7882 N N . PRO A 1 1030 ? 31.340 -6.571 -43.541 1.00 40.88 1030 PRO A N 1
ATOM 7883 C CA . PRO A 1 1030 ? 32.459 -7.036 -44.357 1.00 40.88 1030 PRO A CA 1
ATOM 7884 C C . PRO A 1 1030 ? 32.459 -8.572 -44.475 1.00 40.88 1030 PRO A C 1
ATOM 7886 O O . PRO A 1 1030 ? 31.884 -9.232 -43.575 1.00 40.88 1030 PRO A O 1
#

Radius of gyration: 40.17 Å; chains: 1; bounding box: 101×131×113 Å

pLDDT: mean 74.19, std 27.19, range [22.31, 98.81]

=== Feature glossary ===
The record interleaves many kinds of information about one protein. Here is each kind framed as the question it answers.

Q: What does the local fold look like, residue by residue?
A: The Foldseek 3Di string encodes local tertiary geometry as a 20-letter alphabet — one character per residue — derived from the relative positions of nearby Cα atoms. Unlike the amino-acid sequence, 3Di is a direct function of the 3D structure, so two proteins with the same fold have similar 3Di strings even at low sequence identity.

Q: Which residues are in helices, strands, or loops?
A: The SS8 string is DSSP's per-residue secondary-structure call. α-helix (H) means an i→i+4 H-bond ladder; β-strand (E) means the residue participates in a β-sheet; 3₁₀ (G) and π (I) are tighter and wider helices; T/S are turns/bends; '-' is loop.

Q: How big and how compact is the whole molecule?
A: Radius of gyration (Rg) is the root-mean-square distance of Cα atoms from their centroid — a single number for overall size and compactness. A globular domain of N residues has Rg ≈ 2.2·N^0.38 Å; an extended or disordered chain has a much larger Rg. The Cα contact count is the number of residue pairs whose Cα atoms are within 8 Å and are more than four positions apart in sequence — a standard proxy for tertiary packing density. The bounding box is the smallest axis-aligned box enclosing all Cα atoms.

Q: Where is each backbone atom in 3D?
A: Structure coordinates are given as an mmCIF _atom_site loop: one row per atom with element, residue name, chain id, sequence number, and x/y/z position in Å. Only the four main-chain atoms per residue are included here; side chains are omitted to keep the record compact.

Q: What is the amino-acid chain?
A: Primary structure: the covalent order of the twenty standard amino acids along the backbone. Two proteins with the same sequence will (almost always) fold to the same structure; two with 30% identity often share a fold but not the details.

Q: What if only a Cα trace is available?
A: Three-state secondary structure (P-SEA) collapses the eight DSSP classes into helix (a), strand (b), and coil (c). P-SEA assigns these from Cα geometry alone — distances and angles — without requiring backbone oxygens, so it works on any Cα trace.

Q: What family and function is it annotated with?
A: Database cross-references. InterPro integrates a dozen domain/family signature databases into unified entries with residue-range hits. GO terms attach function/process/location labels with evidence codes. CATH codes position the fold in a four-level structural taxonomy. Organism is the NCBI-taxonomy species name.

Q: How confident is the AlphaFold model at each residue?
A: pLDDT is the predicted lDDT-Cα score: AlphaFold's confidence that the local environment of each residue (all inter-atomic distances within 15 Å) is correctly placed. It is a per-residue number between 0 and 100, with higher meaning more reliable.

Q: How mobile is each atom in the crystal?
A: B-factor (Debye–Waller factor) reflects atomic displacement in the crystal lattice. It is an experimental observable (units Å²), not a prediction; low values mean the atom is pinned down, high values mean it moves or is heterogeneous across the crystal.

Q: Which residues are buried vs exposed?
A: SASA measures how much of the protein is reachable by solvent. It is computed by rolling a water-sized probe over the atomic surface and summing the exposed area (Å²). Per-residue SASA distinguishes core (buried, low SASA) from surface (exposed, high SASA) residues; total SASA is a whole-molecule size measure.

Q: What do the diagnostic plots show?
A: Plot images: a contact map (which residues are close in 3D, as an N×N binary image), a Ramachandran scatter (backbone torsion angles, revealing secondary-structure composition at a glance), and — for AlphaFold structures — a PAE heatmap (pairwise prediction confidence).

Q: What known structures does this most resemble?
A: The Foldseek neighbor list gives the closest experimentally determined structures in the PDB, ranked by structural alignment. TM-score near 1 means near-identical fold; near 0.3 means only rough topology match. This is how one finds what a novel AlphaFold prediction most resembles in the solved-structure universe.

Q: Are the domains correctly placed relative to each other?
A: Predicted aligned error is AlphaFold's pairwise confidence. Unlike pLDDT (per-residue), PAE is per-residue-pair and captures whether two parts of the structure are correctly placed relative to each other. Units are ångströms of expected positional error.

Q: What do the rendered images show?
A: Structure images are PyMOL renders from six orthogonal camera directions. Cartoon representation draws helices as coils and strands as arrows; sticks shows the backbone as bonds; surface shows the solvent-excluded envelope. Rainbow coloring maps sequence position to hue (blue→red, N→C); chain coloring assigns a distinct color per polypeptide.

Q: What are the backbone torsion angles?
A: φ (phi) and ψ (psi) are the two rotatable backbone dihedrals per residue: φ is the C(i-1)–N–Cα–C torsion, ψ is the N–Cα–C–N(i+1) torsion, both in degrees on (−180°, 180°]. α-helical residues cluster near (−60°, −45°); β-strand residues near (−120°, +130°). A Ramachandran plot is simply a scatter of (φ, ψ) for every residue.